Protein AF-0000000069868059 (afdb_homodimer)

Nearest PDB structures (foldseek):
  3g77-assembly1_A  TM=9.596E-01  e=2.679E-41  Escherichia coli K-12
  1r9x-assembly1_A-5  TM=9.519E-01  e=1.181E-41  Escherichia coli
  1r9y-assembly1_A  TM=9.457E-01  e=1.779E-41  Escherichia coli
  1k6w-assembly1_A  TM=9.518E-01  e=5.098E-41  Escherichia coli
  1r9z-assembly1_A  TM=9.456E-01  e=1.091E-40  Escherichia coli

pLDDT: mean 96.71, std 4.65, range [42.94, 98.94]

Sequence (820 aa):
MENMDLLIKQVRLQDGEALQDVAIKEGKIIEIAPVITGDAKEVIEADGRVLIPGFVESHLHLDKALIADRKPNKSGTLKEAIEVTAELKPTFTEEDIYDRAKRALEMLIVHGTTALRTHAEFDPAQGFTGFKTIMRLKEEYKELIDMQVVAFPQEGIFKAPGTEQMMYEVMDMGADVVGGIPYNDAPAKEHIDLVFEIAKKYDKDVDLHQDFADEADDMSIEYLCEKTIAEGYQGRVSVGHLTALHALPEAELAPIIAKMAEANISVMALPATDLHLGARGDQYNVRRAVTPIRKLRDGGVNVCIATNNIRNAFTPYGTGDIVQTAMLAIPVGHLGGADDLKTVLPMVTTSPARAMGLEGYGVAVGNKADLVLLDTKVVEHAIIDIPERLYVIKNGRVTVKTDKKVEIIRMENMDLLIKQVRLQDGEALQDVAIKEGKIIEIAPVITGDAKEVIEADGRVLIPGFVESHLHLDKALIADRKPNKSGTLKEAIEVTAELKPTFTEEDIYDRAKRALEMLIVHGTTALRTHAEFDPAQGFTGFKTIMRLKEEYKELIDMQVVAFPQEGIFKAPGTEQMMYEVMDMGADVVGGIPYNDAPAKEHIDLVFEIAKKYDKDVDLHQDFADEADDMSIEYLCEKTIAEGYQGRVSVGHLTALHALPEAELAPIIAKMAEANISVMALPATDLHLGARGDQYNVRRAVTPIRKLRDGGVNVCIATNNIRNAFTPYGTGDIVQTAMLAIPVGHLGGADDLKTVLPMVTTSPARAMGLEGYGVAVGNKADLVLLDTKVVEHAIIDIPERLYVIKNGRVTVKTDKKVEIIR

Secondary structure (DSSP, 8-state):
---EEEEEEEEBSSTTSPPEEEEEETTEEEEEES---S-EEEEEE-TT-EEEEPEEEEEE-GGGTT-TTTS--SS--HHHHHHHHHHHGGG--HHHHHHHHHHHHHHHHHTTEEEEEEEEE-BTTTBTHHHHHHHHHHHHTTTT-EEEEEEE-TT-SSSSTTHHHHHHHHHHHT-SEEEE-GGGSSSHHHHHHHHHHHHHHHT-EEEEEE--SSSSSS--HHHHHHHHHHTT-TTSEEEEE-GGGGGS-HHHHHHHHHHHHHHT-EEEE-HHHHHHHTTTT-SSS-B--S--HHHHHHTT-EEEE--B-SSSSS-S---S-HHHHHHHHHHHTT--SHHHHTTTGGGGTHHHHHHHT-TT-SSSTTSB--EEEES-S-GGGTTTT---EEEEEETTEEEEEEEEEEEE--/---EEEEEEEEBSSTTSPPEEEEEETTEEEEEES---S-EEEEEE-TT-EEEEPEEEEEE-GGGTT-TTTS--SS--HHHHHHHHHHHGGG--HHHHHHHHHHHHHHHHHTTEEEEEEEEE-BTTTBTHHHHHHHHHHHHTTTT-EEEEEEE-TT-SSSSTTHHHHHHHHHHTT-SEEEE-GGGSSSHHHHHHHHHHHHHHHT-EEEEEE--SSSSSS--HHHHHHHHHHTT-TTSEEEEE-GGGGGS-HHHHHHHHHHHHHHT-EEEE-HHHHHHHTTTT-SSS-B--S--HHHHHHTT-EEEE--B-SSSSS-S---S-HHHHHHHHHHHTT--SHHHHTTTGGGGTHHHHHHHT-TT-SSSTTSB--EEEES-S-GGGTTTT---EEEEEETTEEEEEEEEEEEE--

InterPro domains:
  IPR011059 Metal-dependent hydrolase, composite domain superfamily [G3DSA:2.30.40.10] (6-399)
  IPR011059 Metal-dependent hydrolase, composite domain superfamily [SSF51338] (3-400)
  IPR013108 Amidohydrolase 3 [PF07969] (42-400)
  IPR032466 Metal-dependent hydrolase [SSF51556] (54-370)
  IPR052349 Metallo-dependent Hydrolases Superfamily Enzymes [PTHR32027] (5-405)

Solvent-accessible surface area (backbone atoms only — not comparable to full-atom values): 39579 Å² total; per-residue (Å²): 121,77,72,26,49,26,34,40,35,33,24,26,77,47,73,95,54,76,47,26,16,41,32,20,42,94,24,19,22,72,42,72,36,68,75,74,84,76,54,45,78,37,77,45,83,42,83,41,17,22,46,43,45,25,31,25,40,60,36,32,31,45,56,59,25,67,44,26,87,80,53,60,25,61,84,32,37,57,68,50,15,53,51,48,49,60,67,47,48,77,72,61,42,57,65,56,35,41,54,36,23,49,53,50,50,50,34,21,40,61,52,24,30,38,34,36,29,30,41,27,42,45,38,74,88,62,39,54,47,43,34,54,39,50,55,51,49,43,65,75,37,51,78,59,31,48,67,42,41,22,43,26,37,83,67,14,45,72,69,33,73,63,27,58,63,46,53,55,50,45,47,73,74,59,45,54,25,38,28,40,32,33,70,68,15,76,57,38,66,60,43,50,49,50,42,50,51,53,18,60,75,70,72,39,37,39,43,27,45,31,34,73,39,64,56,62,86,76,66,54,65,66,57,50,27,51,50,28,49,75,68,68,39,56,53,38,36,36,34,31,44,37,12,11,59,25,48,34,48,60,87,65,37,52,60,50,37,46,44,33,28,72,18,34,36,23,36,35,31,28,50,60,30,32,27,34,33,29,39,74,81,48,78,36,55,37,35,39,36,33,39,51,53,53,62,36,44,76,49,59,26,47,48,21,45,24,49,40,46,34,20,15,39,64,19,63,42,58,61,51,38,60,53,61,44,50,58,50,36,25,31,74,44,58,25,56,11,58,79,40,41,68,57,50,61,42,16,32,27,58,36,27,32,55,58,70,63,55,75,47,71,44,89,44,69,71,13,41,27,36,28,23,35,34,65,43,68,45,55,87,40,61,53,54,58,63,44,54,45,37,32,20,27,35,61,41,35,74,32,25,44,39,50,73,49,76,44,78,49,131,121,77,71,26,50,28,34,39,36,32,22,26,77,46,74,96,54,77,46,25,17,42,33,20,41,95,25,19,22,72,40,72,37,67,74,75,85,75,53,45,77,37,77,45,82,42,83,41,17,21,47,44,44,25,30,26,40,58,36,32,31,43,56,61,24,67,44,25,89,80,53,60,26,61,84,31,37,58,69,50,15,54,52,48,48,61,67,46,48,76,70,62,42,58,66,55,34,41,54,36,24,49,54,50,51,50,34,22,40,62,52,24,29,39,34,37,30,30,41,28,42,45,39,75,86,61,39,54,46,44,33,53,41,51,54,52,48,43,65,75,37,51,80,59,30,46,67,40,40,23,42,24,36,85,69,15,46,73,68,32,73,66,26,58,62,48,53,55,51,45,48,73,72,59,45,54,26,39,27,40,33,34,70,68,14,80,57,38,68,59,43,52,50,51,42,49,51,52,17,59,74,69,70,36,37,39,43,27,44,31,34,73,38,64,56,60,84,76,66,57,65,67,55,50,26,51,50,26,49,76,69,68,38,56,52,38,36,36,33,30,45,39,12,12,61,24,48,35,49,61,85,65,37,51,61,50,35,47,44,31,28,71,18,35,36,24,37,36,33,28,50,59,30,31,29,34,32,28,41,74,83,48,78,36,54,37,35,38,36,33,40,51,52,53,62,37,43,75,48,59,25,48,47,20,46,24,48,41,46,36,20,14,38,63,18,62,40,59,61,52,39,62,54,59,44,49,59,50,38,25,30,76,44,58,24,56,12,59,80,38,41,69,56,50,62,43,17,32,26,58,38,27,32,56,57,70,63,56,75,48,71,44,90,45,70,73,12,41,27,35,28,23,35,34,64,44,68,46,55,87,39,61,52,53,59,62,43,54,44,36,31,21,26,34,61,41,35,73,33,26,44,41,51,74,49,78,44,79,50,130

Radius of gyration: 27.0 Å; Cα contacts (8 Å, |Δi|>4): 2068; chains: 2; bounding box: 60×78×62 Å

Organism: Enterococcus faecalis (strain ATCC 700802 / V583) (NCBI:txid226185)

Structure (mmCIF, N/CA/C/O backbone):
data_AF-0000000069868059-model_v1
#
loop_
_entity.id
_entity.type
_entity.pdbx_description
1 polymer 'N-acyl-D-amino-acid deacylase family protein'
#
loop_
_atom_site.group_PDB
_atom_site.id
_atom_site.type_symbol
_atom_site.label_atom_id
_atom_site.label_alt_id
_atom_site.label_comp_id
_atom_site.label_asym_id
_atom_site.label_entity_id
_atom_site.label_seq_id
_atom_site.pdbx_PDB_ins_code
_atom_site.Cartn_x
_atom_site.Cartn_y
_atom_site.Cartn_z
_atom_site.occupancy
_atom_site.B_iso_or_equiv
_atom_site.auth_seq_id
_atom_site.auth_comp_id
_atom_site.auth_asym_id
_atom_site.auth_atom_id
_atom_site.pdbx_PDB_model_num
ATOM 1 N N . MET A 1 1 ? -6.918 40.156 -25.906 1 42.94 1 MET A N 1
ATOM 2 C CA . MET A 1 1 ? -7.168 38.719 -25.688 1 42.94 1 MET A CA 1
ATOM 3 C C . MET A 1 1 ? -6.582 38.281 -24.344 1 42.94 1 MET A C 1
ATOM 5 O O . MET A 1 1 ? -5.441 38.625 -24.016 1 42.94 1 MET A O 1
ATOM 9 N N . GLU A 1 2 ? -7.371 38.125 -23.359 1 59.09 2 GLU A N 1
ATOM 10 C CA . GLU A 1 2 ? -6.922 38.031 -21.984 1 59.09 2 GLU A CA 1
ATOM 11 C C . GLU A 1 2 ? -5.848 36.969 -21.812 1 59.09 2 GLU A C 1
ATOM 13 O O . GLU A 1 2 ? -6.035 35.812 -22.25 1 59.09 2 GLU A O 1
ATOM 18 N N . ASN A 1 3 ? -4.582 37.312 -21.484 1 88.81 3 ASN A N 1
ATOM 19 C CA . ASN A 1 3 ? -3.355 36.531 -21.438 1 88.81 3 ASN A CA 1
ATOM 20 C C . ASN A 1 3 ? -3.34 35.562 -20.234 1 88.81 3 ASN A C 1
ATOM 22 O O . ASN A 1 3 ? -3.299 36.031 -19.094 1 88.81 3 ASN A O 1
ATOM 26 N N . MET A 1 4 ? -3.881 34.344 -20.469 1 95.69 4 MET A N 1
ATOM 27 C CA . MET A 1 4 ? -3.84 33.312 -19.453 1 95.69 4 MET A CA 1
ATOM 28 C C . MET A 1 4 ? -2.4 32.906 -19.125 1 95.69 4 MET A C 1
ATOM 30 O O . MET A 1 4 ? -1.516 33.031 -19.984 1 95.69 4 MET A O 1
ATOM 34 N N . ASP A 1 5 ? -2.141 32.719 -17.891 1 98.25 5 ASP A N 1
ATOM 35 C CA . ASP A 1 5 ? -0.812 32.25 -17.516 1 98.25 5 ASP A CA 1
ATOM 36 C C . ASP A 1 5 ? -0.625 30.766 -17.906 1 98.25 5 ASP A C 1
ATOM 38 O O . ASP A 1 5 ? 0.446 30.375 -18.375 1 98.25 5 ASP A O 1
ATOM 42 N N . LEU A 1 6 ? -1.677 29.969 -17.719 1 98.62 6 LEU A N 1
ATOM 43 C CA . LEU A 1 6 ? -1.647 28.547 -17.984 1 98.62 6 LEU A CA 1
ATOM 44 C C . LEU A 1 6 ? -2.998 28.062 -18.5 1 98.62 6 LEU A C 1
ATOM 46 O O . LEU A 1 6 ? -4.043 28.453 -17.984 1 98.62 6 LEU A O 1
ATOM 50 N N . LEU A 1 7 ? -3.002 27.328 -19.578 1 98.75 7 LEU A N 1
ATOM 51 C CA . LEU A 1 7 ? -4.18 26.656 -20.125 1 98.75 7 LEU A CA 1
ATOM 52 C C . LEU A 1 7 ? -3.969 25.141 -20.156 1 98.75 7 LEU A C 1
ATOM 54 O O . LEU A 1 7 ? -3.029 24.656 -20.781 1 98.75 7 LEU A O 1
ATOM 58 N N . ILE A 1 8 ? -4.762 24.391 -19.359 1 98.88 8 ILE A N 1
ATOM 59 C CA . ILE A 1 8 ? -4.738 22.938 -19.391 1 98.88 8 ILE A CA 1
ATOM 60 C C . ILE A 1 8 ? -5.895 22.422 -20.25 1 98.88 8 ILE A C 1
ATOM 62 O O . ILE A 1 8 ? -7.062 22.594 -19.891 1 98.88 8 ILE A O 1
ATOM 66 N N . LYS A 1 9 ? -5.594 21.75 -21.297 1 98.75 9 LYS A N 1
ATOM 67 C CA . LYS A 1 9 ? -6.602 21.391 -22.281 1 98.75 9 LYS A CA 1
ATOM 68 C C . LYS A 1 9 ? -7.082 19.953 -22.078 1 98.75 9 LYS A C 1
ATOM 70 O O . LYS A 1 9 ? -6.273 19.047 -21.859 1 98.75 9 LYS A O 1
ATOM 75 N N . GLN A 1 10 ? -8.383 19.812 -22.109 1 98.81 10 GLN A N 1
ATOM 76 C CA . GLN A 1 10 ? -9.047 18.516 -22.219 1 98.81 10 GLN A CA 1
ATOM 77 C C . GLN A 1 10 ? -8.719 17.625 -21.016 1 98.81 10 GLN A C 1
ATOM 79 O O . GLN A 1 10 ? -8.258 16.484 -21.188 1 98.81 10 GLN A O 1
ATOM 84 N N . VAL A 1 11 ? -9.008 18.094 -19.844 1 98.88 11 VAL A N 1
ATOM 85 C CA . VAL A 1 11 ? -8.859 17.328 -18.625 1 98.88 11 VAL A CA 1
ATOM 86 C C . VAL A 1 11 ? -10.172 16.625 -18.281 1 98.88 11 VAL A C 1
ATOM 88 O O . VAL A 1 11 ? -11.242 17.047 -18.719 1 98.88 11 VAL A O 1
ATOM 91 N N . ARG A 1 12 ? -10.102 15.5 -17.594 1 98.88 12 ARG A N 1
ATOM 92 C CA . ARG A 1 12 ? -11.242 14.852 -16.969 1 98.88 12 ARG A CA 1
ATOM 93 C C . ARG A 1 12 ? -11.43 15.336 -15.531 1 98.88 12 ARG A C 1
ATOM 95 O O . ARG A 1 12 ? -10.555 15.141 -14.68 1 98.88 12 ARG A O 1
ATOM 102 N N . LEU A 1 13 ? -12.547 16.047 -15.266 1 98.69 13 LEU A N 1
ATOM 103 C CA . LEU A 1 13 ? -12.844 16.531 -13.922 1 98.69 13 LEU A CA 1
ATOM 104 C C . LEU A 1 13 ? -13.789 15.57 -13.195 1 98.69 13 LEU A C 1
ATOM 106 O O . LEU A 1 13 ? -13.75 15.469 -11.969 1 98.69 13 LEU A O 1
ATOM 110 N N . GLN A 1 14 ? -14.633 14.914 -13.961 1 97.69 14 GLN A N 1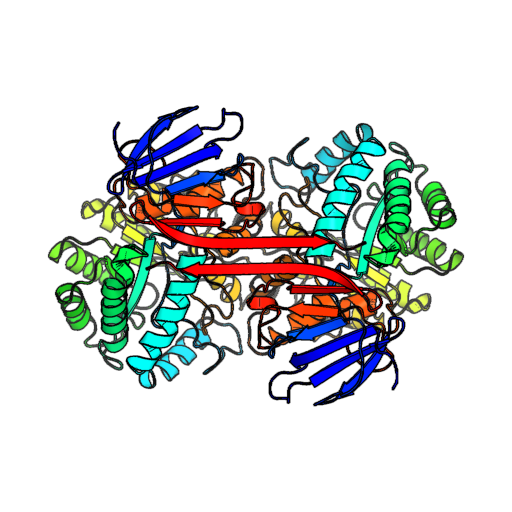
ATOM 111 C CA . GLN A 1 14 ? -15.617 13.945 -13.469 1 97.69 14 GLN A CA 1
ATOM 112 C C . GLN A 1 14 ? -15.859 12.844 -14.484 1 97.69 14 GLN A C 1
ATOM 114 O O . GLN A 1 14 ? -15.945 13.102 -15.688 1 97.69 14 GLN A O 1
ATOM 119 N N . ASP A 1 15 ? -15.938 11.633 -13.945 1 96.69 15 ASP A N 1
ATOM 120 C CA . ASP A 1 15 ? -16.234 10.523 -14.844 1 96.69 15 ASP A CA 1
ATOM 121 C C . ASP A 1 15 ? -17.609 10.695 -15.508 1 96.69 15 ASP A C 1
ATOM 123 O O . ASP A 1 15 ? -18.547 11.141 -14.859 1 96.69 15 ASP A O 1
ATOM 127 N N . GLY A 1 16 ? -17.703 10.305 -16.75 1 96.31 16 GLY A N 1
ATOM 128 C CA . GLY A 1 16 ? -18.969 10.352 -17.469 1 96.31 16 GLY A CA 1
ATOM 129 C C . GLY A 1 16 ? -19.281 11.719 -18.047 1 96.31 16 GLY A C 1
ATOM 130 O O . GLY A 1 16 ? -20.266 11.883 -18.75 1 96.31 16 GLY A O 1
ATOM 131 N N . GLU A 1 17 ? -18.516 12.75 -17.703 1 97.31 17 GLU A N 1
ATOM 132 C CA . GLU A 1 17 ? -18.734 14.094 -18.219 1 97.31 17 GLU A CA 1
ATOM 133 C C . GLU A 1 17 ? -17.734 14.438 -19.312 1 97.31 17 GLU A C 1
ATOM 135 O O . GLU A 1 17 ? -16.719 13.75 -19.484 1 97.31 17 GLU A O 1
ATOM 140 N N . ALA A 1 18 ? -18.078 15.43 -20.047 1 97.94 18 ALA A N 1
ATOM 141 C CA . ALA A 1 18 ? -17.203 15.867 -21.125 1 97.94 18 ALA A CA 1
ATOM 142 C C . ALA A 1 18 ? -15.883 16.422 -20.578 1 97.94 18 ALA A C 1
ATOM 144 O O . ALA A 1 18 ? -15.844 16.969 -19.484 1 97.94 18 ALA A O 1
ATOM 145 N N . LEU A 1 19 ? -14.836 16.203 -21.359 1 98.75 19 LEU A N 1
ATOM 146 C CA . LEU A 1 19 ? -13.555 16.797 -21.031 1 98.75 19 LEU A CA 1
ATOM 147 C C . LEU A 1 19 ? -13.656 18.312 -21.016 1 98.75 19 LEU A C 1
ATOM 149 O O . LEU A 1 19 ? -14.5 18.906 -21.688 1 98.75 19 LEU A O 1
ATOM 153 N N . GLN A 1 20 ? -12.852 18.969 -20.188 1 98.81 20 GLN A N 1
ATOM 154 C CA . GLN A 1 20 ? -12.883 20.422 -20.016 1 98.81 20 GLN A CA 1
ATOM 155 C C . GLN A 1 20 ? -11.5 21.031 -20.203 1 98.81 20 GLN A C 1
ATOM 157 O O . GLN A 1 20 ? -10.484 20.359 -19.969 1 98.81 20 GLN A O 1
ATOM 162 N N . ASP A 1 21 ? -11.445 22.219 -20.703 1 98.81 21 ASP A N 1
ATOM 163 C CA . ASP A 1 21 ? -10.273 23.094 -20.562 1 98.81 21 ASP A CA 1
ATOM 164 C C . ASP A 1 21 ? -10.328 23.891 -19.266 1 98.81 21 ASP A C 1
ATOM 166 O O . ASP A 1 21 ? -11.406 24.266 -18.812 1 98.81 21 ASP A O 1
ATOM 170 N N . VAL A 1 22 ? -9.219 24.125 -18.656 1 98.88 22 VAL A N 1
ATOM 171 C CA . VAL A 1 22 ? -9.109 24.922 -17.453 1 98.88 22 VAL A CA 1
ATOM 172 C C . VAL A 1 22 ? -8.109 26.062 -17.656 1 98.88 22 VAL A C 1
ATOM 174 O O . VAL A 1 22 ? -6.938 25.812 -17.953 1 98.88 22 VAL A O 1
ATOM 177 N N . ALA A 1 23 ? -8.555 27.297 -17.531 1 98.81 23 ALA A N 1
ATOM 178 C CA . ALA A 1 23 ? -7.711 28.484 -17.688 1 98.81 23 ALA A CA 1
ATOM 179 C C . ALA A 1 23 ? -7.324 29.078 -16.344 1 98.81 23 ALA A C 1
ATOM 181 O O . ALA A 1 23 ? -8.164 29.188 -15.438 1 98.81 23 ALA A O 1
ATOM 182 N N . ILE A 1 24 ? -6.086 29.422 -16.219 1 98.81 24 ILE A N 1
ATOM 183 C CA . ILE A 1 24 ? -5.543 29.938 -14.961 1 98.81 24 ILE A CA 1
ATOM 184 C C . ILE A 1 24 ? -4.883 31.297 -15.211 1 98.81 24 ILE A C 1
ATOM 186 O O . ILE A 1 24 ? -4.18 31.484 -16.203 1 98.81 24 ILE A O 1
ATOM 190 N N . LYS A 1 25 ? -5.105 32.25 -14.375 1 98.38 25 LYS A N 1
ATOM 191 C CA . LYS A 1 25 ? -4.5 33.562 -14.406 1 98.38 25 LYS A CA 1
ATOM 192 C C . LYS A 1 25 ? -4.262 34.094 -12.992 1 98.38 25 LYS A C 1
ATOM 194 O O . LYS A 1 25 ? -5.141 34 -12.133 1 98.38 25 LYS A O 1
ATOM 199 N N . GLU A 1 26 ? -3.068 34.594 -12.789 1 97.81 26 GLU A N 1
ATOM 200 C CA . GLU A 1 26 ? -2.703 35.219 -11.523 1 97.81 26 GLU A CA 1
ATOM 201 C C . GLU A 1 26 ? -3.041 34.312 -10.344 1 97.81 26 GLU A C 1
ATOM 203 O O . GLU A 1 26 ? -3.676 34.719 -9.383 1 97.81 26 GLU A O 1
ATOM 208 N N . GLY A 1 27 ? -2.756 33.031 -10.531 1 98.12 27 GLY A N 1
ATOM 209 C CA . GLY A 1 27 ? -2.812 32.062 -9.453 1 98.12 27 GLY A CA 1
ATOM 210 C C . GLY A 1 27 ? -4.195 31.469 -9.25 1 98.12 27 GLY A C 1
ATOM 211 O O . GLY A 1 27 ? -4.383 30.578 -8.406 1 98.12 27 GLY A O 1
ATOM 212 N N . LYS A 1 28 ? -5.188 31.844 -10.07 1 98.56 28 LYS A N 1
ATOM 213 C CA . LYS A 1 28 ? -6.566 31.406 -9.875 1 98.56 28 LYS A CA 1
ATOM 214 C C . LYS A 1 28 ? -7.133 30.781 -11.141 1 98.56 28 LYS A C 1
ATOM 216 O O . LYS A 1 28 ? -6.703 31.109 -12.25 1 98.56 28 LYS A O 1
ATOM 221 N N . ILE A 1 29 ? -8.023 29.859 -10.93 1 98.81 29 ILE A N 1
ATOM 222 C CA . ILE A 1 29 ? -8.789 29.328 -12.047 1 98.81 29 ILE A CA 1
ATOM 223 C C . ILE A 1 29 ? -9.797 30.375 -12.523 1 98.81 29 ILE A C 1
ATOM 225 O O . ILE A 1 29 ? -10.656 30.812 -11.75 1 98.81 29 ILE A O 1
ATOM 229 N N . ILE A 1 30 ? -9.742 30.797 -13.773 1 98.44 30 ILE A N 1
ATOM 230 C CA . ILE A 1 30 ? -10.586 31.906 -14.195 1 98.44 30 ILE A CA 1
ATOM 231 C C . ILE A 1 30 ? -11.688 31.391 -15.117 1 98.44 30 ILE A C 1
ATOM 233 O O . ILE A 1 30 ? -12.688 32.094 -15.352 1 98.44 30 ILE A O 1
ATOM 237 N N . GLU A 1 31 ? -11.477 30.188 -15.656 1 98.5 31 GLU A N 1
ATOM 238 C CA . GLU A 1 31 ? -12.484 29.656 -16.562 1 98.5 31 GLU A CA 1
ATOM 239 C C . GLU A 1 31 ? -12.352 28.141 -16.688 1 98.5 31 GLU A C 1
ATOM 241 O O . GLU A 1 31 ? -11.242 27.594 -16.672 1 98.5 31 GLU A O 1
ATOM 246 N N . ILE A 1 32 ? -13.43 27.422 -16.719 1 98.75 32 ILE A N 1
ATOM 247 C CA . ILE A 1 32 ? -13.57 26.016 -17.062 1 98.75 32 ILE A CA 1
ATOM 248 C C . ILE A 1 32 ? -14.648 25.828 -18.125 1 98.75 32 ILE A C 1
ATOM 250 O O . ILE A 1 32 ? -15.797 26.234 -17.938 1 98.75 32 ILE A O 1
ATOM 254 N N . ALA A 1 33 ? -14.328 25.328 -19.188 1 98.5 33 ALA A N 1
ATOM 255 C CA . ALA A 1 33 ? -15.25 25.172 -20.312 1 98.5 33 ALA A CA 1
ATOM 256 C C . ALA A 1 33 ? -14.781 24.047 -21.234 1 98.5 33 ALA A C 1
ATOM 258 O O . ALA A 1 33 ? -13.617 23.641 -21.188 1 98.5 33 ALA A O 1
ATOM 259 N N . PRO A 1 34 ? -15.688 23.5 -22 1 98.19 34 PRO A N 1
ATOM 260 C CA . PRO A 1 34 ? -15.289 22.422 -22.906 1 98.19 34 PRO A CA 1
ATOM 261 C C . PRO A 1 34 ? -14.125 22.828 -23.812 1 98.19 34 PRO A C 1
ATOM 263 O O . PRO A 1 34 ? -13.25 22 -24.094 1 98.19 34 PRO A O 1
ATOM 266 N N . VAL A 1 35 ? -14.195 24.047 -24.297 1 98 35 VAL A N 1
ATOM 267 C CA . VAL A 1 35 ? -13.133 24.578 -25.156 1 98 35 VAL A CA 1
ATOM 268 C C . VAL A 1 35 ? -12.859 26.031 -24.797 1 98 35 VAL A C 1
ATOM 270 O O . VAL A 1 35 ? -13.789 26.844 -24.719 1 98 35 VAL A O 1
ATOM 273 N N . ILE A 1 36 ? -11.672 26.281 -24.438 1 97.75 36 ILE A N 1
ATOM 274 C CA . ILE A 1 36 ? -11.258 27.656 -24.172 1 97.75 36 ILE A CA 1
ATOM 275 C C . ILE A 1 36 ? -10.242 28.094 -25.234 1 97.75 36 ILE A C 1
ATOM 277 O O . ILE A 1 36 ? -9.258 27.391 -25.484 1 97.75 36 ILE A O 1
ATOM 281 N N . THR A 1 37 ? -10.531 29.156 -25.875 1 94.62 37 THR A N 1
ATOM 282 C CA . THR A 1 37 ? -9.656 29.719 -26.891 1 94.62 37 THR A CA 1
ATOM 283 C C . THR A 1 37 ? -8.93 30.953 -26.359 1 94.62 37 THR A C 1
ATOM 285 O O . THR A 1 37 ? -9.414 31.609 -25.422 1 94.62 37 THR A O 1
ATOM 288 N N . GLY A 1 38 ? -7.828 31.25 -26.844 1 92.19 38 GLY A N 1
ATOM 289 C CA . GLY A 1 38 ? -7.066 32.406 -26.422 1 92.19 38 GLY A CA 1
ATOM 290 C C . GLY A 1 38 ? -5.594 32.125 -26.203 1 92.19 38 GLY A C 1
ATOM 291 O O . GLY A 1 38 ? -5.164 30.969 -26.328 1 92.19 38 GLY A O 1
ATOM 292 N N . ASP A 1 39 ? -4.84 33.188 -25.875 1 95.38 39 ASP A N 1
ATOM 293 C CA . ASP A 1 39 ? -3.398 33.062 -25.688 1 95.38 39 ASP A CA 1
ATOM 294 C C . ASP A 1 39 ? -3.055 32.75 -24.25 1 95.38 39 ASP A C 1
ATOM 296 O O . ASP A 1 39 ? -3.662 33.281 -23.312 1 95.38 39 ASP A O 1
ATOM 300 N N . ALA A 1 40 ? -2.285 31.797 -24 1 97.25 40 ALA A N 1
ATOM 301 C CA . ALA A 1 40 ? -1.744 31.438 -22.703 1 97.25 40 ALA A CA 1
ATOM 302 C C . ALA A 1 40 ? -0.22 31.375 -22.734 1 97.25 40 ALA A C 1
ATOM 304 O O . ALA A 1 40 ? 0.368 30.969 -23.734 1 97.25 40 ALA A O 1
ATOM 305 N N . LYS A 1 41 ? 0.448 31.797 -21.688 1 97.19 41 LYS A N 1
ATOM 306 C CA . LYS A 1 41 ? 1.904 31.719 -21.594 1 97.19 41 LYS A CA 1
ATOM 307 C C . LYS A 1 41 ? 2.393 30.281 -21.703 1 97.19 41 LYS A C 1
ATOM 309 O O . LYS A 1 41 ? 3.453 30.016 -22.266 1 97.19 41 LYS A O 1
ATOM 314 N N . GLU A 1 42 ? 1.702 29.359 -21.141 1 97.31 42 GLU A N 1
ATOM 315 C CA . GLU A 1 42 ? 1.995 27.938 -21.172 1 97.31 42 GLU A CA 1
ATOM 316 C C . GLU A 1 42 ? 0.733 27.109 -21.422 1 97.31 42 GLU A C 1
ATOM 318 O O . GLU A 1 42 ? -0.346 27.453 -20.938 1 97.31 42 GLU A O 1
ATOM 323 N N . VAL A 1 43 ? 0.827 26.078 -22.25 1 98.12 43 VAL A N 1
ATOM 324 C CA . VAL A 1 43 ? -0.293 25.188 -22.547 1 98.12 43 VAL A CA 1
ATOM 325 C C . VAL A 1 43 ? 0.08 23.75 -22.219 1 98.12 43 VAL A C 1
ATOM 327 O O . VAL A 1 43 ? 1.156 23.281 -22.594 1 98.12 43 VAL A O 1
ATOM 330 N N . ILE A 1 44 ? -0.711 23.047 -21.469 1 98.62 44 ILE A N 1
ATOM 331 C CA . ILE A 1 44 ? -0.567 21.625 -21.172 1 98.62 44 ILE A CA 1
ATOM 332 C C . ILE A 1 44 ? -1.66 20.844 -21.891 1 98.62 44 ILE A C 1
ATOM 334 O O . ILE A 1 44 ? -2.848 21.141 -21.734 1 98.62 44 ILE A O 1
ATOM 338 N N . GLU A 1 45 ? -1.311 19.922 -22.734 1 98.69 45 GLU A N 1
ATOM 339 C CA . GLU A 1 45 ? -2.25 18.984 -23.328 1 98.69 45 GLU A CA 1
ATOM 340 C C . GLU A 1 45 ? -2.492 17.797 -22.406 1 98.69 45 GLU A C 1
ATOM 342 O O . GLU A 1 45 ? -1.637 16.906 -22.266 1 98.69 45 GLU A O 1
ATOM 347 N N . ALA A 1 46 ? -3.668 17.719 -21.797 1 98.75 46 ALA A N 1
ATOM 348 C CA . ALA A 1 46 ? -3.92 16.719 -20.766 1 98.75 46 ALA A CA 1
ATOM 349 C C . ALA A 1 46 ? -4.32 15.383 -21.406 1 98.75 46 ALA A C 1
ATOM 351 O O . ALA A 1 46 ? -4.215 14.328 -20.781 1 98.75 46 ALA A O 1
ATOM 352 N N . ASP A 1 47 ? -4.84 15.422 -22.672 1 98.38 47 ASP A N 1
ATOM 353 C CA . ASP A 1 47 ? -5.211 14.219 -23.406 1 98.38 47 ASP A CA 1
ATOM 354 C C . ASP A 1 47 ? -6.184 13.359 -22.594 1 98.38 47 ASP A C 1
ATOM 356 O O . ASP A 1 47 ? -6.016 12.148 -22.5 1 98.38 47 ASP A O 1
ATOM 360 N N . GLY A 1 48 ? -7.152 13.984 -21.922 1 98.75 48 GLY A N 1
ATOM 361 C CA . GLY A 1 48 ? -8.227 13.297 -21.219 1 98.75 48 GLY A CA 1
ATOM 362 C C . GLY A 1 48 ? -7.836 12.797 -19.844 1 98.75 48 GLY A C 1
ATOM 363 O O . GLY A 1 48 ? -8.562 12.016 -19.234 1 98.75 48 GLY A O 1
ATOM 364 N N . ARG A 1 49 ? -6.699 13.188 -19.312 1 98.81 49 ARG A N 1
ATOM 365 C CA . ARG A 1 49 ? -6.227 12.742 -18 1 98.81 49 ARG A CA 1
ATOM 366 C C . ARG A 1 49 ? -6.941 13.484 -16.891 1 98.81 49 ARG A C 1
ATOM 368 O O . ARG A 1 49 ? -7.523 14.547 -17.109 1 98.81 49 ARG A O 1
ATOM 375 N N . VAL A 1 50 ? -6.922 12.883 -15.742 1 98.94 50 VAL A N 1
ATOM 376 C CA . VAL A 1 50 ? -7.684 13.359 -14.594 1 98.94 50 VAL A CA 1
ATOM 377 C C . VAL A 1 50 ? -6.957 14.531 -13.938 1 98.94 50 VAL A C 1
ATOM 379 O O . VAL A 1 50 ? -5.754 14.453 -13.68 1 98.94 50 VAL A O 1
ATOM 382 N N . LEU A 1 51 ? -7.633 15.633 -13.742 1 98.94 51 LEU A N 1
ATOM 383 C CA . LEU A 1 51 ? -7.156 16.781 -12.992 1 98.94 51 LEU A CA 1
ATOM 384 C C . LEU A 1 51 ? -7.855 16.875 -11.641 1 98.94 51 LEU A C 1
ATOM 386 O O . LEU A 1 51 ? -9.086 16.859 -11.578 1 98.94 51 LEU A O 1
ATOM 390 N N . ILE A 1 52 ? -7.141 16.875 -10.57 1 98.94 52 ILE A N 1
ATOM 391 C CA . ILE A 1 52 ? -7.711 16.984 -9.234 1 98.94 52 ILE A CA 1
ATOM 392 C C . ILE A 1 52 ? -7.07 18.156 -8.492 1 98.94 52 ILE A C 1
ATOM 394 O O . ILE A 1 52 ? -6.051 18.703 -8.93 1 98.94 52 ILE A O 1
ATOM 398 N N . PRO A 1 53 ? -7.75 18.703 -7.391 1 98.88 53 PRO A N 1
ATOM 399 C CA . PRO A 1 53 ? -7.016 19.625 -6.523 1 98.88 53 PRO A CA 1
ATOM 400 C C . PRO A 1 53 ? -5.77 19 -5.91 1 98.88 53 PRO A C 1
ATOM 402 O O . PRO A 1 53 ? -5.68 17.766 -5.812 1 98.88 53 PRO A O 1
ATOM 405 N N . GLY A 1 54 ? -4.77 19.812 -5.598 1 98.88 54 GLY A N 1
ATOM 406 C CA . GLY A 1 54 ? -3.564 19.297 -4.969 1 98.88 54 GLY A CA 1
ATOM 407 C C . GLY A 1 54 ? -3.844 18.453 -3.736 1 98.88 54 GLY A C 1
ATOM 408 O O . GLY A 1 54 ? -4.766 18.75 -2.973 1 98.88 54 GLY A O 1
ATOM 409 N N . PHE A 1 55 ? -3.078 17.375 -3.541 1 98.94 55 PHE A N 1
ATOM 410 C CA . PHE A 1 55 ? -3.219 16.547 -2.342 1 98.94 55 PHE A CA 1
ATOM 411 C C . PHE A 1 55 ? -2.893 17.359 -1.093 1 98.94 55 PHE A C 1
ATOM 413 O O . PHE A 1 55 ? -2.102 18.312 -1.148 1 98.94 55 PHE A O 1
ATOM 420 N N . VAL A 1 56 ? -3.555 17.047 -0.005 1 98.94 56 VAL A N 1
ATOM 421 C CA . VAL A 1 56 ? -3.34 17.703 1.278 1 98.94 56 VAL A CA 1
ATOM 422 C C . VAL A 1 56 ? -2.809 16.703 2.295 1 98.94 56 VAL A C 1
ATOM 424 O O . VAL A 1 56 ? -3.492 15.727 2.631 1 98.94 56 VAL A O 1
ATOM 427 N N . GLU A 1 57 ? -1.544 16.859 2.715 1 98.88 57 GLU A N 1
ATOM 428 C CA . GLU A 1 57 ? -0.932 16.094 3.801 1 98.88 57 GLU A CA 1
ATOM 429 C C . GLU A 1 57 ? -1.233 16.719 5.156 1 98.88 57 GLU A C 1
ATOM 431 O O . GLU A 1 57 ? -0.528 17.641 5.594 1 98.88 57 GLU A O 1
ATOM 436 N N . SER A 1 58 ? -2.186 16.141 5.855 1 98.88 58 SER A N 1
ATOM 437 C CA . SER A 1 58 ? -2.777 16.875 6.973 1 98.88 58 SER A CA 1
ATOM 438 C C . SER A 1 58 ? -2.086 16.516 8.289 1 98.88 58 SER A C 1
ATOM 440 O O . SER A 1 58 ? -2.361 17.141 9.32 1 98.88 58 SER A O 1
ATOM 442 N N . HIS A 1 59 ? -1.161 15.602 8.32 1 98.94 59 HIS A N 1
ATOM 443 C CA . HIS A 1 59 ? -0.491 15.195 9.547 1 98.94 59 HIS A CA 1
ATOM 444 C C . HIS A 1 59 ? 0.858 14.547 9.258 1 98.94 59 HIS A C 1
ATOM 446 O O . HIS A 1 59 ? 0.916 13.43 8.742 1 98.94 59 HIS A O 1
ATOM 452 N N . LEU A 1 60 ? 1.91 15.211 9.586 1 98.75 60 LEU A N 1
ATOM 453 C CA . LEU A 1 60 ? 3.258 14.711 9.344 1 98.75 60 LEU A CA 1
ATOM 454 C C . LEU A 1 60 ? 4.234 15.234 10.391 1 98.75 60 LEU A C 1
ATOM 456 O O . LEU A 1 60 ? 3.932 16.203 11.094 1 98.75 60 LEU A O 1
ATOM 460 N N . HIS A 1 61 ? 5.32 14.578 10.609 1 98.19 61 HIS A N 1
ATOM 461 C CA . HIS A 1 61 ? 6.422 15.023 11.453 1 98.19 61 HIS A CA 1
ATOM 462 C C . HIS A 1 61 ? 7.699 15.203 10.641 1 98.19 61 HIS A C 1
ATOM 464 O O . HIS A 1 61 ? 8.547 14.312 10.609 1 98.19 61 HIS A O 1
ATOM 470 N N . LEU A 1 62 ? 7.918 16.359 10.109 1 97.75 62 LEU A N 1
ATOM 471 C CA . LEU A 1 62 ? 9.039 16.625 9.219 1 97.75 62 LEU A CA 1
ATOM 472 C C . LEU A 1 62 ? 10.352 16.641 9.992 1 97.75 62 LEU A C 1
ATOM 474 O O . LEU A 1 62 ? 11.391 16.219 9.469 1 97.75 62 LEU A O 1
ATOM 478 N N . ASP A 1 63 ? 10.359 17.109 11.227 1 95.69 63 ASP A N 1
ATOM 479 C CA . ASP A 1 63 ? 11.594 17.359 11.969 1 95.69 63 ASP A CA 1
ATOM 480 C C . ASP A 1 63 ? 12.234 16.047 12.398 1 95.69 63 ASP A C 1
ATOM 482 O O . ASP A 1 63 ? 13.414 16.016 12.766 1 95.69 63 ASP A O 1
ATOM 486 N N . LYS A 1 64 ? 11.477 14.93 12.336 1 94.69 64 LYS A N 1
ATOM 487 C CA . LYS A 1 64 ? 12.086 13.648 12.68 1 94.69 64 LYS A CA 1
ATOM 488 C C . LYS A 1 64 ? 12.008 12.672 11.516 1 94.69 64 LYS A C 1
ATOM 490 O O . LYS A 1 64 ? 12.078 11.453 11.719 1 94.69 64 LYS A O 1
ATOM 495 N N . ALA A 1 65 ? 11.836 13.164 10.328 1 96.81 65 ALA A N 1
ATOM 496 C CA . ALA A 1 65 ? 11.781 12.328 9.133 1 96.81 65 ALA A CA 1
ATOM 497 C C . ALA A 1 65 ? 13.164 11.781 8.789 1 96.81 65 ALA A C 1
ATOM 499 O O . ALA A 1 65 ? 14.18 12.438 9.023 1 96.81 65 ALA A O 1
ATOM 500 N N . LEU A 1 66 ? 13.281 10.57 8.258 1 96 66 LEU A N 1
ATOM 501 C CA . LEU A 1 66 ? 14.438 9.969 7.594 1 96 66 LEU A CA 1
ATOM 502 C C . LEU A 1 66 ? 15.578 9.758 8.578 1 96 66 LEU A C 1
ATOM 504 O O . LEU A 1 66 ? 16.734 10 8.25 1 96 66 LEU A O 1
ATOM 508 N N . ILE A 1 67 ? 15.219 9.336 9.867 1 93 67 ILE A N 1
ATOM 509 C CA . ILE A 1 67 ? 16.266 9.086 10.852 1 93 67 ILE A CA 1
ATOM 510 C C . ILE A 1 67 ? 16.359 7.59 11.141 1 93 67 ILE A C 1
ATOM 512 O O . ILE A 1 67 ? 17.078 7.172 12.055 1 93 67 ILE A O 1
ATOM 516 N N . ALA A 1 68 ? 15.625 6.77 10.391 1 87.69 68 ALA A N 1
ATOM 517 C CA . ALA A 1 68 ? 15.508 5.344 10.688 1 87.69 68 ALA A CA 1
ATOM 518 C C . ALA A 1 68 ? 16.875 4.664 10.648 1 87.69 68 ALA A C 1
ATOM 520 O O . ALA A 1 68 ? 17.141 3.744 11.43 1 87.69 68 ALA A O 1
ATOM 521 N N . ASP A 1 69 ? 17.75 5.117 9.812 1 83.5 69 ASP A N 1
ATOM 522 C CA . ASP A 1 69 ? 19.031 4.465 9.617 1 83.5 69 ASP A CA 1
ATOM 523 C C . ASP A 1 69 ? 19.984 4.793 10.766 1 83.5 69 ASP A C 1
ATOM 525 O O . ASP A 1 69 ? 21.016 4.129 10.938 1 83.5 69 ASP A O 1
ATOM 529 N N . ARG A 1 70 ? 19.719 5.781 11.602 1 88 70 ARG A N 1
ATOM 530 C CA . ARG A 1 70 ? 20.609 6.188 12.695 1 88 70 ARG A CA 1
ATOM 531 C C . ARG A 1 70 ? 20.469 5.242 13.883 1 88 70 ARG A C 1
ATOM 533 O O . ARG A 1 70 ? 21.484 4.855 14.492 1 88 70 ARG A O 1
ATOM 540 N N . LYS A 1 71 ? 19.297 4.898 14.234 1 87.62 71 LYS A N 1
ATOM 541 C CA . LYS A 1 71 ? 18.969 3.934 15.281 1 87.62 71 LYS A CA 1
ATOM 542 C C . LYS A 1 71 ? 17.594 3.312 15.047 1 87.62 71 LYS A C 1
ATOM 544 O O . LYS A 1 71 ? 16.562 3.924 15.352 1 87.62 71 LYS A O 1
ATOM 549 N N . PRO A 1 72 ? 17.625 2.088 14.555 1 86.25 72 PRO A N 1
ATOM 550 C CA . PRO A 1 72 ? 16.344 1.503 14.156 1 86.25 72 PRO A CA 1
ATOM 551 C C . PRO A 1 72 ? 15.547 0.985 15.352 1 86.25 72 PRO A C 1
ATOM 553 O O . PRO A 1 72 ? 16.125 0.657 16.391 1 86.25 72 PRO A O 1
ATOM 556 N N . ASN A 1 73 ? 14.219 1.062 15.281 1 89.25 73 ASN A N 1
ATOM 557 C CA . ASN A 1 73 ? 13.305 0.338 16.156 1 89.25 73 ASN A CA 1
ATOM 558 C C . ASN A 1 73 ? 13.312 -1.159 15.859 1 89.25 73 ASN A C 1
ATOM 560 O O . ASN A 1 73 ? 12.727 -1.604 14.867 1 89.25 73 ASN A O 1
ATOM 564 N N . LYS A 1 74 ? 13.938 -1.949 16.703 1 88.06 74 LYS A N 1
ATOM 565 C CA . LYS A 1 74 ? 14.133 -3.371 16.438 1 88.06 74 LYS A CA 1
ATOM 566 C C . LYS A 1 74 ? 12.844 -4.156 16.672 1 88.06 74 LYS A C 1
ATOM 568 O O . LYS A 1 74 ? 12.5 -5.039 15.875 1 88.06 74 LYS A O 1
ATOM 573 N N . SER A 1 75 ? 12.102 -3.744 17.688 1 85.12 75 SER A N 1
ATOM 574 C CA . SER A 1 75 ? 10.914 -4.5 18.078 1 85.12 75 SER A CA 1
ATOM 575 C C . SER A 1 75 ? 9.703 -4.059 17.266 1 85.12 75 SER A C 1
ATOM 577 O O . SER A 1 75 ? 8.734 -4.809 17.125 1 85.12 75 SER A O 1
ATOM 579 N N . GLY A 1 76 ? 9.711 -2.814 16.859 1 85.69 76 GLY A N 1
ATOM 580 C CA . GLY A 1 76 ? 8.562 -2.256 16.172 1 85.69 76 GLY A CA 1
ATOM 581 C C . GLY A 1 76 ? 7.484 -1.757 17.109 1 85.69 76 GLY A C 1
ATOM 582 O O . GLY A 1 76 ? 6.375 -1.434 16.672 1 85.69 76 GLY A O 1
ATOM 583 N N . THR A 1 77 ? 7.801 -1.632 18.391 1 88 77 THR A N 1
ATOM 584 C CA . THR A 1 77 ? 6.797 -1.201 19.359 1 88 77 THR A CA 1
ATOM 585 C C . THR A 1 77 ? 6.805 0.317 19.516 1 88 77 THR A C 1
ATOM 587 O O . THR A 1 77 ? 7.805 0.97 19.203 1 88 77 THR A O 1
ATOM 590 N N . LEU A 1 78 ? 5.676 0.824 19.969 1 87.19 78 LEU A N 1
ATOM 591 C CA . LEU A 1 78 ? 5.559 2.252 20.25 1 87.19 78 LEU A CA 1
ATOM 592 C C . LEU A 1 78 ? 6.535 2.676 21.328 1 87.19 78 LEU A C 1
ATOM 594 O O . LEU A 1 78 ? 7.203 3.705 21.203 1 87.19 78 LEU A O 1
ATOM 598 N N . LYS A 1 79 ? 6.617 1.906 22.359 1 86.19 79 LYS A N 1
ATOM 599 C CA . LYS A 1 79 ? 7.512 2.215 23.469 1 86.19 79 LYS A CA 1
ATOM 600 C C . LYS A 1 79 ? 8.953 2.367 22.984 1 86.19 79 LYS A C 1
ATOM 602 O O . LYS A 1 79 ? 9.625 3.348 23.328 1 86.19 79 LYS A O 1
ATOM 607 N N . GLU A 1 80 ? 9.391 1.422 22.219 1 89.69 80 GLU A N 1
ATOM 608 C CA . GLU A 1 80 ? 10.758 1.498 21.719 1 89.69 80 GLU A CA 1
ATOM 609 C C . GLU A 1 80 ? 10.93 2.67 20.766 1 89.69 80 GLU A C 1
ATOM 611 O O . GLU A 1 80 ? 11.992 3.297 20.719 1 89.69 80 GLU A O 1
ATOM 616 N N . ALA A 1 81 ? 9.938 2.957 19.906 1 89.19 81 ALA A N 1
ATOM 617 C CA . ALA A 1 81 ? 10 4.102 19 1 89.19 81 ALA A CA 1
ATOM 618 C C . ALA A 1 81 ? 10.227 5.398 19.781 1 89.19 81 ALA A C 1
ATOM 620 O O . ALA A 1 81 ? 11.07 6.215 19.406 1 89.19 81 ALA A O 1
ATOM 621 N N . ILE A 1 82 ? 9.523 5.57 20.859 1 83.56 82 ILE A N 1
ATOM 622 C CA . ILE A 1 82 ? 9.641 6.762 21.703 1 83.56 82 ILE A CA 1
ATOM 623 C C . ILE A 1 82 ? 11.031 6.82 22.312 1 83.56 82 ILE A C 1
ATOM 625 O O . ILE A 1 82 ? 11.695 7.863 22.281 1 83.56 82 ILE A O 1
ATOM 629 N N . GLU A 1 83 ? 11.539 5.664 22.766 1 86.38 83 GLU A N 1
ATOM 630 C CA . GLU A 1 83 ? 12.844 5.594 23.422 1 86.38 83 GLU A CA 1
ATOM 631 C C . GLU A 1 83 ? 13.969 5.891 22.438 1 86.38 83 GLU A C 1
ATOM 633 O O . GLU A 1 83 ? 14.883 6.664 22.75 1 86.38 83 GLU A O 1
ATOM 638 N N . VAL A 1 84 ? 13.852 5.285 21.297 1 88.75 84 VAL A N 1
ATOM 639 C CA . VAL A 1 84 ? 14.867 5.449 20.266 1 88.75 84 VAL A CA 1
ATOM 640 C C . VAL A 1 84 ? 14.914 6.906 19.812 1 88.75 84 VAL A C 1
ATOM 642 O O . VAL A 1 84 ? 15.992 7.484 19.672 1 88.75 84 VAL A O 1
ATOM 645 N N . THR A 1 85 ? 13.812 7.508 19.625 1 87.12 85 THR A N 1
ATOM 646 C CA . THR A 1 85 ? 13.742 8.891 19.156 1 87.12 85 THR A CA 1
ATOM 647 C C . THR A 1 85 ? 14.258 9.844 20.234 1 87.12 85 THR A C 1
ATOM 649 O O . THR A 1 85 ? 15.008 10.773 19.938 1 87.12 85 THR A O 1
ATOM 652 N N . ALA A 1 86 ? 13.922 9.578 21.469 1 83.06 86 ALA A N 1
ATOM 653 C CA . ALA A 1 86 ? 14.383 10.398 22.594 1 83.06 86 ALA A CA 1
ATOM 654 C C . ALA A 1 86 ? 15.906 10.359 22.703 1 83.06 86 ALA A C 1
ATOM 656 O O . ALA A 1 86 ? 16.531 11.367 23.016 1 83.06 86 ALA A O 1
ATOM 657 N N . GLU A 1 87 ? 16.438 9.227 22.406 1 85.81 87 GLU A N 1
ATOM 658 C CA . GLU A 1 87 ? 17.875 9.055 22.484 1 85.81 87 GLU A CA 1
ATOM 659 C C . GLU A 1 87 ? 18.594 9.805 21.375 1 85.81 87 GLU A C 1
ATOM 661 O O . GLU A 1 87 ? 19.688 10.312 21.562 1 85.81 87 GLU A O 1
ATOM 666 N N . LEU A 1 88 ? 17.891 9.922 20.25 1 88.44 88 LEU A N 1
ATOM 667 C CA . LEU A 1 88 ? 18.516 10.523 19.078 1 88.44 88 LEU A CA 1
ATOM 668 C C . LEU A 1 88 ? 18.406 12.047 19.109 1 88.44 88 LEU A C 1
ATOM 670 O O . LEU A 1 88 ? 19.25 12.758 18.578 1 88.44 88 LEU A O 1
ATOM 674 N N . LYS A 1 89 ? 17.438 12.555 19.766 1 86.06 89 LYS A N 1
ATOM 675 C CA . LYS A 1 89 ? 17.047 13.961 19.703 1 86.06 89 LYS A CA 1
ATOM 676 C C . LYS A 1 89 ? 18.203 14.875 20.094 1 86.06 89 LYS A C 1
ATOM 678 O O . LYS A 1 89 ? 18.484 15.867 19.422 1 86.06 89 LYS A O 1
ATOM 683 N N . PRO A 1 90 ? 18.938 14.477 21.141 1 82.38 90 PRO A N 1
ATOM 684 C CA . PRO A 1 90 ? 20.031 15.367 21.562 1 82.38 90 PRO A CA 1
ATOM 685 C C . PRO A 1 90 ? 21.141 15.469 20.516 1 82.38 90 PRO A C 1
ATOM 687 O O . PRO A 1 90 ? 21.953 16.391 20.562 1 82.38 90 PRO A O 1
ATOM 690 N N . THR A 1 91 ? 21.094 14.633 19.594 1 85.88 91 THR A N 1
ATOM 691 C CA . THR A 1 91 ? 22.156 14.609 18.594 1 85.88 91 THR A CA 1
ATOM 692 C C . THR A 1 91 ? 21.75 15.383 17.344 1 85.88 91 THR A C 1
ATOM 694 O O . THR A 1 91 ? 22.562 15.602 16.438 1 85.88 91 THR A O 1
ATOM 697 N N . PHE A 1 92 ? 20.5 15.867 17.344 1 89.31 92 PHE A N 1
ATOM 698 C CA . PHE A 1 92 ? 20.016 16.562 16.156 1 89.31 92 PHE A CA 1
ATOM 699 C C . PHE A 1 92 ? 20.578 17.984 16.094 1 89.31 92 PHE A C 1
ATOM 701 O O . PHE A 1 92 ? 20.5 18.734 17.062 1 89.31 92 PHE A O 1
ATOM 708 N N . THR A 1 93 ? 21.234 18.281 15.016 1 92.5 93 THR A N 1
ATOM 709 C CA . THR A 1 93 ? 21.641 19.656 14.734 1 92.5 93 THR A CA 1
ATOM 710 C C . THR A 1 93 ? 20.656 20.312 13.781 1 92.5 93 THR A C 1
ATOM 712 O O . THR A 1 93 ? 19.875 19.641 13.109 1 92.5 93 THR A O 1
ATOM 715 N N . GLU A 1 94 ? 20.672 21.625 13.852 1 95.19 94 GLU A N 1
ATOM 716 C CA . GLU A 1 94 ? 19.828 22.359 12.922 1 95.19 94 GLU A CA 1
ATOM 717 C C . GLU A 1 94 ? 20.078 21.922 11.484 1 95.19 94 GLU A C 1
ATOM 719 O O . GLU A 1 94 ? 19.141 21.75 10.711 1 95.19 94 GLU A O 1
ATOM 724 N N . GLU A 1 95 ? 21.328 21.75 11.148 1 96.69 95 GLU A N 1
ATOM 725 C CA . GLU A 1 95 ? 21.703 21.359 9.797 1 96.69 95 GLU A CA 1
ATOM 726 C C . GLU A 1 95 ? 21.156 19.969 9.445 1 96.69 95 GLU A C 1
ATOM 728 O O . GLU A 1 95 ? 20.656 19.766 8.336 1 96.69 95 GLU A O 1
ATOM 733 N N . ASP A 1 96 ? 21.312 19.125 10.352 1 95.38 96 ASP A N 1
ATOM 734 C CA . ASP A 1 96 ? 20.828 17.766 10.156 1 95.38 96 ASP A CA 1
ATOM 735 C C . ASP A 1 96 ? 19.312 17.75 9.953 1 95.38 96 ASP A C 1
ATOM 737 O O . ASP A 1 96 ? 18.812 17.109 9.023 1 95.38 96 ASP A O 1
ATOM 741 N N . ILE A 1 97 ? 18.594 18.406 10.812 1 96.75 97 ILE A N 1
ATOM 742 C CA . ILE A 1 97 ? 17.141 18.484 10.711 1 96.75 97 ILE A CA 1
ATOM 743 C C . ILE A 1 97 ? 16.75 19.125 9.383 1 96.75 97 ILE A C 1
ATOM 745 O O . ILE A 1 97 ? 15.867 18.641 8.68 1 96.75 97 ILE A O 1
ATOM 749 N N . TYR A 1 98 ? 17.453 20.188 9.062 1 98.12 98 TYR A N 1
ATOM 750 C CA . TYR A 1 98 ? 17.172 20.938 7.84 1 98.12 98 TYR A CA 1
ATOM 751 C C . TYR A 1 98 ? 17.312 20.031 6.617 1 98.12 98 TYR A C 1
ATOM 753 O O . TYR A 1 98 ? 16.406 19.984 5.773 1 98.12 98 TYR A O 1
ATOM 761 N N . ASP A 1 99 ? 18.391 19.281 6.547 1 97.75 99 ASP A N 1
ATOM 762 C CA . ASP A 1 99 ? 18.672 18.422 5.395 1 97.75 99 ASP A CA 1
ATOM 763 C C . ASP A 1 99 ? 17.625 17.328 5.246 1 97.75 99 ASP A C 1
ATOM 765 O O . ASP A 1 99 ? 17.109 17.094 4.152 1 97.75 99 ASP A O 1
ATOM 769 N N . ARG A 1 100 ? 17.297 16.656 6.305 1 97.31 100 ARG A N 1
ATOM 770 C CA . ARG A 1 100 ? 16.344 15.555 6.273 1 97.31 100 ARG A CA 1
ATOM 771 C C . ARG A 1 100 ? 14.93 16.062 6.008 1 97.31 100 ARG A C 1
ATOM 773 O O . ARG A 1 100 ? 14.203 15.484 5.195 1 97.31 100 ARG A O 1
ATOM 780 N N . ALA A 1 101 ? 14.555 17.109 6.688 1 98.44 101 ALA A N 1
ATOM 781 C CA . ALA A 1 101 ? 13.219 17.688 6.52 1 98.44 101 ALA A CA 1
ATOM 782 C C . ALA A 1 101 ? 13.023 18.219 5.102 1 98.44 101 ALA A C 1
ATOM 784 O O . ALA A 1 101 ? 11.945 18.062 4.523 1 98.44 101 ALA A O 1
ATOM 785 N N . LYS A 1 102 ? 14.07 18.844 4.602 1 98.56 102 LYS A N 1
ATOM 786 C CA . LYS A 1 102 ? 14.039 19.328 3.229 1 98.56 102 LYS A CA 1
ATOM 787 C C . LYS A 1 102 ? 13.812 18.188 2.242 1 98.56 102 LYS A C 1
ATOM 789 O O . LYS A 1 102 ? 12.977 18.297 1.343 1 98.56 102 LYS A O 1
ATOM 794 N N . ARG A 1 103 ? 14.547 17.141 2.389 1 98 103 ARG A N 1
ATOM 795 C CA . ARG A 1 103 ? 14.391 15.984 1.517 1 98 103 ARG A CA 1
ATOM 796 C C . ARG A 1 103 ? 12.984 15.414 1.604 1 98 103 ARG A C 1
ATOM 798 O O . ARG A 1 103 ? 12.367 15.102 0.582 1 98 103 ARG A O 1
ATOM 805 N N . ALA A 1 104 ? 12.453 15.266 2.822 1 98.38 104 ALA A N 1
ATOM 806 C CA . ALA A 1 104 ? 11.102 14.758 3.02 1 98.38 104 ALA A CA 1
ATOM 807 C C . ALA A 1 104 ? 10.07 15.695 2.387 1 98.38 104 ALA A C 1
ATOM 809 O O . ALA A 1 104 ? 9.102 15.234 1.779 1 98.38 104 ALA A O 1
ATOM 810 N N . LEU A 1 105 ? 10.273 16.969 2.578 1 98.56 105 LEU A N 1
ATOM 811 C CA . LEU A 1 105 ? 9.383 17.984 2.006 1 98.56 105 LEU A CA 1
ATOM 812 C C . LEU A 1 105 ? 9.344 17.875 0.486 1 98.56 105 LEU A C 1
ATOM 814 O O . LEU A 1 105 ? 8.266 17.922 -0.116 1 98.56 105 LEU A O 1
ATOM 818 N N . GLU A 1 106 ? 10.453 17.672 -0.13 1 98.5 106 GLU A N 1
ATOM 819 C CA . GLU A 1 106 ? 10.523 17.547 -1.583 1 98.5 106 GLU A CA 1
ATOM 820 C C . GLU A 1 106 ? 9.898 16.25 -2.062 1 98.5 106 GLU A C 1
ATOM 822 O O . GLU A 1 106 ? 9.312 16.188 -3.148 1 98.5 106 GLU A O 1
ATOM 827 N N . MET A 1 107 ? 10 15.188 -1.241 1 98.31 107 MET A N 1
ATOM 828 C CA . MET A 1 107 ? 9.281 13.953 -1.535 1 98.31 107 MET A CA 1
ATOM 829 C C . MET A 1 107 ? 7.781 14.195 -1.636 1 98.31 107 MET A C 1
ATOM 831 O O . MET A 1 107 ? 7.117 13.656 -2.521 1 98.31 107 MET A O 1
ATOM 835 N N . LEU A 1 108 ? 7.246 15.008 -0.725 1 98.81 108 LEU A N 1
ATOM 836 C CA . LEU A 1 108 ? 5.82 15.336 -0.73 1 98.81 108 LEU A CA 1
ATOM 837 C C . LEU A 1 108 ? 5.453 16.125 -1.98 1 98.81 108 LEU A C 1
ATOM 839 O O . LEU A 1 108 ? 4.461 15.812 -2.646 1 98.81 108 LEU A O 1
ATOM 843 N N . ILE A 1 109 ? 6.273 17.125 -2.289 1 98.81 109 ILE A N 1
ATOM 844 C CA . ILE A 1 109 ? 5.992 18.078 -3.359 1 98.81 109 ILE A CA 1
ATOM 845 C C . ILE A 1 109 ? 5.949 17.344 -4.699 1 98.81 109 ILE A C 1
ATOM 847 O O . ILE A 1 109 ? 5.008 17.516 -5.477 1 98.81 109 ILE A O 1
ATOM 851 N N . VAL A 1 110 ? 6.871 16.453 -4.98 1 98.62 110 VAL A N 1
ATOM 852 C CA . VAL A 1 110 ? 6.941 15.789 -6.277 1 98.62 110 VAL A CA 1
ATOM 853 C C . VAL A 1 110 ? 5.777 14.812 -6.422 1 98.62 110 VAL A C 1
ATOM 855 O O . VAL A 1 110 ? 5.406 14.438 -7.535 1 98.62 110 VAL A O 1
ATOM 858 N N . HIS A 1 111 ? 5.176 14.445 -5.266 1 98.69 111 HIS A N 1
ATOM 859 C CA . HIS A 1 111 ? 4.059 13.508 -5.305 1 98.69 111 HIS A CA 1
ATOM 860 C C . HIS A 1 111 ? 2.723 14.234 -5.25 1 98.69 111 HIS A C 1
ATOM 862 O O . HIS A 1 111 ? 1.674 13.617 -5.066 1 98.69 111 HIS A O 1
ATOM 868 N N . GLY A 1 112 ? 2.699 15.508 -5.379 1 98.88 112 GLY A N 1
ATOM 869 C CA . GLY A 1 112 ? 1.479 16.234 -5.684 1 98.88 112 GLY A CA 1
ATOM 870 C C . GLY A 1 112 ? 0.881 16.938 -4.477 1 98.88 112 GLY A C 1
ATOM 871 O O . GLY A 1 112 ? -0.205 17.5 -4.559 1 98.88 112 GLY A O 1
ATOM 872 N N . THR A 1 113 ? 1.602 16.891 -3.312 1 98.94 113 THR A N 1
ATOM 873 C CA . THR A 1 113 ? 1.108 17.594 -2.133 1 98.94 113 THR A CA 1
ATOM 874 C C . THR A 1 113 ? 1.297 19.094 -2.287 1 98.94 113 THR A C 1
ATOM 876 O O . THR A 1 113 ? 2.4 19.562 -2.574 1 98.94 113 THR A O 1
ATOM 879 N N . THR A 1 114 ? 0.21 19.828 -2.123 1 98.88 114 THR A N 1
ATOM 880 C CA . THR A 1 114 ? 0.298 21.281 -2.262 1 98.88 114 THR A CA 1
ATOM 881 C C . THR A 1 114 ? 0.031 21.969 -0.926 1 98.88 114 THR A C 1
ATOM 883 O O . THR A 1 114 ? 0.251 23.172 -0.788 1 98.88 114 THR A O 1
ATOM 886 N N . ALA A 1 115 ? -0.4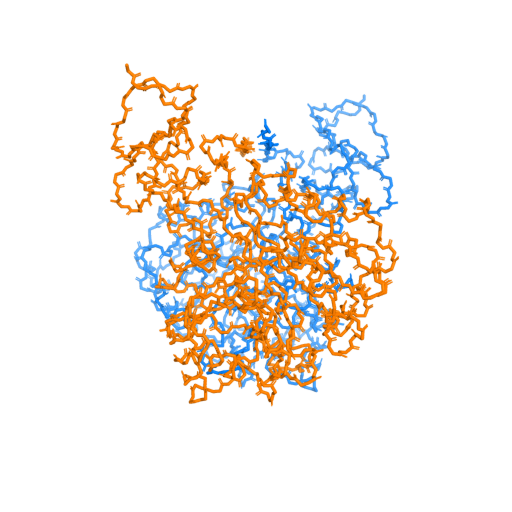25 21.266 0.052 1 98.94 115 ALA A N 1
ATOM 887 C CA . ALA A 1 115 ? -0.601 21.766 1.412 1 98.94 115 ALA A CA 1
ATOM 888 C C . ALA A 1 115 ? -0.2 20.703 2.441 1 98.94 115 ALA A C 1
ATOM 890 O O . ALA A 1 115 ? -0.462 19.516 2.254 1 98.94 115 ALA A O 1
ATOM 891 N N . LEU A 1 116 ? 0.468 21.172 3.486 1 98.88 116 LEU A N 1
ATOM 892 C CA . LEU A 1 116 ? 1.013 20.297 4.516 1 98.88 116 LEU A CA 1
ATOM 893 C C . LEU A 1 116 ? 0.746 20.859 5.91 1 98.88 116 LEU A C 1
ATOM 895 O O . LEU A 1 116 ? 0.933 22.062 6.145 1 98.88 116 LEU A O 1
ATOM 899 N N . ARG A 1 117 ? 0.203 20.094 6.832 1 98.94 117 ARG A N 1
ATOM 900 C CA . ARG A 1 117 ? 0.294 20.375 8.266 1 98.94 117 ARG A CA 1
ATOM 901 C C . ARG A 1 117 ? 1.318 19.469 8.93 1 98.94 117 ARG A C 1
ATOM 903 O O . ARG A 1 117 ? 1.198 18.234 8.875 1 98.94 117 ARG A O 1
ATOM 910 N N . THR A 1 118 ? 2.338 20.031 9.445 1 98.88 118 THR A N 1
ATOM 911 C CA . THR A 1 118 ? 3.395 19.266 10.109 1 98.88 118 THR A CA 1
ATOM 912 C C . THR A 1 118 ? 3.48 19.625 11.586 1 98.88 118 THR A C 1
ATOM 914 O O . THR A 1 118 ? 3.27 20.781 11.961 1 98.88 118 THR A O 1
ATOM 917 N N . HIS A 1 119 ? 3.709 18.625 12.391 1 98.75 119 HIS A N 1
ATOM 918 C CA . HIS A 1 119 ? 3.975 18.797 13.812 1 98.75 119 HIS A CA 1
ATOM 919 C C . HIS A 1 119 ? 5.465 18.984 14.078 1 98.75 119 HIS A C 1
ATOM 921 O O . HIS A 1 119 ? 6.277 18.141 13.68 1 98.75 119 HIS A O 1
ATOM 927 N N . ALA A 1 120 ? 5.805 20.047 14.656 1 98.06 120 ALA A N 1
ATOM 928 C CA . ALA A 1 120 ? 7.195 20.359 14.969 1 98.06 120 ALA A CA 1
ATOM 929 C C . ALA A 1 120 ? 7.441 20.312 16.469 1 98.06 120 ALA A C 1
ATOM 931 O O . ALA A 1 120 ? 6.699 20.922 17.25 1 98.06 120 ALA A O 1
ATOM 932 N N . GLU A 1 121 ? 8.438 19.656 16.828 1 95.69 121 GLU A N 1
ATOM 933 C CA . GLU A 1 121 ? 8.648 19.328 18.25 1 95.69 121 GLU A CA 1
ATOM 934 C C . GLU A 1 121 ? 9.594 20.344 18.891 1 95.69 121 GLU A C 1
ATOM 936 O O . GLU A 1 121 ? 10.398 20.984 18.219 1 95.69 121 GLU A O 1
ATOM 941 N N . PHE A 1 122 ? 9.484 20.453 20.172 1 95 122 PHE A N 1
ATOM 942 C CA . PHE A 1 122 ? 10.336 21.188 21.094 1 95 122 PHE A CA 1
ATOM 943 C C . PHE A 1 122 ? 10.227 20.609 22.5 1 95 122 PHE A C 1
ATOM 945 O O . PHE A 1 122 ? 9.219 19.984 22.844 1 95 122 PHE A O 1
ATOM 952 N N . ASP A 1 123 ? 11.219 20.688 23.203 1 92.44 123 ASP A N 1
ATOM 953 C CA . ASP A 1 123 ? 11.219 20.266 24.594 1 92.44 123 ASP A CA 1
ATOM 954 C C . ASP A 1 123 ? 12.398 20.875 25.344 1 92.44 123 ASP A C 1
ATOM 956 O O . ASP A 1 123 ? 13.328 21.406 24.734 1 92.44 123 ASP A O 1
ATOM 960 N N . PRO A 1 124 ? 12.344 20.812 26.641 1 91.19 124 PRO A N 1
ATOM 961 C CA . PRO A 1 124 ? 13.406 21.453 27.438 1 91.19 124 PRO A CA 1
ATOM 962 C C . PRO A 1 124 ? 14.789 20.875 27.141 1 91.19 124 PRO A C 1
ATOM 964 O O . PRO A 1 124 ? 15.789 21.578 27.234 1 91.19 124 PRO A O 1
ATOM 967 N N . ALA A 1 125 ? 14.852 19.703 26.719 1 84.56 125 ALA A N 1
ATOM 968 C CA . ALA A 1 125 ? 16.141 19.062 26.469 1 84.56 125 ALA A CA 1
ATOM 969 C C . ALA A 1 125 ? 16.734 19.516 25.141 1 84.56 125 ALA A C 1
ATOM 971 O O . ALA A 1 125 ? 17.938 19.75 25.031 1 84.56 125 ALA A O 1
ATOM 972 N N . GLN A 1 126 ? 15.93 19.656 24.109 1 87.25 126 GLN A N 1
ATOM 973 C CA . GLN A 1 126 ? 16.375 19.953 22.766 1 87.25 126 GLN A CA 1
ATOM 974 C C . GLN A 1 126 ? 16.172 21.422 22.438 1 87.25 126 GLN A C 1
ATOM 976 O O . GLN A 1 126 ? 16.781 21.953 21.5 1 87.25 126 GLN A O 1
ATOM 981 N N . GLY A 1 127 ? 15.367 22.094 23.25 1 92.75 127 GLY A N 1
ATOM 982 C CA . GLY A 1 127 ? 15.008 23.469 22.938 1 92.75 127 GLY A CA 1
ATOM 983 C C . GLY A 1 127 ? 14.102 23.578 21.734 1 92.75 127 GLY A C 1
ATOM 984 O O . GLY A 1 127 ? 13.156 22.812 21.578 1 92.75 127 GLY A O 1
ATOM 985 N N . PHE A 1 128 ? 14.359 24.609 20.922 1 96.06 128 PHE A N 1
ATOM 986 C CA . PHE A 1 128 ? 13.43 24.938 19.844 1 96.06 128 PHE A CA 1
ATOM 987 C C . PHE A 1 128 ? 14.031 24.594 18.484 1 96.06 128 PHE A C 1
ATOM 989 O O . PHE A 1 128 ? 13.539 25.031 17.453 1 96.06 128 PHE A O 1
ATOM 996 N N . THR A 1 129 ? 15.078 23.797 18.422 1 95 129 THR A N 1
ATOM 997 C CA . THR A 1 129 ? 15.852 23.578 17.203 1 95 129 THR A CA 1
ATOM 998 C C . THR A 1 129 ? 14.961 22.984 16.109 1 95 129 THR A C 1
ATOM 1000 O O . THR A 1 129 ? 14.969 23.484 14.977 1 95 129 THR A O 1
ATOM 1003 N N . GLY A 1 130 ? 14.242 21.969 16.391 1 95 130 GLY A N 1
ATOM 1004 C CA . GLY A 1 130 ? 13.344 21.375 15.414 1 95 130 GLY A CA 1
ATOM 1005 C C . GLY A 1 130 ? 12.289 22.328 14.898 1 95 130 GLY A C 1
ATOM 1006 O O . GLY A 1 130 ? 12.133 22.484 13.688 1 95 130 GLY A O 1
ATOM 1007 N N . PHE A 1 131 ? 11.695 23.016 15.836 1 97.31 131 PHE A N 1
ATOM 1008 C CA . PHE A 1 131 ? 10.633 23.953 15.484 1 97.31 131 PHE A CA 1
ATOM 1009 C C . PHE A 1 131 ? 11.172 25.078 14.602 1 97.31 131 PHE A C 1
ATOM 1011 O O . PHE A 1 131 ? 10.594 25.359 13.547 1 97.31 131 PHE A O 1
ATOM 1018 N N . LYS A 1 132 ? 12.234 25.656 15 1 97.88 132 LYS A N 1
ATOM 1019 C CA . LYS A 1 132 ? 12.812 26.766 14.258 1 97.88 132 LYS A CA 1
ATOM 1020 C C . LYS A 1 132 ? 13.227 26.344 12.852 1 97.88 132 LYS A C 1
ATOM 1022 O O . LYS A 1 132 ? 13.047 27.094 11.891 1 97.88 132 LYS A O 1
ATOM 1027 N N . THR A 1 133 ? 13.758 25.172 12.742 1 98 133 THR A N 1
ATOM 1028 C CA . THR A 1 133 ? 14.18 24.656 11.445 1 98 133 THR A CA 1
ATOM 1029 C C . THR A 1 133 ? 12.984 24.484 10.523 1 98 133 THR A C 1
ATOM 1031 O O . THR A 1 133 ? 13.047 24.828 9.344 1 98 133 THR A O 1
ATOM 1034 N N . ILE A 1 134 ? 11.883 23.984 11.023 1 98.56 134 ILE A N 1
ATOM 1035 C CA . ILE A 1 134 ? 10.68 23.766 10.219 1 98.56 134 ILE A CA 1
ATOM 1036 C C . ILE A 1 134 ? 10.094 25.109 9.797 1 98.56 134 ILE A C 1
ATOM 1038 O O . ILE A 1 134 ? 9.648 25.266 8.656 1 98.56 134 ILE A O 1
ATOM 1042 N N . MET A 1 135 ? 10.102 26.094 10.719 1 98.62 135 MET A N 1
ATOM 1043 C CA . MET A 1 135 ? 9.617 27.422 10.383 1 98.62 135 MET A CA 1
ATOM 1044 C C . MET A 1 135 ? 10.445 28.047 9.266 1 98.62 135 MET A C 1
ATOM 1046 O O . MET A 1 135 ? 9.914 28.734 8.398 1 98.62 135 MET A O 1
ATOM 1050 N N . ARG A 1 136 ? 11.75 27.797 9.312 1 98.56 136 ARG A N 1
ATOM 1051 C CA . ARG A 1 136 ? 12.625 28.266 8.242 1 98.56 136 ARG A CA 1
ATOM 1052 C C . ARG A 1 136 ? 12.242 27.625 6.91 1 98.56 136 ARG A C 1
ATOM 1054 O O . ARG A 1 136 ? 12.117 28.328 5.902 1 98.56 136 ARG A O 1
ATOM 1061 N N . LEU A 1 137 ? 12.008 26.344 6.875 1 98.75 137 LEU A N 1
ATOM 1062 C CA . LEU A 1 137 ? 11.641 25.625 5.66 1 98.75 137 LEU A CA 1
ATOM 1063 C C . LEU A 1 137 ? 10.281 26.094 5.148 1 98.75 137 LEU A C 1
ATOM 1065 O O . LEU A 1 137 ? 10.055 26.156 3.938 1 98.75 137 LEU A O 1
ATOM 1069 N N . LYS A 1 138 ? 9.367 26.375 6.121 1 98.75 138 LYS A N 1
ATOM 1070 C CA . LYS A 1 138 ? 8.062 26.906 5.75 1 98.75 138 LYS A CA 1
ATOM 1071 C C . LYS A 1 138 ? 8.203 28.156 4.891 1 98.75 138 LYS A C 1
ATOM 1073 O O . LYS A 1 138 ? 7.539 28.297 3.859 1 98.75 138 LYS A O 1
ATOM 1078 N N . GLU A 1 139 ? 9.055 29.031 5.305 1 98.5 139 GLU A N 1
ATOM 1079 C CA . GLU A 1 139 ? 9.266 30.266 4.566 1 98.5 139 GLU A CA 1
ATOM 1080 C C . GLU A 1 139 ? 9.969 30 3.234 1 98.5 139 GLU A C 1
ATOM 1082 O O . GLU A 1 139 ? 9.57 30.547 2.201 1 98.5 139 GLU A O 1
ATOM 1087 N N . GLU A 1 140 ? 10.969 29.156 3.244 1 98.38 140 GLU A N 1
ATOM 1088 C CA . GLU A 1 140 ? 11.781 28.906 2.059 1 98.38 140 GLU A CA 1
ATOM 1089 C C . GLU A 1 140 ? 10.969 28.203 0.972 1 98.38 140 GLU A C 1
ATOM 1091 O O . GLU A 1 140 ? 11.234 28.375 -0.219 1 98.38 140 GLU A O 1
ATOM 1096 N N . TYR A 1 141 ? 9.961 27.422 1.34 1 98.56 141 TYR A N 1
ATOM 1097 C CA . TYR A 1 141 ? 9.234 26.594 0.382 1 98.56 141 TYR A CA 1
ATOM 1098 C C . TYR A 1 141 ? 7.836 27.125 0.141 1 98.56 141 TYR A C 1
ATOM 1100 O O . TYR A 1 141 ? 7 26.453 -0.471 1 98.56 141 TYR A O 1
ATOM 1108 N N . LYS A 1 142 ? 7.488 28.344 0.558 1 97.81 142 LYS A N 1
ATOM 1109 C CA . LYS A 1 142 ? 6.141 28.906 0.561 1 97.81 142 LYS A CA 1
ATOM 1110 C C . LYS A 1 142 ? 5.582 29 -0.855 1 97.81 142 LYS A C 1
ATOM 1112 O O . LYS A 1 142 ? 4.363 29.031 -1.048 1 97.81 142 LYS A O 1
ATOM 1117 N N . GLU A 1 143 ? 6.453 28.984 -1.924 1 97.56 143 GLU A N 1
ATOM 1118 C CA . GLU A 1 143 ? 5.992 29.078 -3.305 1 97.56 143 GLU A CA 1
ATOM 1119 C C . GLU A 1 143 ? 5.684 27.703 -3.877 1 97.56 143 GLU A C 1
ATOM 1121 O O . GLU A 1 143 ? 5.059 27.594 -4.934 1 97.56 143 GLU A O 1
ATOM 1126 N N . LEU A 1 144 ? 6.074 26.625 -3.139 1 98.5 144 LEU A N 1
ATOM 1127 C CA . LEU A 1 144 ? 5.91 25.266 -3.645 1 98.5 144 LEU A CA 1
ATOM 1128 C C . LEU A 1 144 ? 4.852 24.516 -2.848 1 98.5 144 LEU A C 1
ATOM 1130 O O . LEU A 1 144 ? 4.266 23.547 -3.342 1 98.5 144 LEU A O 1
ATOM 1134 N N . ILE A 1 145 ? 4.598 24.922 -1.608 1 98.75 145 ILE A N 1
ATOM 1135 C CA . ILE A 1 145 ? 3.689 24.188 -0.729 1 98.75 145 ILE A CA 1
ATOM 1136 C C . ILE A 1 145 ? 3.258 25.094 0.425 1 98.75 145 ILE A C 1
ATOM 1138 O O . ILE A 1 145 ? 4.074 25.828 0.985 1 98.75 145 ILE A O 1
ATOM 1142 N N . ASP A 1 146 ? 1.949 25.156 0.741 1 98.69 146 ASP A N 1
ATOM 1143 C CA . ASP A 1 146 ? 1.469 25.812 1.953 1 98.69 146 ASP A CA 1
ATOM 1144 C C . ASP A 1 146 ? 1.693 24.938 3.182 1 98.69 146 ASP A C 1
ATOM 1146 O O . ASP A 1 146 ? 1.319 23.75 3.186 1 98.69 146 ASP A O 1
ATOM 1150 N N . MET A 1 147 ? 2.328 25.547 4.223 1 98.81 147 MET A N 1
ATOM 1151 C CA . MET A 1 147 ? 2.604 24.734 5.406 1 98.81 147 MET A CA 1
ATOM 1152 C C . MET A 1 147 ? 1.955 25.344 6.645 1 98.81 147 MET A C 1
ATOM 1154 O O . MET A 1 147 ? 2.016 26.562 6.848 1 98.81 147 MET A O 1
ATOM 1158 N N . GLN A 1 148 ? 1.214 24.531 7.355 1 98.88 148 GLN A N 1
ATOM 1159 C CA . GLN A 1 148 ? 0.85 24.828 8.734 1 98.88 148 GLN A CA 1
ATOM 1160 C C . GLN A 1 148 ? 1.743 24.078 9.719 1 98.88 148 GLN A C 1
ATOM 1162 O O . GLN A 1 148 ? 1.961 22.875 9.562 1 98.88 148 GLN A O 1
ATOM 1167 N N . VAL A 1 149 ? 2.299 24.812 10.672 1 98.94 149 VAL A N 1
ATOM 1168 C CA . VAL A 1 149 ? 3.184 24.188 11.664 1 98.94 149 VAL A CA 1
ATOM 1169 C C . VAL A 1 149 ? 2.469 24.109 13.008 1 98.94 149 VAL A C 1
ATOM 1171 O O . VAL A 1 149 ? 2.018 25.125 13.547 1 98.94 149 VAL A O 1
ATOM 1174 N N . VAL A 1 150 ? 2.326 22.875 13.523 1 98.94 150 VAL A N 1
ATOM 1175 C CA . VAL A 1 150 ? 1.712 22.594 14.812 1 98.94 150 VAL A CA 1
ATOM 1176 C C . VAL A 1 150 ? 2.777 22.609 15.906 1 98.94 150 VAL A C 1
ATOM 1178 O O . VAL A 1 150 ? 3.801 21.938 15.805 1 98.94 150 VAL A O 1
ATOM 1181 N N . ALA A 1 151 ? 2.568 23.391 16.969 1 98.75 151 ALA A N 1
ATOM 1182 C CA . ALA A 1 151 ? 3.389 23.312 18.172 1 98.75 151 ALA A CA 1
ATOM 1183 C C . ALA A 1 151 ? 3.156 22 18.906 1 98.75 151 ALA A C 1
ATOM 1185 O O . ALA A 1 151 ? 2.129 21.828 19.562 1 98.75 151 ALA A O 1
ATOM 1186 N N . PHE A 1 152 ? 4.141 21.156 18.859 1 97.94 152 PHE A N 1
ATOM 1187 C CA . PHE A 1 152 ? 3.836 19.812 19.312 1 97.94 152 PHE A CA 1
ATOM 1188 C C . PHE A 1 152 ? 4.734 19.422 20.484 1 97.94 152 PHE A C 1
ATOM 1190 O O . PHE A 1 152 ? 5.945 19.266 20.312 1 97.94 152 PHE A O 1
ATOM 1197 N N . PRO A 1 153 ? 4.16 19.234 21.641 1 95.75 153 PRO A N 1
ATOM 1198 C CA . PRO A 1 153 ? 4.914 18.812 22.828 1 95.75 153 PRO A CA 1
ATOM 1199 C C . PRO A 1 153 ? 4.98 17.297 22.984 1 95.75 153 PRO A C 1
ATOM 1201 O O . PRO A 1 153 ? 4.375 16.734 23.891 1 95.75 153 PRO A O 1
ATOM 1204 N N . GLN A 1 154 ? 5.754 16.625 22.156 1 89.62 154 GLN A N 1
ATOM 1205 C CA . GLN A 1 154 ? 5.855 15.18 22.078 1 89.62 154 GLN A CA 1
ATOM 1206 C C . GLN A 1 154 ? 6.066 14.562 23.453 1 89.62 154 GLN A C 1
ATOM 1208 O O . GLN A 1 154 ? 5.508 13.508 23.766 1 89.62 154 GLN A O 1
ATOM 1213 N N . GLU A 1 155 ? 6.801 15.18 24.344 1 89 155 GLU A N 1
ATOM 1214 C CA . GLU A 1 155 ? 7.164 14.617 25.641 1 89 155 GLU A CA 1
ATOM 1215 C C . GLU A 1 155 ? 6.094 14.914 26.688 1 89 155 GLU A C 1
ATOM 1217 O O . GLU A 1 155 ? 6.176 14.43 27.812 1 89 155 GLU A O 1
ATOM 1222 N N . GLY A 1 156 ? 5.09 15.625 26.312 1 93.38 156 GLY A N 1
ATOM 1223 C CA . GLY A 1 156 ? 4.109 16.094 27.281 1 93.38 156 GLY A CA 1
ATOM 1224 C C . GLY A 1 156 ? 4.41 17.5 27.797 1 93.38 156 GLY A C 1
ATOM 1225 O O . GLY A 1 156 ? 5.543 17.969 27.688 1 93.38 156 GLY A O 1
ATOM 1226 N N . ILE A 1 157 ? 3.381 18.109 28.297 1 96.44 157 ILE A N 1
ATOM 1227 C CA . ILE A 1 157 ? 3.525 19.469 28.828 1 96.44 157 ILE A CA 1
ATOM 1228 C C . ILE A 1 157 ? 3.793 19.391 30.328 1 96.44 157 ILE A C 1
ATOM 1230 O O . ILE A 1 157 ? 4.738 20.016 30.828 1 96.44 157 ILE A O 1
ATOM 1234 N N . PHE A 1 158 ? 3.057 18.562 31.031 1 95.62 158 PHE A N 1
ATOM 1235 C CA . PHE A 1 158 ? 3.193 18.438 32.469 1 95.62 158 PHE A CA 1
ATOM 1236 C C . PHE A 1 158 ? 4.324 17.484 32.844 1 95.62 158 PHE A C 1
ATOM 1238 O O . PHE A 1 158 ? 5.031 17.672 33.812 1 95.62 158 PHE A O 1
ATOM 1245 N N . LYS A 1 159 ? 4.504 16.5 32 1 91.75 159 LYS A N 1
ATOM 1246 C CA . LYS A 1 159 ? 5.531 15.484 32.188 1 91.75 159 LYS A CA 1
ATOM 1247 C C . LYS A 1 159 ? 6.93 16.078 32 1 91.75 159 LYS A C 1
ATOM 1249 O O . LYS A 1 159 ? 7.898 15.57 32.594 1 91.75 159 LYS A O 1
ATOM 1254 N N . ALA A 1 160 ? 7.031 17.062 31.25 1 91.12 160 ALA A N 1
ATOM 1255 C CA . ALA A 1 160 ? 8.305 17.734 30.969 1 91.12 160 ALA A CA 1
ATOM 1256 C C . ALA A 1 160 ? 8.281 19.188 31.438 1 91.12 160 ALA A C 1
ATOM 1258 O O . ALA A 1 160 ? 7.965 20.078 30.656 1 91.12 160 ALA A O 1
ATOM 1259 N N . PRO A 1 161 ? 8.75 19.375 32.656 1 92.31 161 PRO A N 1
ATOM 1260 C CA . PRO A 1 161 ? 8.68 20.719 33.219 1 92.31 161 PRO A CA 1
ATOM 1261 C C . PRO A 1 161 ? 9.344 21.766 32.312 1 92.31 161 PRO A C 1
ATOM 1263 O O . PRO A 1 161 ? 10.422 21.516 31.781 1 92.31 161 PRO A O 1
ATOM 1266 N N . GLY A 1 162 ? 8.672 22.875 32.219 1 95.75 162 GLY A N 1
ATOM 1267 C CA . GLY A 1 162 ? 9.164 23.953 31.359 1 95.75 162 GLY A CA 1
ATOM 1268 C C . GLY A 1 162 ? 8.477 24 30.016 1 95.75 162 GLY A C 1
ATOM 1269 O O . GLY A 1 162 ? 8.508 25.031 29.328 1 95.75 162 GLY A O 1
ATOM 1270 N N . THR A 1 163 ? 7.812 22.922 29.641 1 96.94 163 THR A N 1
ATOM 1271 C CA . THR A 1 163 ? 7.211 22.812 28.312 1 96.94 163 THR A CA 1
ATOM 1272 C C . THR A 1 163 ? 6.027 23.766 28.172 1 96.94 163 THR A C 1
ATOM 1274 O O . THR A 1 163 ? 5.777 24.297 27.094 1 96.94 163 THR A O 1
ATOM 1277 N N . GLU A 1 164 ? 5.316 23.984 29.281 1 97.69 164 GLU A N 1
ATOM 1278 C CA . GLU A 1 164 ? 4.188 24.922 29.219 1 97.69 164 GLU A CA 1
ATOM 1279 C C . GLU A 1 164 ? 4.633 26.297 28.734 1 97.69 164 GLU A C 1
ATOM 1281 O O . GLU A 1 164 ? 4.016 26.875 27.844 1 97.69 164 GLU A O 1
ATOM 1286 N N . GLN A 1 165 ? 5.648 26.828 29.359 1 98 165 GLN A N 1
ATOM 1287 C CA . GLN A 1 165 ? 6.18 28.125 28.938 1 98 165 GLN A CA 1
ATOM 1288 C C . GLN A 1 165 ? 6.629 28.078 27.469 1 98 165 GLN A C 1
ATOM 1290 O O . GLN A 1 165 ? 6.414 29.031 26.719 1 98 165 GLN A O 1
ATOM 1295 N N . MET A 1 166 ? 7.215 27 27.078 1 98.31 166 MET A N 1
ATOM 1296 C CA . MET A 1 166 ? 7.703 26.828 25.719 1 98.31 166 MET A CA 1
ATOM 1297 C C . MET A 1 166 ? 6.547 26.828 24.719 1 98.31 166 MET A C 1
ATOM 1299 O O . MET A 1 166 ? 6.691 27.297 23.594 1 98.31 166 MET A O 1
ATOM 1303 N N . MET A 1 167 ? 5.375 26.297 25.125 1 98.56 167 MET A N 1
ATOM 1304 C CA . MET A 1 167 ? 4.195 26.328 24.266 1 98.56 167 MET A CA 1
ATOM 1305 C C . MET A 1 167 ? 3.832 27.75 23.891 1 98.56 167 MET A C 1
ATOM 1307 O O . MET A 1 167 ? 3.564 28.047 22.719 1 98.56 167 MET A O 1
ATOM 1311 N N . TYR A 1 168 ? 3.869 28.609 24.906 1 98.56 168 TYR A N 1
ATOM 1312 C CA . TYR A 1 168 ? 3.568 30.016 24.641 1 98.56 168 TYR A CA 1
ATOM 1313 C C . TYR A 1 168 ? 4.645 30.641 23.766 1 98.56 168 TYR A C 1
ATOM 1315 O O . TYR A 1 168 ? 4.336 31.422 22.859 1 98.56 168 TYR A O 1
ATOM 1323 N N . GLU A 1 169 ? 5.883 30.328 24.016 1 98.62 169 GLU A N 1
ATOM 1324 C CA . GLU A 1 169 ? 6.992 30.875 23.25 1 98.62 169 GLU A CA 1
ATOM 1325 C C . GLU A 1 169 ? 6.887 30.5 21.781 1 98.62 169 GLU A C 1
ATOM 1327 O O . GLU A 1 169 ? 7.094 31.344 20.891 1 98.62 169 GLU A O 1
ATOM 1332 N N . VAL A 1 170 ? 6.578 29.25 21.5 1 98.5 170 VAL A N 1
ATOM 1333 C CA . VAL A 1 170 ? 6.496 28.781 20.109 1 98.5 170 VAL A CA 1
ATOM 1334 C C . VAL A 1 170 ? 5.309 29.453 19.422 1 98.5 170 VAL A C 1
ATOM 1336 O O . VAL A 1 170 ? 5.363 29.734 18.219 1 98.5 170 VAL A O 1
ATOM 1339 N N . MET A 1 171 ? 4.203 29.672 20.172 1 98.69 171 MET A N 1
ATOM 1340 C CA . MET A 1 171 ? 3.082 30.406 19.594 1 98.69 171 MET A CA 1
ATOM 1341 C C . MET A 1 171 ? 3.49 31.828 19.234 1 98.69 171 MET A C 1
ATOM 1343 O O . MET A 1 171 ? 3.125 32.312 18.172 1 98.69 171 MET A O 1
ATOM 1347 N N . ASP A 1 172 ? 4.293 32.438 20.078 1 98.5 172 ASP A N 1
ATOM 1348 C CA . ASP A 1 172 ? 4.805 33.781 19.828 1 98.5 172 ASP A CA 1
ATOM 1349 C C . ASP A 1 172 ? 5.742 33.781 18.625 1 98.5 172 ASP A C 1
ATOM 1351 O O . ASP A 1 172 ? 5.832 34.781 17.891 1 98.5 172 ASP A O 1
ATOM 1355 N N . MET A 1 173 ? 6.41 32.656 18.422 1 98.38 173 MET A N 1
ATOM 1356 C CA . MET A 1 173 ? 7.352 32.531 17.312 1 98.38 173 MET A CA 1
ATOM 1357 C C . MET A 1 173 ? 6.609 32.312 16 1 98.38 173 MET A C 1
ATOM 1359 O O . MET A 1 173 ? 7.215 32.375 14.93 1 98.38 173 MET A O 1
ATOM 1363 N N . GLY A 1 174 ? 5.312 32 16.078 1 98.38 174 GLY A N 1
ATOM 1364 C CA . GLY A 1 174 ? 4.555 32 14.836 1 98.38 174 GLY A CA 1
ATOM 1365 C C . GLY A 1 174 ? 3.965 30.641 14.508 1 98.38 174 GLY A C 1
ATOM 1366 O O . GLY A 1 174 ? 3.521 30.406 13.383 1 98.38 174 GLY A O 1
ATOM 1367 N N . ALA A 1 175 ? 3.957 29.688 15.422 1 98.81 175 ALA A N 1
ATOM 1368 C CA . ALA A 1 175 ? 3.26 28.422 15.18 1 98.81 175 ALA A CA 1
ATOM 1369 C C . ALA A 1 175 ? 1.832 28.672 14.695 1 98.81 175 ALA A C 1
ATOM 1371 O O . ALA A 1 175 ? 1.181 29.625 15.133 1 98.81 175 ALA A O 1
ATOM 1372 N N . ASP A 1 176 ? 1.322 27.828 13.797 1 98.88 176 ASP A N 1
ATOM 1373 C CA . ASP A 1 176 ? 0.023 28.047 13.164 1 98.88 176 ASP A CA 1
ATOM 1374 C C . ASP A 1 176 ? -1.093 27.359 13.953 1 98.88 176 ASP A C 1
ATOM 1376 O O . ASP A 1 176 ? -2.254 27.766 13.883 1 98.88 176 ASP A O 1
ATOM 1380 N N . VAL A 1 177 ? -0.808 26.266 14.625 1 98.94 177 VAL A N 1
ATOM 1381 C CA . VAL A 1 177 ? -1.778 25.391 15.289 1 98.94 177 VAL A CA 1
ATOM 1382 C C . VAL A 1 177 ? -1.238 24.969 16.656 1 98.94 177 VAL A C 1
ATOM 1384 O O . VAL A 1 177 ? -0.031 24.766 16.812 1 98.94 177 VAL A O 1
ATOM 1387 N N . VAL A 1 178 ? -2.043 24.875 17.672 1 98.94 178 VAL A N 1
ATOM 1388 C CA . VAL A 1 178 ? -1.642 24.422 19 1 98.94 178 VAL A CA 1
ATOM 1389 C C . VAL A 1 178 ? -1.785 22.906 19.094 1 98.94 178 VAL A C 1
ATOM 1391 O O . VAL A 1 178 ? -2.881 22.359 18.906 1 98.94 178 VAL A O 1
ATOM 1394 N N . GLY A 1 179 ? -0.661 22.234 19.312 1 98.81 179 GLY A N 1
ATOM 1395 C CA . GLY A 1 179 ? -0.658 20.781 19.422 1 98.81 179 GLY A CA 1
ATOM 1396 C C . GLY A 1 179 ? -0.731 20.297 20.859 1 98.81 179 GLY A C 1
ATOM 1397 O O . GLY A 1 179 ? -0.664 21.094 21.797 1 98.81 179 GLY A O 1
ATOM 1398 N N . GLY A 1 180 ? -0.952 19.031 20.984 1 98.31 180 GLY A N 1
ATOM 1399 C CA . GLY A 1 180 ? -0.986 18.375 22.281 1 98.31 180 GLY A CA 1
ATOM 1400 C C . GLY A 1 180 ? -0.995 16.859 22.172 1 98.31 180 GLY A C 1
ATOM 1401 O O . GLY A 1 180 ? -1.089 16.312 21.062 1 98.31 180 GLY A O 1
ATOM 1402 N N . ILE A 1 181 ? -0.856 16.188 23.266 1 97.25 181 ILE A N 1
ATOM 1403 C CA . ILE A 1 181 ? -0.762 14.734 23.328 1 97.25 181 ILE A CA 1
ATOM 1404 C C . ILE A 1 181 ? -1.336 14.25 24.656 1 97.25 181 ILE A C 1
ATOM 1406 O O . ILE A 1 181 ? -0.622 13.648 25.469 1 97.25 181 ILE A O 1
ATOM 1410 N N . PRO A 1 182 ? -2.59 14.375 24.812 1 97.06 182 PRO A N 1
ATOM 1411 C CA . PRO A 1 182 ? -3.203 14.125 26.125 1 97.06 182 PRO A CA 1
ATOM 1412 C C . PRO A 1 182 ? -2.977 12.703 26.625 1 97.06 182 PRO A C 1
ATOM 1414 O O . PRO A 1 182 ? -2.848 12.477 27.828 1 97.06 182 PRO A O 1
ATOM 1417 N N . TYR A 1 183 ? -2.871 11.688 25.719 1 92.25 183 TYR A N 1
ATOM 1418 C CA . TYR A 1 183 ? -2.748 10.305 26.172 1 92.25 183 TYR A CA 1
ATOM 1419 C C . TYR A 1 183 ? -1.373 10.055 26.781 1 92.25 183 TYR A C 1
ATOM 1421 O O . TYR A 1 183 ? -1.179 9.07 27.5 1 92.25 183 TYR A O 1
ATOM 1429 N N . ASN A 1 184 ? -0.372 10.898 26.484 1 89.06 184 ASN A N 1
ATOM 1430 C CA . ASN A 1 184 ? 0.987 10.742 27 1 89.06 184 ASN A CA 1
ATOM 1431 C C . ASN A 1 184 ? 1.313 11.773 28.062 1 89.06 184 ASN A C 1
ATOM 1433 O O . ASN A 1 184 ? 2.48 11.977 28.406 1 89.06 184 ASN A O 1
ATOM 1437 N N . ASP A 1 185 ? 0.402 12.555 28.547 1 91.62 185 ASP A N 1
ATOM 1438 C CA . ASP A 1 185 ? 0.595 13.641 29.5 1 91.62 185 ASP A CA 1
ATOM 1439 C C . ASP A 1 185 ? -0.563 13.711 30.5 1 91.62 185 ASP A C 1
ATOM 1441 O O . ASP A 1 185 ? -1.575 14.367 30.234 1 91.62 185 ASP A O 1
ATOM 1445 N N . ALA A 1 186 ? -0.378 13.258 31.734 1 86.69 186 ALA A N 1
ATOM 1446 C CA . ALA A 1 186 ? -1.433 13.156 32.75 1 86.69 186 ALA A CA 1
ATOM 1447 C C . ALA A 1 186 ? -1.444 14.383 33.656 1 86.69 186 ALA A C 1
ATOM 1449 O O . ALA A 1 186 ? -0.387 14.914 34 1 86.69 186 ALA A O 1
ATOM 1450 N N . PRO A 1 187 ? -2.715 14.859 33.969 1 94.62 187 PRO A N 1
ATOM 1451 C CA .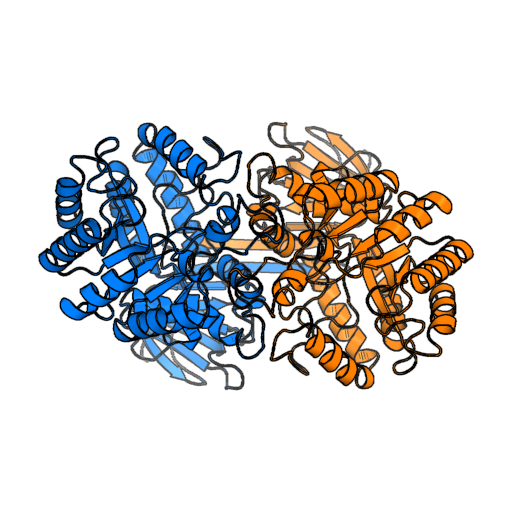 PRO A 1 187 ? -4.004 14.297 33.562 1 94.62 187 PRO A CA 1
ATOM 1452 C C . PRO A 1 187 ? -4.445 14.781 32.188 1 94.62 187 PRO A C 1
ATOM 1454 O O . PRO A 1 187 ? -4.312 15.969 31.875 1 94.62 187 PRO A O 1
ATOM 1457 N N . ALA A 1 188 ? -5.062 13.977 31.422 1 97.06 188 ALA A N 1
ATOM 1458 C CA . ALA A 1 188 ? -5.426 14.242 30.031 1 97.06 188 ALA A CA 1
ATOM 1459 C C . ALA A 1 188 ? -6.352 15.445 29.938 1 97.06 188 ALA A C 1
ATOM 1461 O O . ALA A 1 188 ? -6.191 16.281 29.047 1 97.06 188 ALA A O 1
ATOM 1462 N N . LYS A 1 189 ? -7.309 15.555 30.828 1 97.94 189 LYS A N 1
ATOM 1463 C CA . LYS A 1 189 ? -8.281 16.641 30.766 1 97.94 189 LYS A CA 1
ATOM 1464 C C . LYS A 1 189 ? -7.609 17.984 31.016 1 97.94 189 LYS A C 1
ATOM 1466 O O . LYS A 1 189 ? -7.941 18.984 30.375 1 97.94 189 LYS A O 1
ATOM 1471 N N . GLU A 1 190 ? -6.66 18.016 32 1 97.94 190 GLU A N 1
ATOM 1472 C CA . GLU A 1 190 ? -5.918 19.25 32.25 1 97.94 190 GLU A CA 1
ATOM 1473 C C . GLU A 1 190 ? -5.047 19.641 31.062 1 97.94 190 GLU A C 1
ATOM 1475 O O . GLU A 1 190 ? -4.887 20.812 30.75 1 97.94 190 GLU A O 1
ATOM 1480 N N . HIS A 1 191 ? -4.461 18.594 30.453 1 98.38 191 HIS A N 1
ATOM 1481 C CA . HIS A 1 191 ? -3.695 18.828 29.234 1 98.38 191 HIS A CA 1
ATOM 1482 C C . HIS A 1 191 ? -4.555 19.484 28.156 1 98.38 191 HIS A C 1
ATOM 1484 O O . HIS A 1 191 ? -4.148 20.469 27.547 1 98.38 191 HIS A O 1
ATOM 1490 N N . ILE A 1 192 ? -5.75 18.984 27.922 1 98.81 192 ILE A N 1
ATOM 1491 C CA . ILE A 1 192 ? -6.688 19.5 26.938 1 98.81 192 ILE A CA 1
ATOM 1492 C C . ILE A 1 192 ? -7.098 20.922 27.312 1 98.81 192 ILE A C 1
ATOM 1494 O O . ILE A 1 192 ? -7.125 21.812 26.453 1 98.81 192 ILE A O 1
ATOM 1498 N N . ASP A 1 193 ? -7.348 21.141 28.625 1 98.69 193 ASP A N 1
ATOM 1499 C CA . ASP A 1 193 ? -7.734 22.469 29.078 1 98.69 193 ASP A CA 1
ATOM 1500 C C . ASP A 1 193 ? -6.648 23.484 28.766 1 98.69 193 ASP A C 1
ATOM 1502 O O . ASP A 1 193 ? -6.945 24.594 28.297 1 98.69 193 ASP A O 1
ATOM 1506 N N . LEU A 1 194 ? -5.426 23.109 29.047 1 98.5 194 LEU A N 1
ATOM 1507 C CA . LEU A 1 194 ? -4.312 24.016 28.797 1 98.5 194 LEU A CA 1
ATOM 1508 C C . LEU A 1 194 ? -4.172 24.312 27.297 1 98.5 194 LEU A C 1
ATOM 1510 O O . LEU A 1 194 ? -3.934 25.453 26.906 1 98.5 194 LEU A O 1
ATOM 1514 N N . VAL A 1 195 ? -4.305 23.328 26.469 1 98.81 195 VAL A N 1
ATOM 1515 C CA . VAL A 1 195 ? -4.207 23.484 25.031 1 98.81 195 VAL A CA 1
ATOM 1516 C C . VAL A 1 195 ? -5.277 24.469 24.547 1 98.81 195 VAL A C 1
ATOM 1518 O O . VAL A 1 195 ? -4.996 25.359 23.734 1 98.81 195 VAL A O 1
ATOM 1521 N N . PHE A 1 196 ? -6.508 24.328 25.047 1 98.81 196 PHE A N 1
ATOM 1522 C CA . PHE A 1 196 ? -7.582 25.234 24.672 1 98.81 196 PHE A CA 1
ATOM 1523 C C . PHE A 1 196 ? -7.297 26.656 25.156 1 98.81 196 PHE A C 1
ATOM 1525 O O . PHE A 1 196 ? -7.605 27.625 24.469 1 98.81 196 PHE A O 1
ATOM 1532 N N . GLU A 1 197 ? -6.766 26.766 26.391 1 98.69 197 GLU A N 1
ATOM 1533 C CA . GLU A 1 197 ? -6.391 28.078 26.891 1 98.69 197 GLU A CA 1
ATOM 1534 C C . GLU A 1 197 ? -5.414 28.766 25.953 1 98.69 197 GLU A C 1
ATOM 1536 O O . GLU A 1 197 ? -5.605 29.938 25.609 1 98.69 197 GLU A O 1
ATOM 1541 N N . ILE A 1 198 ? -4.426 28.078 25.547 1 98.81 198 ILE A N 1
ATOM 1542 C CA . ILE A 1 198 ? -3.416 28.625 24.641 1 98.81 198 ILE A CA 1
ATOM 1543 C C . ILE A 1 198 ? -4.047 28.938 23.297 1 98.81 198 ILE A C 1
ATOM 1545 O O . ILE A 1 198 ? -3.83 30.016 22.734 1 98.81 198 ILE A O 1
ATOM 1549 N N . ALA A 1 199 ? -4.848 28 22.75 1 98.88 199 ALA A N 1
ATOM 1550 C CA . ALA A 1 199 ? -5.496 28.188 21.453 1 98.88 199 ALA A CA 1
ATOM 1551 C C . ALA A 1 199 ? -6.367 29.438 21.453 1 98.88 199 ALA A C 1
ATOM 1553 O O . ALA A 1 199 ? -6.355 30.219 20.5 1 98.88 199 ALA A O 1
ATOM 1554 N N . LYS A 1 200 ? -7.086 29.672 22.531 1 98.56 200 LYS A N 1
ATOM 1555 C CA . LYS A 1 200 ? -7.953 30.828 22.656 1 98.56 200 LYS A CA 1
ATOM 1556 C C . LYS A 1 200 ? -7.137 32.125 22.734 1 98.56 200 LYS A C 1
ATOM 1558 O O . LYS A 1 200 ? -7.465 33.125 22.094 1 98.56 200 LYS A O 1
ATOM 1563 N N . LYS A 1 201 ? -6.129 32.031 23.578 1 98.56 201 LYS A N 1
ATOM 1564 C CA . LYS A 1 201 ? -5.285 33.188 23.75 1 98.56 201 LYS A CA 1
ATOM 1565 C C . LYS A 1 201 ? -4.754 33.688 22.406 1 98.56 201 LYS A C 1
ATOM 1567 O O . LYS A 1 201 ? -4.703 34.906 22.156 1 98.56 201 LYS A O 1
ATOM 1572 N N . TYR A 1 202 ? -4.371 32.844 21.516 1 98.62 202 TYR A N 1
ATOM 1573 C CA . TYR A 1 202 ? -3.715 33.219 20.266 1 98.62 202 TYR A CA 1
ATOM 1574 C C . TYR A 1 202 ? -4.684 33.125 19.094 1 98.62 202 TYR A C 1
ATOM 1576 O O . TYR A 1 202 ? -4.328 33.438 17.969 1 98.62 202 TYR A O 1
ATOM 1584 N N . ASP A 1 203 ? -5.895 32.656 19.328 1 98.56 203 ASP A N 1
ATOM 1585 C CA . ASP A 1 203 ? -6.91 32.438 18.297 1 98.56 203 ASP A CA 1
ATOM 1586 C C . ASP A 1 203 ? -6.398 31.5 17.219 1 98.56 203 ASP A C 1
ATOM 1588 O O . ASP A 1 203 ? -6.391 31.859 16.031 1 98.56 203 ASP A O 1
ATOM 1592 N N . LYS A 1 204 ? -5.961 30.344 17.625 1 98.81 204 LYS A N 1
ATOM 1593 C CA . LYS A 1 204 ? -5.426 29.328 16.734 1 98.81 204 LYS A CA 1
ATOM 1594 C C . LYS A 1 204 ? -6.199 28.016 16.859 1 98.81 204 LYS A C 1
ATOM 1596 O O . LYS A 1 204 ? -6.898 27.797 17.844 1 98.81 204 LYS A O 1
ATOM 1601 N N . ASP A 1 205 ? -6.195 27.219 15.789 1 98.88 205 ASP A N 1
ATOM 1602 C CA . ASP A 1 205 ? -6.809 25.906 15.789 1 98.88 205 ASP A CA 1
ATOM 1603 C C . ASP A 1 205 ? -6.027 24.938 16.672 1 98.88 205 ASP A C 1
ATOM 1605 O O . ASP A 1 205 ? -4.93 25.25 17.141 1 98.88 205 ASP A O 1
ATOM 1609 N N . VAL A 1 206 ? -6.617 23.781 16.969 1 98.94 206 VAL A N 1
ATOM 1610 C CA . VAL A 1 206 ? -6.047 22.75 17.828 1 98.94 206 VAL A CA 1
ATOM 1611 C C . VAL A 1 206 ? -5.844 21.453 17.047 1 98.94 206 VAL A C 1
ATOM 1613 O O . VAL A 1 206 ? -6.68 21.094 16.219 1 98.94 206 VAL A O 1
ATOM 1616 N N . ASP A 1 207 ? -4.75 20.781 17.172 1 98.94 207 ASP A N 1
ATOM 1617 C CA . ASP A 1 207 ? -4.477 19.484 16.578 1 98.94 207 ASP A CA 1
ATOM 1618 C C . ASP A 1 207 ? -3.771 18.562 17.562 1 98.94 207 ASP A C 1
ATOM 1620 O O . ASP A 1 207 ? -2.586 18.734 17.859 1 98.94 207 ASP A O 1
ATOM 1624 N N . LEU A 1 208 ? -4.453 17.547 18.04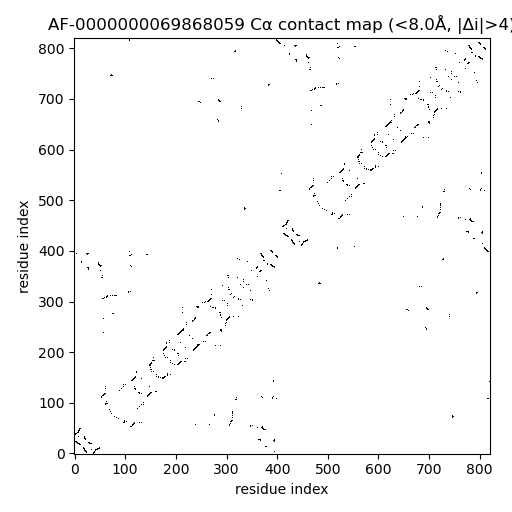7 1 98.88 208 LEU A N 1
ATOM 1625 C CA . LEU A 1 208 ? -3.945 16.719 19.125 1 98.88 208 LEU A CA 1
ATOM 1626 C C . LEU A 1 208 ? -3.637 15.312 18.625 1 98.88 208 LEU A C 1
ATOM 1628 O O . LEU A 1 208 ? -4.344 14.781 17.766 1 98.88 208 LEU A O 1
ATOM 1632 N N . HIS A 1 209 ? -2.498 14.688 19.078 1 98.38 209 HIS A N 1
ATOM 1633 C CA . HIS A 1 209 ? -2.424 13.227 19.125 1 98.38 209 HIS A CA 1
ATOM 1634 C C . HIS A 1 209 ? -3.346 12.672 20.203 1 98.38 209 HIS A C 1
ATOM 1636 O O . HIS A 1 209 ? -3.135 12.914 21.391 1 98.38 209 HIS A O 1
ATOM 1642 N N . GLN A 1 210 ? -4.332 11.938 19.797 1 98.44 210 GLN A N 1
ATOM 1643 C CA . GLN A 1 210 ? -5.453 11.672 20.688 1 98.44 210 GLN A CA 1
ATOM 1644 C C . GLN A 1 210 ? -5.707 10.172 20.828 1 98.44 210 GLN A C 1
ATOM 1646 O O . GLN A 1 210 ? -5.84 9.469 19.828 1 98.44 210 GLN A O 1
ATOM 1651 N N . ASP A 1 211 ? -5.754 9.641 22.047 1 98.12 211 ASP A N 1
ATOM 1652 C CA . ASP A 1 211 ? -6.188 8.297 22.406 1 98.12 211 ASP A CA 1
ATOM 1653 C C . ASP A 1 211 ? -5.504 7.25 21.516 1 98.12 211 ASP A C 1
ATOM 1655 O O . ASP A 1 211 ? -6.168 6.395 20.938 1 98.12 211 ASP A O 1
ATOM 1659 N N . PHE A 1 212 ? -4.184 7.398 21.391 1 96.88 212 PHE A N 1
ATOM 1660 C CA . PHE A 1 212 ? -3.342 6.457 20.656 1 96.88 212 PHE A CA 1
ATOM 1661 C C . PHE A 1 212 ? -3.033 5.234 21.5 1 96.88 212 PHE A C 1
ATOM 1663 O O . PHE A 1 212 ? -2.062 5.23 22.266 1 96.88 212 PHE A O 1
ATOM 1670 N N . ALA A 1 213 ? -3.902 4.238 21.375 1 96.44 213 ALA A N 1
ATOM 1671 C CA . ALA A 1 213 ? -3.807 3.031 22.203 1 96.44 213 ALA A CA 1
ATOM 1672 C C . ALA A 1 213 ? -4.555 1.868 21.547 1 96.44 213 ALA A C 1
ATOM 1674 O O . ALA A 1 213 ? -5.383 2.072 20.672 1 96.44 213 ALA A O 1
ATOM 1675 N N . ASP A 1 214 ? -4.234 0.649 22 1 96.62 214 ASP A N 1
ATOM 1676 C CA . ASP A 1 214 ? -4.922 -0.546 21.516 1 96.62 214 ASP A CA 1
ATOM 1677 C C . ASP A 1 214 ? -6.254 -0.742 22.25 1 96.62 214 ASP A C 1
ATOM 1679 O O . ASP A 1 214 ? -7.184 -1.333 21.703 1 96.62 214 ASP A O 1
ATOM 1683 N N . GLU A 1 215 ? -6.293 -0.219 23.484 1 97.19 215 GLU A N 1
ATOM 1684 C CA . GLU A 1 215 ? -7.469 -0.399 24.328 1 97.19 215 GLU A CA 1
ATOM 1685 C C . GLU A 1 215 ? -8.188 0.926 24.578 1 97.19 215 GLU A C 1
ATOM 1687 O O . GLU A 1 215 ? -7.59 1.995 24.422 1 97.19 215 GLU A O 1
ATOM 1692 N N . ALA A 1 216 ? -9.492 0.843 24.859 1 97.56 216 ALA A N 1
ATOM 1693 C CA . ALA A 1 216 ? -10.32 2.031 25.062 1 97.56 216 ALA A CA 1
ATOM 1694 C C . ALA A 1 216 ? -10.516 2.314 26.547 1 97.56 216 ALA A C 1
ATOM 1696 O O . ALA A 1 216 ? -11.547 2.871 26.953 1 97.56 216 ALA A O 1
ATOM 1697 N N . ASP A 1 217 ? -9.609 1.963 27.375 1 95.38 217 ASP A N 1
ATOM 1698 C CA . ASP A 1 217 ? -9.805 2.016 28.828 1 95.38 217 ASP A CA 1
ATOM 1699 C C . ASP A 1 217 ? -9.477 3.402 29.375 1 95.38 217 ASP A C 1
ATOM 1701 O O . ASP A 1 217 ? -9.883 3.752 30.484 1 95.38 217 ASP A O 1
ATOM 1705 N N . ASP A 1 218 ? -8.773 4.223 28.719 1 94.69 218 ASP A N 1
ATOM 1706 C CA . ASP A 1 218 ? -8.375 5.543 29.188 1 94.69 218 ASP A CA 1
ATOM 1707 C C . ASP A 1 218 ? -8.477 6.582 28.078 1 94.69 218 ASP A C 1
ATOM 1709 O O . ASP A 1 218 ? -7.48 7.211 27.719 1 94.69 218 ASP A O 1
ATOM 1713 N N . MET A 1 219 ? -9.672 6.887 27.625 1 97.69 219 MET A N 1
ATOM 1714 C CA . MET A 1 219 ? -9.891 7.809 26.516 1 97.69 219 MET A CA 1
ATOM 1715 C C . MET A 1 219 ? -10.273 9.195 27.031 1 97.69 219 MET A C 1
ATOM 1717 O O . MET A 1 219 ? -10.852 9.32 28.109 1 97.69 219 MET A O 1
ATOM 1721 N N . SER A 1 220 ? -9.961 10.211 26.266 1 98.62 220 SER A N 1
ATOM 1722 C CA . SER A 1 220 ? -10.344 11.578 26.625 1 98.62 220 SER A CA 1
ATOM 1723 C C . SER A 1 220 ? -11.031 12.273 25.453 1 98.62 220 SER A C 1
ATOM 1725 O O . SER A 1 220 ? -11.273 13.484 25.5 1 98.62 220 SER A O 1
ATOM 1727 N N . ILE A 1 221 ? -11.438 11.57 24.375 1 98.81 221 ILE A N 1
ATOM 1728 C CA . ILE A 1 221 ? -12.031 12.141 23.172 1 98.81 221 ILE A CA 1
ATOM 1729 C C . ILE A 1 221 ? -13.391 12.75 23.5 1 98.81 221 ILE A C 1
ATOM 1731 O O . ILE A 1 221 ? -13.773 13.781 22.938 1 98.81 221 ILE A O 1
ATOM 1735 N N . GLU A 1 222 ? -14.172 12.102 24.406 1 98.62 222 GLU A N 1
ATOM 1736 C CA . GLU A 1 222 ? -15.469 12.648 24.781 1 98.62 222 GLU A CA 1
ATOM 1737 C C . GLU A 1 222 ? -15.328 14.008 25.453 1 98.62 222 GLU A C 1
ATOM 1739 O O . GLU A 1 222 ? -16.078 14.938 25.156 1 98.62 222 GLU A O 1
ATOM 1744 N N . TYR A 1 223 ? -14.375 14.047 26.359 1 98.75 223 TYR A N 1
ATOM 1745 C CA . TYR A 1 223 ? -14.109 15.32 27.016 1 98.75 223 TYR A CA 1
ATOM 1746 C C . TYR A 1 223 ? -13.672 16.375 26 1 98.75 223 TYR A C 1
ATOM 1748 O O . TYR A 1 223 ? -14.102 17.531 26.078 1 98.75 223 TYR A O 1
ATOM 1756 N N . LEU A 1 224 ? -12.797 15.992 25.094 1 98.88 224 LEU A N 1
ATOM 1757 C CA . LEU A 1 224 ? -12.359 16.906 24.047 1 98.88 224 LEU A CA 1
ATOM 1758 C C . LEU A 1 224 ? -13.547 17.453 23.266 1 98.88 224 LEU A C 1
ATOM 1760 O O . LEU A 1 224 ? -13.594 18.641 22.938 1 98.88 224 LEU A O 1
ATOM 1764 N N . CYS A 1 225 ? -14.492 16.594 22.906 1 98.88 225 CYS A N 1
ATOM 1765 C CA . CYS A 1 225 ? -15.688 17.016 22.188 1 98.88 225 CYS A CA 1
ATOM 1766 C C . CYS A 1 225 ? -16.484 18.031 23 1 98.88 225 CYS A C 1
ATOM 1768 O O . CYS A 1 225 ? -16.891 19.078 22.484 1 98.88 225 CYS A O 1
ATOM 1770 N N . GLU A 1 226 ? -16.672 17.688 24.266 1 98.75 226 GLU A N 1
ATOM 1771 C CA . GLU A 1 226 ? -17.406 18.578 25.141 1 98.75 226 GLU A CA 1
ATOM 1772 C C . GLU A 1 226 ? -16.719 19.953 25.234 1 98.75 226 GLU A C 1
ATOM 1774 O O . GLU A 1 226 ? -17.375 20.984 25.156 1 98.75 226 GLU A O 1
ATOM 1779 N N . LYS A 1 227 ? -15.414 19.875 25.469 1 98.75 227 LYS A N 1
ATOM 1780 C CA . LYS A 1 227 ? -14.633 21.109 25.562 1 98.75 227 LYS A CA 1
ATOM 1781 C C . LYS A 1 227 ? -14.711 21.906 24.266 1 98.75 227 LYS A C 1
ATOM 1783 O O . LYS A 1 227 ? -14.828 23.141 24.297 1 98.75 227 LYS A O 1
ATOM 1788 N N . THR A 1 228 ? -14.641 21.25 23.094 1 98.94 228 THR A N 1
ATOM 1789 C CA . THR A 1 228 ? -14.719 21.891 21.781 1 98.94 228 THR A CA 1
ATOM 1790 C C . THR A 1 228 ? -16.031 22.656 21.641 1 98.94 228 THR A C 1
ATOM 1792 O O . THR A 1 228 ? -16.031 23.812 21.203 1 98.94 228 THR A O 1
ATOM 1795 N N . ILE A 1 229 ? -17.109 22.031 22.016 1 98.75 229 ILE A N 1
ATOM 1796 C CA . ILE A 1 229 ? -18.422 22.641 21.906 1 98.75 229 ILE A CA 1
ATOM 1797 C C . ILE A 1 229 ? -18.547 23.797 22.906 1 98.75 229 ILE A C 1
ATOM 1799 O O . ILE A 1 229 ? -18.969 24.891 22.547 1 98.75 229 ILE A O 1
ATOM 1803 N N . ALA A 1 230 ? -18.125 23.547 24.125 1 98.56 230 ALA A N 1
ATOM 1804 C CA . ALA A 1 230 ? -18.234 24.531 25.188 1 98.56 230 ALA A CA 1
ATOM 1805 C C . ALA A 1 230 ? -17.453 25.797 24.844 1 98.56 230 ALA A C 1
ATOM 1807 O O . ALA A 1 230 ? -17.875 26.906 25.188 1 98.56 230 ALA A O 1
ATOM 1808 N N . GLU A 1 231 ? -16.359 25.656 24.172 1 98.31 231 GLU A N 1
ATOM 1809 C CA . GLU A 1 231 ? -15.484 26.781 23.875 1 98.31 231 GLU A CA 1
ATOM 1810 C C . GLU A 1 231 ? -15.781 27.375 22.5 1 98.31 231 GLU A C 1
ATOM 1812 O O . GLU A 1 231 ? -15.117 28.312 22.062 1 98.31 231 GLU A O 1
ATOM 1817 N N . GLY A 1 232 ? -16.703 26.828 21.75 1 98.38 232 GLY A N 1
ATOM 1818 C CA . GLY A 1 232 ? -17.047 27.328 20.438 1 98.38 232 GLY A CA 1
ATOM 1819 C C . GLY A 1 232 ? -15.984 27.062 19.391 1 98.38 232 GLY A C 1
ATOM 1820 O O . GLY A 1 232 ? -15.742 27.906 18.516 1 98.38 232 GLY A O 1
ATOM 1821 N N . TYR A 1 233 ? -15.289 25.984 19.484 1 98.69 233 TYR A N 1
ATOM 1822 C CA . TYR A 1 233 ? -14.172 25.656 18.609 1 98.69 233 TYR A CA 1
ATOM 1823 C C . TYR A 1 233 ? -14.578 24.625 17.562 1 98.69 233 TYR A C 1
ATOM 1825 O O . TYR A 1 233 ? -13.727 23.953 16.969 1 98.69 233 TYR A O 1
ATOM 1833 N N . GLN A 1 234 ? -15.938 24.438 17.312 1 98.62 234 GLN A N 1
ATOM 1834 C CA . GLN A 1 234 ? -16.406 23.484 16.297 1 98.62 234 GLN A CA 1
ATOM 1835 C C . GLN A 1 234 ? -15.789 23.781 14.945 1 98.62 234 GLN A C 1
ATOM 1837 O O . GLN A 1 234 ? -15.82 24.906 14.469 1 98.62 234 GLN A O 1
ATOM 1842 N N . GLY A 1 235 ? -15.219 22.734 14.391 1 98.31 235 GLY A N 1
ATOM 1843 C CA . GLY A 1 235 ? -14.602 22.859 13.086 1 98.31 235 GLY A CA 1
ATOM 1844 C C . GLY A 1 235 ? -13.148 23.281 13.156 1 98.31 235 GLY A C 1
ATOM 1845 O O . GLY A 1 235 ? -12.461 23.344 12.133 1 98.31 235 GLY A O 1
ATOM 1846 N N . ARG A 1 236 ? -12.633 23.516 14.367 1 98.75 236 ARG A N 1
ATOM 1847 C CA . ARG A 1 236 ? -11.289 24.078 14.516 1 98.75 236 ARG A CA 1
ATOM 1848 C C . ARG A 1 236 ? -10.391 23.109 15.281 1 98.75 236 ARG A C 1
ATOM 1850 O O . ARG A 1 236 ? -9.281 23.469 15.68 1 98.75 236 ARG A O 1
ATOM 1857 N N . VAL A 1 237 ? -10.867 21.828 15.531 1 98.94 237 VAL A N 1
ATOM 1858 C CA . VAL A 1 237 ? -10.109 20.844 16.297 1 98.94 237 VAL A CA 1
ATOM 1859 C C . VAL A 1 237 ? -9.898 19.594 15.445 1 98.94 237 VAL A C 1
ATOM 1861 O O . VAL A 1 237 ? -10.836 19.078 14.844 1 98.94 237 VAL A O 1
ATOM 1864 N N . SER A 1 238 ? -8.656 19.172 15.32 1 98.94 238 SER A N 1
ATOM 1865 C CA . SER A 1 238 ? -8.266 17.922 14.672 1 98.94 238 SER A CA 1
ATOM 1866 C C . SER A 1 238 ? -7.617 16.969 15.672 1 98.94 238 SER A C 1
ATOM 1868 O O . SER A 1 238 ? -7.043 17.406 16.672 1 98.94 238 SER A O 1
ATOM 1870 N N . VAL A 1 239 ? -7.773 15.703 15.43 1 98.94 239 VAL A N 1
ATOM 1871 C CA . VAL A 1 239 ? -7.098 14.688 16.234 1 98.94 239 VAL A CA 1
ATOM 1872 C C . VAL A 1 239 ? -6.441 13.656 15.32 1 98.94 239 VAL A C 1
ATOM 1874 O O . VAL A 1 239 ? -6.992 13.305 14.273 1 98.94 239 VAL A O 1
ATOM 1877 N N . GLY A 1 240 ? -5.219 13.227 15.617 1 98.75 240 GLY A N 1
ATOM 1878 C CA . GLY A 1 240 ? -4.523 12.156 14.93 1 98.75 240 GLY A CA 1
ATOM 1879 C C . GLY A 1 240 ? -4.52 10.852 15.695 1 98.75 240 GLY A C 1
ATOM 1880 O O . GLY A 1 240 ? -4.641 10.844 16.922 1 98.75 240 GLY A O 1
ATOM 1881 N N . HIS A 1 241 ? -4.359 9.711 15.016 1 98.38 241 HIS A N 1
ATOM 1882 C CA . HIS A 1 241 ? -4.352 8.344 15.531 1 98.38 241 HIS A CA 1
ATOM 1883 C C . HIS A 1 241 ? -5.75 7.91 15.961 1 98.38 241 HIS A C 1
ATOM 1885 O O . HIS A 1 241 ? -6.539 7.445 15.141 1 98.38 241 HIS A O 1
ATOM 1891 N N . LEU A 1 242 ? -6.098 8.312 17.203 1 98.69 242 LEU A N 1
ATOM 1892 C CA . LEU A 1 242 ? -7.41 8.008 17.75 1 98.69 242 LEU A CA 1
ATOM 1893 C C . LEU A 1 242 ? -7.738 6.527 17.594 1 98.69 242 LEU A C 1
ATOM 1895 O O . LEU A 1 242 ? -8.844 6.176 17.172 1 98.69 242 LEU A O 1
ATOM 1899 N N . THR A 1 243 ? -6.793 5.617 17.797 1 98.5 243 THR A N 1
ATOM 1900 C CA . THR A 1 243 ? -6.918 4.191 17.516 1 98.5 243 THR A CA 1
ATOM 1901 C C . THR A 1 243 ? -7.703 3.482 18.609 1 98.5 243 THR A C 1
ATOM 1903 O O . THR A 1 243 ? -8.281 2.418 18.375 1 98.5 243 THR A O 1
ATOM 1906 N N . ALA A 1 244 ? -7.809 4.062 19.812 1 98.56 244 ALA A N 1
ATOM 1907 C CA . ALA A 1 244 ? -8.523 3.422 20.922 1 98.56 244 ALA A CA 1
ATOM 1908 C C . ALA A 1 244 ? -9.969 3.121 20.531 1 98.56 244 ALA A C 1
ATOM 1910 O O . ALA A 1 244 ? -10.547 2.135 21 1 98.56 244 ALA A O 1
ATOM 1911 N N . LEU A 1 245 ? -10.547 3.885 19.625 1 98.69 245 LEU A N 1
ATOM 1912 C CA . LEU A 1 245 ? -11.953 3.77 19.25 1 98.69 245 LEU A CA 1
ATOM 1913 C C . LEU A 1 245 ? -12.234 2.42 18.609 1 98.69 245 LEU A C 1
ATOM 1915 O O . LEU A 1 245 ? -13.367 1.934 18.641 1 98.69 245 LEU A O 1
ATOM 1919 N N . HIS A 1 246 ? -11.219 1.811 17.984 1 98.44 246 HIS A N 1
ATOM 1920 C CA . HIS A 1 246 ? -11.445 0.552 17.281 1 98.44 246 HIS A CA 1
ATOM 1921 C C . HIS A 1 246 ? -11.844 -0.554 18.25 1 98.44 246 HIS A C 1
ATOM 1923 O O . HIS A 1 246 ? -12.445 -1.552 17.844 1 98.44 246 HIS A O 1
ATOM 1929 N N . ALA A 1 247 ? -11.562 -0.363 19.547 1 98.56 247 ALA A N 1
ATOM 1930 C CA . ALA A 1 247 ? -11.758 -1.396 20.562 1 98.56 247 ALA A CA 1
ATOM 1931 C C . ALA A 1 247 ? -13.156 -1.318 21.172 1 98.56 247 ALA A C 1
ATOM 1933 O O . ALA A 1 247 ? -13.523 -2.141 22.016 1 98.56 247 ALA A O 1
ATOM 1934 N N . LEU A 1 248 ? -14.016 -0.404 20.734 1 98.56 248 LEU A N 1
ATOM 1935 C CA . LEU A 1 248 ? -15.328 -0.194 21.344 1 98.56 248 LEU A CA 1
ATOM 1936 C C . LEU A 1 248 ? -16.406 -0.907 20.547 1 98.56 248 LEU A C 1
ATOM 1938 O O . LEU A 1 248 ? -16.453 -0.798 19.312 1 98.56 248 LEU A O 1
ATOM 1942 N N . PRO A 1 249 ? -17.328 -1.613 21.266 1 97.69 249 PRO A N 1
ATOM 1943 C CA . PRO A 1 249 ? -18.547 -2.08 20.594 1 97.69 249 PRO A CA 1
ATOM 1944 C C . PRO A 1 249 ? -19.422 -0.934 20.094 1 97.69 249 PRO A C 1
ATOM 1946 O O . PRO A 1 249 ? -19.312 0.189 20.594 1 97.69 249 PRO A O 1
ATOM 1949 N N . GLU A 1 250 ? -20.219 -1.277 19.203 1 97.19 250 GLU A N 1
ATOM 1950 C CA . GLU A 1 250 ? -21.047 -0.285 18.531 1 97.19 250 GLU A CA 1
ATOM 1951 C C . GLU A 1 250 ? -21.859 0.543 19.531 1 97.19 250 GLU A C 1
ATOM 1953 O O . GLU A 1 250 ? -21.969 1.762 19.375 1 97.19 250 GLU A O 1
ATOM 1958 N N . ALA A 1 251 ? -22.391 -0.072 20.531 1 97.88 251 ALA A N 1
ATOM 1959 C CA . ALA A 1 251 ? -23.266 0.585 21.516 1 97.88 251 ALA A CA 1
ATOM 1960 C C . ALA A 1 251 ? -22.516 1.701 22.234 1 97.88 251 ALA A C 1
ATOM 1962 O O . ALA A 1 251 ? -23.109 2.717 22.609 1 97.88 251 ALA A O 1
ATOM 1963 N N . GLU A 1 252 ? -21.219 1.547 22.422 1 98.25 252 GLU A N 1
ATOM 1964 C CA . GLU A 1 252 ? -20.406 2.549 23.094 1 98.25 252 GLU A CA 1
ATOM 1965 C C . GLU A 1 252 ? -19.781 3.521 22.109 1 98.25 252 GLU A C 1
ATOM 1967 O O . GLU A 1 252 ? -19.594 4.699 22.406 1 98.25 252 GLU A O 1
ATOM 1972 N N . LEU A 1 253 ? -19.484 3.07 20.922 1 98.62 253 LEU A N 1
ATOM 1973 C CA . LEU A 1 253 ? -18.797 3.863 19.922 1 98.62 253 LEU A CA 1
ATOM 1974 C C . LEU A 1 253 ? -19.734 4.867 19.266 1 98.62 253 LEU A C 1
ATOM 1976 O O . LEU A 1 253 ? -19.359 6.012 19.016 1 98.62 253 LEU A O 1
ATOM 1980 N N . ALA A 1 254 ? -20.938 4.488 19.047 1 98.31 254 ALA A N 1
ATOM 1981 C CA . ALA A 1 254 ? -21.891 5.281 18.266 1 98.31 254 ALA A CA 1
ATOM 1982 C C . ALA A 1 254 ? -22.141 6.641 18.922 1 98.31 254 ALA A C 1
ATOM 1984 O O . ALA A 1 254 ? -22.109 7.672 18.234 1 98.31 254 ALA A O 1
ATOM 1985 N N . PRO A 1 255 ? -22.344 6.645 20.281 1 98.62 255 PRO A N 1
ATOM 1986 C CA . PRO A 1 255 ? -22.547 7.953 20.891 1 98.62 255 PRO A CA 1
ATOM 1987 C C . PRO A 1 255 ? -21.297 8.844 20.812 1 98.62 255 PRO A C 1
ATOM 1989 O O . PRO A 1 255 ? -21.422 10.062 20.719 1 98.62 255 PRO A O 1
ATOM 1992 N N . ILE A 1 256 ? -20.156 8.312 20.906 1 98.81 256 ILE A N 1
ATOM 1993 C CA . ILE A 1 256 ? -18.922 9.078 20.797 1 98.81 256 ILE A CA 1
ATOM 1994 C C . ILE A 1 256 ? -18.812 9.672 19.391 1 98.81 256 ILE A C 1
ATOM 1996 O O . ILE A 1 256 ? -18.469 10.852 19.25 1 98.81 256 ILE A O 1
ATOM 2000 N N . ILE A 1 257 ? -19.094 8.891 18.391 1 98.81 257 ILE A N 1
ATOM 2001 C CA . ILE A 1 257 ? -19.047 9.352 17 1 98.81 257 ILE A CA 1
ATOM 2002 C C . ILE A 1 257 ? -20.031 10.492 16.797 1 98.81 257 ILE A C 1
ATOM 2004 O O . ILE A 1 257 ? -19.719 11.5 16.156 1 98.81 257 ILE A O 1
ATOM 2008 N N . ALA A 1 258 ? -21.219 10.32 17.344 1 98.81 258 ALA A N 1
ATOM 2009 C CA . ALA A 1 258 ? -22.234 11.375 17.234 1 98.81 258 ALA A CA 1
ATOM 2010 C C . ALA A 1 258 ? -21.734 12.672 17.875 1 98.81 258 ALA A C 1
ATOM 2012 O O . ALA A 1 258 ? -21.938 13.758 17.312 1 98.81 258 ALA A O 1
ATOM 2013 N N . LYS A 1 259 ? -21.125 12.555 19.031 1 98.75 259 LYS A N 1
ATOM 2014 C CA . LYS A 1 259 ? -20.578 13.727 19.719 1 98.75 259 LYS A CA 1
ATOM 2015 C C . LYS A 1 259 ? -19.469 14.367 18.891 1 98.75 259 LYS A C 1
ATOM 2017 O O . LYS A 1 259 ? -19.359 15.594 18.844 1 98.75 259 LYS A O 1
ATOM 2022 N N . MET A 1 260 ? -18.625 13.594 18.312 1 98.88 260 MET A N 1
ATOM 2023 C CA . MET A 1 260 ? -17.547 14.094 17.469 1 98.88 260 MET A CA 1
ATOM 2024 C C . MET A 1 260 ? -18.094 14.844 16.266 1 98.88 260 MET A C 1
ATOM 2026 O O . MET A 1 260 ? -17.562 15.891 15.891 1 98.88 260 MET A O 1
ATOM 2030 N N . ALA A 1 261 ? -19.125 14.25 15.648 1 98.88 261 ALA A N 1
ATOM 2031 C CA . ALA A 1 261 ? -19.766 14.914 14.523 1 98.88 261 ALA A CA 1
ATOM 2032 C C . ALA A 1 261 ? -20.359 16.266 14.945 1 98.88 261 ALA A C 1
ATOM 2034 O O . ALA A 1 261 ? -20.203 17.25 14.234 1 98.88 261 ALA A O 1
ATOM 2035 N N . GLU A 1 262 ? -21.031 16.234 16.109 1 98.75 262 GLU A N 1
ATOM 2036 C CA . GLU A 1 262 ? -21.594 17.469 16.641 1 98.75 262 GLU A CA 1
ATOM 2037 C C . GLU A 1 262 ? -20.5 18.5 16.906 1 98.75 262 GLU A C 1
ATOM 2039 O O . GLU A 1 262 ? -20.656 19.688 16.594 1 98.75 262 GLU A O 1
ATOM 2044 N N . ALA A 1 263 ? -19.391 18.062 17.484 1 98.81 263 ALA A N 1
ATOM 2045 C CA . ALA A 1 263 ? -18.266 18.938 17.797 1 98.81 263 ALA A CA 1
ATOM 2046 C C . ALA A 1 263 ? -17.516 19.328 16.531 1 98.81 263 ALA A C 1
ATOM 2048 O O . ALA A 1 263 ? -16.672 20.234 16.562 1 98.81 263 ALA A O 1
ATOM 2049 N N . ASN A 1 264 ? -17.844 18.703 15.375 1 98.81 264 ASN A N 1
ATOM 2050 C CA . ASN A 1 264 ? -17.188 18.938 14.094 1 98.81 264 ASN A CA 1
ATOM 2051 C C . ASN A 1 264 ? -15.68 18.781 14.188 1 98.81 264 ASN A C 1
ATOM 2053 O O . ASN A 1 264 ? -14.93 19.656 13.742 1 98.81 264 ASN A O 1
ATOM 2057 N N . ILE A 1 265 ? -15.266 17.797 14.898 1 98.69 265 ILE A N 1
ATOM 2058 C CA . ILE A 1 265 ? -13.859 17.422 15.016 1 98.69 265 ILE A CA 1
ATOM 2059 C C . ILE A 1 265 ? -13.422 16.656 13.766 1 98.69 265 ILE A C 1
ATOM 2061 O O . ILE A 1 265 ? -14.156 15.797 13.273 1 98.69 265 ILE A O 1
ATOM 2065 N N . SER A 1 266 ? -12.266 17 13.188 1 98.94 266 SER A N 1
ATOM 2066 C CA . SER A 1 266 ? -11.688 16.25 12.07 1 98.94 266 SER A CA 1
ATOM 2067 C C . SER A 1 266 ? -10.703 15.195 12.562 1 98.94 266 SER A C 1
ATOM 2069 O O . SER A 1 266 ? -9.945 15.438 13.5 1 98.94 266 SER A O 1
ATOM 2071 N N . VAL A 1 267 ? -10.734 14.047 11.977 1 98.94 267 VAL A N 1
ATOM 2072 C CA . VAL A 1 267 ? -9.859 12.945 12.375 1 98.94 267 VAL A CA 1
ATOM 2073 C C . VAL A 1 267 ? -8.828 12.68 11.281 1 98.94 267 VAL A C 1
ATOM 2075 O O . VAL A 1 267 ? -9.18 12.516 10.117 1 98.94 267 VAL A O 1
ATOM 2078 N N . MET A 1 268 ? -7.551 12.711 11.641 1 98.88 268 MET A N 1
ATOM 2079 C CA . MET A 1 268 ? -6.469 12.266 10.773 1 98.88 268 MET A CA 1
ATOM 2080 C C . MET A 1 268 ? -6.133 10.805 11.023 1 98.88 268 MET A C 1
ATOM 2082 O O . MET A 1 268 ? -5.375 10.484 11.938 1 98.88 268 MET A O 1
ATOM 2086 N N . ALA A 1 269 ? -6.695 9.945 10.148 1 98.81 269 ALA A N 1
ATOM 2087 C CA . ALA A 1 269 ? -6.324 8.531 10.219 1 98.81 269 ALA A CA 1
ATOM 2088 C C . ALA A 1 269 ? -4.898 8.312 9.719 1 98.81 269 ALA A C 1
ATOM 2090 O O . ALA A 1 269 ? -4.52 8.82 8.656 1 98.81 269 ALA A O 1
ATOM 2091 N N . LEU A 1 270 ? -4.117 7.578 10.492 1 98.81 270 LEU A N 1
ATOM 2092 C CA . LEU A 1 270 ? -2.697 7.387 10.219 1 98.81 270 LEU A CA 1
ATOM 2093 C C . LEU A 1 270 ? -2.363 5.902 10.102 1 98.81 270 LEU A C 1
ATOM 2095 O O . LEU A 1 270 ? -1.564 5.379 10.883 1 98.81 270 LEU A O 1
ATOM 2099 N N . PRO A 1 271 ? -2.869 5.266 9.031 1 98.31 271 PRO A N 1
ATOM 2100 C CA . PRO A 1 271 ? -2.824 3.801 8.984 1 98.31 271 PRO A CA 1
ATOM 2101 C C . PRO A 1 271 ? -1.401 3.258 8.875 1 98.31 271 PRO A C 1
ATOM 2103 O O . PRO A 1 271 ? -1.106 2.186 9.414 1 98.31 271 PRO A O 1
ATOM 2106 N N . ALA A 1 272 ? -0.452 3.951 8.227 1 98.19 272 ALA A N 1
ATOM 2107 C CA . ALA A 1 272 ? 0.907 3.438 8.078 1 98.19 272 ALA A CA 1
ATOM 2108 C C . ALA A 1 272 ? 1.573 3.242 9.438 1 98.19 272 ALA A C 1
ATOM 2110 O O . ALA A 1 272 ? 2.162 2.191 9.703 1 98.19 272 ALA A O 1
ATOM 2111 N N . THR A 1 273 ? 1.443 4.207 10.32 1 98.19 273 THR A N 1
ATOM 2112 C CA . THR A 1 273 ? 2.039 4.156 11.648 1 98.19 273 THR A CA 1
ATOM 2113 C C . THR A 1 273 ? 1.237 3.234 12.57 1 98.19 273 THR A C 1
ATOM 2115 O O . THR A 1 273 ? 1.807 2.385 13.258 1 98.19 273 THR A O 1
ATOM 2118 N N . ASP A 1 274 ? -0.068 3.424 12.57 1 98.38 274 ASP A N 1
ATOM 2119 C CA . ASP A 1 274 ? -0.931 2.746 13.531 1 98.38 274 ASP A CA 1
ATOM 2120 C C . ASP A 1 274 ? -0.911 1.233 13.32 1 98.38 274 ASP A C 1
ATOM 2122 O O . ASP A 1 274 ? -0.891 0.465 14.281 1 98.38 274 ASP A O 1
ATOM 2126 N N . LEU A 1 275 ? -0.887 0.8 12.062 1 97.5 275 LEU A N 1
ATOM 2127 C CA . LEU A 1 275 ? -0.832 -0.623 11.75 1 97.5 275 LEU A CA 1
ATOM 2128 C C . LEU A 1 275 ? 0.507 -1.223 12.164 1 97.5 275 LEU A C 1
ATOM 2130 O O . LEU A 1 275 ? 0.565 -2.365 12.625 1 97.5 275 LEU A O 1
ATOM 2134 N N . HIS A 1 276 ? 1.572 -0.521 11.961 1 97.12 276 HIS A N 1
ATOM 2135 C CA . HIS A 1 276 ? 2.918 -0.981 12.281 1 97.12 276 HIS A CA 1
ATOM 2136 C C . HIS A 1 276 ? 3.104 -1.135 13.789 1 97.12 276 HIS A C 1
ATOM 2138 O O . HIS A 1 276 ? 3.639 -2.145 14.258 1 97.12 276 HIS A O 1
ATOM 2144 N N . LEU A 1 277 ? 2.594 -0.188 14.562 1 97.06 277 LEU A N 1
ATOM 2145 C CA . LEU A 1 277 ? 2.859 -0.132 15.992 1 97.06 277 LEU A CA 1
ATOM 2146 C C . LEU A 1 277 ? 1.775 -0.866 16.781 1 97.06 277 LEU A C 1
ATOM 2148 O O . LEU A 1 277 ? 2.018 -1.333 17.891 1 97.06 277 LEU A O 1
ATOM 2152 N N . GLY A 1 278 ? 0.608 -0.936 16.203 1 97.06 278 GLY A N 1
ATOM 2153 C CA . GLY A 1 278 ? -0.559 -1.354 16.969 1 97.06 278 GLY A CA 1
ATOM 2154 C C . GLY A 1 278 ? -0.675 -2.859 17.109 1 97.06 278 GLY A C 1
ATOM 2155 O O . GLY A 1 278 ? -0.21 -3.604 16.234 1 97.06 278 GLY A O 1
ATOM 2156 N N . ALA A 1 279 ? -1.211 -3.301 18.219 1 97 279 ALA A N 1
ATOM 2157 C CA . ALA A 1 279 ? -1.618 -4.672 18.5 1 97 279 ALA A CA 1
ATOM 2158 C C . ALA A 1 279 ? -0.413 -5.609 18.531 1 97 279 ALA A C 1
ATOM 2160 O O . ALA A 1 279 ? -0.537 -6.797 18.219 1 97 279 ALA A O 1
ATOM 2161 N N . ARG A 1 280 ? 0.758 -5.113 18.875 1 94.12 280 ARG A N 1
ATOM 2162 C CA . ARG A 1 280 ? 1.979 -5.91 18.953 1 94.12 280 ARG A CA 1
ATOM 2163 C C . ARG A 1 280 ? 1.9 -6.922 20.094 1 94.12 280 ARG A C 1
ATOM 2165 O O . ARG A 1 280 ? 2.609 -7.93 20.078 1 94.12 280 ARG A O 1
ATOM 2172 N N . GLY A 1 281 ? 0.995 -6.699 21 1 93.75 281 GLY A N 1
ATOM 2173 C CA . GLY A 1 281 ? 0.85 -7.59 22.141 1 93.75 281 GLY A CA 1
ATOM 2174 C C . GLY A 1 281 ? -0.116 -8.734 21.875 1 93.75 281 GLY A C 1
ATOM 2175 O O . GLY A 1 281 ? -0.18 -9.68 22.656 1 93.75 281 GLY A O 1
ATOM 2176 N N . ASP A 1 282 ? -0.92 -8.656 20.797 1 96.5 282 ASP A N 1
ATOM 2177 C CA . ASP A 1 282 ? -1.855 -9.727 20.453 1 96.5 282 ASP A CA 1
ATOM 2178 C C . ASP A 1 282 ? -1.113 -11 20.062 1 96.5 282 ASP A C 1
ATOM 2180 O O . ASP A 1 282 ? -0.172 -10.961 19.281 1 96.5 282 ASP A O 1
ATOM 2184 N N . GLN A 1 283 ? -1.49 -12.172 20.625 1 94.31 283 GLN A N 1
ATOM 2185 C CA . GLN A 1 283 ? -0.81 -13.43 20.344 1 94.31 283 GLN A CA 1
ATOM 2186 C C . GLN A 1 283 ? -1.417 -14.125 19.125 1 94.31 283 GLN A C 1
ATOM 2188 O O . GLN A 1 283 ? -0.729 -14.867 18.422 1 94.31 283 GLN A O 1
ATOM 2193 N N . TYR A 1 284 ? -2.584 -14.086 18.953 1 96.56 284 TYR A N 1
ATOM 2194 C CA . TYR A 1 284 ? -3.383 -14.555 17.828 1 96.56 284 TYR A CA 1
ATOM 2195 C C . TYR A 1 284 ? -4.582 -13.641 17.594 1 96.56 284 TYR A C 1
ATOM 2197 O O . TYR A 1 284 ? -4.84 -12.727 18.375 1 96.56 284 TYR A O 1
ATOM 2205 N N . ASN A 1 285 ? -5.312 -13.828 16.422 1 97.69 285 ASN A N 1
ATOM 2206 C CA . ASN A 1 285 ? -6.375 -12.883 16.094 1 97.69 285 ASN A CA 1
ATOM 2207 C C . ASN A 1 285 ? -5.906 -11.438 16.234 1 97.69 285 ASN A C 1
ATOM 2209 O O . ASN A 1 285 ? -6.562 -10.625 16.875 1 97.69 285 ASN A O 1
ATOM 2213 N N . VAL A 1 286 ? -4.707 -11.156 15.672 1 98 286 VAL A N 1
ATOM 2214 C CA . VAL A 1 286 ? -4.094 -9.836 15.828 1 98 286 VAL A CA 1
ATOM 2215 C C . VAL A 1 286 ? -5.004 -8.773 15.219 1 98 286 VAL A C 1
ATOM 2217 O O . VAL A 1 286 ? -5.398 -8.875 14.055 1 98 286 VAL A O 1
ATOM 2220 N N . ARG A 1 287 ? -5.324 -7.75 15.977 1 98.06 287 ARG A N 1
ATOM 2221 C CA . ARG A 1 287 ? -6.238 -6.707 15.539 1 98.06 287 ARG A CA 1
ATOM 2222 C C . ARG A 1 287 ? -5.555 -5.754 14.562 1 98.06 287 ARG A C 1
ATOM 2224 O O . ARG A 1 287 ? -4.328 -5.637 14.555 1 98.06 287 ARG A O 1
ATOM 2231 N N . ARG A 1 288 ? -6.324 -5.078 13.727 1 97.69 288 ARG A N 1
ATOM 2232 C CA . ARG A 1 288 ? -5.82 -4.055 12.812 1 97.69 288 ARG A CA 1
ATOM 2233 C C . ARG A 1 288 ? -5.293 -2.85 13.586 1 97.69 288 ARG A C 1
ATOM 2235 O O . ARG A 1 288 ? -4.312 -2.223 13.172 1 97.69 288 ARG A O 1
ATOM 2242 N N . ALA A 1 289 ? -5.984 -2.506 14.781 1 96.94 289 ALA A N 1
ATOM 2243 C CA . ALA A 1 289 ? -5.574 -1.442 15.695 1 96.94 289 ALA A CA 1
ATOM 2244 C C . ALA A 1 289 ? -5.426 -0.113 14.961 1 96.94 289 ALA A C 1
ATOM 2246 O O . ALA A 1 289 ? -4.414 0.576 15.109 1 96.94 289 ALA A O 1
ATOM 2247 N N . VAL A 1 290 ? -6.324 0.214 14.047 1 98.12 290 VAL A N 1
ATOM 2248 C CA . VAL A 1 290 ? -6.379 1.493 13.352 1 98.12 290 VAL A CA 1
ATOM 2249 C C . VAL A 1 290 ? -7.684 2.213 13.688 1 98.12 290 VAL A C 1
ATOM 2251 O O . VAL A 1 290 ? -8.633 1.593 14.164 1 98.12 290 VAL A O 1
ATOM 2254 N N . THR A 1 291 ? -7.676 3.531 13.508 1 98 291 THR A N 1
ATOM 2255 C CA . THR A 1 291 ? -8.891 4.336 13.633 1 98 291 THR A CA 1
ATOM 2256 C C . THR A 1 291 ? -10.008 3.762 12.773 1 98 291 THR A C 1
ATOM 2258 O O . THR A 1 291 ? -9.773 3.342 11.641 1 98 291 THR A O 1
ATOM 2261 N N . PRO A 1 292 ? -11.242 3.598 13.32 1 98.31 292 PRO A N 1
ATOM 2262 C CA . PRO A 1 292 ? -12.336 3.033 12.531 1 98.31 292 PRO A CA 1
ATOM 2263 C C . PRO A 1 292 ? -12.867 4.008 11.484 1 98.31 292 PRO A C 1
ATOM 2265 O O . PRO A 1 292 ? -13.977 4.523 11.625 1 98.31 292 PRO A O 1
ATOM 2268 N N . ILE A 1 293 ? -12.25 4.145 10.422 1 98.5 293 ILE A N 1
ATOM 2269 C CA . ILE A 1 293 ? -12.422 5.141 9.375 1 98.5 293 ILE A CA 1
ATOM 2270 C C . ILE A 1 293 ? -13.859 5.09 8.852 1 98.5 293 ILE A C 1
ATOM 2272 O O . ILE A 1 293 ? -14.547 6.113 8.805 1 98.5 293 ILE A O 1
ATOM 2276 N N . ARG A 1 294 ? -14.336 3.898 8.492 1 96.88 294 ARG A N 1
ATOM 2277 C CA . ARG A 1 294 ? -15.648 3.744 7.879 1 96.88 294 ARG A CA 1
ATOM 2278 C C . ARG A 1 294 ? -16.75 4.176 8.836 1 96.88 294 ARG A C 1
ATOM 2280 O O . ARG A 1 294 ? -17.672 4.891 8.438 1 96.88 294 ARG A O 1
ATOM 2287 N N . LYS A 1 295 ? -16.641 3.73 10.078 1 98 295 LYS A N 1
ATOM 2288 C CA . LYS A 1 295 ? -17.672 4.062 11.07 1 98 295 LYS A CA 1
ATOM 2289 C C . LYS A 1 295 ? -17.703 5.566 11.336 1 98 295 LYS A C 1
ATOM 2291 O O . LYS A 1 295 ? -18.781 6.156 11.461 1 98 295 LYS A O 1
ATOM 2296 N N . LEU A 1 296 ? -16.531 6.176 11.461 1 98.81 296 LEU A N 1
ATOM 2297 C CA . LEU A 1 296 ? -16.453 7.617 11.664 1 98.81 296 LEU A CA 1
ATOM 2298 C C . LEU A 1 296 ? -17.047 8.375 10.484 1 98.81 296 LEU A C 1
ATOM 2300 O O . LEU A 1 296 ? -17.891 9.266 10.664 1 98.81 296 LEU A O 1
ATOM 2304 N N . ARG A 1 297 ? -16.625 8.008 9.273 1 98.62 297 ARG A N 1
ATOM 2305 C CA . ARG A 1 297 ? -17.141 8.633 8.055 1 98.62 297 ARG A CA 1
ATOM 2306 C C . ARG A 1 297 ? -18.656 8.5 7.984 1 98.62 297 ARG A C 1
ATOM 2308 O O . ARG A 1 297 ? -19.359 9.492 7.742 1 98.62 297 ARG A O 1
ATOM 2315 N N . ASP A 1 298 ? -19.141 7.262 8.211 1 97.88 298 ASP A N 1
ATOM 2316 C CA . ASP A 1 298 ? -20.578 7 8.117 1 97.88 298 ASP A CA 1
ATOM 2317 C C . ASP A 1 298 ? -21.344 7.773 9.188 1 97.88 298 ASP A C 1
ATOM 2319 O O . ASP A 1 298 ? -22.516 8.094 9.008 1 97.88 298 ASP A O 1
ATOM 2323 N N . GLY A 1 299 ? -20.672 8.039 10.289 1 98.56 299 GLY A N 1
ATOM 2324 C CA . GLY A 1 299 ? -21.297 8.781 11.383 1 98.56 299 GLY A CA 1
ATOM 2325 C C . GLY A 1 299 ? -21.234 10.281 11.188 1 98.56 299 GLY A C 1
ATOM 2326 O O . GLY A 1 299 ? -21.719 11.039 12.039 1 98.56 299 GLY A O 1
ATOM 2327 N N . GLY A 1 300 ? -20.656 10.758 10.141 1 98.56 300 GLY A N 1
ATOM 2328 C CA . GLY A 1 300 ? -20.672 12.18 9.82 1 98.56 300 GLY A CA 1
ATOM 2329 C C . GLY A 1 300 ? -19.422 12.906 10.25 1 98.56 300 GLY A C 1
ATOM 2330 O O . GLY A 1 300 ? -19.344 14.133 10.172 1 98.56 300 GLY A O 1
ATOM 2331 N N . VAL A 1 301 ? -18.438 12.234 10.734 1 98.88 301 VAL A N 1
ATOM 2332 C CA . VAL A 1 301 ? -17.172 12.844 11.133 1 98.88 301 VAL A CA 1
ATOM 2333 C C . VAL A 1 301 ? -16.328 13.117 9.898 1 98.88 301 VAL A C 1
ATOM 2335 O O . VAL A 1 301 ? -16.312 12.328 8.953 1 98.88 301 VAL A O 1
ATOM 2338 N N . ASN A 1 302 ? -15.68 14.266 9.773 1 98.88 302 ASN A N 1
ATOM 2339 C CA . ASN A 1 302 ? -14.695 14.555 8.727 1 98.88 302 ASN A CA 1
ATOM 2340 C C . ASN A 1 302 ? -13.438 13.711 8.906 1 98.88 302 ASN A C 1
ATOM 2342 O O . ASN A 1 302 ? -12.672 13.922 9.844 1 98.88 302 ASN A O 1
ATOM 2346 N N . VAL A 1 303 ? -13.242 12.758 8.023 1 98.94 303 VAL A N 1
ATOM 2347 C CA . VAL A 1 303 ? -12.125 11.836 8.156 1 98.94 303 VAL A CA 1
ATOM 2348 C C . VAL A 1 303 ? -11.102 12.109 7.051 1 98.94 303 VAL A C 1
ATOM 2350 O O . VAL A 1 303 ? -11.461 12.188 5.871 1 98.94 303 VAL A O 1
ATOM 2353 N N . CYS A 1 304 ? -9.867 12.25 7.457 1 98.94 304 CYS A N 1
ATOM 2354 C CA . CYS A 1 304 ? -8.711 12.43 6.582 1 98.94 304 CYS A CA 1
ATOM 2355 C C . CYS A 1 304 ? -7.758 11.25 6.68 1 98.94 304 CYS A C 1
ATOM 2357 O O . CYS A 1 304 ? -7.812 10.477 7.641 1 98.94 304 CYS A O 1
ATOM 2359 N N . ILE A 1 305 ? -6.988 11.008 5.68 1 98.88 305 ILE A N 1
ATOM 2360 C CA . ILE A 1 305 ? -5.883 10.055 5.68 1 98.88 305 ILE A CA 1
ATOM 2361 C C . ILE A 1 305 ? -4.559 10.805 5.547 1 98.88 305 ILE A C 1
ATOM 2363 O O . ILE A 1 305 ? -4.445 11.742 4.746 1 98.88 305 ILE A O 1
ATOM 2367 N N . ALA A 1 306 ? -3.598 10.492 6.379 1 98.88 306 ALA A N 1
ATOM 2368 C CA . ALA A 1 306 ? -2.305 11.172 6.355 1 98.88 306 ALA A CA 1
ATOM 2369 C C . ALA A 1 306 ? -1.167 10.195 6.652 1 98.88 306 ALA A C 1
ATOM 2371 O O . ALA A 1 306 ? -1.403 9.078 7.113 1 98.88 306 ALA A O 1
ATOM 2372 N N . THR A 1 307 ? 0.068 10.578 6.41 1 98.31 307 THR A N 1
ATOM 2373 C CA . THR A 1 307 ? 1.236 9.703 6.434 1 98.31 307 THR A CA 1
ATOM 2374 C C . THR A 1 307 ? 1.778 9.562 7.855 1 98.31 307 THR A C 1
ATOM 2376 O O . THR A 1 307 ? 2.191 8.477 8.266 1 98.31 307 THR A O 1
ATOM 2379 N N . ASN A 1 308 ? 1.763 10.664 8.648 1 98.38 308 ASN A N 1
ATOM 2380 C CA . ASN A 1 308 ? 2.256 10.75 10.016 1 98.38 308 ASN A CA 1
ATOM 2381 C C . ASN A 1 308 ? 3.777 10.828 10.062 1 98.38 308 ASN A C 1
ATOM 2383 O O . ASN A 1 308 ? 4.336 11.906 10.297 1 98.38 308 ASN A O 1
ATOM 2387 N N . ASN A 1 309 ? 4.488 9.734 9.805 1 97.88 309 ASN A N 1
ATOM 2388 C CA . ASN A 1 309 ? 5.945 9.68 9.844 1 97.88 309 ASN A CA 1
ATOM 2389 C C . ASN A 1 309 ? 6.512 9.031 8.578 1 97.88 309 ASN A C 1
ATOM 2391 O O . ASN A 1 309 ? 5.871 8.172 7.977 1 97.88 309 ASN A O 1
ATOM 2395 N N . ILE A 1 310 ? 7.703 9.477 8.211 1 97.69 310 ILE A N 1
ATOM 2396 C CA . ILE A 1 310 ? 8.391 8.914 7.051 1 97.69 310 ILE A CA 1
ATOM 2397 C C . ILE A 1 310 ? 9.766 8.406 7.465 1 97.69 310 ILE A C 1
ATOM 2399 O O . ILE A 1 310 ? 10.672 9.195 7.754 1 97.69 310 ILE A O 1
ATOM 2403 N N . ARG A 1 311 ? 9.992 7.094 7.469 1 96.44 311 ARG A N 1
ATOM 2404 C CA . ARG A 1 311 ? 11.273 6.426 7.66 1 96.44 311 ARG A CA 1
ATOM 2405 C C . ARG A 1 311 ? 11.914 6.836 8.977 1 96.44 311 ARG A C 1
ATOM 2407 O O . ARG A 1 311 ? 13.055 7.309 9 1 96.44 311 ARG A O 1
ATOM 2414 N N . ASN A 1 312 ? 11.281 6.664 10.047 1 95.94 312 ASN A N 1
ATOM 2415 C CA . ASN A 1 312 ? 11.805 6.809 11.398 1 95.94 312 ASN A CA 1
ATOM 2416 C C . ASN A 1 312 ? 11.344 5.664 12.297 1 95.94 312 ASN A C 1
ATOM 2418 O O . ASN A 1 312 ? 10.828 4.656 11.812 1 95.94 312 ASN A O 1
ATOM 2422 N N . ALA A 1 313 ? 11.602 5.793 13.539 1 93.94 313 ALA A N 1
ATOM 2423 C CA . ALA A 1 313 ? 11.375 4.684 14.461 1 93.94 313 ALA A CA 1
ATOM 2424 C C . ALA A 1 313 ? 9.891 4.355 14.578 1 93.94 313 ALA A C 1
ATOM 2426 O O . ALA A 1 313 ? 9.523 3.238 14.945 1 93.94 313 ALA A O 1
ATOM 2427 N N . PHE A 1 314 ? 8.992 5.344 14.281 1 95.88 314 PHE A N 1
ATOM 2428 C CA . PHE A 1 314 ? 7.555 5.137 14.391 1 95.88 314 PHE A CA 1
ATOM 2429 C C . PHE A 1 314 ? 7.008 4.477 13.125 1 95.88 314 PHE A C 1
ATOM 2431 O O . PHE A 1 314 ? 6.047 3.709 13.195 1 95.88 314 PHE A O 1
ATOM 2438 N N . THR A 1 315 ? 7.492 4.82 12.008 1 97.12 315 THR A N 1
ATOM 2439 C CA . THR A 1 315 ? 7.141 4.277 10.695 1 97.12 315 THR A CA 1
ATOM 2440 C C . THR A 1 315 ? 8.391 4.082 9.844 1 97.12 315 THR A C 1
ATOM 2442 O O . THR A 1 315 ? 8.82 5.008 9.148 1 97.12 315 THR A O 1
ATOM 2445 N N . PRO A 1 316 ? 8.906 2.947 9.719 1 95.94 316 PRO A N 1
ATOM 2446 C CA . PRO A 1 316 ? 10.211 2.725 9.094 1 95.94 316 PRO A CA 1
ATOM 2447 C C . PRO A 1 316 ? 10.141 2.686 7.57 1 95.94 316 PRO A C 1
ATOM 2449 O O . PRO A 1 316 ? 11.117 2.318 6.914 1 95.94 316 PRO A O 1
ATOM 2452 N N . TYR A 1 317 ? 9.047 3.039 6.98 1 96.38 317 TYR A N 1
ATOM 2453 C CA . TYR A 1 317 ? 8.844 3.094 5.539 1 96.38 317 TYR A CA 1
ATOM 2454 C C . TYR A 1 317 ? 8.062 4.344 5.145 1 96.38 317 TYR A C 1
ATOM 2456 O O . TYR A 1 317 ? 7.676 5.137 6.004 1 96.38 317 TYR A O 1
ATOM 2464 N N . GLY A 1 318 ? 7.883 4.547 3.865 1 96.25 318 GLY A N 1
ATOM 2465 C CA . GLY A 1 318 ? 7.148 5.684 3.33 1 96.25 318 GLY A CA 1
ATOM 2466 C C . GLY A 1 318 ? 7.945 6.488 2.32 1 96.25 318 GLY A C 1
ATOM 2467 O O . GLY A 1 318 ? 9.156 6.652 2.469 1 96.25 318 GLY A O 1
ATOM 2468 N N . THR A 1 319 ? 7.266 7.082 1.335 1 97.19 319 THR A N 1
ATOM 2469 C CA . THR A 1 319 ? 7.91 7.812 0.25 1 97.19 319 THR A CA 1
ATOM 2470 C C . THR A 1 319 ? 7.383 9.242 0.177 1 97.19 319 THR A C 1
ATOM 2472 O O . THR A 1 319 ? 7.711 9.984 -0.752 1 97.19 319 THR A O 1
ATOM 2475 N N . GLY A 1 320 ? 6.539 9.617 1.11 1 97.56 320 GLY A N 1
ATOM 2476 C CA . GLY A 1 320 ? 5.902 10.922 1.028 1 97.56 320 GLY A CA 1
ATOM 2477 C C . GLY A 1 320 ? 4.742 10.961 0.052 1 97.56 320 GLY A C 1
ATOM 2478 O O . GLY A 1 320 ? 4.086 12 -0.1 1 97.56 320 GLY A O 1
ATOM 2479 N N . ASP A 1 321 ? 4.449 9.883 -0.614 1 98.44 321 ASP A N 1
ATOM 2480 C CA . ASP A 1 321 ? 3.305 9.789 -1.514 1 98.44 321 ASP A CA 1
ATOM 2481 C C . ASP A 1 321 ? 2.027 9.461 -0.743 1 98.44 321 ASP A C 1
ATOM 2483 O O . ASP A 1 321 ? 1.803 8.312 -0.358 1 98.44 321 ASP A O 1
ATOM 2487 N N . ILE A 1 322 ? 1.178 10.414 -0.561 1 98.62 322 ILE A N 1
ATOM 2488 C CA . ILE A 1 322 ? -0.027 10.273 0.25 1 98.62 322 ILE A CA 1
ATOM 2489 C C . ILE A 1 322 ? -0.955 9.234 -0.381 1 98.62 322 ILE A C 1
ATOM 2491 O O . ILE A 1 322 ? -1.77 8.617 0.31 1 98.62 322 ILE A O 1
ATOM 2495 N N . VAL A 1 323 ? -0.841 8.977 -1.699 1 98.62 323 VAL A N 1
ATOM 2496 C CA . VAL A 1 323 ? -1.649 7.969 -2.385 1 98.62 323 VAL A CA 1
ATOM 2497 C C . VAL A 1 323 ? -1.286 6.578 -1.877 1 98.62 323 VAL A C 1
ATOM 2499 O O . VAL A 1 323 ? -2.15 5.703 -1.766 1 98.62 323 VAL A O 1
ATOM 2502 N N . GLN A 1 324 ? -0.025 6.367 -1.533 1 98.06 324 GLN A N 1
ATOM 2503 C CA . GLN A 1 324 ? 0.386 5.086 -0.97 1 98.06 324 GLN A CA 1
ATOM 2504 C C . GLN A 1 324 ? -0.278 4.84 0.382 1 98.06 324 GLN A C 1
ATOM 2506 O O . GLN A 1 324 ? -0.652 3.709 0.7 1 98.06 324 GLN A O 1
ATOM 2511 N N . THR A 1 325 ? -0.386 5.891 1.172 1 98.44 325 THR A N 1
ATOM 2512 C CA . THR A 1 325 ? -1.061 5.766 2.459 1 98.44 325 THR A CA 1
ATOM 2513 C C . THR A 1 325 ? -2.549 5.496 2.266 1 98.44 325 THR A C 1
ATOM 2515 O O . THR A 1 325 ? -3.137 4.688 2.988 1 98.44 325 THR A O 1
ATOM 2518 N N . ALA A 1 326 ? -3.146 6.172 1.277 1 98.62 326 ALA A N 1
ATOM 2519 C CA . ALA A 1 326 ? -4.547 5.914 0.944 1 98.62 326 ALA A CA 1
ATOM 2520 C C . ALA A 1 326 ? -4.75 4.465 0.519 1 98.62 326 ALA A C 1
ATOM 2522 O O . ALA A 1 326 ? -5.734 3.828 0.91 1 98.62 326 ALA A O 1
ATOM 2523 N N . MET A 1 327 ? -3.801 3.939 -0.216 1 98.12 327 MET A N 1
ATOM 2524 C CA . MET A 1 327 ? -3.889 2.564 -0.701 1 98.12 327 MET A CA 1
ATOM 2525 C C . MET A 1 327 ? -3.775 1.572 0.452 1 98.12 327 MET A C 1
ATOM 2527 O O . MET A 1 327 ? -4.336 0.477 0.391 1 98.12 327 MET A O 1
ATOM 2531 N N . LEU A 1 328 ? -3.041 1.937 1.449 1 98 328 LEU A N 1
ATOM 2532 C CA . LEU A 1 328 ? -2.994 1.119 2.656 1 98 328 LEU A CA 1
ATOM 2533 C C . LEU A 1 328 ? -4.328 1.153 3.391 1 98 328 LEU A C 1
ATOM 2535 O O . LEU A 1 328 ? -4.801 0.124 3.879 1 98 328 LEU A O 1
ATOM 2539 N N . ALA A 1 329 ? -4.961 2.299 3.414 1 98.38 329 ALA A N 1
ATOM 2540 C CA . ALA A 1 329 ? -6.207 2.498 4.152 1 98.38 329 ALA A CA 1
ATOM 2541 C C . ALA A 1 329 ? -7.348 1.698 3.529 1 98.38 329 ALA A C 1
ATOM 2543 O O . ALA A 1 329 ? -8.266 1.263 4.23 1 98.38 329 ALA A O 1
ATOM 2544 N N . ILE A 1 330 ? -7.324 1.444 2.24 1 98 330 ILE A N 1
ATOM 2545 C CA . ILE A 1 330 ? -8.43 0.845 1.506 1 98 330 ILE A CA 1
ATOM 2546 C C . ILE A 1 330 ? -8.703 -0.559 2.039 1 98 330 ILE A C 1
ATOM 2548 O O . ILE A 1 330 ? -9.781 -0.824 2.584 1 98 330 ILE A O 1
ATOM 2552 N N . PRO A 1 331 ? -7.719 -1.487 2.016 1 97.5 331 PRO A N 1
ATOM 2553 C CA . PRO A 1 331 ? -8.039 -2.811 2.559 1 97.5 331 PRO A CA 1
ATOM 2554 C C . PRO A 1 331 ? -8.141 -2.814 4.082 1 97.5 331 PRO A C 1
ATOM 2556 O O . PRO A 1 331 ? -8.984 -3.514 4.648 1 97.5 331 PRO A O 1
ATOM 2559 N N . VAL A 1 332 ? -7.379 -1.976 4.758 1 97.19 332 VAL A N 1
ATOM 2560 C CA . VAL A 1 332 ? -7.32 -1.973 6.219 1 97.19 332 VAL A CA 1
ATOM 2561 C C . VAL A 1 332 ? -8.633 -1.451 6.789 1 97.19 332 VAL A C 1
ATOM 2563 O O . VAL A 1 332 ? -9.125 -1.955 7.805 1 97.19 332 VAL A O 1
ATOM 2566 N N . GLY A 1 333 ? -9.156 -0.448 6.156 1 97.06 333 GLY A N 1
ATOM 2567 C CA . GLY A 1 333 ? -10.383 0.176 6.629 1 97.06 333 GLY A CA 1
ATOM 2568 C C . GLY A 1 333 ? -11.625 -0.369 5.957 1 97.06 333 GLY A C 1
ATOM 2569 O O . GLY A 1 333 ? -12.711 0.193 6.102 1 97.06 333 GLY A O 1
ATOM 2570 N N . HIS A 1 334 ? -11.516 -1.496 5.172 1 97.06 334 HIS A N 1
ATOM 2571 C CA . HIS A 1 334 ? -12.625 -2.057 4.414 1 97.06 334 HIS A CA 1
ATOM 2572 C C . HIS A 1 334 ? -13.312 -0.989 3.568 1 97.06 334 HIS A C 1
ATOM 2574 O O . HIS A 1 334 ? -14.539 -0.879 3.578 1 97.06 334 HIS A O 1
ATOM 2580 N N . LEU A 1 335 ? -12.469 -0.29 2.842 1 96.94 335 LEU A N 1
ATOM 2581 C CA . LEU A 1 335 ? -12.961 0.798 2.006 1 96.94 335 LEU A CA 1
ATOM 2582 C C . LEU A 1 335 ? -12.992 0.387 0.538 1 96.94 335 LEU A C 1
ATOM 2584 O O . LEU A 1 335 ? -13.156 1.232 -0.345 1 96.94 335 LEU A O 1
ATOM 2588 N N . GLY A 1 336 ? -12.797 -0.889 0.245 1 94.12 336 GLY A N 1
ATOM 2589 C CA . GLY A 1 336 ? -12.656 -1.351 -1.127 1 94.12 336 GLY A CA 1
ATOM 2590 C C . GLY A 1 336 ? -13.992 -1.644 -1.796 1 94.12 336 GLY A C 1
ATOM 2591 O O . GLY A 1 336 ? -14.047 -1.87 -3.006 1 94.12 336 GLY A O 1
ATOM 2592 N N . GLY A 1 337 ? -15.117 -1.67 -1.036 1 92 337 GLY A N 1
ATOM 2593 C CA . GLY A 1 337 ? -16.422 -1.786 -1.674 1 92 337 GLY A CA 1
ATOM 2594 C C . GLY A 1 337 ? -16.719 -0.646 -2.629 1 92 337 GLY A C 1
ATOM 2595 O O . GLY A 1 337 ? -16.219 0.468 -2.451 1 92 337 GLY A O 1
ATOM 2596 N N . ALA A 1 338 ? -17.531 -0.952 -3.584 1 90.56 338 ALA A N 1
ATOM 2597 C CA . ALA A 1 338 ? -17.797 0.005 -4.656 1 90.56 338 ALA A CA 1
ATOM 2598 C C . ALA A 1 338 ? -18.266 1.343 -4.098 1 90.56 338 ALA A C 1
ATOM 2600 O O . ALA A 1 338 ? -17.875 2.404 -4.59 1 90.56 338 ALA A O 1
ATOM 2601 N N . ASP A 1 339 ? -19.078 1.251 -3.09 1 92.25 339 ASP A N 1
ATOM 2602 C CA . ASP A 1 339 ? -19.625 2.475 -2.521 1 92.25 339 ASP A CA 1
ATOM 2603 C C . ASP A 1 339 ? -18.641 3.146 -1.581 1 92.25 339 ASP A C 1
ATOM 2605 O O . ASP A 1 339 ? -18.781 4.324 -1.252 1 92.25 339 ASP A O 1
ATOM 2609 N N . ASP A 1 340 ? -17.625 2.434 -1.139 1 95.12 340 ASP A N 1
ATOM 2610 C CA . ASP A 1 340 ? -16.641 2.957 -0.192 1 95.12 340 ASP A CA 1
ATOM 2611 C C . ASP A 1 340 ? -15.43 3.541 -0.918 1 95.12 340 ASP A C 1
ATOM 2613 O O . ASP A 1 340 ? -14.898 4.578 -0.515 1 95.12 340 ASP A O 1
ATOM 2617 N N . LEU A 1 341 ? -15.062 2.889 -1.973 1 95.25 341 LEU A N 1
ATOM 2618 C CA . LEU A 1 341 ? -13.828 3.238 -2.658 1 95.25 341 LEU A CA 1
ATOM 2619 C C . LEU A 1 341 ? -13.852 4.688 -3.129 1 95.25 341 LEU A C 1
ATOM 2621 O O . LEU A 1 341 ? -12.852 5.398 -3.029 1 95.25 341 LEU A O 1
ATOM 2625 N N . LYS A 1 342 ? -14.93 5.215 -3.59 1 94.44 342 LYS A N 1
ATOM 2626 C CA . LYS A 1 342 ? -15.062 6.559 -4.145 1 94.44 342 LYS A CA 1
ATOM 2627 C C . LYS A 1 342 ? -14.891 7.617 -3.062 1 94.44 342 LYS A C 1
ATOM 2629 O O . LYS A 1 342 ? -14.68 8.797 -3.365 1 94.44 342 LYS A O 1
ATOM 2634 N N . THR A 1 343 ? -14.977 7.203 -1.792 1 97.19 343 THR A N 1
ATOM 2635 C CA . THR A 1 343 ? -14.891 8.148 -0.687 1 97.19 343 THR A CA 1
ATOM 2636 C C . THR A 1 343 ? -13.438 8.367 -0.276 1 97.19 343 THR A C 1
ATOM 2638 O O . THR A 1 343 ? -13.141 9.219 0.569 1 97.19 343 THR A O 1
ATOM 2641 N N . VAL A 1 344 ? -12.508 7.656 -0.892 1 98.62 344 VAL A N 1
ATOM 2642 C CA . VAL A 1 344 ? -11.125 7.672 -0.424 1 98.62 344 VAL A CA 1
ATOM 2643 C C . VAL A 1 344 ? -10.414 8.906 -0.963 1 98.62 344 VAL A C 1
ATOM 2645 O O . VAL A 1 344 ? -9.672 9.57 -0.233 1 98.62 344 VAL A O 1
ATOM 2648 N N . LEU A 1 345 ? -10.594 9.297 -2.217 1 98.69 345 LEU A N 1
ATOM 2649 C CA . LEU A 1 345 ? -9.93 10.453 -2.797 1 98.69 345 LEU A CA 1
ATOM 2650 C C . LEU A 1 345 ? -10.234 11.719 -1.994 1 98.69 345 LEU A C 1
ATOM 2652 O O . LEU A 1 345 ? -9.32 12.461 -1.631 1 98.69 345 LEU A O 1
ATOM 2656 N N . PRO A 1 346 ? -11.484 11.953 -1.584 1 98.75 346 PRO A N 1
ATOM 2657 C CA . PRO A 1 346 ? -11.789 13.117 -0.751 1 98.75 346 PRO A CA 1
ATOM 2658 C C . PRO A 1 346 ? -11.023 13.117 0.569 1 98.75 346 PRO A C 1
ATOM 2660 O O . PRO A 1 346 ? -10.711 14.18 1.104 1 98.75 346 PRO A O 1
ATOM 2663 N N . MET A 1 347 ? -10.602 11.969 1.088 1 98.94 347 MET A N 1
ATOM 2664 C CA . MET A 1 347 ? -9.93 11.859 2.381 1 98.94 347 MET A CA 1
ATOM 2665 C C . MET A 1 347 ? -8.484 12.336 2.283 1 98.94 347 MET A C 1
ATOM 2667 O O . MET A 1 347 ? -7.809 12.508 3.301 1 98.94 347 MET A O 1
ATOM 2671 N N . VAL A 1 348 ? -8.023 12.578 1.067 1 98.94 348 VAL A N 1
ATOM 2672 C CA . VAL A 1 348 ? -6.672 13.109 0.896 1 98.94 348 VAL A CA 1
ATOM 2673 C C . VAL A 1 348 ? -6.719 14.406 0.093 1 98.94 348 VAL A C 1
ATOM 2675 O O . VAL A 1 348 ? -5.691 14.891 -0.385 1 98.94 348 VAL A O 1
ATOM 2678 N N . THR A 1 349 ? -7.926 14.977 -0.154 1 98.88 349 THR A N 1
ATOM 2679 C CA . THR A 1 349 ? -8.109 16.234 -0.869 1 98.88 349 THR A CA 1
ATOM 2680 C C . THR A 1 349 ? -9.039 17.172 -0.098 1 98.88 349 THR A C 1
ATOM 2682 O O . THR A 1 349 ? -8.609 17.859 0.819 1 98.88 349 THR A O 1
ATOM 2685 N N . THR A 1 350 ? -10.352 16.984 -0.226 1 98.75 350 THR A N 1
ATOM 2686 C CA . THR A 1 350 ? -11.32 17.938 0.278 1 98.75 350 THR A CA 1
ATOM 2687 C C . THR A 1 350 ? -11.469 17.828 1.792 1 98.75 350 THR A C 1
ATOM 2689 O O . THR A 1 350 ? -11.641 18.828 2.486 1 98.75 350 THR A O 1
ATOM 2692 N N . SER A 1 351 ? -11.422 16.594 2.34 1 98.88 351 SER A N 1
ATOM 2693 C CA . SER A 1 351 ? -11.594 16.422 3.779 1 98.88 351 SER A CA 1
ATOM 2694 C C . SER A 1 351 ? -10.469 17.094 4.559 1 98.88 351 SER A C 1
ATOM 2696 O O . SER A 1 351 ? -10.727 17.875 5.473 1 98.88 351 SER A O 1
ATOM 2698 N N . PRO A 1 352 ? -9.227 16.797 4.203 1 98.94 352 PRO A N 1
ATOM 2699 C CA . PRO A 1 352 ? -8.164 17.484 4.938 1 98.94 352 PRO A CA 1
ATOM 2700 C C . PRO A 1 352 ? -8.117 18.984 4.621 1 98.94 352 PRO A C 1
ATOM 2702 O O . PRO A 1 352 ? -7.699 19.781 5.465 1 98.94 352 PRO A O 1
ATOM 2705 N N . ALA A 1 353 ? -8.508 19.438 3.424 1 98.94 353 ALA A N 1
ATOM 2706 C CA . ALA A 1 353 ? -8.617 20.859 3.146 1 98.94 353 ALA A CA 1
ATOM 2707 C C . ALA A 1 353 ? -9.57 21.547 4.121 1 98.94 353 ALA A C 1
ATOM 2709 O O . ALA A 1 353 ? -9.281 22.625 4.633 1 98.94 353 ALA A O 1
ATOM 2710 N N . ARG A 1 354 ? -10.688 20.891 4.371 1 98.75 354 ARG A N 1
ATOM 2711 C CA . ARG A 1 354 ? -11.656 21.406 5.34 1 98.75 354 ARG A CA 1
ATOM 2712 C C . ARG A 1 354 ? -11.062 21.438 6.742 1 98.75 354 ARG A C 1
ATOM 2714 O O . ARG A 1 354 ? -11.203 22.422 7.461 1 98.75 354 ARG A O 1
ATOM 2721 N N . ALA A 1 355 ? -10.383 20.406 7.137 1 98.88 355 ALA A N 1
ATOM 2722 C CA . ALA A 1 355 ? -9.781 20.312 8.461 1 98.88 355 ALA A CA 1
ATOM 2723 C C . ALA A 1 355 ? -8.758 21.422 8.688 1 98.88 355 ALA A C 1
ATOM 2725 O O . ALA A 1 355 ? -8.633 21.938 9.797 1 98.88 355 ALA A O 1
ATOM 2726 N N . MET A 1 356 ? -8.039 21.781 7.633 1 98.88 356 MET A N 1
ATOM 2727 C CA . MET A 1 356 ? -6.953 22.766 7.73 1 98.88 356 MET A CA 1
ATOM 2728 C C . MET A 1 356 ? -7.461 24.172 7.461 1 98.88 356 MET A C 1
ATOM 2730 O O . MET A 1 356 ? -6.703 25.141 7.555 1 98.88 356 MET A O 1
ATOM 2734 N N . GLY A 1 357 ? -8.711 24.281 7.074 1 98.62 357 GLY A N 1
ATOM 2735 C CA . GLY A 1 357 ? -9.289 25.594 6.801 1 98.62 357 GLY A CA 1
ATOM 2736 C C . GLY A 1 357 ? -8.719 26.25 5.555 1 98.62 357 GLY A C 1
ATOM 2737 O O . GLY A 1 357 ? -8.516 27.453 5.52 1 98.62 357 GLY A O 1
ATOM 2738 N N . LEU A 1 358 ? -8.406 25.469 4.535 1 98.44 358 LEU A N 1
ATOM 2739 C CA . LEU A 1 358 ? -7.863 26.016 3.303 1 98.44 358 LEU A CA 1
ATOM 2740 C C . LEU A 1 358 ? -8.938 26.766 2.52 1 98.44 358 LEU A C 1
ATOM 2742 O O . LEU A 1 358 ? -10.008 26.219 2.254 1 98.44 358 LEU A O 1
ATOM 2746 N N . GLU A 1 359 ? -8.695 27.969 2.188 1 97.25 359 GLU A N 1
ATOM 2747 C CA . GLU A 1 359 ? -9.625 28.781 1.418 1 97.25 359 GLU A CA 1
ATOM 2748 C C . GLU A 1 359 ? -9.375 28.641 -0.081 1 97.25 359 GLU A C 1
ATOM 2750 O O . GLU A 1 359 ? -8.227 28.531 -0.516 1 97.25 359 GLU A O 1
ATOM 2755 N N . GLY A 1 360 ? -10.461 28.688 -0.844 1 97.88 360 GLY A N 1
ATOM 2756 C CA . GLY A 1 360 ? -10.344 28.625 -2.293 1 97.88 360 GLY A CA 1
ATOM 2757 C C . GLY A 1 360 ? -9.781 27.312 -2.797 1 97.88 360 GLY A C 1
ATOM 2758 O O . GLY A 1 360 ? -9.039 27.281 -3.775 1 97.88 360 GLY A O 1
ATOM 2759 N N . TYR A 1 361 ? -10.047 26.266 -2.076 1 98.38 361 TYR A N 1
ATOM 2760 C CA . TYR A 1 361 ? -9.547 24.953 -2.439 1 98.38 361 TYR A CA 1
ATOM 2761 C C . TYR A 1 361 ? -10.508 24.234 -3.389 1 98.38 361 TYR A C 1
ATOM 2763 O O . TYR A 1 361 ? -11.727 24.328 -3.23 1 98.38 361 TYR A O 1
ATOM 2771 N N . GLY A 1 362 ? -10.008 23.516 -4.379 1 98.38 362 GLY A N 1
ATOM 2772 C CA . GLY A 1 362 ? -10.82 22.75 -5.312 1 98.38 362 GLY A CA 1
ATOM 2773 C C . GLY A 1 362 ? -10.75 23.266 -6.734 1 98.38 362 GLY A C 1
ATOM 2774 O O . GLY A 1 362 ? -10.219 24.359 -6.977 1 98.38 362 GLY A O 1
ATOM 2775 N N . VAL A 1 363 ? -11.281 22.5 -7.668 1 98.62 363 VAL A N 1
ATOM 2776 C CA . VAL A 1 363 ? -11.289 22.891 -9.078 1 98.62 363 VAL A CA 1
ATOM 2777 C C . VAL A 1 363 ? -12.586 23.625 -9.406 1 98.62 363 VAL A C 1
ATOM 2779 O O . VAL A 1 363 ? -13.562 23 -9.844 1 98.62 363 VAL A O 1
ATOM 2782 N N . ALA A 1 364 ? -12.531 24.828 -9.234 1 98.5 364 ALA A N 1
ATOM 2783 C CA . ALA A 1 364 ? -13.656 25.703 -9.555 1 98.5 364 ALA A CA 1
ATOM 2784 C C . ALA A 1 364 ? -13.18 27.125 -9.891 1 98.5 364 ALA A C 1
ATOM 2786 O O . ALA A 1 364 ? -12.141 27.562 -9.398 1 98.5 364 ALA A O 1
ATOM 2787 N N . VAL A 1 365 ? -13.977 27.781 -10.664 1 98.62 365 VAL A N 1
ATOM 2788 C CA . VAL A 1 365 ? -13.648 29.141 -11.047 1 98.62 365 VAL A CA 1
ATOM 2789 C C . VAL A 1 365 ? -13.547 30.016 -9.797 1 98.62 365 VAL A C 1
ATOM 2791 O O . VAL A 1 365 ? -14.414 29.953 -8.922 1 98.62 365 VAL A O 1
ATOM 2794 N N . GLY A 1 366 ? -12.508 30.766 -9.695 1 98.56 366 GLY A N 1
ATOM 2795 C CA . GLY A 1 366 ? -12.289 31.641 -8.555 1 98.56 366 GLY A CA 1
ATOM 2796 C C . GLY A 1 366 ? -11.352 31.047 -7.523 1 98.56 366 GLY A C 1
ATOM 2797 O O . GLY A 1 366 ? -10.742 31.766 -6.738 1 98.56 366 GLY A O 1
ATOM 2798 N N . ASN A 1 367 ? -11.203 29.766 -7.484 1 98.81 367 ASN A N 1
ATOM 2799 C CA . ASN A 1 367 ? -10.344 29.078 -6.516 1 98.81 367 ASN A CA 1
ATOM 2800 C C . ASN A 1 367 ? -8.875 29.188 -6.906 1 98.81 367 ASN A C 1
ATOM 2802 O O . ASN A 1 367 ? -8.555 29.484 -8.055 1 98.81 367 ASN A O 1
ATOM 2806 N N . LYS A 1 368 ? -8.016 29.031 -5.855 1 98.56 368 LYS A N 1
ATOM 2807 C CA . LYS A 1 368 ? -6.578 28.922 -6.102 1 98.56 368 LYS A CA 1
ATOM 2808 C C . LYS A 1 368 ? -6.27 27.734 -7.02 1 98.56 368 LYS A C 1
ATOM 2810 O O . LYS A 1 368 ? -6.867 26.672 -6.887 1 98.56 368 LYS A O 1
ATOM 2815 N N . ALA A 1 369 ? -5.344 27.969 -7.98 1 98.75 369 ALA A N 1
ATOM 2816 C CA . ALA A 1 369 ? -4.965 26.906 -8.898 1 98.75 369 ALA A CA 1
ATOM 2817 C C . ALA A 1 369 ? -3.869 26.031 -8.289 1 98.75 369 ALA A C 1
ATOM 2819 O O . ALA A 1 369 ? -2.727 26.047 -8.758 1 98.75 369 ALA A O 1
ATOM 2820 N N . ASP A 1 370 ? -4.129 25.359 -7.273 1 98.88 370 ASP A N 1
ATOM 2821 C CA . ASP A 1 370 ? -3.348 24.266 -6.723 1 98.88 370 ASP A CA 1
ATOM 2822 C C . ASP A 1 370 ? -3.875 22.922 -7.219 1 98.88 370 ASP A C 1
ATOM 2824 O O . ASP A 1 370 ? -4.844 22.391 -6.672 1 98.88 370 ASP A O 1
ATOM 2828 N N . LEU A 1 371 ? -3.221 22.375 -8.219 1 98.94 371 LEU A N 1
ATOM 2829 C CA . LEU A 1 371 ? -3.793 21.266 -8.969 1 98.94 371 LEU A CA 1
ATOM 2830 C C . LEU A 1 371 ? -2.742 20.188 -9.242 1 98.94 371 LEU A C 1
ATOM 2832 O O . LEU A 1 371 ? -1.541 20.453 -9.18 1 98.94 371 LEU A O 1
ATOM 2836 N N . VAL A 1 372 ? -3.168 18.984 -9.492 1 98.94 372 VAL A N 1
ATOM 2837 C CA . VAL A 1 372 ? -2.32 17.891 -9.922 1 98.94 372 VAL A CA 1
ATOM 2838 C C . VAL A 1 372 ? -2.945 17.188 -11.125 1 98.94 372 VAL A C 1
ATOM 2840 O O . VAL A 1 372 ? -4.121 16.828 -11.102 1 98.94 372 VAL A O 1
ATOM 2843 N N . LEU A 1 373 ? -2.197 17.125 -12.234 1 98.94 373 LEU A N 1
ATOM 2844 C CA . LEU A 1 373 ? -2.596 16.312 -13.375 1 98.94 373 LEU A CA 1
ATOM 2845 C C . LEU A 1 373 ? -2.064 14.891 -13.242 1 98.94 373 LEU A C 1
ATOM 2847 O O . LEU A 1 373 ? -0.85 14.672 -13.234 1 98.94 373 LEU A O 1
ATOM 2851 N N . LEU A 1 374 ? -2.986 13.922 -13.125 1 98.94 374 LEU A N 1
ATOM 2852 C CA . LEU A 1 374 ? -2.635 12.531 -12.867 1 98.94 374 LEU A CA 1
ATOM 2853 C C . LEU A 1 374 ? -2.549 11.742 -14.172 1 98.94 374 LEU A C 1
ATOM 2855 O O . LEU A 1 374 ? -3.354 11.953 -15.078 1 98.94 374 LEU A O 1
ATOM 2859 N N . ASP A 1 375 ? -1.653 10.781 -14.234 1 98.56 375 ASP A N 1
ATOM 2860 C CA . ASP A 1 375 ? -1.535 9.898 -15.391 1 98.56 375 ASP A CA 1
ATOM 2861 C C . ASP A 1 375 ? -2.553 8.758 -15.32 1 98.56 375 ASP A C 1
ATOM 2863 O O . ASP A 1 375 ? -2.178 7.586 -15.297 1 98.56 375 ASP A O 1
ATOM 2867 N N . THR A 1 376 ? -3.777 9.047 -15.289 1 98.38 376 THR A N 1
ATOM 2868 C CA . THR A 1 376 ? -4.926 8.156 -15.406 1 98.38 376 THR A CA 1
ATOM 2869 C C . THR A 1 376 ? -6.09 8.867 -16.094 1 98.38 376 THR A C 1
ATOM 2871 O O . THR A 1 376 ? -6.109 10.094 -16.188 1 98.38 376 THR A O 1
ATOM 2874 N N . LYS A 1 377 ? -7.082 8.172 -16.625 1 98.19 377 LYS A N 1
ATOM 2875 C CA . LYS A 1 377 ? -8.133 8.789 -17.422 1 98.19 377 LYS A CA 1
ATOM 2876 C C . LYS A 1 377 ? -9.5 8.594 -16.781 1 98.19 377 LYS A C 1
ATOM 2878 O O . LYS A 1 377 ? -10.523 8.984 -17.359 1 98.19 377 LYS A O 1
ATOM 2883 N N . VAL A 1 378 ? -9.562 7.918 -15.641 1 97.38 378 VAL A N 1
ATOM 2884 C CA . VAL A 1 378 ? -10.789 7.668 -14.891 1 97.38 378 VAL A CA 1
ATOM 2885 C C . VAL A 1 378 ? -10.648 8.234 -13.477 1 97.38 378 VAL A C 1
ATOM 2887 O O . VAL A 1 378 ? -9.734 7.863 -12.742 1 97.38 378 VAL A O 1
ATOM 2890 N N . VAL A 1 379 ? -11.539 9.125 -13.062 1 98.06 379 VAL A N 1
ATOM 2891 C CA . VAL A 1 379 ? -11.469 9.805 -11.766 1 98.06 379 VAL A CA 1
ATOM 2892 C C . VAL A 1 379 ? -11.539 8.781 -10.641 1 98.06 379 VAL A C 1
ATOM 2894 O O . VAL A 1 379 ? -10.773 8.859 -9.672 1 98.06 379 VAL A O 1
ATOM 2897 N N . GLU A 1 380 ? -12.336 7.75 -10.797 1 95.12 380 GLU A N 1
ATOM 2898 C CA . GLU A 1 380 ? -12.516 6.727 -9.766 1 95.12 380 GLU A CA 1
ATOM 2899 C C . GLU A 1 380 ? -11.234 5.914 -9.578 1 95.12 380 GLU A C 1
ATOM 2901 O O . GLU A 1 380 ? -11.094 5.195 -8.586 1 95.12 380 GLU A O 1
ATOM 2906 N N . HIS A 1 381 ? -10.297 5.996 -10.508 1 96.62 381 HIS A N 1
ATOM 2907 C CA . HIS A 1 381 ? -9.055 5.238 -10.445 1 96.62 381 HIS A CA 1
ATOM 2908 C C . HIS A 1 381 ? -7.91 6.105 -9.93 1 96.62 381 HIS A C 1
ATOM 2910 O O . HIS A 1 381 ? -6.762 5.66 -9.883 1 96.62 381 HIS A O 1
ATOM 2916 N N . ALA A 1 382 ? -8.25 7.32 -9.469 1 98.06 382 ALA A N 1
ATOM 2917 C CA . ALA A 1 382 ? -7.242 8.305 -9.094 1 98.06 382 ALA A CA 1
ATOM 2918 C C . ALA A 1 382 ? -6.383 7.805 -7.938 1 98.06 382 ALA A C 1
ATOM 2920 O O . ALA A 1 382 ? -5.242 8.242 -7.77 1 98.06 382 ALA A O 1
ATOM 2921 N N . ILE A 1 383 ? -6.996 6.875 -7.141 1 98.25 383 ILE A N 1
ATOM 2922 C CA . ILE A 1 383 ? -6.219 6.332 -6.035 1 98.25 383 ILE A CA 1
ATOM 2923 C C . ILE A 1 383 ? -5.641 4.973 -6.43 1 98.25 383 ILE A C 1
ATOM 2925 O O . ILE A 1 383 ? -4.426 4.77 -6.367 1 98.25 383 ILE A O 1
ATOM 2929 N N . ILE A 1 384 ? -6.387 4.066 -6.996 1 97.38 384 ILE A N 1
ATOM 2930 C CA . ILE A 1 384 ? -6.012 2.658 -7.098 1 97.38 384 ILE A CA 1
ATOM 2931 C C . ILE A 1 384 ? -5.066 2.457 -8.281 1 97.38 384 ILE A C 1
ATOM 2933 O O . ILE A 1 384 ? -4.398 1.428 -8.383 1 97.38 384 ILE A O 1
ATOM 2937 N N . ASP A 1 385 ? -4.977 3.471 -9.203 1 97.81 385 ASP A N 1
ATOM 2938 C CA . ASP A 1 385 ? -3.988 3.402 -10.273 1 97.81 385 ASP A CA 1
ATOM 2939 C C . ASP A 1 385 ? -2.604 3.803 -9.766 1 97.81 385 ASP A C 1
ATOM 2941 O O . ASP A 1 385 ? -1.599 3.57 -10.438 1 97.81 385 ASP A O 1
ATOM 2945 N N . ILE A 1 386 ? -2.613 4.48 -8.586 1 97.94 386 ILE A N 1
ATOM 2946 C CA . ILE A 1 386 ? -1.375 5.062 -8.086 1 97.94 386 ILE A CA 1
ATOM 2947 C C . ILE A 1 386 ? -0.652 5.793 -9.211 1 97.94 386 ILE A C 1
ATOM 2949 O O . ILE A 1 386 ? 0.544 5.582 -9.43 1 97.94 386 ILE A O 1
ATOM 2953 N N . PRO A 1 387 ? -1.313 6.742 -9.836 1 98.25 387 PRO A N 1
ATOM 2954 C CA . PRO A 1 387 ? -0.791 7.301 -11.086 1 98.25 387 PRO A CA 1
ATOM 2955 C C . PRO A 1 387 ? 0.381 8.258 -10.859 1 98.25 387 PRO A C 1
ATOM 2957 O O . PRO A 1 387 ? 0.486 8.867 -9.797 1 98.25 387 PRO A O 1
ATOM 2960 N N . GLU A 1 388 ? 1.238 8.367 -11.789 1 98 388 GLU A N 1
ATOM 2961 C CA . GLU A 1 388 ? 2.252 9.422 -11.812 1 98 388 GLU A CA 1
ATOM 2962 C C . GLU A 1 388 ? 1.611 10.805 -11.789 1 98 388 GLU A C 1
ATOM 2964 O O . GLU A 1 388 ? 0.573 11.023 -12.414 1 98 388 GLU A O 1
ATOM 2969 N N . ARG A 1 389 ? 2.24 11.672 -10.984 1 98.81 389 ARG A N 1
ATOM 2970 C CA . ARG A 1 389 ? 1.856 13.078 -11.023 1 98.81 389 ARG A CA 1
ATOM 2971 C C . ARG A 1 389 ? 2.58 13.812 -12.148 1 98.81 389 ARG A C 1
ATOM 2973 O O . ARG A 1 389 ? 3.705 14.281 -11.969 1 98.81 389 ARG A O 1
ATOM 2980 N N . LEU A 1 390 ? 1.916 13.945 -13.266 1 98.81 390 LEU A N 1
ATOM 2981 C CA . LEU A 1 390 ? 2.566 14.484 -14.453 1 98.81 390 LEU A CA 1
ATOM 2982 C C . LEU A 1 390 ? 2.938 15.953 -14.25 1 98.81 390 LEU A C 1
ATOM 2984 O O . LEU A 1 390 ? 4.035 16.375 -14.617 1 98.81 390 LEU A O 1
ATOM 2988 N N . TYR A 1 391 ? 1.975 16.703 -13.641 1 98.94 391 TYR A N 1
ATOM 2989 C CA . TYR A 1 391 ? 2.184 18.094 -13.297 1 98.94 391 TYR A CA 1
ATOM 2990 C C . TYR A 1 391 ? 1.632 18.406 -11.906 1 98.94 391 TYR A C 1
ATOM 2992 O O . TYR A 1 391 ? 0.553 17.922 -11.539 1 98.94 391 TYR A O 1
ATOM 3000 N N . VAL A 1 392 ? 2.393 19.062 -11.164 1 98.94 392 VAL A N 1
ATOM 3001 C CA . VAL A 1 392 ? 1.908 19.719 -9.953 1 98.94 392 VAL A CA 1
ATOM 3002 C C . VAL A 1 392 ? 1.888 21.234 -10.156 1 98.94 392 VAL A C 1
ATOM 3004 O O . VAL A 1 392 ? 2.877 21.812 -10.602 1 98.94 392 VAL A O 1
ATOM 3007 N N . ILE A 1 393 ? 0.765 21.797 -9.969 1 98.94 393 ILE A N 1
ATOM 3008 C CA . ILE A 1 393 ? 0.56 23.234 -10.125 1 98.94 393 ILE A CA 1
ATOM 3009 C C . ILE A 1 393 ? 0.307 23.875 -8.766 1 98.94 393 ILE A C 1
ATOM 3011 O O . ILE A 1 393 ? -0.55 23.406 -8.008 1 98.94 393 ILE A O 1
ATOM 3015 N N . LYS A 1 394 ? 1.08 24.844 -8.414 1 98.75 394 LYS A N 1
ATOM 3016 C CA . LYS A 1 394 ? 0.924 25.609 -7.18 1 98.75 394 LYS A CA 1
ATOM 3017 C C . LYS A 1 394 ? 0.781 27.109 -7.473 1 98.75 394 LYS A C 1
ATOM 3019 O O . LYS A 1 394 ? 1.599 27.688 -8.195 1 98.75 394 LYS A O 1
ATOM 3024 N N . ASN A 1 395 ? -0.322 27.688 -6.941 1 97.38 395 ASN A N 1
ATOM 3025 C CA . ASN A 1 395 ? -0.597 29.109 -7.18 1 97.38 395 ASN A CA 1
ATOM 3026 C C . ASN A 1 395 ? -0.577 29.438 -8.672 1 97.38 395 ASN A C 1
ATOM 3028 O O . ASN A 1 395 ? -0.006 30.453 -9.078 1 97.38 395 ASN A O 1
ATOM 3032 N N . GLY A 1 396 ? -0.982 28.5 -9.477 1 98.19 396 GLY A N 1
ATOM 3033 C CA . GLY A 1 396 ? -1.201 28.719 -10.898 1 98.19 396 GLY A CA 1
ATOM 3034 C C . GLY A 1 396 ? 0.044 28.5 -11.734 1 98.19 396 GLY A C 1
ATOM 3035 O O . GLY A 1 396 ? 0.016 28.672 -12.961 1 98.19 396 GLY A O 1
ATOM 3036 N N . ARG A 1 397 ? 1.117 28.062 -11.148 1 97.94 397 ARG A N 1
ATOM 3037 C CA . ARG A 1 397 ? 2.361 27.797 -11.859 1 97.94 397 ARG A CA 1
ATOM 3038 C C . ARG A 1 397 ? 2.732 26.328 -11.773 1 97.94 397 ARG A C 1
ATOM 3040 O O . ARG A 1 397 ? 2.57 25.688 -10.727 1 97.94 397 ARG A O 1
ATOM 3047 N N . VAL A 1 398 ? 3.266 25.797 -12.867 1 98.75 398 VAL A N 1
ATOM 3048 C CA . VAL A 1 398 ? 3.812 24.438 -12.82 1 98.75 398 VAL A CA 1
ATOM 3049 C C . VAL A 1 398 ? 5.027 24.406 -11.898 1 98.75 398 VAL A C 1
ATOM 3051 O O . VAL A 1 398 ? 6.012 25.125 -12.133 1 98.75 398 VAL A O 1
ATOM 3054 N N . THR A 1 399 ? 4.961 23.656 -10.867 1 98.81 399 THR A N 1
ATOM 3055 C CA . THR A 1 399 ? 6.059 23.578 -9.914 1 98.81 399 THR A CA 1
ATOM 3056 C C . THR A 1 399 ? 6.75 22.219 -9.984 1 98.81 399 THR A C 1
ATOM 3058 O O . THR A 1 399 ? 7.867 22.062 -9.492 1 98.81 399 THR A O 1
ATOM 3061 N N . VAL A 1 400 ? 6.105 21.203 -10.477 1 98.88 400 VAL A N 1
ATOM 3062 C CA . VAL A 1 400 ? 6.703 19.906 -10.742 1 98.88 400 VAL A CA 1
ATOM 3063 C C . VAL A 1 400 ? 6.285 19.422 -12.133 1 98.88 400 VAL A C 1
ATOM 3065 O O . VAL A 1 400 ? 5.117 19.531 -12.516 1 98.88 400 VAL A O 1
ATOM 3068 N N . LYS A 1 401 ? 7.133 18.969 -12.898 1 98.81 401 LYS A N 1
ATOM 3069 C CA . LYS A 1 401 ? 6.895 18.297 -14.18 1 98.81 401 LYS A CA 1
ATOM 3070 C C . LYS A 1 401 ? 7.535 16.922 -14.203 1 98.81 401 LYS A C 1
ATOM 3072 O O . LYS A 1 401 ? 8.711 16.766 -13.859 1 98.81 401 LYS A O 1
ATOM 3077 N N . THR A 1 402 ? 6.754 15.914 -14.492 1 98.56 402 THR A N 1
ATOM 3078 C CA . THR A 1 402 ? 7.238 14.539 -14.602 1 98.56 402 THR A CA 1
ATOM 3079 C C . THR A 1 402 ? 7.059 14.016 -16.016 1 98.56 402 THR A C 1
ATOM 3081 O O . THR A 1 402 ? 5.945 14.008 -16.547 1 98.56 402 THR A O 1
ATOM 3084 N N . ASP A 1 403 ? 8.125 13.633 -16.656 1 97.88 403 ASP A N 1
ATOM 3085 C CA . ASP A 1 403 ? 8.117 12.922 -17.938 1 97.88 403 ASP A CA 1
ATOM 3086 C C . ASP A 1 403 ? 8.469 11.453 -17.75 1 97.88 403 ASP A C 1
ATOM 3088 O O . ASP A 1 403 ? 9.531 11.125 -17.219 1 97.88 403 ASP A O 1
ATOM 3092 N N . LYS A 1 404 ? 7.559 10.609 -18.062 1 97.31 404 LYS A N 1
ATOM 3093 C CA . LYS A 1 404 ? 7.789 9.172 -17.922 1 97.31 404 LYS A CA 1
ATOM 3094 C C . LYS A 1 404 ? 7.398 8.43 -19.203 1 97.31 404 LYS A C 1
ATOM 3096 O O . LYS A 1 404 ? 6.312 8.641 -19.734 1 97.31 404 LYS A O 1
ATOM 3101 N N . LYS A 1 405 ? 8.25 7.656 -19.734 1 97.31 405 LYS A N 1
ATOM 3102 C CA . LYS A 1 405 ? 8.008 6.781 -20.875 1 97.31 405 LYS A CA 1
ATOM 3103 C C . LYS A 1 405 ? 8.391 5.34 -20.562 1 97.31 405 LYS A C 1
ATOM 3105 O O . LYS A 1 405 ? 9.492 5.082 -20.047 1 97.31 405 LYS A O 1
ATOM 3110 N N . VAL A 1 406 ? 7.484 4.445 -20.688 1 97.69 406 VAL A N 1
ATOM 3111 C CA . VAL A 1 406 ? 7.727 3.018 -20.5 1 97.69 406 VAL A CA 1
ATOM 3112 C C . VAL A 1 406 ? 7.57 2.285 -21.828 1 97.69 406 VAL A C 1
ATOM 3114 O O . VAL A 1 406 ? 6.555 2.436 -22.516 1 97.69 406 VAL A O 1
ATOM 3117 N N . GLU A 1 407 ? 8.531 1.491 -22.203 1 98.12 407 GLU A N 1
ATOM 3118 C CA . GLU A 1 407 ? 8.508 0.755 -23.469 1 98.12 407 GLU A CA 1
ATOM 3119 C C . GLU A 1 407 ? 8.711 -0.74 -23.234 1 98.12 407 GLU A C 1
ATOM 3121 O O . GLU A 1 407 ? 9.672 -1.15 -22.594 1 98.12 407 GLU A O 1
ATOM 3126 N N . ILE A 1 408 ? 7.746 -1.506 -23.625 1 97.94 408 ILE A N 1
ATOM 3127 C CA . ILE A 1 408 ? 7.957 -2.947 -23.703 1 97.94 408 ILE A CA 1
ATOM 3128 C C . ILE A 1 408 ? 8.633 -3.293 -25.031 1 97.94 408 ILE A C 1
ATOM 3130 O O . ILE A 1 408 ? 8.141 -2.934 -26.109 1 97.94 408 ILE A O 1
ATOM 3134 N N . ILE A 1 409 ? 9.742 -3.938 -24.953 1 96.69 409 ILE A N 1
ATOM 3135 C CA . ILE A 1 409 ? 10.539 -4.27 -26.125 1 96.69 409 ILE A CA 1
ATOM 3136 C C . ILE A 1 409 ? 10.406 -5.758 -26.438 1 96.69 409 ILE A C 1
ATOM 3138 O O . ILE A 1 409 ? 10.867 -6.605 -25.672 1 96.69 409 ILE A O 1
ATOM 3142 N N . ARG A 1 410 ? 9.711 -6.137 -27.531 1 90.75 410 ARG A N 1
ATOM 3143 C CA . ARG A 1 410 ? 9.484 -7.527 -27.922 1 90.75 410 ARG A CA 1
ATOM 3144 C C . ARG A 1 410 ? 10.594 -8.023 -28.844 1 90.75 410 ARG A C 1
ATOM 3146 O O . ARG A 1 410 ? 11.164 -7.25 -29.609 1 90.75 410 ARG A O 1
ATOM 3153 N N . MET B 1 1 ? 37.719 -10.828 -28.641 1 43.28 1 MET B N 1
ATOM 3154 C CA . MET B 1 1 ? 37.156 -10.133 -27.484 1 43.28 1 MET B CA 1
ATOM 3155 C C . MET B 1 1 ? 35.719 -10.562 -27.25 1 43.28 1 MET B C 1
ATOM 3157 O O . MET B 1 1 ? 34.906 -10.617 -28.188 1 43.28 1 MET B O 1
ATOM 3161 N N . GLU B 1 2 ? 35.469 -11.391 -26.328 1 59.47 2 GLU B N 1
ATOM 3162 C CA . GLU B 1 2 ? 34.188 -12.109 -26.203 1 59.47 2 GLU B CA 1
ATOM 3163 C C . GLU B 1 2 ? 33 -11.148 -26.234 1 59.47 2 GLU B C 1
ATOM 3165 O O . GLU B 1 2 ? 33 -10.164 -25.484 1 59.47 2 GLU B O 1
ATOM 3170 N N . ASN B 1 3 ? 32.156 -11.148 -27.266 1 88.81 3 ASN B N 1
ATOM 3171 C CA . ASN B 1 3 ? 31.047 -10.25 -27.609 1 88.81 3 ASN B CA 1
ATOM 3172 C C . ASN B 1 3 ? 29.844 -10.445 -26.688 1 88.81 3 ASN B C 1
ATOM 3174 O O . ASN B 1 3 ? 29.203 -11.5 -26.703 1 88.81 3 ASN B O 1
ATOM 3178 N N . MET B 1 4 ? 29.875 -9.703 -25.547 1 95.75 4 MET B N 1
ATOM 3179 C CA . MET B 1 4 ? 28.766 -9.695 -24.609 1 95.75 4 MET B CA 1
ATOM 3180 C C . MET B 1 4 ? 27.5 -9.141 -25.266 1 95.75 4 MET B C 1
ATOM 3182 O O . MET B 1 4 ? 27.578 -8.305 -26.156 1 95.75 4 MET B O 1
ATOM 3186 N N . ASP B 1 5 ? 26.406 -9.75 -24.969 1 98.25 5 ASP B N 1
ATOM 3187 C CA . ASP B 1 5 ? 25.156 -9.203 -25.484 1 98.25 5 ASP B CA 1
ATOM 3188 C C . ASP B 1 5 ? 24.75 -7.938 -24.719 1 98.25 5 ASP B C 1
ATOM 3190 O O . ASP B 1 5 ? 24.266 -6.973 -25.312 1 98.25 5 ASP B O 1
ATOM 3194 N N . LEU B 1 6 ? 24.984 -7.934 -23.422 1 98.62 6 LEU B N 1
ATOM 3195 C CA . LEU B 1 6 ? 24.625 -6.824 -22.531 1 98.62 6 LEU B CA 1
ATOM 3196 C C . LEU B 1 6 ? 25.641 -6.672 -21.406 1 98.62 6 LEU B C 1
ATOM 3198 O O . LEU B 1 6 ? 26.062 -7.664 -20.812 1 98.62 6 LEU B O 1
ATOM 3202 N N . LEU B 1 7 ? 26.109 -5.477 -21.188 1 98.75 7 LEU B N 1
ATOM 3203 C CA . LEU B 1 7 ? 26.969 -5.121 -20.047 1 98.75 7 LEU B CA 1
ATOM 3204 C C . LEU B 1 7 ? 26.297 -4.055 -19.188 1 98.75 7 LEU B C 1
ATOM 3206 O O . LEU B 1 7 ? 25.969 -2.971 -19.672 1 98.75 7 LEU B O 1
ATOM 3210 N N . ILE B 1 8 ? 25.969 -4.406 -17.938 1 98.88 8 ILE B N 1
ATOM 3211 C CA . ILE B 1 8 ? 25.438 -3.447 -16.984 1 98.88 8 ILE B CA 1
ATOM 3212 C C . ILE B 1 8 ? 26.547 -2.969 -16.047 1 98.88 8 ILE B C 1
ATOM 3214 O O . ILE B 1 8 ? 27.094 -3.754 -15.273 1 98.88 8 ILE B O 1
ATOM 3218 N N . LYS B 1 9 ? 26.844 -1.724 -16.078 1 98.75 9 LYS B N 1
ATOM 3219 C CA . LYS B 1 9 ? 28.016 -1.196 -15.398 1 98.75 9 LYS B CA 1
ATOM 3220 C C . LYS B 1 9 ? 27.641 -0.602 -14.039 1 98.75 9 LYS B C 1
ATOM 3222 O O . LYS B 1 9 ? 26.656 0.13 -13.93 1 98.75 9 LYS B O 1
ATOM 3227 N N . GLN B 1 10 ? 28.422 -0.973 -13.062 1 98.81 10 GLN B N 1
ATOM 3228 C CA . GLN B 1 10 ? 28.438 -0.314 -11.758 1 98.81 10 GLN B CA 1
ATOM 3229 C C . GLN B 1 10 ? 27.078 -0.431 -11.07 1 98.81 10 GLN B C 1
ATOM 3231 O O . GLN B 1 10 ? 26.5 0.575 -10.664 1 98.81 10 GLN B O 1
ATOM 3236 N N . VAL B 1 11 ? 26.625 -1.632 -10.875 1 98.88 11 VAL B N 1
ATOM 3237 C CA . VAL B 1 11 ? 25.391 -1.913 -10.148 1 98.88 11 VAL B CA 1
ATOM 3238 C C . VAL B 1 11 ? 25.703 -2.182 -8.68 1 98.88 11 VAL B C 1
ATOM 3240 O O . VAL B 1 11 ? 26.828 -2.547 -8.336 1 98.88 11 VAL B O 1
ATOM 3243 N N . ARG B 1 12 ? 24.766 -1.896 -7.793 1 98.88 12 ARG B N 1
ATOM 3244 C CA . ARG B 1 12 ? 24.797 -2.326 -6.398 1 98.88 12 ARG B CA 1
ATOM 3245 C C . ARG B 1 12 ? 24.109 -3.674 -6.227 1 98.88 12 ARG B C 1
ATOM 3247 O O . ARG B 1 12 ? 22.906 -3.797 -6.477 1 98.88 12 ARG B O 1
ATOM 3254 N N . LEU B 1 13 ? 24.875 -4.711 -5.863 1 98.69 13 LEU B N 1
ATOM 3255 C CA . LEU B 1 13 ? 24.312 -6.039 -5.629 1 98.69 13 LEU B CA 1
ATOM 3256 C C . LEU B 1 13 ? 24.047 -6.258 -4.145 1 98.69 13 LEU B C 1
ATOM 3258 O O . LEU B 1 13 ? 23.141 -7.008 -3.781 1 98.69 13 LEU B O 1
ATOM 3262 N N . GLN B 1 14 ? 24.859 -5.641 -3.312 1 97.69 14 GLN B N 1
ATOM 3263 C CA . GLN B 1 14 ? 24.781 -5.719 -1.858 1 97.69 14 GLN B CA 1
ATOM 3264 C C . GLN B 1 14 ? 25.219 -4.414 -1.208 1 97.69 14 GLN B C 1
ATOM 3266 O O . GLN B 1 14 ? 26.203 -3.805 -1.634 1 97.69 14 GLN B O 1
ATOM 3271 N N . ASP B 1 15 ? 24.453 -4.043 -0.199 1 96.62 15 ASP B N 1
ATOM 3272 C CA . ASP B 1 15 ? 24.844 -2.834 0.521 1 96.62 15 ASP B CA 1
ATOM 3273 C C . ASP B 1 15 ? 26.203 -3.006 1.178 1 96.62 15 ASP B C 1
ATOM 3275 O O . ASP B 1 15 ? 26.516 -4.074 1.704 1 96.62 15 ASP B O 1
ATOM 3279 N N . GLY B 1 16 ? 27 -1.944 1.175 1 96.31 16 GLY B N 1
ATOM 3280 C CA . GLY B 1 16 ? 28.297 -1.954 1.832 1 96.31 16 GLY B CA 1
ATOM 3281 C C . GLY B 1 16 ? 29.391 -2.564 0.98 1 96.31 16 GLY B C 1
ATOM 3282 O O . GLY B 1 16 ? 30.562 -2.553 1.363 1 96.31 16 GLY B O 1
ATOM 3283 N N . GLU B 1 17 ? 29.062 -3.164 -0.149 1 97.38 17 GLU B N 1
ATOM 3284 C CA . GLU B 1 17 ? 30.047 -3.762 -1.044 1 97.38 17 GLU B CA 1
ATOM 3285 C C . GLU B 1 17 ? 30.312 -2.867 -2.252 1 97.38 17 GLU B C 1
ATOM 3287 O O . GLU B 1 17 ? 29.547 -1.946 -2.529 1 97.38 17 GLU B O 1
ATOM 3292 N N . ALA B 1 18 ? 31.391 -3.145 -2.879 1 97.94 18 ALA B N 1
ATOM 3293 C CA . ALA B 1 18 ? 31.766 -2.373 -4.062 1 97.94 18 ALA B CA 1
ATOM 3294 C C . ALA B 1 18 ? 30.766 -2.605 -5.199 1 97.94 18 ALA B C 1
ATOM 3296 O O . ALA B 1 18 ? 30.203 -3.689 -5.316 1 97.94 18 ALA B O 1
ATOM 3297 N N . LEU B 1 19 ? 30.578 -1.559 -5.977 1 98.75 19 LEU B N 1
ATOM 3298 C CA . LEU B 1 19 ? 29.766 -1.695 -7.18 1 98.75 19 LEU B CA 1
ATOM 3299 C C . LEU B 1 19 ? 30.375 -2.717 -8.133 1 98.75 19 LEU B C 1
ATOM 3301 O O . LEU B 1 19 ? 31.594 -2.941 -8.117 1 98.75 19 LEU B O 1
ATOM 3305 N N . GLN B 1 20 ? 29.547 -3.389 -8.906 1 98.81 20 GLN B N 1
ATOM 3306 C CA . GLN B 1 20 ? 30 -4.438 -9.82 1 98.81 20 GLN B CA 1
ATOM 3307 C C . GLN B 1 20 ? 29.484 -4.188 -11.234 1 98.81 20 GLN B C 1
ATOM 3309 O O . GLN B 1 20 ? 28.453 -3.541 -11.422 1 98.81 20 GLN B O 1
ATOM 3314 N N . ASP B 1 21 ? 30.234 -4.594 -12.203 1 98.81 21 ASP B N 1
ATOM 3315 C CA . ASP B 1 21 ? 29.75 -4.801 -13.562 1 98.81 21 ASP B CA 1
ATOM 3316 C C . ASP B 1 21 ? 29.172 -6.211 -13.727 1 98.81 21 ASP B C 1
ATOM 3318 O O . ASP B 1 21 ? 29.672 -7.16 -13.117 1 98.81 21 ASP B O 1
ATOM 3322 N N . VAL B 1 22 ? 28.141 -6.355 -14.492 1 98.88 22 VAL B N 1
ATOM 3323 C CA . VAL B 1 22 ? 27.531 -7.648 -14.797 1 98.88 22 VAL B CA 1
ATOM 3324 C C . VAL B 1 22 ? 27.484 -7.855 -16.312 1 98.88 22 VAL B C 1
ATOM 3326 O O . VAL B 1 22 ? 26.859 -7.074 -17.031 1 98.88 22 VAL B O 1
ATOM 3329 N N . ALA B 1 23 ? 28.125 -8.906 -16.797 1 98.81 23 ALA B N 1
ATOM 3330 C CA . ALA B 1 23 ? 28.156 -9.242 -18.219 1 98.81 23 ALA B CA 1
ATOM 3331 C C . ALA B 1 23 ? 27.203 -10.391 -18.547 1 98.81 23 ALA B C 1
ATOM 3333 O O . ALA B 1 23 ? 27.141 -11.375 -17.797 1 98.81 23 ALA B O 1
ATOM 3334 N N . ILE B 1 24 ? 26.469 -10.234 -19.594 1 98.81 24 ILE B N 1
ATOM 3335 C CA . ILE B 1 24 ? 25.469 -11.211 -20 1 98.81 24 ILE B CA 1
ATOM 3336 C C . ILE B 1 24 ? 25.734 -11.664 -21.438 1 98.81 24 ILE B C 1
ATOM 3338 O O . ILE B 1 24 ? 26.062 -10.852 -22.297 1 98.81 24 ILE B O 1
ATOM 3342 N N . LYS B 1 25 ? 25.641 -12.914 -21.703 1 98.38 25 LYS B N 1
ATOM 3343 C CA . LYS B 1 25 ? 25.781 -13.516 -23.031 1 98.38 25 LYS B CA 1
ATOM 3344 C C . LYS B 1 25 ? 24.859 -14.719 -23.188 1 98.38 25 LYS B C 1
ATOM 3346 O O . LYS B 1 25 ? 24.766 -15.562 -22.297 1 98.38 25 LYS B O 1
ATOM 3351 N N . GLU B 1 26 ? 24.172 -14.727 -24.297 1 97.75 26 GLU B N 1
ATOM 3352 C CA . GLU B 1 26 ? 23.281 -15.844 -24.625 1 97.75 26 GLU B CA 1
ATOM 3353 C C . GLU B 1 26 ? 22.344 -16.172 -23.469 1 97.75 26 GLU B C 1
ATOM 3355 O O . GLU B 1 26 ? 22.234 -17.328 -23.078 1 97.75 26 GLU B O 1
ATOM 3360 N N . GLY B 1 27 ? 21.828 -15.133 -22.859 1 98.12 27 GLY B N 1
ATOM 3361 C CA . GLY B 1 27 ? 20.75 -15.266 -21.891 1 98.12 27 GLY B CA 1
ATOM 3362 C C . GLY B 1 27 ? 21.25 -15.531 -20.484 1 98.12 27 GLY B C 1
ATOM 3363 O O . GLY B 1 27 ? 20.469 -15.602 -19.531 1 98.12 27 GLY B O 1
ATOM 3364 N N . LYS B 1 28 ? 22.578 -15.578 -20.266 1 98.5 28 LYS B N 1
ATOM 3365 C CA . LYS B 1 28 ? 23.141 -15.945 -18.969 1 98.5 28 LYS B CA 1
ATOM 3366 C C . LYS B 1 28 ? 24.141 -14.898 -18.469 1 98.5 28 LYS B C 1
ATOM 3368 O O . LYS B 1 28 ? 24.75 -14.203 -19.281 1 98.5 28 LYS B O 1
ATOM 3373 N N . ILE B 1 29 ? 24.188 -14.789 -17.188 1 98.81 29 ILE B N 1
ATOM 3374 C CA . ILE B 1 29 ? 25.25 -13.984 -16.594 1 98.81 29 ILE B CA 1
ATOM 3375 C C . ILE B 1 29 ? 26.594 -14.711 -16.719 1 98.81 29 ILE B C 1
ATOM 3377 O O . ILE B 1 29 ? 26.75 -15.828 -16.219 1 98.81 29 ILE B O 1
ATOM 3381 N N . ILE B 1 30 ? 27.578 -14.109 -17.375 1 98.38 30 ILE B N 1
ATOM 3382 C CA . ILE B 1 30 ? 28.797 -14.844 -17.641 1 98.38 30 ILE B CA 1
ATOM 3383 C C . ILE B 1 30 ? 29.938 -14.305 -16.766 1 98.38 30 ILE B C 1
ATOM 3385 O O . ILE B 1 30 ? 30.969 -14.953 -16.609 1 98.38 30 ILE B O 1
ATOM 3389 N N . GLU B 1 31 ? 29.719 -13.094 -16.25 1 98.5 31 GLU B N 1
ATOM 3390 C CA . GLU B 1 31 ? 30.781 -12.508 -15.422 1 98.5 31 GLU B CA 1
ATOM 3391 C C . GLU B 1 31 ? 30.219 -11.406 -14.516 1 98.5 31 GLU B C 1
ATOM 3393 O O . GLU B 1 31 ? 29.312 -10.664 -14.922 1 98.5 31 GLU B O 1
ATOM 3398 N N . ILE B 1 32 ? 30.656 -11.328 -13.312 1 98.75 32 ILE B N 1
ATOM 3399 C CA . ILE B 1 32 ? 30.438 -10.25 -12.352 1 98.75 32 ILE B CA 1
ATOM 3400 C C . ILE B 1 32 ? 31.781 -9.812 -11.766 1 98.75 32 ILE B C 1
ATOM 3402 O O . ILE B 1 32 ? 32.5 -10.633 -11.195 1 98.75 32 ILE B O 1
ATOM 3406 N N . ALA B 1 33 ? 32.156 -8.664 -11.922 1 98.5 33 ALA B N 1
ATOM 3407 C CA . ALA B 1 33 ? 33.438 -8.141 -11.461 1 98.5 33 ALA B CA 1
ATOM 3408 C C . ALA B 1 33 ? 33.375 -6.625 -11.266 1 98.5 33 ALA B C 1
ATOM 3410 O O . ALA B 1 33 ? 32.469 -5.965 -11.781 1 98.5 33 ALA B O 1
ATOM 3411 N N . PRO B 1 34 ? 34.25 -6.113 -10.477 1 98.19 34 PRO B N 1
ATOM 3412 C CA . PRO B 1 34 ? 34.25 -4.668 -10.258 1 98.19 34 PRO B CA 1
ATOM 3413 C C . PRO B 1 34 ? 34.281 -3.873 -11.562 1 98.19 34 PRO B C 1
ATOM 3415 O O . PRO B 1 34 ? 33.625 -2.842 -11.688 1 98.19 34 PRO B O 1
ATOM 3418 N N . VAL B 1 35 ? 35.094 -4.344 -12.469 1 98 35 VAL B N 1
ATOM 3419 C CA . VAL B 1 35 ? 35.219 -3.715 -13.781 1 98 35 VAL B CA 1
ATOM 3420 C C . VAL B 1 35 ? 35.344 -4.789 -14.859 1 98 35 VAL B C 1
ATOM 3422 O O . VAL B 1 35 ? 36.188 -5.699 -14.742 1 98 35 VAL B O 1
ATOM 3425 N N . ILE B 1 36 ? 34.469 -4.758 -15.75 1 97.75 36 ILE B N 1
ATOM 3426 C CA . ILE B 1 36 ? 34.531 -5.652 -16.906 1 97.75 36 ILE B CA 1
ATOM 3427 C C . ILE B 1 36 ? 34.812 -4.84 -18.172 1 97.75 36 ILE B C 1
ATOM 3429 O O . ILE B 1 36 ? 34.094 -3.863 -18.453 1 97.75 36 ILE B O 1
ATOM 3433 N N . THR B 1 37 ? 35.812 -5.191 -18.859 1 94.56 37 THR B N 1
ATOM 3434 C CA . THR B 1 37 ? 36.188 -4.543 -20.109 1 94.56 37 THR B CA 1
ATOM 3435 C C . THR B 1 37 ? 35.812 -5.422 -21.297 1 94.56 37 THR B C 1
ATOM 3437 O O . THR B 1 37 ? 35.688 -6.641 -21.156 1 94.56 37 THR B O 1
ATOM 3440 N N . GLY B 1 38 ? 35.594 -4.875 -22.406 1 91.94 38 GLY B N 1
ATOM 3441 C CA . GLY B 1 38 ? 35.25 -5.621 -23.594 1 91.94 38 GLY B CA 1
ATOM 3442 C C . GLY B 1 38 ? 34.062 -5.035 -24.359 1 91.94 38 GLY B C 1
ATOM 3443 O O . GLY B 1 38 ? 33.469 -4.059 -23.906 1 91.94 38 GLY B O 1
ATOM 3444 N N . ASP B 1 39 ? 33.781 -5.676 -25.516 1 95.25 39 ASP B N 1
ATOM 3445 C CA . ASP B 1 39 ? 32.719 -5.18 -26.375 1 95.25 39 ASP B CA 1
ATOM 3446 C C . ASP B 1 39 ? 31.375 -5.816 -26.016 1 95.25 39 ASP B C 1
ATOM 3448 O O . ASP B 1 39 ? 31.312 -7.008 -25.719 1 95.25 39 ASP B O 1
ATOM 3452 N N . ALA B 1 40 ? 30.391 -5.102 -25.859 1 97.25 40 ALA B N 1
ATOM 3453 C CA . ALA B 1 40 ? 29.016 -5.543 -25.641 1 97.25 40 ALA B CA 1
ATOM 3454 C C . ALA B 1 40 ? 28.078 -4.914 -26.656 1 97.25 40 ALA B C 1
ATOM 3456 O O . ALA B 1 40 ? 28.266 -3.768 -27.062 1 97.25 40 ALA B O 1
ATOM 3457 N N . LYS B 1 41 ? 27.094 -5.637 -27.125 1 97.19 41 LYS B N 1
ATOM 3458 C CA . LYS B 1 41 ? 26.109 -5.113 -28.062 1 97.19 41 LYS B CA 1
ATOM 3459 C C . LYS B 1 41 ? 25.344 -3.945 -27.453 1 97.19 41 LYS B C 1
ATOM 3461 O O . LYS B 1 41 ? 24.984 -2.998 -28.156 1 97.19 41 LYS B O 1
ATOM 3466 N N . GLU B 1 42 ? 25.047 -3.977 -26.219 1 97.31 42 GLU B N 1
ATOM 3467 C CA . GLU B 1 42 ? 24.344 -2.939 -25.469 1 97.31 42 GLU B CA 1
ATOM 3468 C C . GLU B 1 42 ? 25 -2.709 -24.109 1 97.31 42 GLU B C 1
ATOM 3470 O O . GLU B 1 42 ? 25.469 -3.656 -23.469 1 97.31 42 GLU B O 1
ATOM 3475 N N . VAL B 1 43 ? 25.125 -1.457 -23.688 1 98.12 43 VAL B N 1
ATOM 3476 C CA . VAL B 1 43 ? 25.703 -1.1 -22.391 1 98.12 43 VAL B CA 1
ATOM 3477 C C . VAL B 1 43 ? 24.703 -0.263 -21.594 1 98.12 43 VAL B C 1
ATOM 3479 O O . VAL B 1 43 ? 24.125 0.688 -22.109 1 98.12 43 VAL B O 1
ATOM 3482 N N . ILE B 1 44 ? 24.422 -0.621 -20.375 1 98.62 44 ILE B N 1
ATOM 3483 C CA . ILE B 1 44 ? 23.594 0.14 -19.438 1 98.62 44 ILE B CA 1
ATOM 3484 C C . ILE B 1 44 ? 24.484 0.722 -18.344 1 98.62 44 ILE B C 1
ATOM 3486 O O . ILE B 1 44 ? 25.219 -0.008 -17.672 1 98.62 44 ILE B O 1
ATOM 3490 N N . GLU B 1 45 ? 24.516 2.006 -18.188 1 98.69 45 GLU B N 1
ATOM 3491 C CA . GLU B 1 45 ? 25.156 2.66 -17.047 1 98.69 45 GLU B CA 1
ATOM 3492 C C . GLU B 1 45 ? 24.219 2.701 -15.844 1 98.69 45 GLU B C 1
ATOM 3494 O O . GLU B 1 45 ? 23.281 3.49 -15.805 1 98.69 45 GLU B O 1
ATOM 3499 N N . ALA B 1 46 ? 24.516 1.896 -14.836 1 98.75 46 ALA B N 1
ATOM 3500 C CA . ALA B 1 46 ? 23.594 1.761 -13.711 1 98.75 46 ALA B CA 1
ATOM 3501 C C . ALA B 1 46 ? 23.781 2.889 -12.703 1 98.75 46 ALA B C 1
ATOM 3503 O O . ALA B 1 46 ? 22.891 3.174 -11.898 1 98.75 46 ALA B O 1
ATOM 3504 N N . ASP B 1 47 ? 24.984 3.516 -12.695 1 98.38 47 ASP B N 1
ATOM 3505 C CA . ASP B 1 47 ? 25.281 4.645 -11.82 1 98.38 47 ASP B CA 1
ATOM 3506 C C . ASP B 1 47 ? 25 4.285 -10.359 1 98.38 47 ASP B C 1
ATOM 3508 O O . ASP B 1 47 ? 24.375 5.059 -9.633 1 98.38 47 ASP B O 1
ATOM 3512 N N . GLY B 1 48 ? 25.375 3.072 -9.93 1 98.75 48 GLY B N 1
ATOM 3513 C CA . GLY B 1 48 ? 25.312 2.65 -8.539 1 98.75 48 GLY B CA 1
ATOM 3514 C C . GLY B 1 48 ? 23.938 2.186 -8.117 1 98.75 48 GLY B C 1
ATOM 3515 O O . GLY B 1 48 ? 23.672 1.998 -6.93 1 98.75 48 GLY B O 1
ATOM 3516 N N . ARG B 1 49 ? 23 1.994 -9.016 1 98.81 49 ARG B N 1
ATOM 3517 C CA . ARG B 1 49 ? 21.641 1.576 -8.703 1 98.81 49 ARG B CA 1
ATOM 3518 C C . ARG B 1 49 ? 21.578 0.08 -8.422 1 98.81 49 ARG B C 1
ATOM 3520 O O . ARG B 1 49 ? 22.484 -0.667 -8.789 1 98.81 49 ARG B O 1
ATOM 3527 N N . VAL B 1 50 ? 20.562 -0.296 -7.742 1 98.94 50 VAL B N 1
ATOM 3528 C CA . VAL B 1 50 ? 20.406 -1.656 -7.238 1 98.94 50 VAL B CA 1
ATOM 3529 C C . VAL B 1 50 ? 19.938 -2.576 -8.359 1 98.94 50 VAL B C 1
ATOM 3531 O O . VAL B 1 50 ? 18.984 -2.262 -9.07 1 98.94 50 VAL B O 1
ATOM 3534 N N . LEU B 1 51 ? 20.625 -3.658 -8.586 1 98.94 51 LEU B N 1
ATOM 3535 C CA . LEU B 1 51 ? 20.234 -4.73 -9.492 1 98.94 51 LEU B CA 1
ATOM 3536 C C . LEU B 1 51 ? 19.781 -5.961 -8.719 1 98.94 51 LEU B C 1
ATOM 3538 O O . LEU B 1 51 ? 20.484 -6.449 -7.84 1 98.94 51 LEU B O 1
ATOM 3542 N N . ILE B 1 52 ? 18.594 -6.41 -8.945 1 98.94 52 ILE B N 1
ATOM 3543 C CA . ILE B 1 52 ? 18.062 -7.594 -8.273 1 98.94 52 ILE B CA 1
ATOM 3544 C C . ILE B 1 52 ? 17.594 -8.602 -9.312 1 98.94 52 ILE B C 1
ATOM 3546 O O . ILE B 1 52 ? 17.453 -8.273 -10.492 1 98.94 52 ILE B O 1
ATOM 3550 N N . PRO B 1 53 ? 17.453 -9.945 -8.914 1 98.88 53 PRO B N 1
ATOM 3551 C CA . PRO B 1 53 ? 16.734 -10.852 -9.82 1 98.88 53 PRO B CA 1
ATOM 3552 C C . PRO B 1 53 ? 15.305 -10.398 -10.094 1 98.88 53 PRO B C 1
ATOM 3554 O O . PRO B 1 53 ? 14.727 -9.641 -9.312 1 98.88 53 PRO B O 1
ATOM 3557 N N . GLY B 1 54 ? 14.773 -10.758 -11.258 1 98.88 54 GLY B N 1
ATOM 3558 C CA . GLY B 1 54 ? 13.398 -10.406 -11.586 1 98.88 54 GLY B CA 1
ATOM 3559 C C . GLY B 1 54 ? 12.406 -10.812 -10.508 1 98.88 54 GLY B C 1
ATOM 3560 O O . GLY B 1 54 ? 12.562 -11.859 -9.883 1 98.88 54 GLY B O 1
ATOM 3561 N N . PHE B 1 55 ? 11.391 -9.961 -10.258 1 98.94 55 PHE B N 1
ATOM 3562 C CA . PHE B 1 55 ? 10.352 -10.297 -9.297 1 98.94 55 PHE B CA 1
ATOM 3563 C C . PHE B 1 55 ? 9.586 -11.539 -9.742 1 98.94 55 PHE B C 1
ATOM 3565 O O . PHE B 1 55 ? 9.484 -11.812 -10.938 1 98.94 55 PHE B O 1
ATOM 3572 N N . VAL B 1 56 ? 9.117 -12.312 -8.789 1 98.94 56 VAL B N 1
ATOM 3573 C CA . VAL B 1 56 ? 8.344 -13.516 -9.047 1 98.94 56 VAL B CA 1
ATOM 3574 C C . VAL B 1 56 ? 6.938 -13.359 -8.477 1 98.94 56 VAL B C 1
ATOM 3576 O O . VAL B 1 56 ? 6.77 -13.203 -7.262 1 98.94 56 VAL B O 1
ATOM 3579 N N . GLU B 1 57 ? 5.918 -13.281 -9.344 1 98.88 57 GLU B N 1
ATOM 3580 C CA . GLU B 1 57 ? 4.508 -13.297 -8.969 1 98.88 57 GLU B CA 1
ATOM 3581 C C . GLU B 1 57 ? 3.992 -14.734 -8.836 1 98.88 57 GLU B C 1
ATOM 3583 O O . GLU B 1 57 ? 3.605 -15.352 -9.828 1 98.88 57 GLU B O 1
ATOM 3588 N N . SER B 1 58 ? 3.871 -15.18 -7.598 1 98.88 58 SER B N 1
ATOM 3589 C CA . SER B 1 58 ? 3.738 -16.609 -7.391 1 98.88 58 SER B CA 1
ATOM 3590 C C . SER B 1 58 ? 2.273 -17.031 -7.293 1 98.88 58 SER B C 1
ATOM 3592 O O . SER B 1 58 ? 1.958 -18.219 -7.25 1 98.88 58 SER B O 1
ATOM 3594 N N . HIS B 1 59 ? 1.339 -16.125 -7.305 1 98.94 59 HIS B N 1
ATOM 3595 C CA . HIS B 1 59 ? -0.076 -16.453 -7.176 1 98.94 59 HIS B CA 1
ATOM 3596 C C . HIS B 1 59 ? -0.953 -15.336 -7.75 1 98.94 59 HIS B C 1
ATOM 3598 O O . HIS B 1 59 ? -1.046 -14.258 -7.172 1 98.94 59 HIS B O 1
ATOM 3604 N N . LEU B 1 60 ? -1.585 -15.602 -8.836 1 98.75 60 LEU B N 1
ATOM 3605 C CA . LEU B 1 60 ? -2.438 -14.617 -9.5 1 98.75 60 LEU B CA 1
ATOM 3606 C C . LEU B 1 60 ? -3.574 -15.305 -10.25 1 98.75 60 LEU B C 1
ATOM 3608 O O . LEU B 1 60 ? -3.514 -16.5 -10.516 1 98.75 60 LEU B O 1
ATOM 3612 N N . HIS B 1 61 ? -4.641 -14.633 -10.5 1 98.19 61 HIS B N 1
ATOM 3613 C CA . HIS B 1 61 ? -5.746 -15.078 -11.344 1 98.19 61 HIS B CA 1
ATOM 3614 C C . HIS B 1 61 ? -5.91 -14.172 -12.562 1 98.19 61 HIS B C 1
ATOM 3616 O O . HIS B 1 61 ? -6.746 -13.266 -12.562 1 98.19 61 HIS B O 1
ATOM 3622 N N . LEU B 1 62 ? -5.25 -14.469 -13.633 1 97.75 62 LEU B N 1
ATOM 3623 C CA . LEU B 1 62 ? -5.227 -13.625 -14.82 1 97.75 62 LEU B CA 1
ATOM 3624 C C . LEU B 1 62 ? -6.57 -13.664 -15.539 1 97.75 62 LEU B C 1
ATOM 3626 O O . LEU B 1 62 ? -7.012 -12.664 -16.109 1 97.75 62 LEU B O 1
ATOM 3630 N N . ASP B 1 63 ? -7.246 -14.805 -15.547 1 95.62 63 ASP B N 1
ATOM 3631 C CA . ASP B 1 63 ? -8.438 -15 -16.359 1 95.62 63 ASP B CA 1
ATOM 3632 C C . ASP B 1 63 ? -9.617 -14.203 -15.812 1 95.62 63 ASP B C 1
ATOM 3634 O O . ASP B 1 63 ? -10.609 -13.992 -16.516 1 95.62 63 ASP B O 1
ATOM 3638 N N . LYS B 1 64 ? -9.523 -13.742 -14.555 1 94.56 64 LYS B N 1
ATOM 3639 C CA . LYS B 1 64 ? -10.617 -12.93 -14.031 1 94.56 64 LYS B CA 1
ATOM 3640 C C . LYS B 1 64 ? -10.125 -11.547 -13.609 1 94.56 64 LYS B C 1
ATOM 3642 O O . LYS B 1 64 ? -10.75 -10.883 -12.789 1 94.56 64 LYS B O 1
ATOM 3647 N N . ALA B 1 65 ? -9.008 -11.133 -14.141 1 96.81 65 ALA B N 1
ATOM 3648 C CA . ALA B 1 65 ? -8.453 -9.812 -13.852 1 96.81 65 ALA B CA 1
ATOM 3649 C C . ALA B 1 65 ? -9.273 -8.711 -14.523 1 96.81 65 ALA B C 1
ATOM 3651 O O . ALA B 1 65 ? -9.828 -8.922 -15.609 1 96.81 65 ALA B O 1
ATOM 3652 N N . LEU B 1 66 ? -9.438 -7.547 -13.922 1 96 66 LEU B N 1
ATOM 3653 C CA . LEU B 1 66 ? -9.914 -6.285 -14.484 1 96 66 LEU B CA 1
ATOM 3654 C C . LEU B 1 66 ? -11.383 -6.395 -14.875 1 96 66 LEU B C 1
ATOM 3656 O O . LEU B 1 66 ? -11.789 -5.895 -15.93 1 96 66 LEU B O 1
ATOM 3660 N N . ILE B 1 67 ? -12.211 -7.125 -14.016 1 93.12 67 ILE B N 1
ATOM 3661 C CA . ILE B 1 67 ? -13.633 -7.242 -14.328 1 93.12 67 ILE B CA 1
ATOM 3662 C C . ILE B 1 67 ? -14.445 -6.441 -13.312 1 93.12 67 ILE B C 1
ATOM 3664 O O . ILE B 1 67 ? -15.68 -6.516 -13.297 1 93.12 67 ILE B O 1
ATOM 3668 N N . ALA B 1 68 ? -13.781 -5.684 -12.438 1 87.81 68 ALA B N 1
ATOM 3669 C CA . ALA B 1 68 ? -14.445 -5.008 -11.328 1 87.81 68 ALA B CA 1
ATOM 3670 C C . ALA B 1 68 ? -15.516 -4.043 -11.828 1 87.81 68 ALA B C 1
ATOM 3672 O O . ALA B 1 68 ? -16.562 -3.879 -11.195 1 87.81 68 ALA B O 1
ATOM 3673 N N . ASP B 1 69 ? -15.289 -3.447 -12.945 1 83.69 69 ASP B N 1
ATOM 3674 C CA . ASP B 1 69 ? -16.188 -2.422 -13.461 1 83.69 69 ASP B CA 1
ATOM 3675 C C . ASP B 1 69 ? -17.453 -3.049 -14.047 1 83.69 69 ASP B C 1
ATOM 3677 O O . ASP B 1 69 ? -18.453 -2.355 -14.281 1 83.69 69 ASP B O 1
ATOM 3681 N N . ARG B 1 70 ? -17.5 -4.348 -14.312 1 88.19 70 ARG B N 1
ATOM 3682 C CA . ARG B 1 70 ? -18.656 -5.016 -14.914 1 88.19 70 ARG B CA 1
ATOM 3683 C C . ARG B 1 70 ? -19.75 -5.258 -13.883 1 88.19 70 ARG B C 1
ATOM 3685 O O . ARG B 1 70 ? -20.922 -5.051 -14.156 1 88.19 70 ARG B O 1
ATOM 3692 N N . LYS B 1 71 ? -19.375 -5.699 -12.734 1 88.06 71 LYS B N 1
ATOM 3693 C CA . LYS B 1 71 ? -20.266 -5.906 -11.586 1 88.06 71 LYS B CA 1
ATOM 3694 C C . LYS B 1 71 ? -19.484 -5.855 -10.281 1 88.06 71 LYS B C 1
ATOM 3696 O O . LYS B 1 71 ? -18.844 -6.836 -9.898 1 88.06 71 LYS B O 1
ATOM 3701 N N . PRO B 1 72 ? -19.609 -4.73 -9.609 1 86.44 72 PRO B N 1
ATOM 3702 C CA . PRO B 1 72 ? -18.766 -4.562 -8.43 1 86.44 72 PRO B CA 1
ATOM 3703 C C . PRO B 1 72 ? -19.281 -5.324 -7.211 1 86.44 72 PRO B C 1
ATOM 3705 O O . PRO B 1 72 ? -20.484 -5.602 -7.117 1 86.44 72 PRO B O 1
ATOM 3708 N N . ASN B 1 73 ? -18.391 -5.809 -6.355 1 89.44 73 ASN B N 1
ATOM 3709 C CA . ASN B 1 73 ? -18.703 -6.27 -5.008 1 89.44 73 ASN B CA 1
ATOM 3710 C C . ASN B 1 73 ? -19.047 -5.105 -4.082 1 89.44 73 ASN B C 1
ATOM 3712 O O . ASN B 1 73 ? -18.156 -4.371 -3.641 1 89.44 73 ASN B O 1
ATOM 3716 N N . LYS B 1 74 ? -20.328 -4.934 -3.779 1 88.12 74 LYS B N 1
ATOM 3717 C CA . LYS B 1 74 ? -20.781 -3.771 -3.023 1 88.12 74 LYS B CA 1
ATOM 3718 C C . LYS B 1 74 ? -20.438 -3.902 -1.544 1 88.12 74 LYS B C 1
ATOM 3720 O O . LYS B 1 74 ? -19.984 -2.939 -0.919 1 88.12 74 LYS B O 1
ATOM 3725 N N . SER B 1 75 ? -20.531 -5.117 -1.039 1 85.38 75 SER B N 1
ATOM 3726 C CA . SER B 1 75 ? -20.344 -5.332 0.391 1 85.38 75 SER B CA 1
ATOM 3727 C C . SER B 1 75 ? -18.859 -5.539 0.723 1 85.38 75 SER B C 1
ATOM 3729 O O . SER B 1 75 ? -18.438 -5.336 1.863 1 85.38 75 SER B O 1
ATOM 3731 N N . GLY B 1 76 ? -18.125 -6.062 -0.235 1 86.19 76 GLY B N 1
ATOM 3732 C CA . GLY B 1 76 ? -16.734 -6.391 -0.001 1 86.19 76 GLY B CA 1
ATOM 3733 C C . GLY B 1 76 ? -16.547 -7.742 0.665 1 86.19 76 GLY B C 1
ATOM 3734 O O . GLY B 1 76 ? -15.438 -8.07 1.106 1 86.19 76 GLY B O 1
ATOM 3735 N N . THR B 1 77 ? -17.594 -8.555 0.699 1 88.38 77 THR B N 1
ATOM 3736 C CA . THR B 1 77 ? -17.5 -9.852 1.361 1 88.38 77 THR B CA 1
ATOM 3737 C C . THR B 1 77 ? -17.047 -10.922 0.378 1 88.38 77 THR B C 1
ATOM 3739 O O . THR B 1 77 ? -17.188 -10.766 -0.835 1 88.38 77 THR B O 1
ATOM 3742 N N . LEU B 1 78 ? -16.469 -11.984 0.941 1 87.44 78 LEU B N 1
ATOM 3743 C CA . LEU B 1 78 ? -16.062 -13.133 0.14 1 87.44 78 LEU B CA 1
ATOM 3744 C C . LEU B 1 78 ? -17.266 -13.773 -0.541 1 87.44 78 LEU B C 1
ATOM 3746 O O . LEU B 1 78 ? -17.219 -14.102 -1.728 1 87.44 78 LEU B O 1
ATOM 3750 N N . LYS B 1 79 ? -18.312 -13.922 0.185 1 86.5 79 LYS B N 1
ATOM 3751 C CA . LYS B 1 79 ? -19.516 -14.531 -0.355 1 86.5 79 LYS B CA 1
ATOM 3752 C C . LYS B 1 79 ? -20.016 -13.781 -1.583 1 86.5 79 LYS B C 1
ATOM 3754 O O . LYS B 1 79 ? -20.297 -14.383 -2.619 1 86.5 79 LYS B O 1
ATOM 3759 N N . GLU B 1 80 ? -20.094 -12.492 -1.451 1 89.69 80 GLU B N 1
ATOM 3760 C CA . GLU B 1 80 ? -20.562 -11.703 -2.582 1 89.69 80 GLU B CA 1
ATOM 3761 C C . GLU B 1 80 ? -19.578 -11.742 -3.74 1 89.69 80 GLU B C 1
ATOM 3763 O O . GLU B 1 80 ? -19.969 -11.727 -4.906 1 89.69 80 GLU B O 1
ATOM 3768 N N . ALA B 1 81 ? -18.266 -11.727 -3.467 1 89.31 81 ALA B N 1
ATOM 3769 C CA . ALA B 1 81 ? -17.25 -11.836 -4.512 1 89.31 81 ALA B CA 1
ATOM 3770 C C . ALA B 1 81 ? -17.453 -13.102 -5.344 1 89.31 81 ALA B C 1
ATOM 3772 O O . ALA B 1 81 ? -17.406 -13.055 -6.574 1 89.31 81 ALA B O 1
ATOM 3773 N N . ILE B 1 82 ? -17.719 -14.195 -4.695 1 83.88 82 ILE B N 1
ATOM 3774 C CA . ILE B 1 82 ? -17.922 -15.477 -5.359 1 83.88 82 ILE B CA 1
ATOM 3775 C C . ILE B 1 82 ? -19.203 -15.414 -6.207 1 83.88 82 ILE B C 1
ATOM 3777 O O . ILE B 1 82 ? -19.188 -15.812 -7.375 1 83.88 82 ILE B O 1
ATOM 3781 N N . GLU B 1 83 ? -20.234 -14.797 -5.668 1 86.5 83 GLU B N 1
ATOM 3782 C CA . GLU B 1 83 ? -21.516 -14.703 -6.352 1 86.5 83 GLU B CA 1
ATOM 3783 C C . GLU B 1 83 ? -21.422 -13.812 -7.59 1 86.5 83 GLU B C 1
ATOM 3785 O O . GLU B 1 83 ? -21.906 -14.18 -8.664 1 86.5 83 GLU B O 1
ATOM 3790 N N . VAL B 1 84 ? -20.797 -12.695 -7.391 1 88.88 84 VAL B N 1
ATOM 3791 C CA . VAL B 1 84 ? -20.641 -11.734 -8.477 1 88.88 84 VAL B CA 1
ATOM 3792 C C . VAL B 1 84 ? -19.812 -12.344 -9.602 1 88.88 84 VAL B C 1
ATOM 3794 O O . VAL B 1 84 ? -20.172 -12.227 -10.781 1 88.88 84 VAL B O 1
ATOM 3797 N N . THR B 1 85 ? -18.781 -13.016 -9.297 1 87.12 85 THR B N 1
ATOM 3798 C CA . THR B 1 85 ? -17.906 -13.625 -10.289 1 87.12 85 THR B CA 1
ATOM 3799 C C . THR B 1 85 ? -18.625 -14.766 -11.008 1 87.12 85 THR B C 1
ATOM 3801 O O . THR B 1 85 ? -18.531 -14.891 -12.234 1 87.12 85 THR B O 1
ATOM 3804 N N . ALA B 1 86 ? -19.359 -15.547 -10.281 1 83.12 86 ALA B N 1
ATOM 3805 C CA . ALA B 1 86 ? -20.125 -16.656 -10.859 1 83.12 86 ALA B CA 1
ATOM 3806 C C . ALA B 1 86 ? -21.156 -16.141 -11.867 1 83.12 86 ALA B C 1
ATOM 3808 O O . ALA B 1 86 ? -21.391 -16.766 -12.898 1 83.12 86 ALA B O 1
ATOM 3809 N N . GLU B 1 87 ? -21.703 -15.031 -11.539 1 85.88 87 GLU B N 1
ATOM 3810 C CA . GLU B 1 87 ? -22.703 -14.438 -12.406 1 85.88 87 GLU B CA 1
ATOM 3811 C C . GLU B 1 87 ? -22.094 -13.906 -13.695 1 85.88 87 GLU B C 1
ATOM 3813 O O . GLU B 1 87 ? -22.719 -13.953 -14.758 1 85.88 87 GLU B O 1
ATOM 3818 N N . LEU B 1 88 ? -20.844 -13.477 -13.586 1 88.5 88 LEU B N 1
ATOM 3819 C CA . LEU B 1 88 ? -20.188 -12.852 -14.734 1 88.5 88 LEU B CA 1
ATOM 3820 C C . LEU B 1 88 ? -19.578 -13.898 -15.656 1 88.5 88 LEU B C 1
ATOM 3822 O O . LEU B 1 88 ? -19.469 -13.672 -16.875 1 88.5 88 LEU B O 1
ATOM 3826 N N . LYS B 1 89 ? -19.25 -15.016 -15.172 1 86.12 89 LYS B N 1
ATOM 3827 C CA . LYS B 1 89 ? -18.438 -16.016 -15.859 1 86.12 89 LYS B CA 1
ATOM 3828 C C . LYS B 1 89 ? -19.094 -16.438 -17.172 1 86.12 89 LYS B C 1
ATOM 3830 O O . LYS B 1 89 ? -18.422 -16.516 -18.203 1 86.12 89 LYS B O 1
ATOM 3835 N N . PRO B 1 90 ? -20.422 -16.609 -17.141 1 82.38 90 PRO B N 1
ATOM 3836 C CA . PRO B 1 90 ? -21.062 -17.047 -18.391 1 82.38 90 PRO B CA 1
ATOM 3837 C C . PRO B 1 90 ? -20.969 -16 -19.484 1 82.38 90 PRO B C 1
ATOM 3839 O O . PRO B 1 90 ? -21.188 -16.328 -20.672 1 82.38 90 PRO B O 1
ATOM 3842 N N . THR B 1 91 ? -20.625 -14.883 -19.141 1 85.94 91 THR B N 1
ATOM 3843 C CA . THR B 1 91 ? -20.594 -13.797 -20.109 1 85.94 91 THR B CA 1
ATOM 3844 C C . THR B 1 91 ? -19.172 -13.609 -20.672 1 85.94 91 THR B C 1
ATOM 3846 O O . THR B 1 91 ? -18.969 -12.844 -21.609 1 85.94 91 THR B O 1
ATOM 3849 N N . PHE B 1 92 ? -18.234 -14.375 -20.141 1 89.31 92 PHE B N 1
ATOM 3850 C CA . PHE B 1 92 ? -16.844 -14.219 -20.578 1 89.31 92 PHE B CA 1
ATOM 3851 C C . PHE B 1 92 ? -16.641 -14.867 -21.938 1 89.31 92 PHE B C 1
ATOM 3853 O O . PHE B 1 92 ? -16.969 -16.031 -22.141 1 89.31 92 PHE B O 1
ATOM 3860 N N . THR B 1 93 ? -16.203 -14.07 -22.875 1 92.44 93 THR B N 1
ATOM 3861 C CA . THR B 1 93 ? -15.742 -14.617 -24.156 1 92.44 93 THR B CA 1
ATOM 3862 C C . THR B 1 93 ? -14.227 -14.766 -24.172 1 92.44 93 THR B C 1
ATOM 3864 O O . THR B 1 93 ? -13.531 -14.164 -23.344 1 92.44 93 THR B O 1
ATOM 3867 N N . GLU B 1 94 ? -13.797 -15.641 -25.047 1 95.12 94 GLU B N 1
ATOM 3868 C CA . GLU B 1 94 ? -12.352 -15.797 -25.203 1 95.12 94 GLU B CA 1
ATOM 3869 C C . GLU B 1 94 ? -11.672 -14.453 -25.438 1 95.12 94 GLU B C 1
ATOM 3871 O O . GLU B 1 94 ? -10.617 -14.172 -24.875 1 95.12 94 GLU B O 1
ATOM 3876 N N . GLU B 1 95 ? -12.281 -13.656 -26.266 1 96.62 95 GLU B N 1
ATOM 3877 C CA . GLU B 1 95 ? -11.719 -12.352 -26.609 1 96.62 95 GLU B CA 1
ATOM 3878 C C . GLU B 1 95 ? -11.656 -11.438 -25.391 1 96.62 95 GLU B C 1
ATOM 3880 O O . GLU B 1 95 ? -10.664 -10.734 -25.188 1 96.62 95 GLU B O 1
ATOM 3885 N N . ASP B 1 96 ? -12.688 -11.461 -24.688 1 95.31 96 ASP B N 1
ATOM 3886 C CA . ASP B 1 96 ? -12.758 -10.641 -23.484 1 95.31 96 ASP B CA 1
ATOM 3887 C C . ASP B 1 96 ? -11.688 -11.047 -22.484 1 95.31 96 ASP B C 1
ATOM 3889 O O . ASP B 1 96 ? -10.969 -10.195 -21.953 1 95.31 96 ASP B O 1
ATOM 3893 N N . ILE B 1 97 ? -11.594 -12.305 -22.203 1 96.69 97 ILE B N 1
ATOM 3894 C CA . ILE B 1 97 ? -10.594 -12.82 -21.281 1 96.69 97 ILE B CA 1
ATOM 3895 C C . ILE B 1 97 ? -9.195 -12.484 -21.797 1 96.69 97 ILE B C 1
ATOM 3897 O O . ILE B 1 97 ? -8.344 -12.023 -21.031 1 96.69 97 ILE B O 1
ATOM 3901 N N . TYR B 1 98 ? -9.023 -12.695 -23.094 1 98.12 98 TYR B N 1
ATOM 3902 C CA . TYR B 1 98 ? -7.723 -12.438 -23.703 1 98.12 98 TYR B CA 1
ATOM 3903 C C . TYR B 1 98 ? -7.297 -10.992 -23.5 1 98.12 98 TYR B C 1
ATOM 3905 O O . TYR B 1 98 ? -6.176 -10.719 -23.078 1 98.12 98 TYR B O 1
ATOM 3913 N N . ASP B 1 99 ? -8.195 -10.07 -23.75 1 97.75 99 ASP B N 1
ATOM 3914 C CA . ASP B 1 99 ? -7.891 -8.641 -23.688 1 97.75 99 ASP B CA 1
ATOM 3915 C C . ASP B 1 99 ? -7.547 -8.227 -22.25 1 97.75 99 ASP B C 1
ATOM 3917 O O . ASP B 1 99 ? -6.555 -7.531 -22.016 1 97.75 99 ASP B O 1
ATOM 3921 N N . ARG B 1 100 ? -8.328 -8.633 -21.312 1 97.31 100 ARG B N 1
ATOM 3922 C CA . ARG B 1 100 ? -8.125 -8.258 -19.906 1 97.31 100 ARG B CA 1
ATOM 3923 C C . ARG B 1 100 ? -6.875 -8.914 -19.344 1 97.31 100 ARG B C 1
ATOM 3925 O O . ARG B 1 100 ? -6.074 -8.266 -18.672 1 97.31 100 ARG B O 1
ATOM 3932 N N . ALA B 1 101 ? -6.715 -10.188 -19.625 1 98.44 101 ALA B N 1
ATOM 3933 C CA . ALA B 1 101 ? -5.562 -10.93 -19.125 1 98.44 101 ALA B CA 1
ATOM 3934 C C . ALA B 1 101 ? -4.266 -10.383 -19.719 1 98.44 101 ALA B C 1
ATOM 3936 O O . ALA B 1 101 ? -3.248 -10.297 -19.016 1 98.44 101 ALA B O 1
ATOM 3937 N N . LYS B 1 102 ? -4.336 -10.062 -20.984 1 98.5 102 LYS B N 1
ATOM 3938 C CA . LYS B 1 102 ? -3.186 -9.461 -21.656 1 98.5 102 LYS B CA 1
ATOM 3939 C C . LYS B 1 102 ? -2.787 -8.148 -20.984 1 98.5 102 LYS B C 1
ATOM 3941 O O . LYS B 1 102 ? -1.608 -7.918 -20.703 1 98.5 102 LYS B O 1
ATOM 3946 N N . ARG B 1 103 ? -3.73 -7.309 -20.75 1 98 103 ARG B N 1
ATOM 3947 C CA . ARG B 1 103 ? -3.465 -6.035 -20.094 1 98 103 ARG B CA 1
ATOM 3948 C C . ARG B 1 103 ? -2.863 -6.25 -18.703 1 98 103 ARG B C 1
ATOM 3950 O O . ARG B 1 103 ? -1.888 -5.594 -18.328 1 98 103 ARG B O 1
ATOM 3957 N N . ALA B 1 104 ? -3.43 -7.172 -17.922 1 98.38 104 ALA B N 1
ATOM 3958 C CA . ALA B 1 104 ? -2.91 -7.484 -16.594 1 98.38 104 ALA B CA 1
ATOM 3959 C C . ALA B 1 104 ? -1.49 -8.031 -16.672 1 98.38 104 ALA B C 1
ATOM 3961 O O . ALA B 1 104 ? -0.636 -7.688 -15.852 1 98.38 104 ALA B O 1
ATOM 3962 N N . LEU B 1 105 ? -1.272 -8.898 -17.625 1 98.56 105 LEU B N 1
ATOM 3963 C CA . LEU B 1 105 ? 0.045 -9.484 -17.844 1 98.56 105 LEU B CA 1
ATOM 3964 C C . LEU B 1 105 ? 1.08 -8.406 -18.125 1 98.56 105 LEU B C 1
ATOM 3966 O O . LEU B 1 105 ? 2.184 -8.438 -17.578 1 98.56 105 LEU B O 1
ATOM 3970 N N . GLU B 1 106 ? 0.748 -7.457 -18.922 1 98.5 106 GLU B N 1
ATOM 3971 C CA . GLU B 1 106 ? 1.662 -6.375 -19.266 1 98.5 106 GLU B CA 1
ATOM 3972 C C . GLU B 1 106 ? 1.9 -5.445 -18.078 1 98.5 106 GLU B C 1
ATOM 3974 O O . GLU B 1 106 ? 2.992 -4.895 -17.938 1 98.5 106 GLU B O 1
ATOM 3979 N N . MET B 1 107 ? 0.883 -5.285 -17.219 1 98.31 107 MET B N 1
ATOM 3980 C CA . MET B 1 107 ? 1.073 -4.559 -15.977 1 98.31 107 MET B CA 1
ATOM 3981 C C . MET B 1 107 ? 2.166 -5.207 -15.133 1 98.31 107 MET B C 1
ATOM 3983 O O . MET B 1 107 ? 2.994 -4.508 -14.539 1 98.31 107 MET B O 1
ATOM 3987 N N . LEU B 1 108 ? 2.17 -6.535 -15.07 1 98.81 108 LEU B N 1
ATOM 3988 C CA . LEU B 1 108 ? 3.178 -7.266 -14.312 1 98.81 108 LEU B CA 1
ATOM 3989 C C . LEU B 1 108 ? 4.562 -7.062 -14.914 1 98.81 108 LEU B C 1
ATOM 3991 O O . LEU B 1 108 ? 5.523 -6.781 -14.195 1 98.81 108 LEU B O 1
ATOM 3995 N N . ILE B 1 109 ? 4.633 -7.191 -16.234 1 98.81 109 ILE B N 1
ATOM 3996 C CA . ILE B 1 109 ? 5.898 -7.184 -16.953 1 98.81 109 ILE B CA 1
ATOM 3997 C C . ILE B 1 109 ? 6.582 -5.828 -16.781 1 98.81 109 ILE B C 1
ATOM 3999 O O . ILE B 1 109 ? 7.77 -5.762 -16.453 1 98.81 109 ILE B O 1
ATOM 4003 N N . VAL B 1 110 ? 5.871 -4.727 -16.891 1 98.62 110 VAL B N 1
ATOM 4004 C CA . VAL B 1 110 ? 6.477 -3.4 -16.828 1 98.62 110 VAL B CA 1
ATOM 4005 C C . VAL B 1 110 ? 6.938 -3.111 -15.398 1 98.62 110 VAL B C 1
ATOM 4007 O O . VAL B 1 110 ? 7.801 -2.258 -15.18 1 98.62 110 VAL B O 1
ATOM 4010 N N . HIS B 1 111 ? 6.371 -3.881 -14.43 1 98.69 111 HIS B N 1
ATOM 4011 C CA . HIS B 1 111 ? 6.742 -3.67 -13.039 1 98.69 111 HIS B CA 1
ATOM 4012 C C . HIS B 1 111 ? 7.809 -4.668 -12.594 1 98.69 111 HIS B C 1
ATOM 4014 O O . HIS B 1 111 ? 8.102 -4.777 -11.398 1 98.69 111 HIS B O 1
ATOM 4020 N N . GLY B 1 112 ? 8.391 -5.395 -13.469 1 98.88 112 GLY B N 1
ATOM 4021 C CA . GLY B 1 112 ? 9.633 -6.105 -13.195 1 98.88 112 GLY B CA 1
ATOM 4022 C C . GLY B 1 112 ? 9.422 -7.586 -12.938 1 98.88 112 GLY B C 1
ATOM 4023 O O . GLY B 1 112 ? 10.367 -8.305 -12.602 1 98.88 112 GLY B O 1
ATOM 4024 N N . THR B 1 113 ? 8.148 -8.078 -13.094 1 98.94 113 THR B N 1
ATOM 4025 C CA . THR B 1 113 ? 7.898 -9.5 -12.93 1 98.94 113 THR B CA 1
ATOM 4026 C C . THR B 1 113 ? 8.445 -10.289 -14.117 1 98.94 113 THR B C 1
ATOM 4028 O O . THR B 1 113 ? 8.133 -9.984 -15.266 1 98.94 113 THR B O 1
ATOM 4031 N N . THR B 1 114 ? 9.273 -11.281 -13.82 1 98.88 114 THR B N 1
ATOM 4032 C CA . THR B 1 114 ? 9.852 -12.078 -14.891 1 98.88 114 THR B CA 1
ATOM 4033 C C . THR B 1 114 ? 9.352 -13.516 -14.828 1 98.88 114 THR B C 1
ATOM 4035 O O . THR B 1 114 ? 9.57 -14.297 -15.758 1 98.88 114 THR B O 1
ATOM 4038 N N . ALA B 1 115 ? 8.695 -13.891 -13.789 1 98.94 115 ALA B N 1
ATOM 4039 C CA . ALA B 1 115 ? 8.047 -15.195 -13.648 1 98.94 115 ALA B CA 1
ATOM 4040 C C . ALA B 1 115 ? 6.703 -15.07 -12.945 1 98.94 115 ALA B C 1
ATOM 4042 O O . ALA B 1 115 ? 6.555 -14.281 -12.016 1 98.94 115 ALA B O 1
ATOM 4043 N N . LEU B 1 116 ? 5.734 -15.82 -13.445 1 98.88 116 LEU B N 1
ATOM 4044 C CA . LEU B 1 116 ? 4.363 -15.758 -12.961 1 98.88 116 LEU B CA 1
ATOM 4045 C C . LEU B 1 116 ? 3.775 -17.156 -12.797 1 98.88 116 LEU B C 1
ATOM 4047 O O . LEU B 1 116 ? 3.945 -18.016 -13.664 1 98.88 116 LEU B O 1
ATOM 4051 N N . ARG B 1 117 ? 3.191 -17.484 -11.664 1 98.94 117 ARG B N 1
ATOM 4052 C CA . ARG B 1 117 ? 2.248 -18.594 -11.539 1 98.94 117 ARG B CA 1
ATOM 4053 C C . ARG B 1 117 ? 0.812 -18.094 -11.461 1 98.94 117 ARG B C 1
ATOM 4055 O O . ARG B 1 117 ? 0.472 -17.312 -10.562 1 98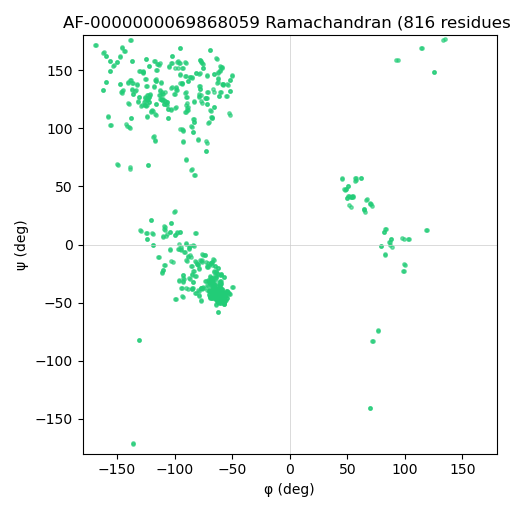.94 117 ARG B O 1
ATOM 4062 N N . THR B 1 118 ? 0.031 -18.422 -12.414 1 98.88 118 THR B N 1
ATOM 4063 C CA . THR B 1 118 ? -1.361 -17.984 -12.469 1 98.88 118 THR B CA 1
ATOM 4064 C C . THR B 1 118 ? -2.303 -19.188 -12.383 1 98.88 118 THR B C 1
ATOM 4066 O O . THR B 1 118 ? -1.997 -20.266 -12.906 1 98.88 118 THR B O 1
ATOM 4069 N N . HIS B 1 119 ? -3.387 -19 -11.664 1 98.75 119 HIS B N 1
ATOM 4070 C CA . HIS B 1 119 ? -4.469 -19.984 -11.586 1 98.75 119 HIS B CA 1
ATOM 4071 C C . HIS B 1 119 ? -5.512 -19.734 -12.672 1 98.75 119 HIS B C 1
ATOM 4073 O O . HIS B 1 119 ? -6.07 -18.641 -12.758 1 98.75 119 HIS B O 1
ATOM 4079 N N . ALA B 1 120 ? -5.703 -20.672 -13.492 1 98.06 120 ALA B N 1
ATOM 4080 C CA . ALA B 1 120 ? -6.676 -20.578 -14.578 1 98.06 120 ALA B CA 1
ATOM 4081 C C . ALA B 1 120 ? -7.887 -21.469 -14.328 1 98.06 120 ALA B C 1
ATOM 4083 O O . ALA B 1 120 ? -7.734 -22.656 -14.016 1 98.06 120 ALA B O 1
ATOM 4084 N N . GLU B 1 121 ? -8.992 -20.906 -14.477 1 95.62 121 GLU B N 1
ATOM 4085 C CA . GLU B 1 121 ? -10.219 -21.578 -14.047 1 95.62 121 GLU B CA 1
ATOM 4086 C C . GLU B 1 121 ? -10.883 -22.312 -15.211 1 95.62 121 GLU B C 1
ATOM 4088 O O . GLU B 1 121 ? -10.664 -21.969 -16.375 1 95.62 121 GLU B O 1
ATOM 4093 N N . PHE B 1 122 ? -11.648 -23.281 -14.875 1 95 122 PHE B N 1
ATOM 4094 C CA . PHE B 1 122 ? -12.547 -24.062 -15.719 1 95 122 PHE B CA 1
ATOM 4095 C C . PHE B 1 122 ? -13.664 -24.688 -14.891 1 95 122 PHE B C 1
ATOM 4097 O O . PHE B 1 122 ? -13.508 -24.906 -13.688 1 95 122 PHE B O 1
ATOM 4104 N N . ASP B 1 123 ? -14.734 -24.844 -15.445 1 92.5 123 ASP B N 1
ATOM 4105 C CA . ASP B 1 123 ? -15.852 -25.516 -14.805 1 92.5 123 ASP B CA 1
ATOM 4106 C C . ASP B 1 123 ? -16.891 -25.969 -15.836 1 92.5 123 ASP B C 1
ATOM 4108 O O . ASP B 1 123 ? -16.844 -25.547 -17 1 92.5 123 ASP B O 1
ATOM 4112 N N . PRO B 1 124 ? -17.766 -26.828 -15.422 1 91.19 124 PRO B N 1
ATOM 4113 C CA . PRO B 1 124 ? -18.734 -27.375 -16.375 1 91.19 124 PRO B CA 1
ATOM 4114 C C . PRO B 1 124 ? -19.609 -26.281 -17.016 1 91.19 124 PRO B C 1
ATOM 4116 O O . PRO B 1 124 ? -20.047 -26.438 -18.156 1 91.19 124 PRO B O 1
ATOM 4119 N N . ALA B 1 125 ? -19.797 -25.234 -16.375 1 84.5 125 ALA B N 1
ATOM 4120 C CA . ALA B 1 125 ? -20.656 -24.172 -16.891 1 84.5 125 ALA B CA 1
ATOM 4121 C C . ALA B 1 125 ? -19.922 -23.328 -17.938 1 84.5 125 ALA B C 1
ATOM 4123 O O . ALA B 1 125 ? -20.516 -22.969 -18.969 1 84.5 125 ALA B O 1
ATOM 4124 N N . GLN B 1 126 ? -18.672 -23.047 -17.75 1 87.06 126 GLN B N 1
ATOM 4125 C CA . GLN B 1 126 ? -17.906 -22.156 -18.625 1 87.06 126 GLN B CA 1
ATOM 4126 C C . GLN B 1 126 ? -17 -22.938 -19.562 1 87.06 126 GLN B C 1
ATOM 4128 O O . GLN B 1 126 ? -16.547 -22.422 -20.578 1 87.06 126 GLN B O 1
ATOM 4133 N N . GLY B 1 127 ? -16.828 -24.219 -19.234 1 92.81 127 GLY B N 1
ATOM 4134 C CA . GLY B 1 127 ? -15.883 -25.016 -20 1 92.81 127 GLY B CA 1
ATOM 4135 C C . GLY B 1 127 ? -14.438 -24.625 -19.766 1 92.81 127 GLY B C 1
ATOM 4136 O O . GLY B 1 127 ? -14.023 -24.375 -18.625 1 92.81 127 GLY B O 1
ATOM 4137 N N . PHE B 1 128 ? -13.648 -24.641 -20.844 1 96.06 128 PHE B N 1
ATOM 4138 C CA . PHE B 1 128 ? -12.203 -24.469 -20.719 1 96.06 128 PHE B CA 1
ATOM 4139 C C . PHE B 1 128 ? -11.773 -23.109 -21.25 1 96.06 128 PHE B C 1
ATOM 4141 O O . PHE B 1 128 ? -10.586 -22.875 -21.484 1 96.06 128 PHE B O 1
ATOM 4148 N N . THR B 1 129 ? -12.672 -22.172 -21.453 1 94.94 129 THR B N 1
ATOM 4149 C CA . THR B 1 129 ? -12.391 -20.922 -22.141 1 94.94 129 THR B CA 1
ATOM 4150 C C . THR B 1 129 ? -11.297 -20.141 -21.422 1 94.94 129 THR B C 1
ATOM 4152 O O . THR B 1 129 ? -10.336 -19.688 -22.062 1 94.94 129 THR B O 1
ATOM 4155 N N . GLY B 1 130 ? -11.414 -19.953 -20.172 1 94.94 130 GLY B N 1
ATOM 4156 C CA . GLY B 1 130 ? -10.414 -19.234 -19.391 1 94.94 130 GLY B CA 1
ATOM 4157 C C . GLY B 1 130 ? -9.047 -19.891 -19.438 1 94.94 130 GLY B C 1
ATOM 4158 O O . GLY B 1 130 ? -8.047 -19.234 -19.75 1 94.94 130 GLY B O 1
ATOM 4159 N N . PHE B 1 131 ? -9.07 -21.188 -19.25 1 97.25 131 PHE B N 1
ATOM 4160 C CA . PHE B 1 131 ? -7.824 -21.938 -19.234 1 97.25 131 PHE B CA 1
ATOM 4161 C C . PHE B 1 131 ? -7.125 -21.859 -20.594 1 97.25 131 PHE B C 1
ATOM 4163 O O . PHE B 1 131 ? -5.934 -21.547 -20.672 1 97.25 131 PHE B O 1
ATOM 4170 N N . LYS B 1 132 ? -7.848 -22.094 -21.609 1 97.88 132 LYS B N 1
ATOM 4171 C CA . LYS B 1 132 ? -7.281 -22.094 -22.953 1 97.88 132 LYS B CA 1
ATOM 4172 C C . LYS B 1 132 ? -6.723 -20.734 -23.328 1 97.88 132 LYS B C 1
ATOM 4174 O O . LYS B 1 132 ? -5.668 -20.625 -23.953 1 97.88 132 LYS B O 1
ATOM 4179 N N . THR B 1 133 ? -7.418 -19.719 -22.938 1 98 133 THR B N 1
ATOM 4180 C CA . THR B 1 133 ? -6.973 -18.359 -23.219 1 98 133 THR B CA 1
ATOM 4181 C C . THR B 1 133 ? -5.656 -18.062 -22.5 1 98 133 THR B C 1
ATOM 4183 O O . THR B 1 133 ? -4.75 -17.453 -23.078 1 98 133 THR B O 1
ATOM 4186 N N . ILE B 1 134 ? -5.5 -18.484 -21.281 1 98.56 134 ILE B N 1
ATOM 4187 C CA . ILE B 1 134 ? -4.285 -18.25 -20.5 1 98.56 134 ILE B CA 1
ATOM 4188 C C . ILE B 1 134 ? -3.127 -19.031 -21.109 1 98.56 134 ILE B C 1
ATOM 4190 O O . ILE B 1 134 ? -2.008 -18.531 -21.203 1 98.56 134 ILE B O 1
ATOM 4194 N N . MET B 1 135 ? -3.408 -20.281 -21.547 1 98.56 135 MET B N 1
ATOM 4195 C CA . MET B 1 135 ? -2.377 -21.094 -22.188 1 98.56 135 MET B CA 1
ATOM 4196 C C . MET B 1 135 ? -1.895 -20.422 -23.484 1 98.56 135 MET B C 1
ATOM 4198 O O . MET B 1 135 ? -0.707 -20.484 -23.797 1 98.56 135 MET B O 1
ATOM 4202 N N . ARG B 1 136 ? -2.822 -19.828 -24.203 1 98.56 136 ARG B N 1
ATOM 4203 C CA . ARG B 1 136 ? -2.459 -19.078 -25.391 1 98.56 136 ARG B CA 1
ATOM 4204 C C . ARG B 1 136 ? -1.535 -17.906 -25.047 1 98.56 136 ARG B C 1
ATOM 4206 O O . ARG B 1 136 ? -0.498 -17.719 -25.688 1 98.56 136 ARG B O 1
ATOM 4213 N N . LEU B 1 137 ? -1.848 -17.141 -24.031 1 98.75 137 LEU B N 1
ATOM 4214 C CA . LEU B 1 137 ? -1.043 -16 -23.609 1 98.75 137 LEU B CA 1
ATOM 4215 C C . LEU B 1 137 ? 0.325 -16.453 -23.109 1 98.75 137 LEU B C 1
ATOM 4217 O O . LEU B 1 137 ? 1.326 -15.766 -23.312 1 98.75 137 LEU B O 1
ATOM 4221 N N . LYS B 1 138 ? 0.327 -17.625 -22.422 1 98.75 138 LYS B N 1
ATOM 4222 C CA . LYS B 1 138 ? 1.592 -18.203 -21.969 1 98.75 138 LYS B CA 1
ATOM 4223 C C . LYS B 1 138 ? 2.564 -18.375 -23.141 1 98.75 138 LYS B C 1
ATOM 4225 O O . LYS B 1 138 ? 3.736 -18 -23.031 1 98.75 138 LYS B O 1
ATOM 4230 N N . GLU B 1 139 ? 2.07 -18.891 -24.203 1 98.5 139 GLU B N 1
ATOM 4231 C CA . GLU B 1 139 ? 2.908 -19.094 -25.375 1 98.5 139 GLU B CA 1
ATOM 4232 C C . GLU B 1 139 ? 3.297 -17.781 -26.031 1 98.5 139 GLU B C 1
ATOM 4234 O O . GLU B 1 139 ? 4.457 -17.578 -26.375 1 98.5 139 GLU B O 1
ATOM 4239 N N . GLU B 1 140 ? 2.355 -16.875 -26.141 1 98.38 140 GLU B N 1
ATOM 4240 C CA . GLU B 1 140 ? 2.578 -15.617 -26.844 1 98.38 140 GLU B CA 1
ATOM 4241 C C . GLU B 1 140 ? 3.568 -14.734 -26.094 1 98.38 140 GLU B C 1
ATOM 4243 O O . GLU B 1 140 ? 4.293 -13.938 -26.703 1 98.38 140 GLU B O 1
ATOM 4248 N N . TYR B 1 141 ? 3.645 -14.852 -24.766 1 98.5 141 TYR B N 1
ATOM 4249 C CA . TYR B 1 141 ? 4.445 -13.938 -23.953 1 98.5 141 TYR B CA 1
ATOM 4250 C C . TYR B 1 141 ? 5.688 -14.641 -23.422 1 98.5 141 TYR B C 1
ATOM 4252 O O . TYR B 1 141 ? 6.379 -14.109 -22.547 1 98.5 141 TYR B O 1
ATOM 4260 N N . LYS B 1 142 ? 6.066 -15.82 -23.891 1 97.81 142 LYS B N 1
ATOM 4261 C CA . LYS B 1 142 ? 7.109 -16.688 -23.328 1 97.81 142 LYS B CA 1
ATOM 4262 C C . LYS B 1 142 ? 8.469 -16 -23.375 1 97.81 142 LYS B C 1
ATOM 4264 O O . LYS B 1 142 ? 9.367 -16.328 -22.594 1 97.81 142 LYS B O 1
ATOM 4269 N N . GLU B 1 143 ? 8.664 -14.945 -24.25 1 97.56 143 GLU B N 1
ATOM 4270 C CA . GLU B 1 143 ? 9.938 -14.242 -24.344 1 97.56 143 GLU B CA 1
ATOM 4271 C C . GLU B 1 143 ? 10.016 -13.094 -23.344 1 97.56 143 GLU B C 1
ATOM 4273 O O . GLU B 1 143 ? 11.086 -12.531 -23.109 1 97.56 143 GLU B O 1
ATOM 4278 N N . LEU B 1 144 ? 8.859 -12.766 -22.703 1 98.5 144 LEU B N 1
ATOM 4279 C CA . LEU B 1 144 ? 8.805 -11.617 -21.812 1 98.5 144 LEU B CA 1
ATOM 4280 C C . LEU B 1 144 ? 8.633 -12.062 -20.359 1 98.5 144 LEU B C 1
ATOM 4282 O O . LEU B 1 144 ? 8.984 -11.336 -19.438 1 98.5 144 LEU B O 1
ATOM 4286 N N . ILE B 1 145 ? 8.086 -13.242 -20.141 1 98.75 145 ILE B N 1
ATOM 4287 C CA . ILE B 1 145 ? 7.77 -13.711 -18.797 1 98.75 145 ILE B CA 1
ATOM 4288 C C . ILE B 1 145 ? 7.57 -15.227 -18.812 1 98.75 145 ILE B C 1
ATOM 4290 O O . ILE B 1 145 ? 6.941 -15.766 -19.719 1 98.75 145 ILE B O 1
ATOM 4294 N N . ASP B 1 146 ? 8.18 -15.961 -17.859 1 98.69 146 ASP B N 1
ATOM 4295 C CA . ASP B 1 146 ? 7.887 -17.375 -17.672 1 98.69 146 ASP B CA 1
ATOM 4296 C C . ASP B 1 146 ? 6.574 -17.562 -16.906 1 98.69 146 ASP B C 1
ATOM 4298 O O . ASP B 1 146 ? 6.367 -16.953 -15.859 1 98.69 146 ASP B O 1
ATOM 4302 N N . MET B 1 147 ? 5.691 -18.422 -17.5 1 98.81 147 MET B N 1
ATOM 4303 C CA . MET B 1 147 ? 4.402 -18.609 -16.828 1 98.81 147 MET B CA 1
ATOM 4304 C C . MET B 1 147 ? 4.18 -20.078 -16.469 1 98.81 147 MET B C 1
ATOM 4306 O O . MET B 1 147 ? 4.453 -20.969 -17.281 1 98.81 147 MET B O 1
ATOM 4310 N N . GLN B 1 148 ? 3.838 -20.297 -15.219 1 98.88 148 GLN B N 1
ATOM 4311 C CA . GLN B 1 148 ? 3.223 -21.562 -14.812 1 98.88 148 GLN B CA 1
ATOM 4312 C C . GLN B 1 148 ? 1.712 -21.406 -14.664 1 98.88 148 GLN B C 1
ATOM 4314 O O . GLN B 1 148 ? 1.234 -20.469 -14.039 1 98.88 148 GLN B O 1
ATOM 4319 N N . VAL B 1 149 ? 0.976 -22.312 -15.297 1 98.94 149 VAL B N 1
ATOM 4320 C CA . VAL B 1 149 ? -0.481 -22.266 -15.242 1 98.94 149 VAL B CA 1
ATOM 4321 C C . VAL B 1 149 ? -1.002 -23.391 -14.336 1 98.94 149 VAL B C 1
ATOM 4323 O O . VAL B 1 149 ? -0.723 -24.562 -14.57 1 98.94 149 VAL B O 1
ATOM 4326 N N . VAL B 1 150 ? -1.72 -23 -13.273 1 98.94 150 VAL B N 1
ATOM 4327 C CA . VAL B 1 150 ? -2.338 -23.922 -12.32 1 98.94 150 VAL B CA 1
ATOM 4328 C C . VAL B 1 150 ? -3.746 -24.281 -12.789 1 98.94 150 VAL B C 1
ATOM 4330 O O . VAL B 1 150 ? -4.555 -23.391 -13.078 1 98.94 150 VAL B O 1
ATOM 4333 N N . ALA B 1 151 ? -4.059 -25.562 -12.898 1 98.75 151 ALA B N 1
ATOM 4334 C CA . ALA B 1 151 ? -5.43 -26.031 -13.102 1 98.75 151 ALA B CA 1
ATOM 4335 C C . ALA B 1 151 ? -6.285 -25.766 -11.859 1 98.75 151 ALA B C 1
ATOM 4337 O O . ALA B 1 151 ? -6.172 -26.484 -10.867 1 98.75 151 ALA B O 1
ATOM 4338 N N . PHE B 1 152 ? -7.168 -24.828 -11.992 1 97.94 152 PHE B N 1
ATOM 4339 C CA . PHE B 1 152 ? -7.797 -24.391 -10.75 1 97.94 152 PHE B CA 1
ATOM 4340 C C . PHE B 1 152 ? -9.305 -24.594 -10.805 1 97.94 152 PHE B C 1
ATOM 4342 O O . PHE B 1 152 ? -10 -23.922 -11.578 1 97.94 152 PHE B O 1
ATOM 4349 N N . PRO B 1 153 ? -9.828 -25.469 -9.977 1 95.69 153 PRO B N 1
ATOM 4350 C CA . PRO B 1 153 ? -11.266 -25.719 -9.906 1 95.69 153 PRO B CA 1
ATOM 4351 C C . PRO B 1 153 ? -11.977 -24.828 -8.891 1 95.69 153 PRO B C 1
ATOM 4353 O O . PRO B 1 153 ? -12.438 -25.297 -7.852 1 95.69 153 PRO B O 1
ATOM 4356 N N . GLN B 1 154 ? -12.148 -23.562 -9.195 1 89.62 154 GLN B N 1
ATOM 4357 C CA . GLN B 1 154 ? -12.695 -22.547 -8.312 1 89.62 154 GLN B CA 1
ATOM 4358 C C . GLN B 1 154 ? -14.008 -23 -7.684 1 89.62 154 GLN B C 1
ATOM 4360 O O . GLN B 1 154 ? -14.266 -22.734 -6.508 1 89.62 154 GLN B O 1
ATOM 4365 N N . GLU B 1 155 ? -14.844 -23.719 -8.383 1 89 155 GLU B N 1
ATOM 4366 C CA . GLU B 1 155 ? -16.172 -24.109 -7.918 1 89 155 GLU B CA 1
ATOM 4367 C C . GLU B 1 155 ? -16.125 -25.406 -7.109 1 89 155 GLU B C 1
ATOM 4369 O O . GLU B 1 155 ? -17.141 -25.828 -6.562 1 89 155 GLU B O 1
ATOM 4374 N N . GLY B 1 156 ? -14.977 -25.953 -6.977 1 93.38 156 GLY B N 1
ATOM 4375 C CA . GLY B 1 156 ? -14.852 -27.281 -6.375 1 93.38 156 GLY B CA 1
ATOM 4376 C C . GLY B 1 156 ? -14.883 -28.406 -7.387 1 93.38 156 GLY B C 1
ATOM 4377 O O . GLY B 1 156 ? -15.328 -28.219 -8.523 1 93.38 156 GLY B O 1
ATOM 4378 N N . ILE B 1 157 ? -14.352 -29.516 -6.961 1 96.38 157 ILE B N 1
ATOM 4379 C CA . ILE B 1 157 ? -14.312 -30.688 -7.832 1 96.38 157 ILE B CA 1
ATOM 4380 C C . ILE B 1 157 ? -15.547 -31.562 -7.582 1 96.38 157 ILE B C 1
ATOM 4382 O O . ILE B 1 157 ? -16.25 -31.938 -8.523 1 96.38 157 ILE B O 1
ATOM 4386 N N . PHE B 1 158 ? -15.875 -31.781 -6.332 1 95.5 158 PHE B N 1
ATOM 4387 C CA . PHE B 1 158 ? -17.016 -32.625 -5.961 1 95.5 158 PHE B CA 1
ATOM 4388 C C . PHE B 1 158 ? -18.312 -31.828 -6 1 95.5 158 PHE B C 1
ATOM 4390 O O . PHE B 1 158 ? -19.359 -32.375 -6.359 1 95.5 158 PHE B O 1
ATOM 4397 N N . LYS B 1 159 ? -18.203 -30.562 -5.684 1 91.69 159 LYS B N 1
ATOM 4398 C CA . LYS B 1 159 ? -19.344 -29.672 -5.656 1 91.69 159 LYS B CA 1
ATOM 4399 C C . LYS B 1 159 ? -19.875 -29.406 -7.062 1 91.69 159 LYS B C 1
ATOM 4401 O O . LYS B 1 159 ? -21.062 -29.109 -7.242 1 91.69 159 LYS B O 1
ATOM 4406 N N . ALA B 1 160 ? -19.062 -29.5 -8 1 91.19 160 ALA B N 1
ATOM 4407 C CA . ALA B 1 160 ? -19.406 -29.25 -9.398 1 91.19 160 ALA B CA 1
ATOM 4408 C C . ALA B 1 160 ? -19.188 -30.5 -10.242 1 91.19 160 ALA B C 1
ATOM 4410 O O . ALA B 1 160 ? -18.109 -30.672 -10.828 1 91.19 160 ALA B O 1
ATOM 4411 N N . PRO B 1 161 ? -20.25 -31.281 -10.383 1 92.44 161 PRO B N 1
ATOM 4412 C CA . PRO B 1 161 ? -20.109 -32.531 -11.109 1 92.44 161 PRO B CA 1
ATOM 4413 C C . PRO B 1 161 ? -19.5 -32.344 -12.5 1 92.44 161 PRO B C 1
ATOM 4415 O O . PRO B 1 161 ? -19.875 -31.422 -13.219 1 92.44 161 PRO B O 1
ATOM 4418 N N . GLY B 1 162 ? -18.594 -33.25 -12.82 1 95.75 162 GLY B N 1
ATOM 4419 C CA . GLY B 1 162 ? -17.922 -33.188 -14.102 1 95.75 162 GLY B CA 1
ATOM 4420 C C . GLY B 1 162 ? -16.531 -32.562 -14 1 95.75 162 GLY B C 1
ATOM 4421 O O . GLY B 1 162 ? -15.711 -32.75 -14.898 1 95.75 162 GLY B O 1
ATOM 4422 N N . THR B 1 163 ? -16.266 -31.859 -12.922 1 96.88 163 THR B N 1
ATOM 4423 C CA . THR B 1 163 ? -15.008 -31.125 -12.781 1 96.88 163 THR B CA 1
ATOM 4424 C C . THR B 1 163 ? -13.828 -32.094 -12.641 1 96.88 163 THR B C 1
ATOM 4426 O O . THR B 1 163 ? -12.727 -31.781 -13.102 1 96.88 163 THR B O 1
ATOM 4429 N N . GLU B 1 164 ? -14.078 -33.219 -12.008 1 97.62 164 GLU B N 1
ATOM 4430 C CA . GLU B 1 164 ? -12.992 -34.188 -11.867 1 97.62 164 GLU B CA 1
ATOM 4431 C C . GLU B 1 164 ? -12.422 -34.594 -13.227 1 97.62 164 GLU B C 1
ATOM 4433 O O . GLU B 1 164 ? -11.203 -34.562 -13.422 1 97.62 164 GLU B O 1
ATOM 4438 N N . GLN B 1 165 ? -13.281 -34.969 -14.133 1 98 165 GLN B N 1
ATOM 4439 C CA . GLN B 1 165 ? -12.836 -35.312 -15.477 1 98 165 GLN B CA 1
ATOM 4440 C C . GLN B 1 165 ? -12.125 -34.125 -16.141 1 98 165 GLN B C 1
ATOM 4442 O O . GLN B 1 165 ? -11.117 -34.312 -16.828 1 98 165 GLN B O 1
ATOM 4447 N N . MET B 1 166 ? -12.609 -32.969 -15.914 1 98.31 166 MET B N 1
ATOM 4448 C CA . MET B 1 166 ? -12.031 -31.75 -16.484 1 98.31 166 MET B CA 1
ATOM 4449 C C . MET B 1 166 ? -10.633 -31.516 -15.945 1 98.31 166 MET B C 1
ATOM 4451 O O . MET B 1 166 ? -9.766 -31 -16.656 1 98.31 166 MET B O 1
ATOM 4455 N N . MET B 1 167 ? -10.375 -31.875 -14.672 1 98.56 167 MET B N 1
ATOM 4456 C CA . MET B 1 167 ? -9.039 -31.766 -14.094 1 98.56 167 MET B CA 1
ATOM 4457 C C . MET B 1 167 ? -8.023 -32.562 -14.914 1 98.56 167 MET B C 1
ATOM 4459 O O . MET B 1 167 ? -6.941 -32.062 -15.227 1 98.56 167 MET B O 1
ATOM 4463 N N . TYR B 1 168 ? -8.438 -33.75 -15.25 1 98.56 168 TYR B N 1
ATOM 4464 C CA . TYR B 1 168 ? -7.547 -34.594 -16.047 1 98.56 168 TYR B CA 1
ATOM 4465 C C . TYR B 1 168 ? -7.375 -34 -17.453 1 98.56 168 TYR B C 1
ATOM 4467 O O . TYR B 1 168 ? -6.27 -34 -18 1 98.56 168 TYR B O 1
ATOM 4475 N N . GLU B 1 169 ? -8.438 -33.5 -18.031 1 98.62 169 GLU B N 1
ATOM 4476 C CA . GLU B 1 169 ? -8.391 -32.938 -19.375 1 98.62 169 GLU B CA 1
ATOM 4477 C C . GLU B 1 169 ? -7.441 -31.734 -19.422 1 98.62 169 GLU B C 1
ATOM 4479 O O . GLU B 1 169 ? -6.656 -31.609 -20.375 1 98.62 169 GLU B O 1
ATOM 4484 N N . VAL B 1 170 ? -7.516 -30.859 -18.438 1 98.5 170 VAL B N 1
ATOM 4485 C CA . VAL B 1 170 ? -6.68 -29.672 -18.453 1 98.5 170 VAL B CA 1
ATOM 4486 C C . VAL B 1 170 ? -5.215 -30.062 -18.25 1 98.5 170 VAL B C 1
ATOM 4488 O O . VAL B 1 170 ? -4.316 -29.422 -18.797 1 98.5 170 VAL B O 1
ATOM 4491 N N . MET B 1 171 ? -4.973 -31.109 -17.438 1 98.69 171 MET B N 1
ATOM 4492 C CA . MET B 1 171 ? -3.607 -31.609 -17.312 1 98.69 171 MET B CA 1
ATOM 4493 C C . MET B 1 171 ? -3.084 -32.125 -18.641 1 98.69 171 MET B C 1
ATOM 4495 O O . MET B 1 171 ? -1.937 -31.859 -19.016 1 98.69 171 MET B O 1
ATOM 4499 N N . ASP B 1 172 ? -3.947 -32.812 -19.391 1 98.5 172 ASP B N 1
ATOM 4500 C CA . ASP B 1 172 ? -3.588 -33.281 -20.719 1 98.5 172 ASP B CA 1
ATOM 4501 C C . ASP B 1 172 ? -3.336 -32.125 -21.672 1 98.5 172 ASP B C 1
ATOM 4503 O O . ASP B 1 172 ? -2.525 -32.25 -22.594 1 98.5 172 ASP B O 1
ATOM 4507 N N . MET B 1 173 ? -4.027 -31.047 -21.438 1 98.38 173 MET B N 1
ATOM 4508 C CA . MET B 1 173 ? -3.891 -29.859 -22.281 1 98.38 173 MET B CA 1
ATOM 4509 C C . MET B 1 173 ? -2.607 -29.109 -21.953 1 98.38 173 MET B C 1
ATOM 4511 O O . MET B 1 173 ? -2.23 -28.188 -22.672 1 98.38 173 MET B O 1
ATOM 4515 N N . GLY B 1 174 ? -1.971 -29.453 -20.828 1 98.31 174 GLY B N 1
ATOM 4516 C CA . GLY B 1 174 ? -0.643 -28.891 -20.625 1 98.31 174 GLY B CA 1
ATOM 4517 C C . GLY B 1 174 ? -0.546 -28.016 -19.391 1 98.31 174 GLY B C 1
ATOM 4518 O O . GLY B 1 174 ? 0.423 -27.281 -19.219 1 98.31 174 GLY B O 1
ATOM 4519 N N . ALA B 1 175 ? -1.53 -28.031 -18.5 1 98.81 175 ALA B N 1
ATOM 4520 C CA . ALA B 1 175 ? -1.391 -27.312 -17.234 1 98.81 175 ALA B CA 1
ATOM 4521 C C . ALA B 1 175 ? -0.082 -27.672 -16.547 1 98.81 175 ALA B C 1
ATOM 4523 O O . ALA B 1 175 ? 0.374 -28.828 -16.625 1 98.81 175 ALA B O 1
ATOM 4524 N N . ASP B 1 176 ? 0.542 -26.719 -15.844 1 98.88 176 ASP B N 1
ATOM 4525 C CA . ASP B 1 176 ? 1.865 -26.922 -15.266 1 98.88 176 ASP B CA 1
ATOM 4526 C C . ASP B 1 176 ? 1.759 -27.422 -13.828 1 98.88 176 ASP B C 1
ATOM 4528 O O . ASP B 1 176 ? 2.684 -28.062 -13.32 1 98.88 176 ASP B O 1
ATOM 4532 N N . VAL B 1 177 ? 0.713 -27.078 -13.109 1 98.94 177 VAL B N 1
ATOM 4533 C CA . VAL B 1 177 ? 0.535 -27.328 -11.68 1 98.94 177 VAL B CA 1
ATOM 4534 C C . VAL B 1 177 ? -0.902 -27.766 -11.414 1 98.94 177 VAL B C 1
ATOM 4536 O O . VAL B 1 177 ? -1.835 -27.297 -12.07 1 98.94 177 VAL B O 1
ATOM 4539 N N . VAL B 1 178 ? -1.146 -28.703 -10.531 1 98.94 178 VAL B N 1
ATOM 4540 C CA . VAL B 1 178 ? -2.48 -29.156 -10.156 1 98.94 178 VAL B CA 1
ATOM 4541 C C . VAL B 1 178 ? -3.012 -28.297 -9.008 1 98.94 178 VAL B C 1
ATOM 4543 O O . VAL B 1 178 ? -2.408 -28.234 -7.938 1 98.94 178 VAL B O 1
ATOM 4546 N N . GLY B 1 179 ? -4.113 -27.609 -9.281 1 98.81 179 GLY B N 1
ATOM 4547 C CA . GLY B 1 179 ? -4.727 -26.75 -8.273 1 98.81 179 GLY B CA 1
ATOM 4548 C C . GLY B 1 179 ? -5.852 -27.438 -7.52 1 98.81 179 GLY B C 1
ATOM 4549 O O . GLY B 1 179 ? -6.242 -28.562 -7.855 1 98.81 179 GLY B O 1
ATOM 4550 N N . GLY B 1 180 ? -6.27 -26.812 -6.48 1 98.31 180 GLY B N 1
ATOM 4551 C CA . GLY B 1 180 ? -7.391 -27.266 -5.672 1 98.31 180 GLY B CA 1
ATOM 4552 C C . GLY B 1 180 ? -7.867 -26.219 -4.676 1 98.31 180 GLY B C 1
ATOM 4553 O O . GLY B 1 180 ? -7.246 -25.172 -4.523 1 98.31 180 GLY B O 1
ATOM 4554 N N . ILE B 1 181 ? -8.961 -26.484 -4.051 1 97.19 181 ILE B N 1
ATOM 4555 C CA . ILE B 1 181 ? -9.602 -25.562 -3.117 1 97.19 181 ILE B CA 1
ATOM 4556 C C . ILE B 1 181 ? -10.344 -26.359 -2.045 1 97.19 181 ILE B C 1
ATOM 4558 O O . ILE B 1 181 ? -11.57 -26.266 -1.927 1 97.19 181 ILE B O 1
ATOM 4562 N N . PRO B 1 182 ? -9.625 -27.016 -1.215 1 96.94 182 PRO B N 1
ATOM 4563 C CA . PRO B 1 182 ? -10.234 -27.953 -0.281 1 96.94 182 PRO B CA 1
ATOM 4564 C C . PRO B 1 182 ? -11.25 -27.297 0.653 1 96.94 182 PRO B C 1
ATOM 4566 O O . PRO B 1 182 ? -12.242 -27.906 1.034 1 96.94 182 PRO B O 1
ATOM 4569 N N . TYR B 1 183 ? -11.062 -26 1.025 1 92.12 183 TYR B N 1
ATOM 4570 C CA . TYR B 1 183 ? -11.961 -25.375 1.988 1 92.12 183 TYR B CA 1
ATOM 4571 C C . TYR B 1 183 ? -13.328 -25.109 1.369 1 92.12 183 TYR B C 1
ATOM 4573 O O . TYR B 1 183 ? -14.312 -24.891 2.084 1 92.12 183 TYR B O 1
ATOM 4581 N N . ASN B 1 184 ? -13.438 -25.094 0.026 1 88.94 184 ASN B N 1
ATOM 4582 C CA . ASN B 1 184 ? -14.695 -24.828 -0.671 1 88.94 184 ASN B CA 1
ATOM 4583 C C . ASN B 1 184 ? -15.258 -26.094 -1.305 1 88.94 184 ASN B C 1
ATOM 4585 O O . ASN B 1 184 ? -16.156 -26.031 -2.148 1 88.94 184 ASN B O 1
ATOM 4589 N N . ASP B 1 185 ? -14.727 -27.25 -1.077 1 91.19 185 ASP B N 1
ATOM 4590 C CA . ASP B 1 185 ? -15.109 -28.516 -1.688 1 91.19 185 ASP B CA 1
ATOM 4591 C C . ASP B 1 185 ? -15.062 -29.656 -0.671 1 91.19 185 ASP B C 1
ATOM 4593 O O . ASP B 1 185 ? -14.016 -30.266 -0.468 1 91.19 185 ASP B O 1
ATOM 4597 N N . ALA B 1 186 ? -16.219 -30.094 -0.148 1 85.12 186 ALA B N 1
ATOM 4598 C CA . ALA B 1 186 ? -16.297 -31.094 0.905 1 85.12 186 ALA B CA 1
ATOM 4599 C C . ALA B 1 186 ? -16.469 -32.5 0.314 1 85.12 186 ALA B C 1
ATOM 4601 O O . ALA B 1 186 ? -17.172 -32.656 -0.688 1 85.12 186 ALA B O 1
ATOM 4602 N N . PRO B 1 187 ? -15.703 -33.5 0.943 1 94.12 187 PRO B N 1
ATOM 4603 C CA . PRO B 1 187 ? -14.82 -33.375 2.102 1 94.12 187 PRO B CA 1
ATOM 4604 C C . PRO B 1 187 ? -13.414 -32.906 1.721 1 94.12 187 PRO B C 1
ATOM 4606 O O . PRO B 1 187 ? -12.852 -33.406 0.74 1 94.12 187 PRO B O 1
ATOM 4609 N N . ALA B 1 188 ? -12.797 -32.125 2.496 1 96.88 188 ALA B N 1
ATOM 4610 C CA . ALA B 1 188 ? -11.516 -31.484 2.203 1 96.88 188 ALA B CA 1
ATOM 4611 C C . ALA B 1 188 ? -10.422 -32.531 1.999 1 96.88 188 ALA B C 1
ATOM 4613 O O . ALA B 1 188 ? -9.602 -32.406 1.086 1 96.88 188 ALA B O 1
ATOM 4614 N N . LYS B 1 189 ? -10.406 -33.562 2.818 1 97.81 189 LYS B N 1
ATOM 4615 C CA . LYS B 1 189 ? -9.367 -34.594 2.738 1 97.81 189 LYS B CA 1
ATOM 4616 C C . LYS B 1 189 ? -9.461 -35.375 1.431 1 97.81 189 LYS B C 1
ATOM 4618 O O . LYS B 1 189 ? -8.438 -35.688 0.817 1 97.81 189 LYS B O 1
ATOM 4623 N N . GLU B 1 190 ? -10.719 -35.688 1.004 1 97.88 190 GLU B N 1
ATOM 4624 C CA . GLU B 1 190 ? -10.898 -36.375 -0.271 1 97.88 190 GLU B CA 1
ATOM 4625 C C . GLU B 1 190 ? -10.477 -35.5 -1.44 1 97.88 190 GLU B C 1
ATOM 4627 O O . GLU B 1 190 ? -9.93 -36 -2.43 1 97.88 190 GLU B O 1
ATOM 4632 N N . HIS B 1 191 ? -10.797 -34.219 -1.294 1 98.31 191 HIS B N 1
ATOM 4633 C CA . HIS B 1 191 ? -10.344 -33.25 -2.299 1 98.31 191 HIS B CA 1
ATOM 4634 C C . HIS B 1 191 ? -8.828 -33.25 -2.426 1 98.31 191 HIS B C 1
ATOM 4636 O O . HIS B 1 191 ? -8.289 -33.312 -3.535 1 98.31 191 HIS B O 1
ATOM 4642 N N . ILE B 1 192 ? -8.102 -33.219 -1.33 1 98.75 192 ILE B N 1
ATOM 4643 C CA . ILE B 1 192 ? -6.641 -33.219 -1.29 1 98.75 192 ILE B CA 1
ATOM 4644 C C . ILE B 1 192 ? -6.121 -34.531 -1.87 1 98.75 192 ILE B C 1
ATOM 4646 O O . ILE B 1 192 ? -5.184 -34.562 -2.672 1 98.75 192 ILE B O 1
ATOM 4650 N N . ASP B 1 193 ? -6.797 -35.656 -1.495 1 98.62 193 ASP B N 1
ATOM 4651 C CA . ASP B 1 193 ? -6.391 -36.969 -2.006 1 98.62 193 ASP B CA 1
ATOM 4652 C C . ASP B 1 193 ? -6.465 -37 -3.531 1 98.62 193 ASP B C 1
ATOM 4654 O O . ASP B 1 193 ? -5.547 -37.5 -4.188 1 98.62 193 ASP B O 1
ATOM 4658 N N . LEU B 1 194 ? -7.555 -36.5 -4.047 1 98.44 194 LEU B N 1
ATOM 4659 C CA . LEU B 1 194 ? -7.738 -36.5 -5.492 1 98.44 194 LEU B CA 1
ATOM 4660 C C . LEU B 1 194 ? -6.684 -35.625 -6.176 1 98.44 194 LEU B C 1
ATOM 4662 O O . LEU B 1 194 ? -6.141 -36 -7.215 1 98.44 194 LEU B O 1
ATOM 4666 N N . VAL B 1 195 ? -6.395 -34.469 -5.633 1 98.75 195 VAL B N 1
ATOM 4667 C CA . VAL B 1 195 ? -5.395 -33.562 -6.188 1 98.75 195 VAL B CA 1
ATOM 4668 C C . VAL B 1 195 ? -4.035 -34.281 -6.234 1 98.75 195 VAL B C 1
ATOM 4670 O O . VAL B 1 195 ? -3.324 -34.188 -7.238 1 98.75 195 VAL B O 1
ATOM 4673 N N . PHE B 1 196 ? -3.672 -35 -5.164 1 98.81 196 PHE B N 1
ATOM 4674 C CA . PHE B 1 196 ? -2.404 -35.719 -5.133 1 98.81 196 PHE B CA 1
ATOM 4675 C C . PHE B 1 196 ? -2.395 -36.844 -6.156 1 98.81 196 PHE B C 1
ATOM 4677 O O . PHE B 1 196 ? -1.366 -37.094 -6.781 1 98.81 196 PHE B O 1
ATOM 4684 N N . GLU B 1 197 ? -3.537 -37.531 -6.277 1 98.69 197 GLU B N 1
ATOM 4685 C CA . GLU B 1 197 ? -3.637 -38.562 -7.293 1 98.69 197 GLU B CA 1
ATOM 4686 C C . GLU B 1 197 ? -3.328 -38.031 -8.68 1 98.69 197 GLU B C 1
ATOM 4688 O O . GLU B 1 197 ? -2.539 -38.594 -9.43 1 98.69 197 GLU B O 1
ATOM 4693 N N . ILE B 1 198 ? -3.914 -36.938 -9 1 98.81 198 ILE B N 1
ATOM 4694 C CA . ILE B 1 198 ? -3.717 -36.312 -10.297 1 98.81 198 ILE B CA 1
ATOM 4695 C C . ILE B 1 198 ? -2.271 -35.812 -10.43 1 98.81 198 ILE B C 1
ATOM 4697 O O . ILE B 1 198 ? -1.623 -36.062 -11.445 1 98.81 198 ILE B O 1
ATOM 4701 N N . ALA B 1 199 ? -1.754 -35.156 -9.383 1 98.88 199 ALA B N 1
ATOM 4702 C CA . ALA B 1 199 ? -0.386 -34.625 -9.398 1 98.88 199 ALA B CA 1
ATOM 4703 C C . ALA B 1 199 ? 0.618 -35.75 -9.641 1 98.88 199 ALA B C 1
ATOM 4705 O O . ALA B 1 199 ? 1.561 -35.594 -10.422 1 98.88 199 ALA B O 1
ATOM 4706 N N . LYS B 1 200 ? 0.407 -36.906 -9.016 1 98.56 200 LYS B N 1
ATOM 4707 C CA . LYS B 1 200 ? 1.297 -38.031 -9.172 1 98.56 200 LYS B CA 1
ATOM 4708 C C . LYS B 1 200 ? 1.203 -38.625 -10.586 1 98.56 200 LYS B C 1
ATOM 4710 O O . LYS B 1 200 ? 2.223 -38.938 -11.195 1 98.56 200 LYS B O 1
ATOM 4715 N N . LYS B 1 201 ? -0.036 -38.75 -10.992 1 98.56 201 LYS B N 1
ATOM 4716 C CA . LYS B 1 201 ? -0.243 -39.312 -12.328 1 98.56 201 LYS B CA 1
ATOM 4717 C C . LYS B 1 201 ? 0.536 -38.531 -13.383 1 98.56 201 LYS B C 1
ATOM 4719 O O . LYS B 1 201 ? 1.128 -39.094 -14.289 1 98.56 201 LYS B O 1
ATOM 4724 N N . TYR B 1 202 ? 0.591 -37.25 -13.289 1 98.62 202 TYR B N 1
ATOM 4725 C CA . TYR B 1 202 ? 1.182 -36.406 -14.32 1 98.62 202 TYR B CA 1
ATOM 4726 C C . TYR B 1 202 ? 2.562 -35.906 -13.898 1 98.62 202 TYR B C 1
ATOM 4728 O O . TYR B 1 202 ? 3.246 -35.219 -14.672 1 98.62 202 TYR B O 1
ATOM 4736 N N . ASP B 1 203 ? 2.982 -36.219 -12.695 1 98.56 203 ASP B N 1
ATOM 4737 C CA . ASP B 1 203 ? 4.242 -35.75 -12.117 1 98.56 203 ASP B CA 1
ATOM 4738 C C . ASP B 1 203 ? 4.324 -34.219 -12.117 1 98.56 203 ASP B C 1
ATOM 4740 O O . ASP B 1 203 ? 5.266 -33.656 -12.664 1 98.56 203 ASP B O 1
ATOM 4744 N N . LYS B 1 204 ? 3.336 -33.594 -11.531 1 98.81 204 LYS B N 1
ATOM 4745 C CA . LYS B 1 204 ? 3.252 -32.156 -11.445 1 98.81 204 LYS B CA 1
ATOM 4746 C C . LYS B 1 204 ? 3.158 -31.688 -10 1 98.81 204 LYS B C 1
ATOM 4748 O O . LYS B 1 204 ? 2.818 -32.469 -9.109 1 98.81 204 LYS B O 1
ATOM 4753 N N . ASP B 1 205 ? 3.605 -30.453 -9.742 1 98.88 205 ASP B N 1
ATOM 4754 C CA . ASP B 1 205 ? 3.496 -29.844 -8.422 1 98.88 205 ASP B CA 1
ATOM 4755 C C . ASP B 1 205 ? 2.041 -29.531 -8.078 1 98.88 205 ASP B C 1
ATOM 4757 O O . ASP B 1 205 ? 1.16 -29.641 -8.938 1 98.88 205 ASP B O 1
ATOM 4761 N N . VAL B 1 206 ? 1.778 -29.219 -6.812 1 98.94 206 VAL B N 1
ATOM 4762 C CA . VAL B 1 206 ? 0.445 -28.938 -6.289 1 98.94 206 VAL B CA 1
ATOM 4763 C C . VAL B 1 206 ? 0.385 -27.5 -5.762 1 98.94 206 VAL B C 1
ATOM 4765 O O . VAL B 1 206 ? 1.341 -27.016 -5.152 1 98.94 206 VAL B O 1
ATOM 4768 N N . ASP B 1 207 ? -0.637 -26.75 -6.031 1 98.94 207 ASP B N 1
ATOM 4769 C CA . ASP B 1 207 ? -0.875 -25.422 -5.492 1 98.94 207 ASP B CA 1
ATOM 4770 C C . ASP B 1 207 ? -2.34 -25.234 -5.105 1 98.94 207 ASP B C 1
ATOM 4772 O O . ASP B 1 207 ? -3.207 -25.109 -5.973 1 98.94 207 ASP B O 1
ATOM 4776 N N . LEU B 1 208 ? -2.623 -25.172 -3.824 1 98.88 208 LEU B N 1
ATOM 4777 C CA . LEU B 1 208 ? -3.996 -25.172 -3.33 1 98.88 208 LEU B CA 1
ATOM 4778 C C . LEU B 1 208 ? -4.363 -23.828 -2.723 1 98.88 208 LEU B C 1
ATOM 4780 O O . LEU B 1 208 ? -3.523 -23.172 -2.096 1 98.88 208 LEU B O 1
ATOM 4784 N N . HIS B 1 209 ? -5.602 -23.312 -2.984 1 98.31 209 HIS B N 1
ATOM 4785 C CA . HIS B 1 209 ? -6.227 -22.391 -2.041 1 98.31 209 HIS B CA 1
ATOM 4786 C C . HIS B 1 209 ? -6.609 -23.094 -0.747 1 98.31 209 HIS B C 1
ATOM 4788 O O . HIS B 1 209 ? -7.473 -23.984 -0.751 1 98.31 209 HIS B O 1
ATOM 4794 N N . GLN B 1 210 ? -5.988 -22.719 0.324 1 98.38 210 GLN B N 1
ATOM 4795 C CA . GLN B 1 210 ? -6.008 -23.578 1.514 1 98.38 210 GLN B CA 1
ATOM 4796 C C . GLN B 1 210 ? -6.504 -22.797 2.73 1 98.38 210 GLN B C 1
ATOM 4798 O O . GLN B 1 210 ? -5.992 -21.719 3.041 1 98.38 210 GLN B O 1
ATOM 4803 N N . ASP B 1 211 ? -7.504 -23.297 3.434 1 98.06 211 ASP B N 1
ATOM 4804 C CA . ASP B 1 211 ? -7.98 -22.828 4.734 1 98.06 211 ASP B CA 1
ATOM 4805 C C . ASP B 1 211 ? -8.188 -21.312 4.734 1 98.06 211 ASP B C 1
ATOM 4807 O O . ASP B 1 211 ? -7.684 -20.625 5.621 1 98.06 211 ASP B O 1
ATOM 4811 N N . PHE B 1 212 ? -8.867 -20.828 3.684 1 96.81 212 PHE B N 1
ATOM 4812 C CA . PHE B 1 212 ? -9.234 -19.422 3.551 1 96.81 212 PHE B CA 1
ATOM 4813 C C . PHE B 1 212 ? -10.469 -19.109 4.387 1 96.81 212 PHE B C 1
ATOM 4815 O O . PHE B 1 212 ? -11.602 -19.281 3.924 1 96.81 212 PHE B O 1
ATOM 4822 N N . ALA B 1 213 ? -10.203 -18.703 5.633 1 96.38 213 ALA B N 1
ATOM 4823 C CA . ALA B 1 213 ? -11.273 -18.453 6.594 1 96.38 213 ALA B CA 1
ATOM 4824 C C . ALA B 1 213 ? -10.797 -17.547 7.727 1 96.38 213 ALA B C 1
ATOM 4826 O O . ALA B 1 213 ? -9.594 -17.375 7.93 1 96.38 213 ALA B O 1
ATOM 4827 N N . ASP B 1 214 ? -11.758 -16.969 8.438 1 96.69 214 ASP B N 1
ATOM 4828 C CA . ASP B 1 214 ? -11.445 -16.125 9.594 1 96.69 214 ASP B CA 1
ATOM 4829 C C . ASP B 1 214 ? -11.203 -16.984 10.836 1 96.69 214 ASP B C 1
ATOM 4831 O O . ASP B 1 214 ? -10.469 -16.578 11.742 1 96.69 214 ASP B O 1
ATOM 4835 N N . GLU B 1 215 ? -11.844 -18.188 10.828 1 97.19 215 GLU B N 1
ATOM 4836 C CA . GLU B 1 215 ? -11.758 -19.078 11.984 1 97.19 215 GLU B CA 1
ATOM 4837 C C . GLU B 1 215 ? -10.977 -20.344 11.641 1 97.19 215 GLU B C 1
ATOM 4839 O O . GLU B 1 215 ? -10.844 -20.703 10.469 1 97.19 215 GLU B O 1
ATOM 4844 N N . ALA B 1 216 ? -10.406 -20.984 12.68 1 97.44 216 ALA B N 1
ATOM 4845 C CA . ALA B 1 216 ? -9.586 -22.172 12.5 1 97.44 216 ALA B CA 1
ATOM 4846 C C . ALA B 1 216 ? -10.383 -23.438 12.82 1 97.44 216 ALA B C 1
ATOM 4848 O O . ALA B 1 216 ? -9.812 -24.453 13.242 1 97.44 216 ALA B O 1
ATOM 4849 N N . ASP B 1 217 ? -11.648 -23.438 12.656 1 95.12 217 ASP B N 1
ATOM 4850 C CA . ASP B 1 217 ? -12.5 -24.531 13.125 1 95.12 217 ASP B CA 1
ATOM 4851 C C . ASP B 1 217 ? -12.562 -25.656 12.094 1 95.12 217 ASP B C 1
ATOM 4853 O O . ASP B 1 217 ? -12.922 -26.797 12.43 1 95.12 217 ASP B O 1
ATOM 4857 N N . ASP B 1 218 ? -12.25 -25.484 10.891 1 94.44 218 ASP B N 1
ATOM 4858 C CA . ASP B 1 218 ? -12.336 -26.5 9.844 1 94.44 218 ASP B CA 1
ATOM 4859 C C . ASP B 1 218 ? -11.117 -26.453 8.93 1 94.44 218 ASP B C 1
ATOM 4861 O O . ASP B 1 218 ? -11.25 -26.266 7.715 1 94.44 218 ASP B O 1
ATOM 4865 N N . MET B 1 219 ? -9.945 -26.75 9.453 1 97.56 219 MET B N 1
ATOM 4866 C CA . MET B 1 219 ? -8.703 -26.672 8.695 1 97.56 219 MET B CA 1
ATOM 4867 C C . MET B 1 219 ? -8.305 -28.047 8.156 1 97.56 219 MET B C 1
ATOM 4869 O O . MET B 1 219 ? -8.641 -29.062 8.758 1 97.56 219 MET B O 1
ATOM 4873 N N . SER B 1 220 ? -7.594 -28.062 7.059 1 98.56 220 SER B N 1
ATOM 4874 C CA . SER B 1 220 ? -7.094 -29.312 6.488 1 98.56 220 SER B CA 1
ATOM 4875 C C . SER B 1 220 ? -5.598 -29.219 6.195 1 98.56 220 SER B C 1
ATOM 4877 O O . SER B 1 220 ? -5.035 -30.109 5.555 1 98.56 220 SER B O 1
ATOM 4879 N N . ILE B 1 221 ? -4.871 -28.188 6.668 1 98.81 221 ILE B N 1
ATOM 4880 C CA . ILE B 1 221 ? -3.459 -27.969 6.379 1 98.81 221 ILE B CA 1
ATOM 4881 C C . ILE B 1 221 ? -2.619 -29.078 6.992 1 98.81 221 ILE B C 1
ATOM 4883 O O . ILE B 1 221 ? -1.617 -29.516 6.414 1 98.81 221 ILE B O 1
ATOM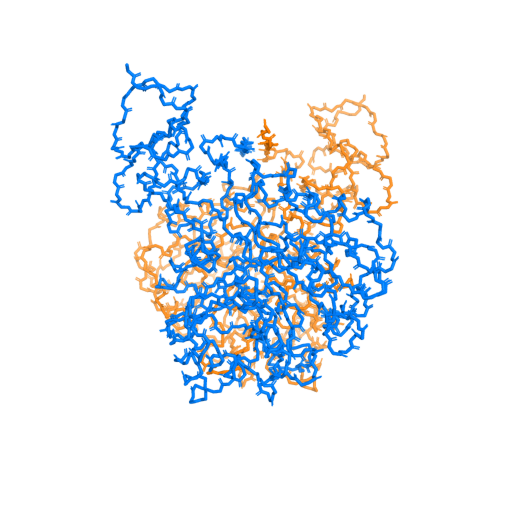 4887 N N . GLU B 1 222 ? -2.988 -29.562 8.203 1 98.62 222 GLU B N 1
ATOM 4888 C CA . GLU B 1 222 ? -2.236 -30.641 8.828 1 98.62 222 GLU B CA 1
ATOM 4889 C C . GLU B 1 222 ? -2.289 -31.922 7.988 1 98.62 222 GLU B C 1
ATOM 4891 O O . GLU B 1 222 ? -1.273 -32.594 7.809 1 98.62 222 GLU B O 1
ATOM 4896 N N . TYR B 1 223 ? -3.502 -32.219 7.543 1 98.75 223 TYR B N 1
ATOM 4897 C CA . TYR B 1 223 ? -3.645 -33.375 6.668 1 98.75 223 TYR B CA 1
ATOM 4898 C C . TYR B 1 223 ? -2.822 -33.188 5.395 1 98.75 223 TYR B C 1
ATOM 4900 O O . TYR B 1 223 ? -2.18 -34.156 4.93 1 98.75 223 TYR B O 1
ATOM 4908 N N . LEU B 1 224 ? -2.881 -32 4.809 1 98.88 224 LEU B N 1
ATOM 4909 C CA . LEU B 1 224 ? -2.092 -31.734 3.611 1 98.88 224 LEU B CA 1
ATOM 4910 C C . LEU B 1 224 ? -0.611 -31.984 3.865 1 98.88 224 LEU B C 1
ATOM 4912 O O . LEU B 1 224 ? 0.08 -32.562 3.016 1 98.88 224 LEU B O 1
ATOM 4916 N N . CYS B 1 225 ? -0.097 -31.547 5.008 1 98.88 225 CYS B N 1
ATOM 4917 C CA . CYS B 1 225 ? 1.301 -31.781 5.359 1 98.88 225 CYS B CA 1
ATOM 4918 C C . CYS B 1 225 ? 1.605 -33.281 5.434 1 98.88 225 CYS B C 1
ATOM 4920 O O . CYS B 1 225 ? 2.605 -33.719 4.883 1 98.88 225 CYS B O 1
ATOM 4922 N N . GLU B 1 226 ? 0.722 -33.969 6.125 1 98.75 226 GLU B N 1
ATOM 4923 C CA . GLU B 1 226 ? 0.898 -35.406 6.258 1 98.75 226 GLU B CA 1
ATOM 4924 C C . GLU B 1 226 ? 0.915 -36.094 4.891 1 98.75 226 GLU B C 1
ATOM 4926 O O . GLU B 1 226 ? 1.767 -36.938 4.625 1 98.75 226 GLU B O 1
ATOM 4931 N N . LYS B 1 227 ? -0.074 -35.719 4.102 1 98.75 227 LYS B N 1
ATOM 4932 C CA . LYS B 1 227 ? -0.168 -36.281 2.756 1 98.75 227 LYS B CA 1
ATOM 4933 C C . LYS B 1 227 ? 1.075 -35.938 1.936 1 98.75 227 LYS B C 1
ATOM 4935 O O . LYS B 1 227 ? 1.577 -36.781 1.19 1 98.75 227 LYS B O 1
ATOM 4940 N N . THR B 1 228 ? 1.586 -34.719 2.016 1 98.94 228 THR B N 1
ATOM 4941 C CA . THR B 1 228 ? 2.777 -34.25 1.302 1 98.94 228 THR B CA 1
ATOM 4942 C C . THR B 1 228 ? 3.975 -35.156 1.646 1 98.94 228 THR B C 1
ATOM 4944 O O . THR B 1 228 ? 4.699 -35.594 0.756 1 98.94 228 THR B O 1
ATOM 4947 N N . ILE B 1 229 ? 4.16 -35.375 2.92 1 98.75 229 ILE B N 1
ATOM 4948 C CA . ILE B 1 229 ? 5.277 -36.188 3.396 1 98.75 229 ILE B CA 1
ATOM 4949 C C . ILE B 1 229 ? 5.086 -37.656 2.959 1 98.75 229 ILE B C 1
ATOM 4951 O O . ILE B 1 229 ? 6.008 -38.25 2.416 1 98.75 229 ILE B O 1
ATOM 4955 N N . ALA B 1 230 ? 3.891 -38.156 3.152 1 98.56 230 ALA B N 1
ATOM 4956 C CA . ALA B 1 230 ? 3.594 -39.562 2.834 1 98.56 230 ALA B CA 1
ATOM 4957 C C . ALA B 1 230 ? 3.818 -39.844 1.352 1 98.56 230 ALA B C 1
ATOM 4959 O O . ALA B 1 230 ? 4.238 -40.938 0.98 1 98.56 230 ALA B O 1
ATOM 4960 N N . GLU B 1 231 ? 3.547 -38.875 0.521 1 98.31 231 GLU B N 1
ATOM 4961 C CA . GLU B 1 231 ? 3.623 -39.094 -0.923 1 98.31 231 GLU B CA 1
ATOM 4962 C C . GLU B 1 231 ? 4.977 -38.625 -1.471 1 98.31 231 GLU B C 1
ATOM 4964 O O . GLU B 1 231 ? 5.215 -38.719 -2.678 1 98.31 231 GLU B O 1
ATOM 4969 N N . GLY B 1 232 ? 5.859 -38.125 -0.661 1 98.38 232 GLY B N 1
ATOM 4970 C CA . GLY B 1 232 ? 7.176 -37.688 -1.095 1 98.38 232 GLY B CA 1
ATOM 4971 C C . GLY B 1 232 ? 7.137 -36.438 -1.931 1 98.38 232 GLY B C 1
ATOM 4972 O O . GLY B 1 232 ? 7.898 -36.281 -2.889 1 98.38 232 GLY B O 1
ATOM 4973 N N . TYR B 1 233 ? 6.234 -35.531 -1.653 1 98.69 233 TYR B N 1
ATOM 4974 C CA . TYR B 1 233 ? 6.031 -34.312 -2.439 1 98.69 233 TYR B CA 1
ATOM 4975 C C . TYR B 1 233 ? 6.625 -33.094 -1.738 1 98.69 233 TYR B C 1
ATOM 4977 O O . TYR B 1 233 ? 6.25 -31.969 -2.027 1 98.69 233 TYR B O 1
ATOM 4985 N N . GLN B 1 234 ? 7.574 -33.312 -0.731 1 98.62 234 GLN B N 1
ATOM 4986 C CA . GLN B 1 234 ? 8.211 -32.219 -0.029 1 98.62 234 GLN B CA 1
ATOM 4987 C C . GLN B 1 234 ? 8.867 -31.234 -1.009 1 98.62 234 GLN B C 1
ATOM 4989 O O . GLN B 1 234 ? 9.641 -31.656 -1.877 1 98.62 234 GLN B O 1
ATOM 4994 N N . GLY B 1 235 ? 8.516 -29.984 -0.834 1 98.31 235 GLY B N 1
ATOM 4995 C CA . GLY B 1 235 ? 9.078 -28.953 -1.69 1 98.31 235 GLY B CA 1
ATOM 4996 C C . GLY B 1 235 ? 8.289 -28.75 -2.965 1 98.31 235 GLY B C 1
ATOM 4997 O O . GLY B 1 235 ? 8.586 -27.828 -3.74 1 98.31 235 GLY B O 1
ATOM 4998 N N . ARG B 1 236 ? 7.219 -29.516 -3.154 1 98.75 236 ARG B N 1
ATOM 4999 C CA . ARG B 1 236 ? 6.484 -29.469 -4.414 1 98.75 236 ARG B CA 1
ATOM 5000 C C . ARG B 1 236 ? 5.039 -29.047 -4.188 1 98.75 236 ARG B C 1
ATOM 5002 O O . ARG B 1 236 ? 4.207 -29.141 -5.094 1 98.75 236 ARG B O 1
ATOM 5009 N N . VAL B 1 237 ? 4.684 -28.578 -2.936 1 98.94 237 VAL B N 1
ATOM 5010 C CA . VAL B 1 237 ? 3.322 -28.172 -2.592 1 98.94 237 VAL B CA 1
ATOM 5011 C C . VAL B 1 237 ? 3.312 -26.719 -2.121 1 98.94 237 VAL B C 1
ATOM 5013 O O . VAL B 1 237 ? 4.121 -26.328 -1.274 1 98.94 237 VAL B O 1
ATOM 5016 N N . SER B 1 238 ? 2.482 -25.922 -2.727 1 98.94 238 SER B N 1
ATOM 5017 C CA . SER B 1 238 ? 2.221 -24.547 -2.324 1 98.94 238 SER B CA 1
ATOM 5018 C C . SER B 1 238 ? 0.775 -24.359 -1.869 1 98.94 238 SER B C 1
ATOM 5020 O O . SER B 1 238 ? -0.111 -25.109 -2.295 1 98.94 238 SER B O 1
ATOM 5022 N N . VAL B 1 239 ? 0.568 -23.438 -0.964 1 98.94 239 VAL B N 1
ATOM 5023 C CA . VAL B 1 239 ? -0.781 -23.094 -0.538 1 98.94 239 VAL B CA 1
ATOM 5024 C C . VAL B 1 239 ? -0.939 -21.578 -0.534 1 98.94 239 VAL B C 1
ATOM 5026 O O . VAL B 1 239 ? -0.006 -20.844 -0.185 1 98.94 239 VAL B O 1
ATOM 5029 N N . GLY B 1 240 ? -2.068 -21.047 -1.014 1 98.75 240 GLY B N 1
ATOM 5030 C CA . GLY B 1 240 ? -2.42 -19.641 -0.951 1 98.75 240 GLY B CA 1
ATOM 5031 C C . GLY B 1 240 ? -3.441 -19.328 0.127 1 98.75 240 GLY B C 1
ATOM 5032 O O . GLY B 1 240 ? -4.215 -20.203 0.529 1 98.75 240 GLY B O 1
ATOM 5033 N N . HIS B 1 241 ? -3.498 -18.078 0.616 1 98.38 241 HIS B N 1
ATOM 5034 C CA . HIS B 1 241 ? -4.367 -17.562 1.662 1 98.38 241 HIS B CA 1
ATOM 5035 C C . HIS B 1 241 ? -3.961 -18.078 3.033 1 98.38 241 HIS B C 1
ATOM 5037 O O . HIS B 1 241 ? -3.076 -17.516 3.682 1 98.38 241 HIS B O 1
ATOM 5043 N N . LEU B 1 242 ? -4.449 -19.297 3.324 1 98.62 242 LEU B N 1
ATOM 5044 C CA . LEU B 1 242 ? -4.129 -19.969 4.586 1 98.62 242 LEU B CA 1
ATOM 5045 C C . LEU B 1 242 ? -4.363 -19.031 5.766 1 98.62 242 LEU B C 1
ATOM 5047 O O . LEU B 1 242 ? -3.525 -18.938 6.664 1 98.62 242 LEU B O 1
ATOM 5051 N N . THR B 1 243 ? -5.426 -18.234 5.773 1 98.5 243 THR B N 1
ATOM 5052 C CA . THR B 1 243 ? -5.684 -17.172 6.742 1 98.5 243 THR B CA 1
ATOM 5053 C C . THR B 1 243 ? -6.219 -17.766 8.047 1 98.5 243 THR B C 1
ATOM 5055 O O . THR B 1 243 ? -6.102 -17.141 9.109 1 98.5 243 THR B O 1
ATOM 5058 N N . ALA B 1 244 ? -6.773 -18.984 8.047 1 98.56 244 ALA B N 1
ATOM 5059 C CA . ALA B 1 244 ? -7.328 -19.594 9.258 1 98.56 244 ALA B CA 1
ATOM 5060 C C . ALA B 1 244 ? -6.273 -19.672 10.359 1 98.56 244 ALA B C 1
ATOM 5062 O O . ALA B 1 244 ? -6.602 -19.578 11.547 1 98.56 244 ALA B O 1
ATOM 5063 N N . LEU B 1 245 ? -5 -19.75 10 1 98.62 245 LEU B N 1
ATOM 5064 C CA . LEU B 1 245 ? -3.912 -19.953 10.953 1 98.62 245 LEU B CA 1
ATOM 5065 C C . LEU B 1 245 ? -3.791 -18.75 11.891 1 98.62 245 LEU B C 1
ATOM 5067 O O . LEU B 1 245 ? -3.285 -18.875 13.008 1 98.62 245 LEU B O 1
ATOM 5071 N N . HIS B 1 246 ? -4.219 -17.578 11.43 1 98.44 246 HIS B N 1
ATOM 5072 C CA . HIS B 1 246 ? -4.062 -16.375 12.25 1 98.44 246 HIS B CA 1
ATOM 5073 C C . HIS B 1 246 ? -4.891 -16.469 13.531 1 98.44 246 HIS B C 1
ATOM 5075 O O . HIS B 1 246 ? -4.605 -15.789 14.516 1 98.44 246 HIS B O 1
ATOM 5081 N N . ALA B 1 247 ? -5.891 -17.375 13.547 1 98.56 247 ALA B N 1
ATOM 5082 C CA . ALA B 1 247 ? -6.855 -17.484 14.641 1 98.56 247 ALA B CA 1
ATOM 5083 C C . ALA B 1 247 ? -6.371 -18.453 15.711 1 98.56 247 ALA B C 1
ATOM 5085 O O . ALA B 1 247 ? -7.031 -18.641 16.734 1 98.56 247 ALA B O 1
ATOM 5086 N N . LEU B 1 248 ? -5.203 -19.047 15.57 1 98.56 248 LEU B N 1
ATOM 5087 C CA . LEU B 1 248 ? -4.727 -20.078 16.484 1 98.56 248 LEU B CA 1
ATOM 5088 C C . LEU B 1 248 ? -3.766 -19.484 17.516 1 98.56 248 LEU B C 1
ATOM 5090 O O . LEU B 1 248 ? -2.844 -18.75 17.156 1 98.56 248 LEU B O 1
ATOM 5094 N N . PRO B 1 249 ? -3.955 -19.859 18.812 1 97.69 249 PRO B N 1
ATOM 5095 C CA . PRO B 1 249 ? -2.908 -19.547 19.797 1 97.69 249 PRO B CA 1
ATOM 5096 C C . PRO B 1 249 ? -1.597 -20.281 19.5 1 97.69 249 PRO B C 1
ATOM 5098 O O . PRO B 1 249 ? -1.591 -21.297 18.797 1 97.69 249 PRO B O 1
ATOM 5101 N N . GLU B 1 250 ? -0.61 -19.766 20.062 1 97.25 250 GLU B N 1
ATOM 5102 C CA . GLU B 1 250 ? 0.741 -20.25 19.797 1 97.25 250 GLU B CA 1
ATOM 5103 C C . GLU B 1 250 ? 0.854 -21.75 20.047 1 97.25 250 GLU B C 1
ATOM 5105 O O . GLU B 1 250 ? 1.482 -22.469 19.266 1 97.25 250 GLU B O 1
ATOM 5110 N N . ALA B 1 251 ? 0.251 -22.234 21.094 1 97.88 251 ALA B N 1
ATOM 5111 C CA . ALA B 1 251 ? 0.353 -23.625 21.516 1 97.88 251 ALA B CA 1
ATOM 5112 C C . ALA B 1 251 ? -0.196 -24.562 20.422 1 97.88 251 ALA B C 1
ATOM 5114 O O . ALA B 1 251 ? 0.296 -25.672 20.25 1 97.88 251 ALA B O 1
ATOM 5115 N N . GLU B 1 252 ? -1.173 -24.109 19.688 1 98.25 252 GLU B N 1
ATOM 5116 C CA . GLU B 1 252 ? -1.777 -24.906 18.625 1 98.25 252 GLU B CA 1
ATOM 5117 C C . GLU B 1 252 ? -1.113 -24.625 17.281 1 98.25 252 GLU B C 1
ATOM 5119 O O . GLU B 1 252 ? -1.012 -25.516 16.438 1 98.25 252 GLU B O 1
ATOM 5124 N N . LEU B 1 253 ? -0.652 -23.422 17.062 1 98.62 253 LEU B N 1
ATOM 5125 C CA . LEU B 1 253 ? -0.088 -23 15.789 1 98.62 253 LEU B CA 1
ATOM 5126 C C . LEU B 1 253 ? 1.317 -23.562 15.602 1 98.62 253 LEU B C 1
ATOM 5128 O O . LEU B 1 253 ? 1.68 -23.969 14.5 1 98.62 253 LEU B O 1
ATOM 5132 N N . ALA B 1 254 ? 2.08 -23.609 16.641 1 98.38 254 ALA B N 1
ATOM 5133 C CA . ALA B 1 254 ? 3.5 -23.938 16.547 1 98.38 254 ALA B CA 1
ATOM 5134 C C . ALA B 1 254 ? 3.705 -25.344 15.977 1 98.38 254 ALA B C 1
ATOM 5136 O O . ALA B 1 254 ? 4.539 -25.531 15.086 1 98.38 254 ALA B O 1
ATOM 5137 N N . PRO B 1 255 ? 2.895 -26.344 16.469 1 98.62 255 PRO B N 1
ATOM 5138 C CA . PRO B 1 255 ? 3.08 -27.672 15.883 1 98.62 255 PRO B CA 1
ATOM 5139 C C . PRO B 1 255 ? 2.695 -27.719 14.406 1 98.62 255 PRO B C 1
ATOM 5141 O O . PRO B 1 255 ? 3.293 -28.469 13.641 1 98.62 255 PRO B O 1
ATOM 5144 N N . ILE B 1 256 ? 1.731 -27.016 14 1 98.81 256 ILE B N 1
ATOM 5145 C CA . ILE B 1 256 ? 1.323 -26.969 12.602 1 98.81 256 ILE B CA 1
ATOM 5146 C C . ILE B 1 256 ? 2.441 -26.359 11.758 1 98.81 256 ILE B C 1
ATOM 5148 O O . ILE B 1 256 ? 2.781 -26.891 10.695 1 98.81 256 ILE B O 1
ATOM 5152 N N . ILE B 1 257 ? 3.025 -25.297 12.219 1 98.81 257 ILE B N 1
ATOM 5153 C CA . ILE B 1 257 ? 4.121 -24.625 11.516 1 98.81 257 ILE B CA 1
ATOM 5154 C C . ILE B 1 257 ? 5.301 -25.594 11.375 1 98.81 257 ILE B C 1
ATOM 5156 O O . ILE B 1 257 ? 5.914 -25.672 10.312 1 98.81 257 ILE B O 1
ATOM 5160 N N . ALA B 1 258 ? 5.594 -26.297 12.453 1 98.81 258 ALA B N 1
ATOM 5161 C CA . ALA B 1 258 ? 6.684 -27.266 12.406 1 98.81 258 ALA B CA 1
ATOM 5162 C C . ALA B 1 258 ? 6.422 -28.328 11.352 1 98.81 258 ALA B C 1
ATOM 5164 O O . ALA B 1 258 ? 7.332 -28.734 10.625 1 98.81 258 ALA B O 1
ATOM 5165 N N . LYS B 1 259 ? 5.195 -28.812 11.32 1 98.75 259 LYS B N 1
ATOM 5166 C CA . LYS B 1 259 ? 4.82 -29.812 10.328 1 98.75 259 LYS B CA 1
ATOM 5167 C C . LYS B 1 259 ? 4.938 -29.266 8.914 1 98.75 259 LYS B C 1
ATOM 5169 O O . LYS B 1 259 ? 5.352 -29.969 7.992 1 98.75 259 LYS B O 1
ATOM 5174 N N . MET B 1 260 ? 4.523 -28.078 8.703 1 98.88 260 MET B N 1
ATOM 5175 C CA . MET B 1 260 ? 4.613 -27.422 7.402 1 98.88 260 MET B CA 1
ATOM 5176 C C . MET B 1 260 ? 6.066 -27.281 6.961 1 98.88 260 MET B C 1
ATOM 5178 O O . MET B 1 260 ? 6.383 -27.5 5.789 1 98.88 260 MET B O 1
ATOM 5182 N N . ALA B 1 261 ? 6.914 -26.859 7.914 1 98.88 261 ALA B N 1
ATOM 5183 C CA . ALA B 1 261 ? 8.344 -26.766 7.617 1 98.88 261 ALA B CA 1
ATOM 5184 C C . ALA B 1 261 ? 8.914 -28.125 7.219 1 98.88 261 ALA B C 1
ATOM 5186 O O . ALA B 1 261 ? 9.68 -28.219 6.262 1 98.88 261 ALA B O 1
ATOM 5187 N N . GLU B 1 262 ? 8.523 -29.141 8 1 98.75 262 GLU B N 1
ATOM 5188 C CA . GLU B 1 262 ? 8.969 -30.5 7.691 1 98.75 262 GLU B CA 1
ATOM 5189 C C . GLU B 1 262 ? 8.484 -30.938 6.305 1 98.75 262 GLU B C 1
ATOM 5191 O O . GLU B 1 262 ? 9.242 -31.531 5.543 1 98.75 262 GLU B O 1
ATOM 5196 N N . ALA B 1 263 ? 7.25 -30.641 5.996 1 98.81 263 ALA B N 1
ATOM 5197 C CA . ALA B 1 263 ? 6.656 -31 4.711 1 98.81 263 ALA B CA 1
ATOM 5198 C C . ALA B 1 263 ? 7.199 -30.109 3.594 1 98.81 263 ALA B C 1
ATOM 5200 O O . ALA B 1 263 ? 6.984 -30.391 2.412 1 98.81 263 ALA B O 1
ATOM 5201 N N . ASN B 1 264 ? 7.969 -29.047 3.953 1 98.81 264 ASN B N 1
ATOM 5202 C CA . ASN B 1 264 ? 8.547 -28.094 3.012 1 98.81 264 ASN B CA 1
ATOM 5203 C C . ASN B 1 264 ? 7.484 -27.5 2.094 1 98.81 264 ASN B C 1
ATOM 5205 O O . ASN B 1 264 ? 7.648 -27.484 0.873 1 98.81 264 ASN B O 1
ATOM 5209 N N . ILE B 1 265 ? 6.371 -27.203 2.656 1 98.69 265 ILE B N 1
ATOM 5210 C CA . ILE B 1 265 ? 5.277 -26.516 1.967 1 98.69 265 ILE B CA 1
ATOM 5211 C C . ILE B 1 265 ? 5.582 -25.031 1.862 1 98.69 265 ILE B C 1
ATOM 5213 O O . ILE B 1 265 ? 6.066 -24.422 2.818 1 98.69 265 ILE B O 1
ATOM 5217 N N . SER B 1 266 ? 5.383 -24.422 0.683 1 98.94 266 SER B N 1
ATOM 5218 C CA . SER B 1 266 ? 5.52 -22.984 0.493 1 98.94 266 SER B CA 1
ATOM 5219 C C . SER B 1 266 ? 4.18 -22.266 0.655 1 98.94 266 SER B C 1
ATOM 5221 O O . SER B 1 266 ? 3.145 -22.781 0.213 1 98.94 266 SER B O 1
ATOM 5223 N N . VAL B 1 267 ? 4.176 -21.156 1.295 1 98.94 267 VAL B N 1
ATOM 5224 C CA . VAL B 1 267 ? 2.951 -20.391 1.539 1 98.94 267 VAL B CA 1
ATOM 5225 C C . VAL B 1 267 ? 2.967 -19.109 0.718 1 98.94 267 VAL B C 1
ATOM 5227 O O . VAL B 1 267 ? 3.936 -18.344 0.766 1 98.94 267 VAL B O 1
ATOM 5230 N N . MET B 1 268 ? 1.945 -18.891 -0.084 1 98.88 268 MET B N 1
ATOM 5231 C CA . MET B 1 268 ? 1.705 -17.625 -0.759 1 98.88 268 MET B CA 1
ATOM 5232 C C . MET B 1 268 ? 0.778 -16.734 0.065 1 98.88 268 MET B C 1
ATOM 5234 O O . MET B 1 268 ? -0.445 -16.875 -0.006 1 98.88 268 MET B O 1
ATOM 5238 N N . ALA B 1 269 ? 1.404 -15.805 0.809 1 98.81 269 ALA B N 1
ATOM 5239 C CA . ALA B 1 269 ? 0.607 -14.805 1.522 1 98.81 269 ALA B CA 1
ATOM 5240 C C . ALA B 1 269 ? -0.016 -13.805 0.555 1 98.81 269 ALA B C 1
ATOM 5242 O O . ALA B 1 269 ? 0.668 -13.273 -0.324 1 98.81 269 ALA B O 1
ATOM 5243 N N . LEU B 1 270 ? -1.303 -13.57 0.711 1 98.81 270 LEU B N 1
ATOM 5244 C CA . LEU B 1 270 ? -2.068 -12.742 -0.209 1 98.81 270 LEU B CA 1
ATOM 5245 C C . LEU B 1 270 ? -2.744 -11.594 0.532 1 98.81 270 LEU B C 1
ATOM 5247 O O . LEU B 1 270 ? -3.973 -11.484 0.53 1 98.81 270 LEU B O 1
ATOM 5251 N N . PRO B 1 271 ? -1.932 -10.641 1.036 1 98.31 271 PRO B N 1
ATOM 5252 C CA . PRO B 1 271 ? -2.471 -9.664 1.979 1 98.31 271 PRO B CA 1
ATOM 5253 C C . PRO B 1 271 ? -3.482 -8.719 1.335 1 98.31 271 PRO B C 1
ATOM 5255 O O . PRO B 1 271 ? -4.434 -8.281 1.992 1 98.31 271 PRO B O 1
ATOM 5258 N N . ALA B 1 272 ? -3.369 -8.375 0.041 1 98.19 272 ALA B N 1
ATOM 5259 C CA . ALA B 1 272 ? -4.297 -7.441 -0.593 1 98.19 272 ALA B CA 1
ATOM 5260 C C . ALA B 1 272 ? -5.723 -7.988 -0.573 1 98.19 272 ALA B C 1
ATOM 5262 O O . ALA B 1 272 ? -6.66 -7.277 -0.209 1 98.19 272 ALA B O 1
ATOM 5263 N N . THR B 1 273 ? -5.891 -9.25 -0.899 1 98.19 273 THR B N 1
ATOM 5264 C CA . THR B 1 273 ? -7.195 -9.891 -0.934 1 98.19 273 THR B CA 1
ATOM 5265 C C . THR B 1 273 ? -7.676 -10.219 0.478 1 98.19 273 THR B C 1
ATOM 5267 O O . THR B 1 273 ? -8.82 -9.93 0.835 1 98.19 273 THR B O 1
ATOM 5270 N N . ASP B 1 274 ? -6.801 -10.828 1.255 1 98.38 274 ASP B N 1
ATOM 5271 C CA . ASP B 1 274 ? -7.184 -11.367 2.557 1 98.38 274 ASP B CA 1
ATOM 5272 C C . ASP B 1 274 ? -7.605 -10.25 3.51 1 98.38 274 ASP B C 1
ATOM 5274 O O . ASP B 1 274 ? -8.57 -10.398 4.262 1 98.38 274 ASP B O 1
ATOM 5278 N N . LEU B 1 275 ? -6.91 -9.117 3.463 1 97.56 275 LEU B N 1
ATOM 5279 C CA . LEU B 1 275 ? -7.25 -7.98 4.305 1 97.56 275 LEU B CA 1
ATOM 5280 C C . LEU B 1 275 ? -8.586 -7.379 3.893 1 97.56 275 LEU B C 1
ATOM 5282 O O . LEU B 1 275 ? -9.367 -6.938 4.746 1 97.56 275 LEU B O 1
ATOM 5286 N N . HIS B 1 276 ? -8.859 -7.297 2.643 1 97.19 276 HIS B N 1
ATOM 5287 C CA . HIS B 1 276 ? -10.086 -6.715 2.104 1 97.19 276 HIS B CA 1
ATOM 5288 C C . HIS B 1 276 ? -11.297 -7.562 2.461 1 97.19 276 HIS B C 1
ATOM 5290 O O . HIS B 1 276 ? -12.328 -7.031 2.893 1 97.19 276 HIS B O 1
ATOM 5296 N N . LEU B 1 277 ? -11.164 -8.875 2.373 1 97.06 277 LEU B N 1
ATOM 5297 C CA . LEU B 1 277 ? -12.297 -9.773 2.518 1 97.06 277 LEU B CA 1
ATOM 5298 C C . LEU B 1 277 ? -12.445 -10.242 3.963 1 97.06 277 LEU B C 1
ATOM 5300 O O . LEU B 1 277 ? -13.539 -10.602 4.395 1 97.06 277 LEU B O 1
ATOM 5304 N N . GLY B 1 278 ? -11.359 -10.25 4.668 1 97.12 278 GLY B N 1
ATOM 5305 C CA . GLY B 1 278 ? -11.32 -10.93 5.949 1 97.12 278 GLY B CA 1
ATOM 5306 C C . GLY B 1 278 ? -11.898 -10.109 7.082 1 97.12 278 GLY B C 1
ATOM 5307 O O . GLY B 1 278 ? -11.859 -8.875 7.047 1 97.12 278 GLY B O 1
ATOM 5308 N N . ALA B 1 279 ? -12.5 -10.773 8.031 1 97.06 279 ALA B N 1
ATOM 5309 C CA . ALA B 1 279 ? -12.953 -10.25 9.312 1 97.06 279 ALA B CA 1
ATOM 5310 C C . ALA B 1 279 ? -14.062 -9.211 9.125 1 97.06 279 ALA B C 1
ATOM 5312 O O . ALA B 1 279 ? -14.203 -8.289 9.922 1 97.06 279 ALA B O 1
ATOM 5313 N N . ARG B 1 280 ? -14.859 -9.344 8.07 1 94.25 280 ARG B N 1
ATOM 5314 C CA . ARG B 1 280 ? -15.961 -8.422 7.785 1 94.25 280 ARG B CA 1
ATOM 5315 C C . ARG B 1 280 ? -17.078 -8.57 8.812 1 94.25 280 ARG B C 1
ATOM 5317 O O . ARG B 1 280 ? -17.875 -7.652 9 1 94.25 280 ARG B O 1
ATOM 5324 N N . GLY B 1 281 ? -17.047 -9.648 9.523 1 93.81 281 GLY B N 1
ATOM 5325 C CA . GLY B 1 281 ? -18.078 -9.898 10.516 1 93.81 281 GLY B CA 1
ATOM 5326 C C . GLY B 1 281 ? -17.734 -9.359 11.883 1 93.81 281 GLY B C 1
ATOM 5327 O O . GLY B 1 281 ? -18.594 -9.297 12.773 1 93.81 281 GLY B O 1
ATOM 5328 N N . ASP B 1 282 ? -16.453 -8.969 12.109 1 96.5 282 ASP B N 1
ATOM 5329 C CA . ASP B 1 282 ? -16.047 -8.414 13.391 1 96.5 282 ASP B CA 1
ATOM 5330 C C . ASP B 1 282 ? -16.703 -7.059 13.641 1 96.5 282 ASP B C 1
ATOM 5332 O O . ASP B 1 282 ? -16.734 -6.203 12.758 1 96.5 282 ASP B O 1
ATOM 5336 N N . GLN B 1 283 ? -17.266 -6.824 14.844 1 94.31 283 GLN B N 1
ATOM 5337 C CA . GLN B 1 283 ? -17.953 -5.578 15.148 1 94.31 283 GLN B CA 1
ATOM 5338 C C . GLN B 1 283 ? -17 -4.543 15.719 1 94.31 283 GLN B C 1
ATOM 5340 O O . GLN B 1 283 ? -17.203 -3.338 15.555 1 94.31 283 GLN B O 1
ATOM 5345 N N . TYR B 1 284 ? -16.141 -4.891 16.453 1 96.62 284 TYR B N 1
ATOM 5346 C CA . TYR B 1 284 ? -15.039 -4.125 17.031 1 96.62 284 TYR B CA 1
ATOM 5347 C C . TYR B 1 284 ? -13.797 -4.996 17.188 1 96.62 284 TYR B C 1
ATOM 5349 O O . TYR B 1 284 ? -13.844 -6.207 16.953 1 96.62 284 TYR B O 1
ATOM 5357 N N . ASN B 1 285 ? -12.609 -4.359 17.516 1 97.69 285 ASN B N 1
ATOM 5358 C CA . ASN B 1 285 ? -11.367 -5.133 17.516 1 97.69 285 ASN B CA 1
ATOM 5359 C C . ASN B 1 285 ? -11.234 -5.977 16.266 1 97.69 285 ASN B C 1
ATOM 5361 O O . ASN B 1 285 ? -10.969 -7.18 16.328 1 97.69 285 ASN B O 1
ATOM 5365 N N . VAL B 1 286 ? -11.484 -5.348 15.094 1 98.06 286 VAL B N 1
ATOM 5366 C CA . VAL B 1 286 ? -11.5 -6.066 13.828 1 98.06 286 VAL B CA 1
ATOM 5367 C C . VAL B 1 286 ? -10.125 -6.676 13.562 1 98.06 286 VAL B C 1
ATOM 5369 O O . VAL B 1 286 ? -9.109 -5.969 13.594 1 98.06 286 VAL B O 1
ATOM 5372 N N . ARG B 1 287 ? -10.07 -7.953 13.289 1 98.12 287 ARG B N 1
ATOM 5373 C CA . ARG B 1 287 ? -8.812 -8.664 13.086 1 98.12 287 ARG B CA 1
ATOM 5374 C C . ARG B 1 287 ? -8.211 -8.344 11.719 1 98.12 287 ARG B C 1
ATOM 5376 O O . ARG B 1 287 ? -8.93 -7.957 10.797 1 98.12 287 ARG B O 1
ATOM 5383 N N . ARG B 1 288 ? -6.898 -8.484 11.578 1 97.75 288 ARG B N 1
ATOM 5384 C CA . ARG B 1 288 ? -6.215 -8.336 10.297 1 97.75 288 ARG B CA 1
ATOM 5385 C C . ARG B 1 288 ? -6.617 -9.438 9.328 1 97.75 288 ARG B C 1
ATOM 5387 O O . ARG B 1 288 ? -6.711 -9.211 8.117 1 97.75 288 ARG B O 1
ATOM 5394 N N . ALA B 1 289 ? -6.879 -10.727 9.906 1 97 289 ALA B N 1
ATOM 5395 C CA . ALA B 1 289 ? -7.363 -11.875 9.148 1 97 289 ALA B CA 1
ATOM 5396 C C . ALA B 1 289 ? -6.449 -12.172 7.961 1 97 289 ALA B C 1
ATOM 5398 O O . ALA B 1 289 ? -6.922 -12.344 6.836 1 97 289 ALA B O 1
ATOM 5399 N N . VAL B 1 290 ? -5.141 -12.109 8.133 1 98.19 290 VAL B N 1
ATOM 5400 C CA . VAL B 1 290 ? -4.148 -12.469 7.121 1 98.19 290 VAL B CA 1
ATOM 5401 C C . VAL B 1 290 ? -3.301 -13.633 7.625 1 98.19 290 VAL B C 1
ATOM 5403 O O . VAL B 1 290 ? -3.268 -13.914 8.828 1 98.19 290 VAL B O 1
ATOM 5406 N N . THR B 1 291 ? -2.689 -14.352 6.684 1 98 291 THR B N 1
ATOM 5407 C CA . THR B 1 291 ? -1.723 -15.391 7.004 1 98 291 THR B CA 1
ATOM 5408 C C . THR B 1 291 ? -0.645 -14.859 7.945 1 98 291 THR B C 1
ATOM 5410 O O . THR B 1 291 ? -0.166 -13.734 7.773 1 98 291 THR B O 1
ATOM 5413 N N . PRO B 1 292 ? -0.323 -15.578 9.047 1 98.31 292 PRO B N 1
ATOM 5414 C CA . PRO B 1 292 ? 0.697 -15.086 9.977 1 98.31 292 PRO B CA 1
ATOM 5415 C C . PRO B 1 292 ? 2.113 -15.203 9.414 1 98.31 292 PRO B C 1
ATOM 5417 O O . PRO B 1 292 ? 2.893 -16.047 9.867 1 98.31 292 PRO B O 1
ATOM 5420 N N . ILE B 1 293 ? 2.512 -14.344 8.625 1 98.5 293 ILE B N 1
ATOM 5421 C CA . ILE B 1 293 ? 3.717 -14.336 7.805 1 98.5 293 ILE B CA 1
ATOM 5422 C C . ILE B 1 293 ? 4.949 -14.484 8.695 1 98.5 293 ILE B C 1
ATOM 5424 O O . ILE B 1 293 ? 5.785 -15.367 8.469 1 98.5 293 ILE B O 1
ATOM 5428 N N . ARG B 1 294 ? 5.051 -13.664 9.734 1 96.94 294 ARG B N 1
ATOM 5429 C CA . ARG B 1 294 ? 6.234 -13.633 10.586 1 96.94 294 ARG B CA 1
ATOM 5430 C C . ARG B 1 294 ? 6.422 -14.961 11.312 1 96.94 294 ARG B C 1
ATOM 5432 O O . ARG B 1 294 ? 7.531 -15.492 11.367 1 96.94 294 ARG B O 1
ATOM 5439 N N . LYS B 1 295 ? 5.328 -15.484 11.859 1 98 295 LYS B N 1
ATOM 5440 C CA . LYS B 1 295 ? 5.398 -16.734 12.594 1 98 295 LYS B CA 1
ATOM 5441 C C . LYS B 1 295 ? 5.789 -17.891 11.672 1 98 295 LYS B C 1
ATOM 5443 O O . LYS B 1 295 ? 6.594 -18.75 12.047 1 98 295 LYS B O 1
ATOM 5448 N N . LEU B 1 296 ? 5.211 -17.938 10.492 1 98.81 296 LEU B N 1
ATOM 5449 C CA . LEU B 1 296 ? 5.551 -18.969 9.516 1 98.81 296 LEU B CA 1
ATOM 5450 C C . LEU B 1 296 ? 7.02 -18.875 9.109 1 98.81 296 LEU B C 1
ATOM 5452 O O . LEU B 1 296 ? 7.738 -19.875 9.133 1 98.81 296 LEU B O 1
ATOM 5456 N N . ARG B 1 297 ? 7.461 -17.656 8.75 1 98.62 297 ARG B N 1
ATOM 5457 C CA . ARG B 1 297 ? 8.852 -17.438 8.375 1 98.62 297 ARG B CA 1
ATOM 5458 C C . ARG B 1 297 ? 9.797 -17.859 9.484 1 98.62 297 ARG B C 1
ATOM 5460 O O . ARG B 1 297 ? 10.766 -18.594 9.242 1 98.62 297 ARG B O 1
ATOM 5467 N N . ASP B 1 298 ? 9.477 -17.406 10.703 1 97.94 298 ASP B N 1
ATOM 5468 C CA . ASP B 1 298 ? 10.328 -17.703 11.852 1 97.94 298 ASP B CA 1
ATOM 5469 C C . ASP B 1 298 ? 10.359 -19.203 12.133 1 97.94 298 ASP B C 1
ATOM 5471 O O . ASP B 1 298 ? 11.336 -19.719 12.68 1 97.94 298 ASP B O 1
ATOM 5475 N N . GLY B 1 299 ? 9.281 -19.875 11.781 1 98.56 299 GLY B N 1
ATOM 5476 C CA . GLY B 1 299 ? 9.188 -21.312 12 1 98.56 299 GLY B CA 1
ATOM 5477 C C . GLY B 1 299 ? 9.844 -22.125 10.898 1 98.56 299 GLY B C 1
ATOM 5478 O O . GLY B 1 299 ? 9.836 -23.359 10.938 1 98.56 299 GLY B O 1
ATOM 5479 N N . GLY B 1 300 ? 10.383 -21.5 9.898 1 98.56 300 GLY B N 1
ATOM 5480 C CA . GLY B 1 300 ? 11.141 -22.203 8.875 1 98.56 300 GLY B CA 1
ATOM 5481 C C . GLY B 1 300 ? 10.336 -22.484 7.621 1 98.56 300 GLY B C 1
ATOM 5482 O O . GLY B 1 300 ? 10.797 -23.188 6.723 1 98.56 300 GLY B O 1
ATOM 5483 N N . VAL B 1 301 ? 9.148 -22.031 7.527 1 98.88 301 VAL B N 1
ATOM 5484 C CA . VAL B 1 301 ? 8.305 -22.219 6.352 1 98.88 301 VAL B CA 1
ATOM 5485 C C . VAL B 1 301 ? 8.734 -21.234 5.254 1 98.88 301 VAL B C 1
ATOM 5487 O O . VAL B 1 301 ? 9.094 -20.094 5.535 1 98.88 301 VAL B O 1
ATOM 5490 N N . ASN B 1 302 ? 8.844 -21.641 3.994 1 98.88 302 ASN B N 1
ATOM 5491 C CA . ASN B 1 302 ? 9.062 -20.766 2.855 1 98.88 302 ASN B CA 1
ATOM 5492 C C . ASN B 1 302 ? 7.848 -19.875 2.594 1 98.88 302 ASN B C 1
ATOM 5494 O O . ASN B 1 302 ? 6.797 -20.359 2.166 1 98.88 302 ASN B O 1
ATOM 5498 N N . VAL B 1 303 ? 7.98 -18.594 2.883 1 98.94 303 VAL B N 1
ATOM 5499 C CA . VAL B 1 303 ? 6.855 -17.672 2.766 1 98.94 303 VAL B CA 1
ATOM 5500 C C . VAL B 1 303 ? 7.086 -16.719 1.594 1 98.94 303 VAL B C 1
ATOM 5502 O O . VAL B 1 303 ? 8.148 -16.109 1.485 1 98.94 303 VAL B O 1
ATOM 5505 N N . CYS B 1 304 ? 6.09 -16.625 0.75 1 98.94 304 CYS B N 1
ATOM 5506 C CA . CYS B 1 304 ? 6.051 -15.719 -0.397 1 98.94 304 CYS B CA 1
ATOM 5507 C C . CYS B 1 304 ? 4.953 -14.68 -0.233 1 98.94 304 CYS B C 1
ATOM 5509 O O . CYS B 1 304 ? 4.035 -14.852 0.571 1 98.94 304 CYS B O 1
ATOM 5511 N N . ILE B 1 305 ? 5.078 -13.57 -0.855 1 98.88 305 ILE B N 1
ATOM 5512 C CA . ILE B 1 305 ? 4.039 -12.555 -0.982 1 98.88 305 ILE B CA 1
ATOM 5513 C C . ILE B 1 305 ? 3.586 -12.461 -2.438 1 98.88 305 ILE B C 1
ATOM 5515 O O . ILE B 1 305 ? 4.414 -12.469 -3.354 1 98.88 305 ILE B O 1
ATOM 5519 N N . ALA B 1 306 ? 2.301 -12.453 -2.676 1 98.88 306 ALA B N 1
ATOM 5520 C CA . ALA B 1 306 ? 1.767 -12.398 -4.035 1 98.88 306 ALA B CA 1
ATOM 5521 C C . ALA B 1 306 ? 0.493 -11.562 -4.09 1 98.88 306 ALA B C 1
ATOM 5523 O O . ALA B 1 306 ? -0.093 -11.242 -3.051 1 98.88 306 ALA B O 1
ATOM 5524 N N . THR B 1 307 ? 0.031 -11.188 -5.262 1 98.31 307 THR B N 1
ATOM 5525 C CA . THR B 1 307 ? -1.034 -10.219 -5.473 1 98.31 307 THR B CA 1
ATOM 5526 C C . THR B 1 307 ? -2.404 -10.883 -5.379 1 98.31 307 THR B C 1
ATOM 5528 O O . THR B 1 307 ? -3.34 -10.312 -4.816 1 98.31 307 THR B O 1
ATOM 5531 N N . ASN B 1 308 ? -2.545 -12.125 -5.902 1 98.38 308 ASN B N 1
ATOM 5532 C CA . ASN B 1 308 ? -3.771 -12.922 -5.945 1 98.38 308 ASN B CA 1
ATOM 5533 C C . ASN B 1 308 ? -4.711 -12.43 -7.043 1 98.38 308 ASN B C 1
ATOM 5535 O O . ASN B 1 308 ? -4.816 -13.062 -8.102 1 98.38 308 ASN B O 1
ATOM 5539 N N . ASN B 1 309 ? -5.383 -11.289 -6.863 1 97.88 309 ASN B N 1
ATOM 5540 C CA . ASN B 1 309 ? -6.328 -10.734 -7.824 1 97.88 309 ASN B CA 1
ATOM 5541 C C . ASN B 1 309 ? -6.043 -9.266 -8.109 1 97.88 309 ASN B C 1
ATOM 5543 O O . ASN B 1 309 ? -5.555 -8.547 -7.238 1 97.88 309 ASN B O 1
ATOM 5547 N N . ILE B 1 310 ? -6.363 -8.859 -9.336 1 97.62 310 ILE B N 1
ATOM 5548 C CA . ILE B 1 310 ? -6.191 -7.469 -9.734 1 97.62 310 ILE B CA 1
ATOM 5549 C C . ILE B 1 310 ? -7.523 -6.91 -10.242 1 97.62 310 ILE B C 1
ATOM 5551 O O . ILE B 1 310 ? -7.984 -7.273 -11.328 1 97.62 310 ILE B O 1
ATOM 555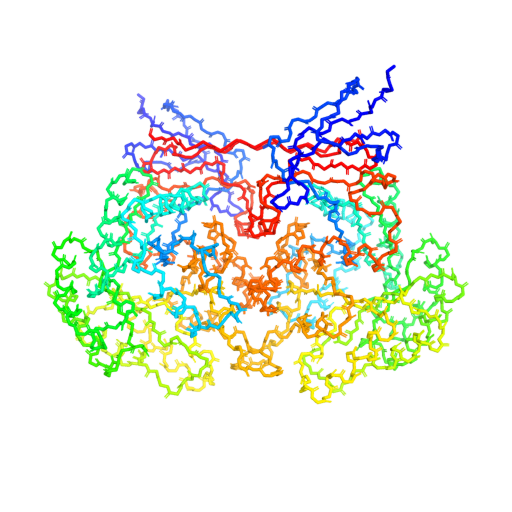5 N N . ARG B 1 311 ? -8.148 -6.004 -9.5 1 96.5 311 ARG B N 1
ATOM 5556 C CA . ARG B 1 311 ? -9.328 -5.23 -9.891 1 96.5 311 ARG B CA 1
ATOM 5557 C C . ARG B 1 311 ? -10.484 -6.148 -10.273 1 96.5 311 ARG B C 1
ATOM 5559 O O . ARG B 1 311 ? -11.031 -6.043 -11.375 1 96.5 311 ARG B O 1
ATOM 5566 N N . ASN B 1 312 ? -10.891 -6.988 -9.438 1 96 312 ASN B N 1
ATOM 5567 C CA . ASN B 1 312 ? -12.094 -7.797 -9.547 1 96 312 ASN B CA 1
ATOM 5568 C C . ASN B 1 312 ? -12.859 -7.84 -8.227 1 96 312 ASN B C 1
ATOM 5570 O O . ASN B 1 312 ? -12.578 -7.062 -7.312 1 96 312 ASN B O 1
ATOM 5574 N N . ALA B 1 313 ? -13.836 -8.664 -8.172 1 93.94 313 ALA B N 1
ATOM 5575 C CA . ALA B 1 313 ? -14.75 -8.656 -7.027 1 93.94 313 ALA B CA 1
ATOM 5576 C C . ALA B 1 313 ? -14.031 -9.078 -5.75 1 93.94 313 ALA B C 1
ATOM 5578 O O . ALA B 1 313 ? -14.469 -8.75 -4.645 1 93.94 313 ALA B O 1
ATOM 5579 N N . PHE B 1 314 ? -12.891 -9.836 -5.875 1 95.88 314 PHE B N 1
ATOM 5580 C CA . PHE B 1 314 ? -12.148 -10.312 -4.711 1 95.88 314 PHE B CA 1
ATOM 5581 C C . PHE B 1 314 ? -11.18 -9.25 -4.215 1 95.88 314 PHE B C 1
ATOM 5583 O O . PHE B 1 314 ? -10.914 -9.156 -3.014 1 95.88 314 PHE B O 1
ATOM 5590 N N . THR B 1 315 ? -10.586 -8.531 -5.07 1 97.19 315 THR B N 1
ATOM 5591 C CA . THR B 1 315 ? -9.664 -7.434 -4.801 1 97.19 315 THR B CA 1
ATOM 5592 C C . THR B 1 315 ? -9.914 -6.27 -5.758 1 97.19 315 THR B C 1
ATOM 5594 O O . THR B 1 315 ? -9.367 -6.238 -6.863 1 97.19 315 THR B O 1
ATOM 5597 N N . PRO B 1 316 ? -10.57 -5.262 -5.371 1 96 316 PRO B N 1
ATOM 5598 C CA . PRO B 1 316 ? -11.031 -4.215 -6.285 1 96 316 PRO B CA 1
ATOM 5599 C C . PRO B 1 316 ? -9.938 -3.193 -6.609 1 96 316 PRO B C 1
ATOM 5601 O O . PRO B 1 316 ? -10.227 -2.15 -7.203 1 96 316 PRO B O 1
ATOM 5604 N N . TYR B 1 317 ? -8.719 -3.434 -6.246 1 96.44 317 TYR B N 1
ATOM 5605 C CA . TYR B 1 317 ? -7.57 -2.574 -6.516 1 96.44 317 TYR B CA 1
ATOM 5606 C C . TYR B 1 317 ? -6.355 -3.398 -6.922 1 96.44 317 TYR B C 1
ATOM 5608 O O . TYR B 1 317 ? -6.422 -4.629 -6.977 1 96.44 317 TYR B O 1
ATOM 5616 N N . GLY B 1 318 ? -5.285 -2.727 -7.262 1 96.31 318 GLY B N 1
ATOM 5617 C CA . GLY B 1 318 ? -4.039 -3.365 -7.66 1 96.31 318 GLY B CA 1
ATOM 5618 C C . GLY B 1 318 ? -3.537 -2.9 -9.016 1 96.31 318 GLY B C 1
ATOM 5619 O O . GLY B 1 318 ? -4.332 -2.652 -9.93 1 96.31 318 GLY B O 1
ATOM 5620 N N . THR B 1 319 ? -2.215 -2.863 -9.203 1 97.19 319 THR B N 1
ATOM 5621 C CA . THR B 1 319 ? -1.595 -2.359 -10.422 1 97.19 319 THR B CA 1
ATOM 5622 C C . THR B 1 319 ? -0.688 -3.418 -11.039 1 97.19 319 THR B C 1
ATOM 5624 O O . THR B 1 319 ? 0.019 -3.143 -12.016 1 97.19 319 THR B O 1
ATOM 5627 N N . GLY B 1 320 ? -0.666 -4.602 -10.469 1 97.56 320 GLY B N 1
ATOM 5628 C CA . GLY B 1 320 ? 0.269 -5.613 -10.93 1 97.56 320 GLY B CA 1
ATOM 5629 C C . GLY B 1 320 ? 1.678 -5.41 -10.406 1 97.56 320 GLY B C 1
ATOM 5630 O O . GLY B 1 320 ? 2.574 -6.207 -10.695 1 97.56 320 GLY B O 1
ATOM 5631 N N . ASP B 1 321 ? 1.917 -4.379 -9.648 1 98.38 321 ASP B N 1
ATOM 5632 C CA . ASP B 1 321 ? 3.213 -4.133 -9.023 1 98.38 321 ASP B CA 1
ATOM 5633 C C . ASP B 1 321 ? 3.352 -4.918 -7.719 1 98.38 321 ASP B C 1
ATOM 5635 O O . ASP B 1 321 ? 2.799 -4.527 -6.688 1 98.38 321 ASP B O 1
ATOM 5639 N N . ILE B 1 322 ? 4.117 -5.965 -7.723 1 98.62 322 ILE B N 1
ATOM 5640 C CA . ILE B 1 322 ? 4.25 -6.867 -6.586 1 98.62 322 ILE B CA 1
ATOM 5641 C C . ILE B 1 322 ? 4.875 -6.121 -5.406 1 98.62 322 ILE B C 1
ATOM 5643 O O . ILE B 1 322 ? 4.676 -6.496 -4.25 1 98.62 322 ILE B O 1
ATOM 5647 N N . VAL B 1 323 ? 5.613 -5.02 -5.648 1 98.62 323 VAL B N 1
ATOM 5648 C CA . VAL B 1 323 ? 6.215 -4.215 -4.594 1 98.62 323 VAL B CA 1
ATOM 5649 C C . VAL B 1 323 ? 5.117 -3.535 -3.775 1 98.62 323 VAL B C 1
ATOM 5651 O O . VAL B 1 323 ? 5.254 -3.369 -2.561 1 98.62 323 VAL B O 1
ATOM 5654 N N . GLN B 1 324 ? 4.02 -3.174 -4.422 1 98 324 GLN B N 1
ATOM 5655 C CA . GLN B 1 324 ? 2.898 -2.584 -3.699 1 98 324 GLN B CA 1
ATOM 5656 C C . GLN B 1 324 ? 2.283 -3.584 -2.725 1 98 324 GLN B C 1
ATOM 5658 O O . GLN B 1 324 ? 1.87 -3.215 -1.625 1 98 324 GLN B O 1
ATOM 5663 N N . THR B 1 325 ? 2.201 -4.824 -3.146 1 98.38 325 THR B N 1
ATOM 5664 C CA . THR B 1 325 ? 1.686 -5.863 -2.262 1 98.38 325 THR B CA 1
ATOM 5665 C C . THR B 1 325 ? 2.641 -6.102 -1.096 1 98.38 325 THR B C 1
ATOM 5667 O O . THR B 1 325 ? 2.203 -6.297 0.041 1 98.38 325 THR B O 1
ATOM 5670 N N . ALA B 1 326 ? 3.945 -6.086 -1.392 1 98.62 326 ALA B N 1
ATOM 5671 C CA . ALA B 1 326 ? 4.945 -6.211 -0.335 1 98.62 326 ALA B CA 1
ATOM 5672 C C . ALA B 1 326 ? 4.82 -5.07 0.674 1 98.62 326 ALA B C 1
ATOM 5674 O O . ALA B 1 326 ? 4.922 -5.293 1.883 1 98.62 326 ALA B O 1
ATOM 5675 N N . MET B 1 327 ? 4.539 -3.887 0.178 1 98.12 327 MET B N 1
ATOM 5676 C CA . MET B 1 327 ? 4.414 -2.711 1.033 1 98.12 327 MET B CA 1
ATOM 5677 C C . MET B 1 327 ? 3.176 -2.809 1.916 1 98.12 327 MET B C 1
ATOM 5679 O O . MET B 1 327 ? 3.143 -2.248 3.014 1 98.12 327 MET B O 1
ATOM 5683 N N . LEU B 1 328 ? 2.18 -3.473 1.434 1 98 328 LEU B N 1
ATOM 5684 C CA . LEU B 1 328 ? 1.014 -3.752 2.266 1 98 328 LEU B CA 1
ATOM 5685 C C . LEU B 1 328 ? 1.354 -4.762 3.355 1 98 328 LEU B C 1
ATOM 5687 O O . LEU B 1 328 ? 0.934 -4.609 4.504 1 98 328 LEU B O 1
ATOM 5691 N N . ALA B 1 329 ? 2.15 -5.742 3.018 1 98.38 329 ALA B N 1
ATOM 5692 C CA . ALA B 1 329 ? 2.492 -6.828 3.934 1 98.38 329 ALA B CA 1
ATOM 5693 C C . ALA B 1 329 ? 3.332 -6.32 5.098 1 98.38 329 ALA B C 1
ATOM 5695 O O . ALA B 1 329 ? 3.254 -6.852 6.211 1 98.38 329 ALA B O 1
ATOM 5696 N N . ILE B 1 330 ? 4.117 -5.281 4.918 1 98 330 ILE B N 1
ATOM 5697 C CA . ILE B 1 330 ? 5.094 -4.812 5.895 1 98 330 ILE B CA 1
ATOM 5698 C C . ILE B 1 330 ? 4.375 -4.379 7.172 1 98 330 ILE B C 1
ATOM 5700 O O . ILE B 1 330 ? 4.574 -4.973 8.234 1 98 330 ILE B O 1
ATOM 5704 N N . PRO B 1 331 ? 3.436 -3.408 7.109 1 97.5 331 PRO B N 1
ATOM 5705 C CA . PRO B 1 331 ? 2.77 -3.047 8.367 1 97.5 331 PRO B CA 1
ATOM 5706 C C . PRO B 1 331 ? 1.776 -4.109 8.828 1 97.5 331 PRO B C 1
ATOM 5708 O O . PRO B 1 331 ? 1.65 -4.359 10.031 1 97.5 331 PRO B O 1
ATOM 5711 N N . VAL B 1 332 ? 1.147 -4.82 7.918 1 97.19 332 VAL B N 1
ATOM 5712 C CA . VAL B 1 332 ? 0.103 -5.785 8.25 1 97.19 332 VAL B CA 1
ATOM 5713 C C . VAL B 1 332 ? 0.718 -6.988 8.953 1 97.19 332 VAL B C 1
ATOM 5715 O O . VAL B 1 332 ? 0.133 -7.527 9.898 1 97.19 332 VAL B O 1
ATOM 5718 N N . GLY B 1 333 ? 1.844 -7.395 8.477 1 97.06 333 GLY B N 1
ATOM 5719 C CA . GLY B 1 333 ? 2.51 -8.562 9.031 1 97.06 333 GLY B CA 1
ATOM 5720 C C . GLY B 1 333 ? 3.547 -8.219 10.078 1 97.06 333 GLY B C 1
ATOM 5721 O O . GLY B 1 333 ? 4.332 -9.078 10.484 1 97.06 333 GLY B O 1
ATOM 5722 N N . HIS B 1 334 ? 3.605 -6.922 10.555 1 97.06 334 HIS B N 1
ATOM 5723 C CA . HIS B 1 334 ? 4.613 -6.461 11.5 1 97.06 334 HIS B CA 1
ATOM 5724 C C . HIS B 1 334 ? 6.02 -6.828 11.039 1 97.06 334 HIS B C 1
ATOM 5726 O O . HIS B 1 334 ? 6.816 -7.355 11.82 1 97.06 334 HIS B O 1
ATOM 5732 N N . LEU B 1 335 ? 6.254 -6.473 9.797 1 96.94 335 LEU B N 1
ATOM 5733 C CA . LEU B 1 335 ? 7.543 -6.789 9.188 1 96.94 335 LEU B CA 1
ATOM 5734 C C . LEU B 1 335 ? 8.422 -5.547 9.102 1 96.94 335 LEU B C 1
ATOM 5736 O O . LEU B 1 335 ? 9.453 -5.559 8.422 1 96.94 335 LEU B O 1
ATOM 5740 N N . GLY B 1 336 ? 8.031 -4.465 9.758 1 94.06 336 GLY B N 1
ATOM 5741 C CA . GLY B 1 336 ? 8.727 -3.195 9.617 1 94.06 336 GLY B CA 1
ATOM 5742 C C . GLY B 1 336 ? 9.898 -3.049 10.57 1 94.06 336 GLY B C 1
ATOM 5743 O O . GLY B 1 336 ? 10.688 -2.111 10.445 1 94.06 336 GLY B O 1
ATOM 5744 N N . GLY B 1 337 ? 10.07 -3.967 11.555 1 91.88 337 GLY B N 1
ATOM 5745 C CA . GLY B 1 337 ? 11.273 -3.945 12.375 1 91.88 337 GLY B CA 1
ATOM 5746 C C . GLY B 1 337 ? 12.547 -4.141 11.578 1 91.88 337 GLY B C 1
ATOM 5747 O O . GLY B 1 337 ? 12.531 -4.777 10.523 1 91.88 337 GLY B O 1
ATOM 5748 N N . ALA B 1 338 ? 13.594 -3.613 12.109 1 90.38 338 ALA B N 1
ATOM 5749 C CA . ALA B 1 338 ? 14.859 -3.596 11.375 1 90.38 338 ALA B CA 1
ATOM 5750 C C . ALA B 1 338 ? 15.258 -5.004 10.938 1 90.38 338 ALA B C 1
ATOM 5752 O O . ALA B 1 338 ? 15.75 -5.199 9.828 1 90.38 338 ALA B O 1
ATOM 5753 N N . ASP B 1 339 ? 15.023 -5.93 11.82 1 92.19 339 ASP B N 1
ATOM 5754 C CA . ASP B 1 339 ? 15.43 -7.301 11.523 1 92.19 339 ASP B CA 1
ATOM 5755 C C . ASP B 1 339 ? 14.406 -7.988 10.617 1 92.19 339 ASP B C 1
ATOM 5757 O O . ASP B 1 339 ? 14.703 -9.016 10 1 92.19 339 ASP B O 1
ATOM 5761 N N . ASP B 1 340 ? 13.211 -7.445 10.508 1 95.12 340 ASP B N 1
ATOM 5762 C CA . ASP B 1 340 ? 12.148 -8.055 9.719 1 95.12 340 ASP B CA 1
ATOM 5763 C C . ASP B 1 340 ? 12.117 -7.488 8.305 1 95.12 340 ASP B C 1
ATOM 5765 O O . ASP B 1 340 ? 11.891 -8.227 7.34 1 95.12 340 ASP B O 1
ATOM 5769 N N . LEU B 1 341 ? 12.375 -6.227 8.211 1 95.19 341 LEU B N 1
ATOM 5770 C CA . LEU B 1 341 ? 12.211 -5.531 6.945 1 95.19 341 LEU B CA 1
ATOM 5771 C C . LEU B 1 341 ? 13.086 -6.148 5.863 1 95.19 341 LEU B C 1
ATOM 5773 O O . LEU B 1 341 ? 12.656 -6.305 4.719 1 95.19 341 LEU B O 1
ATOM 5777 N N . LYS B 1 342 ? 14.273 -6.57 6.141 1 94.44 342 LYS B N 1
ATOM 5778 C CA . LYS B 1 342 ? 15.234 -7.105 5.18 1 94.44 342 LYS B CA 1
ATOM 5779 C C . LYS B 1 342 ? 14.766 -8.445 4.625 1 94.44 342 LYS B C 1
ATOM 5781 O O . LYS B 1 342 ? 15.289 -8.922 3.613 1 94.44 342 LYS B O 1
ATOM 5786 N N . THR B 1 343 ? 13.797 -9.07 5.293 1 97.25 343 THR B N 1
ATOM 5787 C CA . THR B 1 343 ? 13.328 -10.383 4.879 1 97.25 343 THR B CA 1
ATOM 5788 C C . THR B 1 343 ? 12.219 -10.258 3.83 1 97.25 343 THR B C 1
ATOM 5790 O O . THR B 1 343 ? 11.773 -11.258 3.271 1 97.25 343 THR B O 1
ATOM 5793 N N . VAL B 1 344 ? 11.812 -9.055 3.51 1 98.62 344 VAL B N 1
ATOM 5794 C CA . VAL B 1 344 ? 10.633 -8.867 2.666 1 98.62 344 VAL B CA 1
ATOM 5795 C C . VAL B 1 344 ? 11.023 -9.023 1.197 1 98.62 344 VAL B C 1
ATOM 5797 O O . VAL B 1 344 ? 10.305 -9.672 0.427 1 98.62 344 VAL B O 1
ATOM 5800 N N . LEU B 1 345 ? 12.148 -8.492 0.739 1 98.69 345 LEU B N 1
ATOM 5801 C CA . LEU B 1 345 ? 12.562 -8.594 -0.656 1 98.69 345 LEU B CA 1
ATOM 5802 C C . LEU B 1 345 ? 12.664 -10.047 -1.089 1 98.69 345 LEU B C 1
ATOM 5804 O O . LEU B 1 345 ? 12.117 -10.43 -2.129 1 98.69 345 LEU B O 1
ATOM 5808 N N . PRO B 1 346 ? 13.242 -10.945 -0.272 1 98.75 346 PRO B N 1
ATOM 5809 C CA . PRO B 1 346 ? 13.289 -12.367 -0.635 1 98.75 346 PRO B CA 1
ATOM 5810 C C . PRO B 1 346 ? 11.898 -12.969 -0.822 1 98.75 346 PRO B C 1
ATOM 5812 O O . PRO B 1 346 ? 11.727 -13.898 -1.621 1 98.75 346 PRO B O 1
ATOM 5815 N N . MET B 1 347 ? 10.852 -12.43 -0.209 1 98.94 347 MET B N 1
ATOM 5816 C CA . MET B 1 347 ? 9.5 -12.984 -0.266 1 98.94 347 MET B CA 1
ATOM 5817 C C . MET B 1 347 ? 8.844 -12.68 -1.61 1 98.94 347 MET B C 1
ATOM 5819 O O . MET B 1 347 ? 7.785 -13.227 -1.925 1 98.94 347 MET B O 1
ATOM 5823 N N . VAL B 1 348 ? 9.5 -11.852 -2.404 1 98.94 348 VAL B N 1
ATOM 5824 C CA . VAL B 1 348 ? 8.969 -11.57 -3.738 1 98.94 348 VAL B CA 1
ATOM 5825 C C . VAL B 1 348 ? 10.039 -11.875 -4.789 1 98.94 348 VAL B C 1
ATOM 5827 O O . VAL B 1 348 ? 9.906 -11.477 -5.949 1 98.94 348 VAL B O 1
ATOM 5830 N N . THR B 1 349 ? 11.164 -12.516 -4.406 1 98.88 349 THR B N 1
ATOM 5831 C CA . THR B 1 349 ? 12.242 -12.906 -5.312 1 98.88 349 THR B CA 1
ATOM 5832 C C . THR B 1 349 ? 12.625 -14.367 -5.094 1 98.88 349 THR B C 1
ATOM 5834 O O . THR B 1 349 ? 11.984 -15.273 -5.625 1 98.88 349 THR B O 1
ATOM 5837 N N . THR B 1 350 ? 13.461 -14.648 -4.098 1 98.75 350 THR B N 1
ATOM 5838 C CA . THR B 1 350 ? 14.07 -15.961 -3.951 1 98.75 350 THR B CA 1
ATOM 5839 C C . THR B 1 350 ? 13.07 -16.969 -3.377 1 98.75 350 THR B C 1
ATOM 5841 O O . THR B 1 350 ? 13.062 -18.141 -3.758 1 98.75 350 THR B O 1
ATOM 5844 N N . SER B 1 351 ? 12.203 -16.531 -2.439 1 98.88 351 SER B N 1
ATOM 5845 C CA . SER B 1 351 ? 11.25 -17.453 -1.83 1 98.88 351 SER B CA 1
ATOM 5846 C C . SER B 1 351 ? 10.266 -17.984 -2.861 1 98.88 351 SER B C 1
ATOM 5848 O O . SER B 1 351 ? 10.086 -19.203 -2.977 1 98.88 351 SER B O 1
ATOM 5850 N N . PRO B 1 352 ? 9.625 -17.109 -3.605 1 98.94 352 PRO B N 1
ATOM 5851 C CA . PRO B 1 352 ? 8.719 -17.656 -4.617 1 98.94 352 PRO B CA 1
ATOM 5852 C C . PRO B 1 352 ? 9.453 -18.375 -5.742 1 98.94 352 PRO B C 1
ATOM 5854 O O . PRO B 1 352 ? 8.914 -19.297 -6.348 1 98.94 352 PRO B O 1
ATOM 5857 N N . ALA B 1 353 ? 10.695 -18 -6.082 1 98.94 353 ALA B N 1
ATOM 5858 C CA . ALA B 1 353 ? 11.484 -18.766 -7.047 1 98.94 353 ALA B CA 1
ATOM 5859 C C . ALA B 1 353 ? 11.656 -20.203 -6.59 1 98.94 353 ALA B C 1
ATOM 5861 O O . ALA B 1 353 ? 11.523 -21.141 -7.391 1 98.94 353 ALA B O 1
ATOM 5862 N N . ARG B 1 354 ? 11.938 -20.375 -5.316 1 98.69 354 ARG B N 1
ATOM 5863 C CA . ARG B 1 354 ? 12.062 -21.719 -4.742 1 98.69 354 ARG B CA 1
ATOM 5864 C C . ARG B 1 354 ? 10.734 -22.469 -4.812 1 98.69 354 ARG B C 1
ATOM 5866 O O . ARG B 1 354 ? 10.695 -23.625 -5.203 1 98.69 354 ARG B O 1
ATOM 5873 N N . ALA B 1 355 ? 9.664 -21.828 -4.484 1 98.88 355 ALA B N 1
ATOM 5874 C CA . ALA B 1 355 ? 8.336 -22.438 -4.488 1 98.88 355 ALA B CA 1
ATOM 5875 C C . ALA B 1 355 ? 7.953 -22.906 -5.887 1 98.88 355 ALA B C 1
ATOM 5877 O O . ALA B 1 355 ? 7.309 -23.953 -6.043 1 98.88 355 ALA B O 1
ATOM 5878 N N . MET B 1 356 ? 8.375 -22.172 -6.906 1 98.88 356 MET B N 1
ATOM 5879 C CA . MET B 1 356 ? 7.996 -22.453 -8.289 1 98.88 356 MET B CA 1
ATOM 5880 C C . MET B 1 356 ? 9.016 -23.359 -8.961 1 98.88 356 MET B C 1
ATOM 5882 O O . MET B 1 356 ? 8.836 -23.75 -10.109 1 98.88 356 MET B O 1
ATOM 5886 N N . GLY B 1 357 ? 10.102 -23.625 -8.273 1 98.56 357 GLY B N 1
ATOM 5887 C CA . GLY B 1 357 ? 11.125 -24.484 -8.828 1 98.56 357 GLY B CA 1
ATOM 5888 C C . GLY B 1 357 ? 11.875 -23.859 -9.984 1 98.56 357 GLY B C 1
ATOM 5889 O O . GLY B 1 357 ? 12.219 -24.531 -10.961 1 98.56 357 GLY B O 1
ATOM 5890 N N . LEU B 1 358 ? 12.109 -22.562 -9.938 1 98.44 358 LEU B N 1
ATOM 5891 C CA . LEU B 1 358 ? 12.828 -21.875 -11.008 1 98.44 358 LEU B CA 1
ATOM 5892 C C . LEU B 1 358 ? 14.312 -22.234 -10.969 1 98.44 358 LEU B C 1
ATOM 5894 O O . LEU B 1 358 ? 14.961 -22.078 -9.938 1 98.44 358 LEU B O 1
ATOM 5898 N N . GLU B 1 359 ? 14.828 -22.672 -12.023 1 97.25 359 GLU B N 1
ATOM 5899 C CA . GLU B 1 359 ? 16.25 -23.031 -12.141 1 97.25 359 GLU B CA 1
ATOM 5900 C C . GLU B 1 359 ? 17.078 -21.828 -12.609 1 97.25 359 GLU B C 1
ATOM 5902 O O . GLU B 1 359 ? 16.609 -21.047 -13.438 1 97.25 359 GLU B O 1
ATOM 5907 N N . GLY B 1 360 ? 18.297 -21.75 -12.094 1 97.81 360 GLY B N 1
ATOM 5908 C CA . GLY B 1 360 ? 19.203 -20.688 -12.516 1 97.81 360 GLY B CA 1
ATOM 5909 C C . GLY B 1 360 ? 18.719 -19.312 -12.141 1 97.81 360 GLY B C 1
ATOM 5910 O O . GLY B 1 360 ? 18.922 -18.344 -12.898 1 97.81 360 GLY B O 1
ATOM 5911 N N . TYR B 1 361 ? 18 -19.219 -11.062 1 98.31 361 TYR B N 1
ATOM 5912 C CA . TYR B 1 361 ? 17.453 -17.953 -10.617 1 98.31 361 TYR B CA 1
ATOM 5913 C C . TYR B 1 361 ? 18.438 -17.203 -9.719 1 98.31 361 TYR B C 1
ATOM 5915 O O . TYR B 1 361 ? 19.125 -17.828 -8.898 1 98.31 361 TYR B O 1
ATOM 5923 N N . GLY B 1 362 ? 18.547 -15.898 -9.836 1 98.31 362 GLY B N 1
ATOM 5924 C CA . GLY B 1 362 ? 19.422 -15.086 -8.992 1 98.31 362 GLY B CA 1
ATOM 5925 C C . GLY B 1 362 ? 20.547 -14.43 -9.766 1 98.31 362 GLY B C 1
ATOM 5926 O O . GLY B 1 362 ? 20.797 -14.766 -10.93 1 98.31 362 GLY B O 1
ATOM 5927 N N . VAL B 1 363 ? 21.234 -13.508 -9.117 1 98.62 363 VAL B N 1
ATOM 5928 C CA . VAL B 1 363 ? 22.359 -12.797 -9.734 1 98.62 363 VAL B CA 1
ATOM 5929 C C . VAL B 1 363 ? 23.656 -13.523 -9.422 1 98.62 363 VAL B C 1
ATOM 5931 O O . VAL B 1 363 ? 24.328 -13.203 -8.438 1 98.62 363 VAL B O 1
ATOM 5934 N N . ALA B 1 364 ? 23.953 -14.398 -10.234 1 98.5 364 ALA B N 1
ATOM 5935 C CA . ALA B 1 364 ? 25.203 -15.156 -10.133 1 98.5 364 ALA B CA 1
ATOM 5936 C C . ALA B 1 364 ? 25.656 -15.648 -11.5 1 98.5 364 ALA B C 1
ATOM 5938 O O . ALA B 1 364 ? 24.828 -15.883 -12.391 1 98.5 364 ALA B O 1
ATOM 5939 N N . VAL B 1 365 ? 26.938 -15.844 -11.586 1 98.62 365 VAL B N 1
ATOM 5940 C CA . VAL B 1 365 ? 27.5 -16.344 -12.836 1 98.62 365 VAL B CA 1
ATOM 5941 C C . VAL B 1 365 ? 26.891 -17.703 -13.172 1 98.62 365 VAL B C 1
ATOM 5943 O O . VAL B 1 365 ? 26.812 -18.578 -12.305 1 98.62 365 VAL B O 1
ATOM 5946 N N . GLY B 1 366 ? 26.453 -17.844 -14.375 1 98.56 366 GLY B N 1
ATOM 5947 C CA . GLY B 1 366 ? 25.859 -19.094 -14.82 1 98.56 366 GLY B CA 1
ATOM 5948 C C . GLY B 1 366 ? 24.344 -19.062 -14.797 1 98.56 366 GLY B C 1
ATOM 5949 O O . GLY B 1 366 ? 23.688 -19.844 -15.508 1 98.56 366 GLY B O 1
ATOM 5950 N N . ASN B 1 367 ? 23.75 -18.219 -14.023 1 98.81 367 ASN B N 1
ATOM 5951 C CA . ASN B 1 367 ? 22.297 -18.125 -13.906 1 98.81 367 ASN B CA 1
ATOM 5952 C C . ASN B 1 367 ? 21.688 -17.391 -15.094 1 98.81 367 ASN B C 1
ATOM 5954 O O . ASN B 1 367 ? 22.391 -16.672 -15.812 1 98.81 367 ASN B O 1
ATOM 5958 N N . LYS B 1 368 ? 20.375 -17.672 -15.305 1 98.56 368 LYS B N 1
ATOM 5959 C CA . LYS B 1 368 ? 19.609 -16.891 -16.281 1 98.56 368 LYS B CA 1
ATOM 5960 C C . LYS B 1 368 ? 19.625 -15.406 -15.945 1 98.56 368 LYS B C 1
ATOM 5962 O O . LYS B 1 368 ? 19.5 -15.031 -14.773 1 98.56 368 LYS B O 1
ATOM 5967 N N . ALA B 1 369 ? 19.797 -14.578 -16.984 1 98.75 369 ALA B N 1
ATOM 5968 C CA . ALA B 1 369 ? 19.797 -13.133 -16.766 1 98.75 369 ALA B CA 1
ATOM 5969 C C . ALA B 1 369 ? 18.375 -12.578 -16.781 1 98.75 369 ALA B C 1
ATOM 5971 O O . ALA B 1 369 ? 17.984 -11.844 -17.703 1 98.75 369 ALA B O 1
ATOM 5972 N N . ASP B 1 370 ? 17.578 -12.945 -15.891 1 98.88 370 ASP B N 1
ATOM 5973 C CA . ASP B 1 370 ? 16.312 -12.32 -15.539 1 98.88 370 ASP B CA 1
ATOM 5974 C C . ASP B 1 370 ? 16.484 -11.32 -14.398 1 98.88 370 ASP B C 1
ATOM 5976 O O . ASP B 1 370 ? 16.531 -11.703 -13.227 1 98.88 370 ASP B O 1
ATOM 5980 N N . LEU B 1 371 ? 16.562 -10.047 -14.742 1 98.94 371 LEU B N 1
ATOM 5981 C CA . LEU B 1 371 ? 17.031 -9.047 -13.789 1 98.94 371 LEU B CA 1
ATOM 5982 C C . LEU B 1 371 ? 16.156 -7.789 -13.859 1 98.94 371 LEU B C 1
ATOM 5984 O O . LEU B 1 371 ? 15.477 -7.559 -14.859 1 98.94 371 LEU B O 1
ATOM 5988 N N . VAL B 1 372 ? 16.156 -7.02 -12.828 1 98.94 372 VAL B N 1
ATOM 5989 C CA . VAL B 1 372 ? 15.516 -5.707 -12.781 1 98.94 372 VAL B CA 1
ATOM 5990 C C . VAL B 1 372 ? 16.484 -4.684 -12.195 1 98.94 372 VAL B C 1
ATOM 5992 O O . VAL B 1 372 ? 17.078 -4.902 -11.133 1 98.94 372 VAL B O 1
ATOM 5995 N N . LEU B 1 373 ? 16.75 -3.621 -12.945 1 98.94 373 LEU B N 1
ATOM 5996 C CA . LEU B 1 373 ? 17.5 -2.479 -12.422 1 98.94 373 LEU B CA 1
ATOM 5997 C C . LEU B 1 373 ? 16.547 -1.46 -11.797 1 98.94 373 LEU B C 1
ATOM 5999 O O . LEU B 1 373 ? 15.711 -0.88 -12.484 1 98.94 373 LEU B O 1
ATOM 6003 N N . LEU B 1 374 ? 16.688 -1.268 -10.492 1 98.94 374 LEU B N 1
ATOM 6004 C CA . LEU B 1 374 ? 15.781 -0.42 -9.727 1 98.94 374 LEU B CA 1
ATOM 6005 C C . LEU B 1 374 ? 16.344 0.994 -9.594 1 98.94 374 LEU B C 1
ATOM 6007 O O . LEU B 1 374 ? 17.547 1.176 -9.414 1 98.94 374 LEU B O 1
ATOM 6011 N N . ASP B 1 375 ? 15.469 1.985 -9.57 1 98.56 375 ASP B N 1
ATOM 6012 C CA . ASP B 1 375 ? 15.867 3.373 -9.352 1 98.56 375 ASP B CA 1
ATOM 6013 C C . ASP B 1 375 ? 16.031 3.674 -7.863 1 98.56 375 ASP B C 1
ATOM 6015 O O . ASP B 1 375 ? 15.344 4.543 -7.324 1 98.56 375 ASP B O 1
ATOM 6019 N N . THR B 1 376 ? 16.875 3.018 -7.195 1 98.38 376 THR B N 1
ATOM 6020 C CA . THR B 1 376 ? 17.344 3.242 -5.836 1 98.38 376 THR B CA 1
ATOM 6021 C C . THR B 1 376 ? 18.812 2.822 -5.691 1 98.38 376 THR B C 1
ATOM 6023 O O . THR B 1 376 ? 19.328 2.084 -6.527 1 98.38 376 THR B O 1
ATOM 6026 N N . LYS B 1 377 ? 19.531 3.256 -4.68 1 98.19 377 LYS B N 1
ATOM 6027 C CA . LYS B 1 377 ? 20.969 3.012 -4.574 1 98.19 377 LYS B CA 1
ATOM 6028 C C . LYS B 1 377 ? 21.297 2.195 -3.328 1 98.19 377 LYS B C 1
ATOM 6030 O O . LYS B 1 377 ? 22.469 1.948 -3.033 1 98.19 377 LYS B O 1
ATOM 6035 N N . VAL B 1 378 ? 20.297 1.833 -2.541 1 97.38 378 VAL B N 1
ATOM 6036 C CA . VAL B 1 378 ? 20.438 1.033 -1.33 1 97.38 378 VAL B CA 1
ATOM 6037 C C . VAL B 1 378 ? 19.594 -0.23 -1.438 1 97.38 378 VAL B C 1
ATOM 6039 O O . VAL B 1 378 ? 18.375 -0.151 -1.63 1 97.38 378 VAL B O 1
ATOM 6042 N N . VAL B 1 379 ? 20.188 -1.41 -1.317 1 98 379 VAL B N 1
ATOM 6043 C CA . VAL B 1 379 ? 19.5 -2.686 -1.491 1 98 379 VAL B CA 1
ATOM 6044 C C . VAL B 1 379 ? 18.375 -2.818 -0.459 1 98 379 VAL B C 1
ATOM 6046 O O . VAL B 1 379 ? 17.266 -3.238 -0.789 1 98 379 VAL B O 1
ATOM 6049 N N . GLU B 1 380 ? 18.594 -2.355 0.752 1 95.12 380 GLU B N 1
ATOM 6050 C CA . GLU B 1 380 ? 17.609 -2.457 1.827 1 95.12 380 GLU B CA 1
ATOM 6051 C C . GLU B 1 380 ? 16.391 -1.594 1.54 1 95.12 380 GLU B C 1
ATOM 6053 O O . GLU B 1 380 ? 15.352 -1.748 2.184 1 95.12 380 GLU B O 1
ATOM 6058 N N . HIS B 1 381 ? 16.484 -0.669 0.593 1 96.62 381 HIS B N 1
ATOM 6059 C CA . HIS B 1 381 ? 15.391 0.232 0.259 1 96.62 381 HIS B CA 1
ATOM 6060 C C . HIS B 1 381 ? 14.648 -0.244 -0.984 1 96.62 381 HIS B C 1
ATOM 6062 O O . HIS B 1 381 ? 13.734 0.435 -1.466 1 96.62 381 HIS B O 1
ATOM 6068 N N . ALA B 1 382 ? 14.992 -1.458 -1.445 1 98.06 382 ALA B N 1
ATOM 6069 C CA . ALA B 1 382 ? 14.477 -1.965 -2.715 1 98.06 382 ALA B CA 1
ATOM 6070 C C . ALA B 1 382 ? 12.961 -2.115 -2.668 1 98.06 382 ALA B C 1
ATOM 6072 O O . ALA B 1 382 ? 12.297 -2.109 -3.709 1 98.06 382 ALA B O 1
ATOM 6073 N N . ILE B 1 383 ? 12.445 -2.279 -1.407 1 98.25 383 ILE B N 1
ATOM 6074 C CA . ILE B 1 383 ? 11 -2.395 -1.283 1 98.25 383 ILE B CA 1
ATOM 6075 C C . ILE B 1 383 ? 10.406 -1.05 -0.868 1 98.25 383 ILE B C 1
ATOM 6077 O O . ILE B 1 383 ? 9.531 -0.514 -1.548 1 98.25 383 ILE B O 1
ATOM 6081 N N . ILE B 1 384 ? 10.93 -0.356 0.111 1 97.38 384 ILE B N 1
ATOM 6082 C CA . ILE B 1 384 ? 10.242 0.746 0.779 1 97.38 384 ILE B CA 1
ATOM 6083 C C . ILE B 1 384 ? 10.398 2.023 -0.044 1 97.38 384 ILE B C 1
ATOM 6085 O O . ILE B 1 384 ? 9.672 2.996 0.167 1 97.38 384 ILE B O 1
ATOM 6089 N N . ASP B 1 385 ? 11.352 2.031 -1.037 1 97.88 385 ASP B N 1
ATOM 6090 C CA . ASP B 1 385 ? 11.445 3.162 -1.954 1 97.88 385 ASP B CA 1
ATOM 6091 C C . ASP B 1 385 ? 10.391 3.076 -3.049 1 97.88 385 ASP B C 1
ATOM 6093 O O . ASP B 1 385 ? 10.141 4.051 -3.762 1 97.88 385 ASP B O 1
ATOM 6097 N N . ILE B 1 386 ? 9.828 1.844 -3.186 1 97.94 386 ILE B N 1
ATOM 6098 C CA . ILE B 1 386 ? 8.93 1.588 -4.305 1 97.94 386 ILE B CA 1
ATOM 6099 C C . ILE B 1 386 ? 9.531 2.148 -5.59 1 97.94 386 ILE B C 1
ATOM 6101 O O . ILE B 1 386 ? 8.867 2.871 -6.336 1 97.94 386 ILE B O 1
ATOM 6105 N N . PRO B 1 387 ? 10.727 1.72 -5.941 1 98.25 387 PRO B N 1
ATOM 6106 C CA . PRO B 1 387 ? 11.469 2.396 -7.004 1 98.25 387 PRO B CA 1
ATOM 6107 C C . PRO B 1 387 ? 10.938 2.068 -8.398 1 98.25 387 PRO B C 1
ATOM 6109 O O . PRO B 1 387 ? 10.367 0.999 -8.609 1 98.25 387 PRO B O 1
ATOM 6112 N N . GLU B 1 388 ? 11.094 2.945 -9.305 1 98 388 GLU B N 1
ATOM 6113 C CA . GLU B 1 388 ? 10.867 2.666 -10.719 1 98 388 GLU B CA 1
ATOM 6114 C C . GLU B 1 388 ? 11.758 1.525 -11.203 1 98 388 GLU B C 1
ATOM 6116 O O . GLU B 1 388 ? 12.922 1.423 -10.805 1 98 388 GLU B O 1
ATOM 6121 N N . ARG B 1 389 ? 11.141 0.656 -12.016 1 98.81 389 ARG B N 1
ATOM 6122 C CA . ARG B 1 389 ? 11.922 -0.356 -12.711 1 98.81 389 ARG B CA 1
ATOM 6123 C C . ARG B 1 389 ? 12.523 0.207 -14 1 98.81 389 ARG B C 1
ATOM 6125 O O . ARG B 1 389 ? 11.875 0.197 -15.047 1 98.81 389 ARG B O 1
ATOM 6132 N N . LEU B 1 390 ? 13.742 0.629 -13.93 1 98.81 390 LEU B N 1
ATOM 6133 C CA . LEU B 1 390 ? 14.359 1.329 -15.047 1 98.81 390 LEU B CA 1
ATOM 6134 C C . LEU B 1 390 ? 14.531 0.396 -16.234 1 98.81 390 LEU B C 1
ATOM 6136 O O . LEU B 1 390 ? 14.258 0.779 -17.375 1 98.81 390 LEU B O 1
ATOM 6140 N N . TYR B 1 391 ? 14.992 -0.844 -15.922 1 98.94 391 TYR B N 1
ATOM 6141 C CA . TYR B 1 391 ? 15.141 -1.897 -16.922 1 98.94 391 TYR B CA 1
ATOM 6142 C C . TYR B 1 391 ? 14.633 -3.232 -16.391 1 98.94 391 TYR B C 1
ATOM 6144 O O . TYR B 1 391 ? 14.883 -3.572 -15.227 1 98.94 391 TYR B O 1
ATOM 6152 N N . VAL B 1 392 ? 13.891 -3.875 -17.156 1 98.94 392 VAL B N 1
ATOM 6153 C CA . VAL B 1 392 ? 13.594 -5.289 -16.953 1 98.94 392 VAL B CA 1
ATOM 6154 C C . VAL B 1 392 ? 14.312 -6.129 -18.016 1 98.94 392 VAL B C 1
ATOM 6156 O O . VAL B 1 392 ? 14.219 -5.836 -19.203 1 98.94 392 VAL B O 1
ATOM 6159 N N . ILE B 1 393 ? 15.086 -7.023 -17.562 1 98.94 393 ILE B N 1
ATOM 6160 C CA . ILE B 1 393 ? 15.852 -7.914 -18.438 1 98.94 393 ILE B CA 1
ATOM 6161 C C . ILE B 1 393 ? 15.297 -9.336 -18.328 1 98.94 393 ILE B C 1
ATOM 6163 O O . ILE B 1 393 ? 15.133 -9.867 -17.234 1 98.94 393 ILE B O 1
ATOM 6167 N N . LYS B 1 394 ? 14.938 -9.914 -19.422 1 98.75 394 LYS B N 1
ATOM 6168 C CA . LYS B 1 394 ? 14.469 -11.297 -19.516 1 98.75 394 LYS B CA 1
ATOM 6169 C C . LYS B 1 394 ? 15.312 -12.102 -20.5 1 98.75 394 LYS B C 1
ATOM 6171 O O . LYS B 1 394 ? 15.516 -11.688 -21.641 1 98.75 394 LYS B O 1
ATOM 6176 N N . ASN B 1 395 ? 15.844 -13.242 -20 1 97.31 395 ASN B N 1
ATOM 6177 C CA . ASN B 1 395 ? 16.703 -14.078 -20.812 1 97.31 395 ASN B CA 1
ATOM 6178 C C . ASN B 1 395 ? 17.844 -13.281 -21.453 1 97.31 395 ASN B C 1
ATOM 6180 O O . ASN B 1 395 ? 18.141 -13.438 -22.625 1 97.31 395 ASN B O 1
ATOM 6184 N N . GLY B 1 396 ? 18.312 -12.297 -20.75 1 98.19 396 GLY B N 1
ATOM 6185 C CA . GLY B 1 396 ? 19.516 -11.562 -21.109 1 98.19 396 GLY B CA 1
ATOM 6186 C C . GLY B 1 396 ? 19.234 -10.391 -22.047 1 98.19 396 GLY B C 1
ATOM 6187 O O . GLY B 1 396 ? 20.156 -9.688 -22.453 1 98.19 396 GLY B O 1
ATOM 6188 N N . ARG B 1 397 ? 17.984 -10.125 -22.344 1 97.94 397 ARG B N 1
ATOM 6189 C CA . ARG B 1 397 ? 17.609 -9.008 -23.203 1 97.94 397 ARG B CA 1
ATOM 6190 C C . ARG B 1 397 ? 16.781 -7.984 -22.453 1 97.94 397 ARG B C 1
ATOM 6192 O O . ARG B 1 397 ? 15.922 -8.344 -21.641 1 97.94 397 ARG B O 1
ATOM 6199 N N . VAL B 1 398 ? 17.016 -6.715 -22.75 1 98.75 398 VAL B N 1
ATOM 6200 C CA . VAL B 1 398 ? 16.141 -5.676 -22.203 1 98.75 398 VAL B CA 1
ATOM 6201 C C . VAL B 1 398 ? 14.734 -5.824 -22.781 1 98.75 398 VAL B C 1
ATOM 6203 O O . VAL B 1 398 ? 14.547 -5.758 -24 1 98.75 398 VAL B O 1
ATOM 6206 N N . THR B 1 399 ? 13.789 -6.059 -21.953 1 98.81 399 THR B N 1
ATOM 6207 C CA . THR B 1 399 ? 12.414 -6.25 -22.406 1 98.81 399 THR B CA 1
ATOM 6208 C C . THR B 1 399 ? 11.539 -5.078 -21.984 1 98.81 399 THR B C 1
ATOM 6210 O O . THR B 1 399 ? 10.445 -4.891 -22.531 1 98.81 399 THR B O 1
ATOM 6213 N N . VAL B 1 400 ? 11.906 -4.336 -21 1 98.88 400 VAL B N 1
ATOM 6214 C CA . VAL B 1 400 ? 11.234 -3.102 -20.594 1 98.88 400 VAL B CA 1
ATOM 6215 C C . VAL B 1 400 ? 12.273 -2.012 -20.344 1 98.88 400 VAL B C 1
ATOM 6217 O O . VAL B 1 400 ? 13.305 -2.262 -19.719 1 98.88 400 VAL B O 1
ATOM 6220 N N . LYS B 1 401 ? 12.109 -0.896 -20.828 1 98.81 401 LYS B N 1
ATOM 6221 C CA . LYS B 1 401 ? 12.898 0.303 -20.547 1 98.81 401 LYS B CA 1
ATOM 6222 C C . LYS B 1 401 ? 12.008 1.444 -20.062 1 98.81 401 LYS B C 1
ATOM 6224 O O . LYS B 1 401 ? 10.984 1.743 -20.672 1 98.81 401 LYS B O 1
ATOM 6229 N N . THR B 1 402 ? 12.312 1.991 -18.906 1 98.56 402 THR B N 1
ATOM 6230 C CA . THR B 1 402 ? 11.578 3.119 -18.344 1 98.56 402 THR B CA 1
ATOM 6231 C C . THR B 1 402 ? 12.477 4.348 -18.234 1 98.56 402 THR B C 1
ATOM 6233 O O . THR B 1 402 ? 13.539 4.297 -17.609 1 98.56 402 THR B O 1
ATOM 6236 N N . ASP B 1 403 ? 12.117 5.426 -18.875 1 97.88 403 ASP B N 1
ATOM 6237 C CA . ASP B 1 403 ? 12.734 6.738 -18.719 1 97.88 403 ASP B CA 1
ATOM 6238 C C . ASP B 1 403 ? 11.844 7.68 -17.922 1 97.88 403 ASP B C 1
ATOM 6240 O O . ASP B 1 403 ? 10.695 7.922 -18.297 1 97.88 403 ASP B O 1
ATOM 6244 N N . LYS B 1 404 ? 12.305 8.094 -16.812 1 97.31 404 LYS B N 1
ATOM 6245 C CA . LYS B 1 404 ? 11.539 9 -15.969 1 97.31 404 LYS B CA 1
ATOM 6246 C C . LYS B 1 404 ? 12.383 10.188 -15.523 1 97.31 404 LYS B C 1
ATOM 6248 O O . LYS B 1 404 ? 13.508 10.016 -15.047 1 97.31 404 LYS B O 1
ATOM 6253 N N . LYS B 1 405 ? 11.945 11.359 -15.727 1 97.31 405 LYS B N 1
ATOM 6254 C CA . LYS B 1 405 ? 12.555 12.602 -15.258 1 97.31 405 LYS B CA 1
ATOM 6255 C C . LYS B 1 405 ? 11.562 13.445 -14.469 1 97.31 405 LYS B C 1
ATOM 6257 O O . LYS B 1 405 ? 10.438 13.68 -14.922 1 97.31 405 LYS B O 1
ATOM 6262 N N . VAL 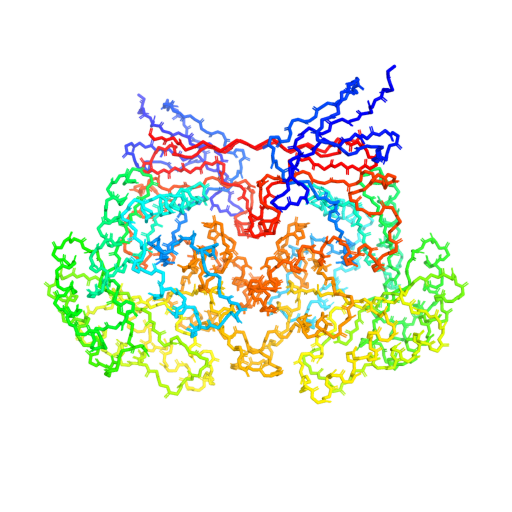B 1 406 ? 11.883 13.766 -13.281 1 97.75 406 VAL B N 1
ATOM 6263 C CA . VAL B 1 406 ? 11.078 14.641 -12.43 1 97.75 406 VAL B CA 1
ATOM 6264 C C . VAL B 1 406 ? 11.82 15.945 -12.172 1 97.75 406 VAL B C 1
ATOM 6266 O O . VAL B 1 406 ? 12.977 15.93 -11.75 1 97.75 406 VAL B O 1
ATOM 6269 N N . GLU B 1 407 ? 11.195 17.047 -12.391 1 98.12 407 GLU B N 1
ATOM 6270 C CA . GLU B 1 407 ? 11.805 18.359 -12.203 1 98.12 407 GLU B CA 1
ATOM 6271 C C . GLU B 1 407 ? 10.969 19.234 -11.273 1 98.12 407 GLU B C 1
ATOM 6273 O O . GLU B 1 407 ? 9.773 19.422 -11.492 1 98.12 407 GLU B O 1
ATOM 6278 N N . ILE B 1 408 ? 11.547 19.641 -10.195 1 98 408 ILE B N 1
ATOM 6279 C CA . ILE B 1 408 ? 10.945 20.688 -9.383 1 98 408 ILE B CA 1
ATOM 6280 C C . ILE B 1 408 ? 11.305 22.062 -9.961 1 98 408 ILE B C 1
ATOM 6282 O O . ILE B 1 408 ? 12.484 22.375 -10.141 1 98 408 ILE B O 1
ATOM 6286 N N . ILE B 1 409 ? 10.328 22.828 -10.273 1 96.75 409 ILE B N 1
ATOM 6287 C CA . ILE B 1 409 ? 10.516 24.125 -10.906 1 96.75 409 ILE B CA 1
ATOM 6288 C C . ILE B 1 409 ? 10.266 25.234 -9.891 1 96.75 409 ILE B C 1
ATOM 6290 O O . ILE B 1 409 ? 9.133 25.438 -9.445 1 96.75 409 ILE B O 1
ATOM 6294 N N . ARG B 1 410 ? 11.305 25.953 -9.438 1 90.88 410 ARG B N 1
ATOM 6295 C CA . ARG B 1 410 ? 11.195 27.016 -8.445 1 90.88 410 ARG B CA 1
ATOM 6296 C C . ARG B 1 410 ? 10.953 28.359 -9.109 1 90.88 410 ARG B C 1
ATOM 6298 O O . ARG B 1 410 ? 11.414 28.609 -10.227 1 90.88 410 ARG B O 1
#

Foldseek 3Di:
DPEFQEKEAFEDAAPPDGTWIWTHHQQFTADIGNDDDDHYNYYHHLVQFHKKFFWAFQAAALQFAACCVVPAQPLLAPVSQVVRCVVCLLVDALVNSLVRSVQLVVLQLQLRHAEYEHEFEAAPNNHCSRVVSVVVVCVVCVQRHHYAYEYEHPQEDQNGPPVLVVQLVSVVVPHQEYEEELVNYPPSLVRLVSSVVSCVVSVHAYEYAFPQALALPRGCLLVNLVVLVVSVVQLRYEYEFNLNLVHDPPVVNLVSLLSQLVSQYEYEWAQQLQQSHPQSVPPPPRASSTDLQVSSVVSRHLYAYHHNHDCGNRHNHDRSNSLVRLVSCCVSNVQVDPVRLQVSSCNRAVSSCSSSVPPQTIPDRPRRPFMFGFPHNHPSCRRVVSTRGQFTDGSSHTPHHDDDDDDDDD/DPEFQEKEAFEDAAPPDGTWIWTHDQQFTADIGNDDDDHYNYYHHLVQFHKKFFWAFQAAALQFAACCVVPAQPLLAPVSQVVRCVVCLLVDALVNSLVRSVQLVVLQLQLRHAEYEHEFEAAPNNHCSRVVSVVVVCVVCVQRHHYAYEYEHPQEDQNGPPVLVVQLVSVVVPHQEYEEELVNYPPSLVRLVSSVVSCVVSVHAYEYAFCQALALPRGCLLVNLVVLVVSVVQLRYEYEFNLNLVHDPPVVNLVSLLSQLVSQYEYEWAQQLQQSHPQSVPPPPRASSTDLQVSSVVSRHLYAYHHNHDCGNRHNHDRSNSLVRLVSCCVSNVQVDPVRLQVSSCNRAVSSCSSSVPPQTIPDRPRRPFMFGWPHNHPSCRRVVSTRGQFTDGSSHTPHHDDDDDDDDD